Protein AF-0000000077072455 (afdb_homodimer)

Organism: Amphimedon queenslandica (NCBI:txid400682)

Radius of gyration: 37.67 Å; Cα contacts (8 Å, |Δi|>4): 2759; chains: 2; bounding box: 81×103×89 Å

Foldseek 3Di:
DPPDPDDPDDDPDDPPCPPPPPPPVPCPVDVPPPLQQQQLEEEEFDLDPVRLLVCQVLPGQAYEQEQEDVHDPVCNVVSLVSVLVCLVVCSQPPHAYEYAFYEVVVVVRRLVSLLSPQPSDHQAYEHEPDQALVSVVVSLVSNQVNCVVVVHDRLSHAYEYEDAAPNSQVHVLVNQQNDPRHAEYEHADVNHCVHVVDDPPDPVNVSRLLSNQVSCVVSVHAYEYEDDPPQPPVVVLLVVLLVSVVSRHQHYYHHDSVSSVSSLVNNAQDPVLVVQLVQQVVDDQDWDWDDPDPQDDIDIHHPVNNVVSVVSPSRHHHDDDDDPDDDDDDDPDDAAPFPDAAAPDKDWFPDKDQAAVVLQVLVCVAFPDLADELDLVAPFFHGLLSQVLLQPLRACLRHCQFFNDWWWKFWKFFQATDGHGWMKTKMKGWNDWDWDQDPNRFIKIKIKMKMFIATPVRDTTIIMITITIGGPDPHDHHHDPDDDDDDDDNVNRPLVVVSLPDDPVSAFAQAFADDDDAQDKDWFDDKHAAALVSQVVVCVVSSVPHCLCPPCPVDPQQSNFRHPSSLVSRQNRRCDVRGHRFHGKIWRIKGFLATHTHGKMKTKMKHWHDKAADPPRRQKIKTKIKIWIWTPADSVVVVVDDDDCVVPPPPDDHSVVVQVRCVVPNVSRHNTGGMIIIMMTMGGHRVGHHHDDDDPVVDDD/DVPDPVPPPPDDDDPPPPPPPPPPPPCPPPPDDDPQQQQLEEEEFDLDPVRLLVCVVLVGQAYEDEQEDVHDPVCNVVSLVSVLVCLVVCSQPPHAYEYAFYEVVVVVRRLVSLLSPQPSDHQAYEHEPDQALVSVVVSLVSNQVNCVVVVHDRLSHAYEYEDAAPNSQVHLLVNQQNDPRHAAYEHADVNHCVHVVDDPPPPVNVSSLLSNQVSCVVSVHAYEYEDDPPQPPVVVLLVVLLVSVVSRHQHYYHHDSVSSVSSLQNNAQDPVLVVQLVVLVPDDQDWDWDDPALLDDIDIHHPVNNVVSVVSPSRHHHDDDDPDDDDDDDDPDPFEPFPDAAAPDKDWFPDKDQAAVVNQVLVCVAFPDQADELPLVAPFFHGLLSQVLLQPLRACLRHCQFFNDWWWKFWKFFQATDGHGWMKTKMKGWHDWDWDQDPSRFIKIKTKMKMFIATPVRDTTIIMITITIGGPDPHDHHHDPDDDDDDDDNVNRPQVVVSLPDDPVSAFAQAFADDDDAQDKAWFDDKHAAALVSQVVVCVVSSVPHCLCPPCPVDPQQSNFRHPSSLVSRQNRRCDVRGHRFHGKIWRIKGFLATHTHGKMKTKMKHWHDKDADPPRRQKIKTKIKIWIWTPADSVVVVVDDDDPVVPPPPDDHSVVVQVRCVPPNVSRHSTGGMIIIMMTMDGHSVGHHHDDDPVVVPDD

Sequence (1402 aa):
MIRLILKAKSVLQSHSTLQCKAAMLSYSPKGSPLSPPMMRSCFFTKKTRQGLECVKKYQPDSVILDLEDSVQLHEKPSIRKLYLNGIKDGLFSGISVYVRSSSIDCTSEFIEDIKTFTGIGIAGFLLPKVENRESVLEAEKVILHYEDEKGLEKNSHTFSIIIETPAAFFEVQSILSSSKRISSVICGSGDFTAEALCDDHSPTYDAFFTQVALAAKATKKVAIWGVHDKLDDYIGFQSNCFKMKSCGYNGVVALTPKQILLANQVYSLSHSEKDWTERVLKKSMHINTIRKSVQESRQMIGPPHRLKANNILASRVEMGAIPSKSIRGHAASSKGICADLAIGEIVPAPREVFITDSWKTTWESSFISSRRCYNKKNDACIPFALAATLAVAFSVSNLSYYARVHLGFKNIFQHRPLLTGDRVRAMFRIDSIKSKKGSDSIQYSVVHSTHWLVNQKDEIVLQLEKITMFQPEDCSMKISTDTKTKTFHPLDSILRKSILEQPSDTLIPRSSQKNLIPGQLLIHDLVKVMGHSETRMLCTLLHIVNPHHHSIVRYQHTDLLIPGPFVMSAGMSLADQDIGEIIYEDIPVCINPNKVNFGDQLGVMTFIVDRNDVSGAPEYEEITLKHFVLKNTSMELLREIDVPIKLFENGHMKPSEYEHLCASQCPVLLHKIACVTTRRIIRVRPDIYSCHKVPSELIMNMIRLILKAKSVLQSHSTLQCKAAMLSYSPKGSPLSPPMMRSCFFTKKTRQGLECVKKYQPDSVILDLEDSVQLHEKPSIRKLYLNGIKDGLFSGISVYVRSSSIDCTSEFIEDIKTFTGIGIAGFLLPKVENRESVLEAEKVILHYEDEKGLEKNSHTFSIIIETPAAFFEVQSILSSSKRISSVICGSGDFTAEALCDDHSPTYDAFFTQVALAAKATKKVAIWGVHDKLDDYIGFQSNCFKMKSCGYNGVVALTPKQILLANQVYSLSHSEKDWTERVLKKSMHINTIRKSVQESRQMIGPPHRLKANNILASRVEMGAIPSKSIRGHAASSKGICADLAIGEIVPAPREVFITDSWKTTWESSFISSRRCYNKKNDACIPFALAATLAVAFSVSNLSYYARVHLGFKNIFQHRPLLTGDRVRAMFRIDSIKSKKGSDSIQYSVVHSTHWLVNQKDEIVLQLEKITMFQPEDCSMKISTDTKTKTFHPLDSILRKSILEQPSDTLIPRSSQKNLIPGQLLIHDLVKVMGHSETRMLCTLLHIVNPHHHSIVRYQHTDLLIPGPFVMSAGMSLADQDIGEIIYEDIPVCINPNKVNFGDQLGVMTFIVDRNDVSGAPEYEEITLKHFVLKNTSMELLREIDVPIKLFENGHMKPSEYEHLCASQCPVLLHKIACVTTRRIIRVRPDIYSCHKVPSELIMN

Nearest PDB structures (foldseek):
  4l9z-assembly1_D  TM=8.410E-01  e=6.506E-18  Cereibacter sphaeroides 2.4.1
  5vxc-assembly1_A  TM=8.844E-01  e=7.224E-17  Homo sapiens
  5ugr-assembly1_A  TM=8.135E-01  e=6.459E-17  Methylorubrum extorquens AM1
  3qll-assembly1_A  TM=9.228E-01  e=3.074E-15  Yersinia pestis
  5vxs-assembly1_C  TM=8.156E-01  e=5.087E-15  Homo sapiens

Solvent-accessible surface area (backbone atoms only — not comparable to full-atom values): 75468 Å² total; per-residue (Å²): 117,79,75,87,70,83,79,87,89,74,95,78,74,86,82,74,78,76,67,76,62,74,66,69,67,71,63,67,68,56,100,50,78,80,60,70,70,70,44,22,13,36,29,47,55,52,98,42,73,69,36,46,52,46,44,61,75,66,56,43,43,20,37,33,48,75,50,35,94,88,38,54,81,89,47,44,68,62,51,52,49,53,51,52,49,38,54,74,69,46,48,50,70,95,39,47,34,30,36,27,36,32,37,69,89,45,48,70,57,21,51,50,43,50,59,68,53,58,89,67,81,46,47,28,37,31,42,45,82,43,52,42,39,64,58,54,53,52,51,49,52,53,50,51,50,48,28,54,74,69,71,46,63,86,79,68,47,34,31,30,39,28,44,30,42,75,66,14,62,82,30,45,54,56,35,61,66,59,44,90,40,50,46,31,37,34,40,34,50,67,57,22,30,66,72,65,70,51,52,86,86,31,71,68,45,46,53,50,56,33,51,51,31,41,34,23,45,50,61,73,30,46,24,26,40,35,74,67,84,59,84,83,40,59,65,60,46,50,53,49,48,53,52,41,37,32,33,30,33,48,21,29,42,16,79,45,72,68,44,29,56,51,30,43,58,67,49,23,45,44,71,66,56,49,53,51,35,52,57,54,66,69,47,69,84,49,75,43,73,47,60,93,45,88,66,45,54,40,29,58,38,42,56,37,52,44,49,24,34,50,46,49,60,72,71,27,53,67,73,78,83,78,65,95,85,76,82,82,88,76,80,89,64,87,82,61,69,47,80,85,46,36,35,42,39,76,44,73,31,92,59,72,44,75,40,43,64,52,56,48,51,58,48,28,22,76,32,49,70,40,67,47,54,76,54,78,87,41,92,34,55,54,53,69,60,58,54,54,40,47,16,49,30,49,40,33,42,75,48,41,58,56,48,55,45,70,43,35,40,32,53,32,35,50,30,36,84,52,45,54,74,39,36,36,32,15,26,30,26,38,69,46,75,44,80,39,72,40,99,79,73,43,51,31,25,42,35,34,30,41,28,29,23,28,37,80,83,72,40,67,26,32,38,32,31,41,36,35,31,28,59,58,63,94,45,86,56,50,73,46,87,74,64,88,74,85,85,84,53,75,87,69,14,52,39,58,51,53,55,65,68,44,72,65,80,70,66,53,39,41,43,74,39,64,86,82,55,61,75,39,39,30,33,36,83,48,56,46,58,47,30,64,66,51,50,42,51,50,27,58,74,48,45,52,64,30,52,48,56,68,42,70,84,82,35,56,69,92,49,26,41,54,59,60,66,57,54,54,36,43,36,51,20,44,46,29,78,55,66,35,63,29,65,45,64,37,29,62,38,32,38,37,60,31,87,46,40,69,64,40,36,36,32,36,36,37,36,28,69,40,72,41,76,36,86,94,34,80,62,31,32,35,34,36,36,35,37,38,21,28,43,74,58,60,57,71,56,48,49,72,38,64,40,53,48,65,75,69,68,59,66,86,68,54,50,68,54,54,40,51,50,15,58,64,45,30,56,89,48,43,86,18,48,31,31,43,34,38,36,38,37,30,28,63,38,41,88,54,52,48,70,75,77,79,41,65,82,47,50,56,130,118,97,68,70,74,76,66,72,71,68,67,90,86,85,78,73,83,75,73,77,69,75,71,74,70,76,70,70,70,61,98,52,80,78,65,70,71,70,44,22,12,35,30,46,56,53,98,42,73,68,36,45,50,48,44,59,75,66,57,44,44,19,37,35,49,74,50,36,82,83,40,52,81,89,47,45,67,60,52,52,51,52,50,53,49,39,53,74,68,46,49,50,71,94,38,47,33,29,36,27,37,32,37,70,90,45,47,70,56,21,50,51,43,49,60,70,53,58,89,68,80,46,47,27,38,30,43,44,81,44,52,43,41,65,58,54,53,52,49,50,53,55,51,51,51,50,29,53,75,69,71,46,61,85,77,67,46,35,31,30,38,28,46,28,43,49,52,15,64,81,29,46,52,56,38,61,64,60,46,88,41,48,47,31,37,32,41,34,50,56,47,20,32,26,67,42,49,30,38,88,83,22,68,33,44,46,52,51,54,49,50,51,30,50,33,23,58,74,62,73,32,46,27,26,39,34,74,67,50,44,73,69,32,60,64,59,47,51,52,48,49,53,52,40,42,75,60,60,32,49,21,29,40,15,80,45,72,67,44,28,55,53,31,43,59,67,48,22,46,43,68,67,56,49,54,49,34,50,56,54,66,68,44,64,87,51,78,44,73,47,61,91,43,86,63,45,74,74,38,81,37,44,64,70,52,46,51,48,36,51,52,49,61,72,73,28,51,66,74,79,81,45,88,60,72,57,42,66,30,36,68,52,62,92,73,62,68,43,82,84,45,35,35,41,38,77,43,70,30,67,58,72,44,76,40,44,67,45,55,47,52,58,48,44,72,75,34,53,71,42,66,48,51,75,55,77,87,44,89,35,55,53,54,68,61,57,54,54,41,47,15,49,30,50,41,34,41,69,50,40,58,57,48,49,45,70,44,34,41,32,51,31,34,50,31,36,84,52,43,51,74,41,38,35,33,16,24,31,26,38,69,46,74,43,79,41,73,40,99,79,73,44,52,30,25,40,35,36,30,41,28,30,23,28,39,82,82,52,39,68,27,33,40,32,30,40,34,36,32,30,58,60,61,93,44,82,55,50,71,48,85,71,65,60,61,61,85,83,53,76,87,68,12,52,38,56,51,52,55,62,68,43,70,64,79,67,66,53,38,57,54,75,40,63,85,82,54,62,75,39,74,46,72,42,84,53,67,47,64,48,45,65,43,61,48,41,26,50,26,45,56,48,46,51,58,32,50,48,56,55,40,69,81,82,35,55,69,92,46,25,41,54,59,59,65,56,55,54,36,44,35,52,22,46,45,29,78,68,65,34,63,29,66,44,65,36,31,60,37,31,39,37,60,29,87,47,40,68,63,41,36,36,32,35,35,38,36,28,69,40,73,42,75,34,87,94,32,81,63,31,31,36,36,35,35,36,39,39,23,27,43,74,58,66,60,70,57,57,74,74,52,82,70,65,66,67,74,70,69,61,66,86,70,55,51,67,52,54,41,52,50,18,59,74,66,32,55,90,48,44,88,17,47,30,31,43,35,37,36,40,37,31,28,61,35,41,88,55,52,48,68,79,75,78,58,64,90,73,48,83,126

Structure (mmCIF, N/CA/C/O backbone):
data_AF-0000000077072455-model_v1
#
loop_
_entity.id
_entity.type
_entity.pdbx_description
1 polymer 'HpcH/HpaI aldolase/citrate lyase domain-containing protein'
#
loop_
_atom_site.group_PDB
_atom_site.id
_atom_site.type_symbol
_atom_site.label_atom_id
_atom_site.label_alt_id
_atom_site.label_comp_id
_atom_site.label_asym_id
_atom_site.label_entity_id
_atom_site.label_seq_id
_atom_site.pdbx_PDB_ins_code
_atom_site.Cartn_x
_atom_site.Cartn_y
_atom_site.Cartn_z
_atom_site.occupancy
_atom_site.B_iso_or_equiv
_atom_site.auth_seq_id
_atom_site.auth_comp_id
_atom_site.auth_asym_id
_atom_site.auth_atom_id
_atom_site.pdbx_PDB_model_num
ATOM 1 N N . MET A 1 1 ? 16.859 -52.875 -7.098 1 21.64 1 MET A N 1
ATOM 2 C CA . MET A 1 1 ? 17.562 -52.781 -5.816 1 21.64 1 MET A CA 1
ATOM 3 C C . MET A 1 1 ? 19.031 -52.406 -6.02 1 21.64 1 MET A C 1
ATOM 5 O O . MET A 1 1 ? 19.734 -53.062 -6.805 1 21.64 1 MET A O 1
ATOM 9 N N . ILE A 1 2 ? 19.766 -51.344 -6.223 1 27.56 2 ILE A N 1
ATOM 10 C CA . ILE A 1 2 ? 19.656 -50.562 -7.457 1 27.56 2 ILE A CA 1
ATOM 11 C C . ILE A 1 2 ? 20.125 -51.438 -8.633 1 27.56 2 ILE A C 1
ATOM 13 O O . ILE A 1 2 ? 21 -52.281 -8.477 1 27.56 2 ILE A O 1
ATOM 17 N N . ARG A 1 3 ? 20.078 -52 -9.828 1 28.02 3 ARG A N 1
ATOM 18 C CA . ARG A 1 3 ? 20.156 -53.312 -10.5 1 28.02 3 ARG A CA 1
ATOM 19 C C . ARG A 1 3 ? 21.375 -54.094 -10.047 1 28.02 3 ARG A C 1
ATOM 21 O O . ARG A 1 3 ? 22.281 -53.531 -9.414 1 28.02 3 ARG A O 1
ATOM 28 N N . LEU A 1 4 ? 21.969 -55.219 -10.688 1 24.41 4 LEU A N 1
ATOM 29 C CA . LEU A 1 4 ? 23.062 -56.188 -10.727 1 24.41 4 LEU A CA 1
ATOM 30 C C . LEU A 1 4 ? 24.391 -55.5 -10.492 1 24.41 4 LEU A C 1
ATOM 32 O O . LEU A 1 4 ? 24.75 -54.562 -11.211 1 24.41 4 LEU A O 1
ATOM 36 N N . ILE A 1 5 ? 25.016 -55.5 -9.289 1 25.66 5 ILE A N 1
ATOM 37 C CA . ILE A 1 5 ? 26.125 -54.75 -8.711 1 25.66 5 ILE A CA 1
ATOM 38 C C . ILE A 1 5 ? 27.234 -54.594 -9.75 1 25.66 5 ILE A C 1
ATOM 40 O O . ILE A 1 5 ? 27.438 -55.469 -10.602 1 25.66 5 ILE A O 1
ATOM 44 N N . LEU A 1 6 ? 28.281 -53.781 -9.883 1 24.3 6 LEU A N 1
ATOM 45 C CA . LEU A 1 6 ? 29.234 -53.562 -10.953 1 24.3 6 LEU A CA 1
ATOM 46 C C . LEU A 1 6 ? 29.828 -54.906 -11.422 1 24.3 6 LEU A C 1
ATOM 48 O O . LEU A 1 6 ? 29.844 -55.875 -10.68 1 24.3 6 LEU A O 1
ATOM 52 N N . LYS A 1 7 ? 30.406 -55.219 -12.656 1 29.22 7 LYS A N 1
ATOM 53 C CA . LYS A 1 7 ? 31.234 -56.281 -13.234 1 29.22 7 LYS A CA 1
ATOM 54 C C . LYS A 1 7 ? 32.375 -56.656 -12.305 1 29.22 7 LYS A C 1
ATOM 56 O O . LYS A 1 7 ? 33.062 -55.781 -11.758 1 29.22 7 LYS A O 1
ATOM 61 N N . ALA A 1 8 ? 32.594 -57.688 -11.695 1 23.45 8 ALA A N 1
ATOM 62 C CA . ALA A 1 8 ? 33.812 -57.875 -10.961 1 23.45 8 ALA A CA 1
ATOM 63 C C . ALA A 1 8 ? 35 -57.312 -11.75 1 23.45 8 ALA A C 1
ATOM 65 O O . ALA A 1 8 ? 35.656 -56.344 -11.32 1 23.45 8 ALA A O 1
ATOM 66 N N . LYS A 1 9 ? 36.344 -58 -11.938 1 24.2 9 LYS A N 1
ATOM 67 C CA . LYS A 1 9 ? 37.75 -57.812 -12.219 1 24.2 9 LYS A CA 1
ATOM 68 C C . LYS A 1 9 ? 37.969 -57.438 -13.688 1 24.2 9 LYS A C 1
ATOM 70 O O . LYS A 1 9 ? 38.688 -56.5 -13.992 1 24.2 9 LYS A O 1
ATOM 75 N N . SER A 1 10 ? 38.312 -58.469 -14.695 1 21.44 10 SER A N 1
ATOM 76 C CA . SER A 1 10 ? 39.344 -58.656 -15.711 1 21.44 10 SER A CA 1
ATOM 77 C C . SER A 1 10 ? 39 -57.938 -17.016 1 21.44 10 SER A C 1
ATOM 79 O O . SER A 1 10 ? 39.844 -57.344 -17.656 1 21.44 10 SER A O 1
ATOM 81 N N . VAL A 1 11 ? 38.188 -58.594 -18 1 24 11 VAL A N 1
ATOM 82 C CA . VAL A 1 11 ? 38.5 -58.5 -19.422 1 24 11 VAL A CA 1
ATOM 83 C C . VAL A 1 11 ? 38.281 -57.062 -19.906 1 24 11 VAL A C 1
ATOM 85 O O . VAL A 1 11 ? 37.125 -56.562 -19.891 1 24 11 VAL A O 1
ATOM 88 N N . LEU A 1 12 ? 39.312 -56.094 -19.984 1 24.22 12 LEU A N 1
ATOM 89 C CA . LEU A 1 12 ? 39.75 -54.719 -20.172 1 24.22 12 LEU A CA 1
ATOM 90 C C . LEU A 1 12 ? 39.406 -54.219 -21.578 1 24.22 12 LEU A C 1
ATOM 92 O O . LEU A 1 12 ? 40.156 -53.438 -22.156 1 24.22 12 LEU A O 1
ATOM 96 N N . GLN A 1 13 ? 38.656 -55.062 -22.453 1 19.97 13 GLN A N 1
ATOM 97 C CA . GLN A 1 13 ? 38.688 -54.719 -23.859 1 19.97 13 GLN A CA 1
ATOM 98 C C . GLN A 1 13 ? 38.281 -53.25 -24.094 1 19.97 13 GLN A C 1
ATOM 100 O O . GLN A 1 13 ? 37.75 -52.625 -23.203 1 19.97 13 GLN A O 1
ATOM 105 N N . SER A 1 14 ? 37.719 -53.031 -25.516 1 20.53 14 SER A N 1
ATOM 106 C CA . SER A 1 14 ? 37.594 -52 -26.562 1 20.53 14 SER A CA 1
ATOM 107 C C . SER A 1 14 ? 36.594 -50.938 -26.172 1 20.53 14 SER A C 1
ATOM 109 O O . SER A 1 14 ? 35.469 -51.25 -25.766 1 20.53 14 SER A O 1
ATOM 111 N N . HIS A 1 15 ? 37.062 -49.781 -25.719 1 20.8 15 HIS A N 1
ATOM 112 C CA . HIS A 1 15 ? 36.656 -48.469 -25.219 1 20.8 15 HIS A CA 1
ATOM 113 C C . HIS A 1 15 ? 35.688 -47.781 -26.172 1 20.8 15 HIS A C 1
ATOM 115 O O . HIS A 1 15 ? 36.094 -47.094 -27.109 1 20.8 15 HIS A O 1
ATOM 121 N N . SER A 1 16 ? 34.594 -48.562 -26.719 1 19.12 16 SER A N 1
ATOM 122 C CA . SER A 1 16 ? 33.719 -47.875 -27.641 1 19.12 16 SER A CA 1
ATOM 123 C C . SER A 1 16 ? 33.125 -46.594 -27 1 19.12 16 SER A C 1
ATOM 125 O O . SER A 1 16 ? 32.781 -46.594 -25.828 1 19.12 16 SER A O 1
ATOM 127 N N . THR A 1 17 ? 33.406 -45.438 -27.562 1 21.27 17 THR A N 1
ATOM 128 C CA . THR A 1 17 ? 33.125 -44 -27.469 1 21.27 17 THR A CA 1
ATOM 129 C C . THR A 1 17 ? 31.641 -43.719 -27.438 1 21.27 17 THR A C 1
ATOM 131 O O . THR A 1 17 ? 30.969 -43.719 -28.469 1 21.27 17 THR A O 1
ATOM 134 N N . LEU A 1 18 ? 30.922 -44.5 -26.594 1 21.34 18 LEU A N 1
ATOM 135 C CA . LEU A 1 18 ? 29.5 -44.188 -26.641 1 21.34 18 LEU A CA 1
ATOM 136 C C . LEU A 1 18 ? 29.266 -42.688 -26.344 1 21.34 18 LEU A C 1
ATOM 138 O O . LEU A 1 18 ? 29.562 -42.219 -25.25 1 21.34 18 LEU A O 1
ATOM 142 N N . GLN A 1 19 ? 29.484 -41.938 -27.328 1 20.59 19 GLN A N 1
ATOM 143 C CA . GLN A 1 19 ? 29.125 -40.531 -27.438 1 20.59 19 GLN A CA 1
ATOM 144 C C . GLN A 1 19 ? 27.75 -40.25 -26.844 1 20.59 19 GLN A C 1
ATOM 146 O O . GLN A 1 19 ? 26.781 -40.938 -27.156 1 20.59 19 GLN A O 1
ATOM 151 N N . CYS A 1 20 ? 27.812 -39.938 -25.625 1 19.52 20 CYS A N 1
ATOM 152 C CA . CYS A 1 20 ? 26.656 -39.25 -25.031 1 19.52 20 CYS A CA 1
ATOM 153 C C . CYS A 1 20 ? 25.984 -38.344 -26.047 1 19.52 20 CYS A C 1
ATOM 155 O O . CYS A 1 20 ? 26.422 -37.219 -26.266 1 19.52 20 CYS A O 1
ATOM 157 N N . LYS A 1 21 ? 25.969 -38.844 -27.312 1 21.97 21 LYS A N 1
ATOM 158 C CA . LYS A 1 21 ? 25.188 -38 -28.219 1 21.97 21 LYS A CA 1
ATOM 159 C C . LYS A 1 21 ? 24 -37.375 -27.516 1 21.97 21 LYS A C 1
ATOM 161 O O . LYS A 1 21 ? 23.203 -38.094 -26.875 1 21.97 21 LYS A O 1
ATOM 166 N N . ALA A 1 22 ? 24.266 -36.219 -27.062 1 22.91 22 ALA A N 1
ATOM 167 C CA . ALA A 1 22 ? 23.25 -35.188 -27.016 1 22.91 22 ALA A CA 1
ATOM 168 C C . ALA A 1 22 ? 22.203 -35.406 -28.109 1 22.91 22 ALA A C 1
ATOM 170 O O . ALA A 1 22 ? 22.422 -35.031 -29.266 1 22.91 22 ALA A O 1
ATOM 171 N N . ALA A 1 23 ? 21.922 -36.625 -28.469 1 21 23 ALA A N 1
ATOM 172 C CA . ALA A 1 23 ? 20.906 -36.656 -29.516 1 21 23 ALA A CA 1
ATOM 173 C C . ALA A 1 23 ? 19.828 -35.594 -29.297 1 21 23 ALA A C 1
ATOM 175 O O . ALA A 1 23 ? 19.125 -35.625 -28.297 1 21 23 ALA A O 1
ATOM 176 N N . MET A 1 24 ? 20.234 -34.469 -29.641 1 24.09 24 MET A N 1
ATOM 177 C CA . MET A 1 24 ? 19.281 -33.5 -30.188 1 24.09 24 MET A CA 1
ATOM 178 C C . MET A 1 24 ? 18.219 -34.219 -31.016 1 24.09 24 MET A C 1
ATOM 180 O O . MET A 1 24 ? 18.438 -34.531 -32.188 1 24.09 24 MET A O 1
ATOM 184 N N . LEU A 1 25 ? 17.906 -35.438 -30.656 1 23.09 25 LEU A N 1
ATOM 185 C CA . LEU A 1 25 ? 16.828 -35.938 -31.5 1 23.09 25 LEU A CA 1
ATOM 186 C C . LEU A 1 25 ? 15.891 -34.812 -31.938 1 23.09 25 LEU A C 1
ATOM 188 O O . LEU A 1 25 ? 15.367 -34.062 -31.094 1 23.09 25 LEU A O 1
ATOM 192 N N . SER A 1 26 ? 16.328 -34.312 -33.062 1 24.41 26 SER A N 1
ATOM 193 C CA . SER A 1 26 ? 15.367 -33.656 -33.938 1 24.41 26 SER A CA 1
ATOM 194 C C . SER A 1 26 ? 14.047 -34.406 -33.969 1 24.41 26 SER A C 1
ATOM 196 O O . SER A 1 26 ? 13.914 -35.406 -34.688 1 24.41 26 SER A O 1
ATOM 198 N N . TYR A 1 27 ? 13.688 -35.031 -32.938 1 21.58 27 TYR A N 1
ATOM 199 C CA . TYR A 1 27 ? 12.328 -35.531 -33.125 1 21.58 27 TYR A CA 1
ATOM 200 C C . TYR A 1 27 ? 11.461 -34.531 -33.875 1 21.58 27 TYR A C 1
ATOM 202 O O . TYR A 1 27 ? 11.211 -33.438 -33.375 1 21.58 27 TYR A O 1
ATOM 210 N N . SER A 1 28 ? 11.773 -34.531 -35.094 1 25.34 28 SER A N 1
ATOM 211 C CA . SER A 1 28 ? 10.656 -34.062 -35.906 1 25.34 28 SER A CA 1
ATOM 212 C C . SER A 1 28 ? 9.344 -34.688 -35.438 1 25.34 28 SER A C 1
ATOM 214 O O . SER A 1 28 ? 9.094 -35.875 -35.688 1 25.34 28 SER A O 1
ATOM 216 N N . PRO A 1 29 ? 9.078 -34.656 -34.156 1 23.77 29 PRO A N 1
ATOM 217 C CA . PRO A 1 29 ? 7.805 -35.375 -33.969 1 23.77 29 PRO A CA 1
ATOM 218 C C . PRO A 1 29 ? 6.871 -35.219 -35.156 1 23.77 29 PRO A C 1
ATOM 220 O O . PRO A 1 29 ? 6.699 -34.094 -35.688 1 23.77 29 PRO A O 1
ATOM 223 N N . LYS A 1 30 ? 6.805 -36.094 -35.906 1 26.72 30 LYS A N 1
ATOM 224 C CA . LYS A 1 30 ? 5.637 -36.188 -36.781 1 26.72 30 LYS A CA 1
ATOM 225 C C . LYS A 1 30 ? 4.379 -35.688 -36.094 1 26.72 30 LYS A C 1
ATOM 227 O O . LYS A 1 30 ? 4.359 -35.562 -34.844 1 26.72 30 LYS A O 1
ATOM 232 N N . GLY A 1 31 ? 3.229 -35.969 -36.75 1 27.7 31 GLY A N 1
ATOM 233 C CA . GLY A 1 31 ? 1.934 -35.469 -36.312 1 27.7 31 GLY A CA 1
ATOM 234 C C . GLY A 1 31 ? 1.675 -35.719 -34.844 1 27.7 31 GLY A C 1
ATOM 235 O O . GLY A 1 31 ? 0.919 -36.625 -34.469 1 27.7 31 GLY A O 1
ATOM 236 N N . SER A 1 32 ? 2.688 -35.812 -33.969 1 30.12 32 SER A N 1
ATOM 237 C CA . SER A 1 32 ? 2.746 -36.281 -32.562 1 30.12 32 SER A CA 1
ATOM 238 C C . SER A 1 32 ? 1.585 -35.719 -31.75 1 30.12 32 SER A C 1
ATOM 240 O O . SER A 1 32 ? 0.956 -34.75 -32.156 1 30.12 32 SER A O 1
ATOM 242 N N . PRO A 1 33 ? 2.088 -35.531 -30.219 1 31.92 33 PRO A N 1
ATOM 243 C CA . PRO A 1 33 ? 0.838 -35.344 -29.484 1 31.92 33 PRO A CA 1
ATOM 244 C C . PRO A 1 33 ? 0.129 -34.031 -29.812 1 31.92 33 PRO A C 1
ATOM 246 O O . PRO A 1 33 ? 0.761 -33.094 -30.297 1 31.92 33 PRO A O 1
ATOM 249 N N . LEU A 1 34 ? -1.39 -34.531 -29.984 1 37.72 34 LEU A N 1
ATOM 250 C CA . LEU A 1 34 ? -2.367 -33.469 -30.188 1 37.72 34 LEU A CA 1
ATOM 251 C C . LEU A 1 34 ? -1.994 -32.219 -29.391 1 37.72 34 LEU A C 1
ATOM 253 O O . LEU A 1 34 ? -1.97 -32.25 -28.156 1 37.72 34 LEU A O 1
ATOM 257 N N . SER A 1 35 ? -0.89 -31.609 -29.766 1 46.34 35 SER A N 1
ATOM 258 C CA . SER A 1 35 ? -0.714 -30.297 -29.188 1 46.34 35 SER A CA 1
ATOM 259 C C . SER A 1 35 ? -2.041 -29.719 -28.703 1 46.34 35 SER A C 1
ATOM 261 O O . SER A 1 35 ? -3.057 -29.812 -29.391 1 46.34 35 SER A O 1
ATOM 263 N N . PRO A 1 36 ? -2.018 -29.672 -27.391 1 56.84 36 PRO A N 1
ATOM 264 C CA . PRO A 1 36 ? -3.311 -29.156 -26.938 1 56.84 36 PRO A CA 1
ATOM 265 C C . PRO A 1 36 ? -3.834 -28.016 -27.797 1 56.84 36 PRO A C 1
ATOM 267 O O . PRO A 1 36 ? -3.047 -27.234 -28.359 1 56.84 36 PRO A O 1
ATOM 270 N N . PRO A 1 37 ? -4.922 -28.203 -28.297 1 67.19 37 PRO A N 1
ATOM 271 C CA . PRO A 1 37 ? -5.539 -27.156 -29.125 1 67.19 37 PRO A CA 1
ATOM 272 C C . PRO A 1 37 ? -5.496 -25.781 -28.453 1 67.19 37 PRO A C 1
ATOM 274 O O . PRO A 1 37 ? -5.461 -25.688 -27.234 1 67.19 37 PRO A O 1
ATOM 277 N N . MET A 1 38 ? -5.164 -24.844 -29.234 1 84.25 38 MET A N 1
ATOM 278 C CA . MET A 1 38 ? -5.285 -23.469 -28.75 1 84.25 38 MET A CA 1
ATOM 279 C C . MET A 1 38 ? -6.707 -23.188 -28.266 1 84.25 38 MET A C 1
ATOM 281 O O . MET A 1 38 ? -7.668 -23.422 -29 1 84.25 38 MET A O 1
ATOM 285 N N . MET A 1 39 ? -6.875 -22.938 -26.984 1 93.56 39 MET A N 1
ATOM 286 C CA . MET A 1 39 ? -8.195 -22.734 -26.406 1 93.56 39 MET A CA 1
ATOM 287 C C . MET A 1 39 ? -8.219 -21.453 -25.562 1 93.56 39 MET A C 1
ATOM 289 O O . MET A 1 39 ? -8.648 -21.484 -24.406 1 93.56 39 MET A O 1
ATOM 293 N N . ARG A 1 40 ? -7.922 -20.312 -26.188 1 96.25 40 ARG A N 1
ATOM 294 C CA . ARG A 1 40 ? -7.949 -19.047 -25.469 1 96.25 40 ARG A CA 1
ATOM 295 C C . ARG A 1 40 ? -9.383 -18.625 -25.156 1 96.25 40 ARG A C 1
ATOM 297 O O . ARG A 1 40 ? -9.656 -18.094 -24.078 1 96.25 40 ARG A O 1
ATOM 304 N N . SER A 1 41 ? -10.164 -18.875 -26.094 1 97.12 41 SER A N 1
ATOM 305 C CA . SER A 1 41 ? -11.586 -18.594 -25.953 1 97.12 41 SER A CA 1
ATOM 306 C C . SER A 1 41 ? -12.422 -19.828 -26.297 1 97.12 41 SER A C 1
ATOM 308 O O . SER A 1 41 ? -12.367 -20.328 -27.422 1 97.12 41 SER A O 1
ATOM 310 N N . CYS A 1 42 ? -13.188 -20.281 -25.328 1 97.5 42 CYS A N 1
ATOM 311 C CA . CYS A 1 42 ? -14.18 -21.328 -25.5 1 97.5 42 CYS A CA 1
ATOM 312 C C . CYS A 1 42 ? -15.594 -20.766 -25.484 1 97.5 42 CYS A C 1
ATOM 314 O O . CYS A 1 42 ? -16.156 -20.531 -24.406 1 97.5 42 CYS A O 1
ATOM 316 N N . PHE A 1 43 ? -16.156 -20.656 -26.672 1 97.12 43 PHE A N 1
ATOM 317 C CA . PHE A 1 43 ? -17.391 -19.891 -26.812 1 97.12 43 PHE A CA 1
ATOM 318 C C . PHE A 1 43 ? -18.609 -20.781 -26.641 1 97.12 43 PHE A C 1
ATOM 320 O O . PHE A 1 43 ? -18.766 -21.766 -27.359 1 97.12 43 PHE A O 1
ATOM 327 N N . PHE A 1 44 ? -19.422 -20.469 -25.672 1 95.81 44 PHE A N 1
ATOM 328 C CA . PHE A 1 44 ? -20.734 -21.078 -25.547 1 95.81 44 PHE A CA 1
ATOM 329 C C . PHE A 1 44 ? -21.75 -20.375 -26.438 1 95.81 44 PHE A C 1
ATOM 331 O O . PHE A 1 44 ? -22.141 -19.25 -26.172 1 95.81 44 PHE A O 1
ATOM 338 N N . THR A 1 45 ? -22.203 -21.094 -27.391 1 93.94 45 THR A N 1
ATOM 339 C CA . THR A 1 45 ? -23.062 -20.453 -28.375 1 93.94 45 THR A CA 1
ATOM 340 C C . THR A 1 45 ? -24.484 -20.328 -27.844 1 93.94 45 THR A C 1
ATOM 342 O O . THR A 1 45 ? -24.891 -21.078 -26.969 1 93.94 45 THR A O 1
ATOM 345 N N . LYS A 1 46 ? -25.125 -19.344 -28.516 1 91.75 46 LYS A N 1
ATOM 346 C CA . LYS A 1 46 ? -26.578 -19.328 -28.344 1 91.75 46 LYS A CA 1
ATOM 347 C C . LYS A 1 46 ? -27.234 -20.484 -29.094 1 91.75 46 LYS A C 1
ATOM 349 O O . LYS A 1 46 ? -26.656 -21.047 -30.016 1 91.75 46 LYS A O 1
ATOM 354 N N . LYS A 1 47 ? -28.438 -20.859 -28.641 1 93.62 47 LYS A N 1
ATOM 355 C CA . LYS A 1 47 ? -29.125 -22.031 -29.188 1 93.62 47 LYS A CA 1
ATOM 356 C C . LYS A 1 47 ? -30.109 -21.625 -30.281 1 93.62 47 LYS A C 1
ATOM 358 O O . LYS A 1 47 ? -31.297 -22 -30.234 1 93.62 47 LYS A O 1
ATOM 363 N N . THR A 1 48 ? -29.609 -20.781 -31.156 1 93.06 48 THR A N 1
ATOM 364 C CA . THR A 1 48 ? -30.297 -20.344 -32.344 1 93.06 48 THR A CA 1
ATOM 365 C C . THR A 1 48 ? -29.375 -20.391 -33.562 1 93.06 48 THR A C 1
ATOM 367 O O . THR A 1 48 ? -28.156 -20.453 -33.438 1 93.06 48 THR A O 1
ATOM 370 N N . ARG A 1 49 ? -30.016 -20.531 -34.688 1 91.69 49 ARG A N 1
ATOM 371 C CA . ARG A 1 49 ? -29.234 -20.547 -35.906 1 91.69 49 ARG A CA 1
ATOM 372 C C . ARG A 1 49 ? -28.344 -19.312 -36 1 91.69 49 ARG A C 1
ATOM 374 O O . ARG A 1 49 ? -27.172 -19.406 -36.406 1 91.69 49 ARG A O 1
ATOM 381 N N . GLN A 1 50 ? -28.891 -18.203 -35.656 1 89.81 50 GLN A N 1
ATOM 382 C CA . GLN A 1 50 ? -28.125 -16.969 -35.656 1 89.81 50 GLN A CA 1
ATOM 383 C C . GLN A 1 50 ? -26.938 -17.047 -34.688 1 89.81 50 GLN A C 1
ATOM 385 O O . GLN A 1 50 ? -25.859 -16.547 -35 1 89.81 50 GLN A O 1
ATOM 390 N N . GLY A 1 51 ? -27.203 -17.594 -33.562 1 91 51 GLY A N 1
ATOM 391 C CA . GLY A 1 51 ? -26.141 -17.781 -32.594 1 91 51 GLY A CA 1
ATOM 392 C C . GLY A 1 51 ? -25 -18.625 -33.094 1 91 51 GLY A C 1
ATOM 393 O O . GLY A 1 51 ? -23.828 -18.359 -32.812 1 91 51 GLY A O 1
ATOM 394 N N . LEU A 1 52 ? -25.328 -19.625 -33.875 1 94.12 52 LEU A N 1
ATOM 395 C CA . LEU A 1 52 ? -24.312 -20.5 -34.438 1 94.12 52 LEU A CA 1
ATOM 396 C C . LEU A 1 52 ? -23.516 -19.781 -35.531 1 94.12 52 LEU A C 1
ATOM 398 O O . LEU A 1 52 ? -22.297 -19.969 -35.625 1 94.12 52 LEU A O 1
ATOM 402 N N . GLU A 1 53 ? -24.125 -18.906 -36.188 1 91.06 53 GLU A N 1
ATOM 403 C CA . GLU A 1 53 ? -23.484 -18.172 -37.281 1 91.06 53 GLU A CA 1
ATOM 404 C C . GLU A 1 53 ? -22.469 -17.172 -36.75 1 91.06 53 GLU A C 1
ATOM 406 O O . GLU A 1 53 ? -21.531 -16.797 -37.438 1 91.06 53 GLU A O 1
ATOM 411 N N . CYS A 1 54 ? -22.672 -16.734 -35.5 1 88.5 54 CYS A N 1
ATOM 412 C CA . CYS A 1 54 ? -21.75 -15.828 -34.844 1 88.5 54 CYS A CA 1
ATOM 413 C C . CYS A 1 54 ? -20.359 -16.438 -34.75 1 88.5 54 CYS A C 1
ATOM 415 O O . CYS A 1 54 ? -19.359 -15.711 -34.719 1 88.5 54 CYS A O 1
ATOM 417 N N . VAL A 1 55 ? -20.234 -17.703 -34.719 1 91.62 55 VAL A N 1
ATOM 418 C CA . VAL A 1 55 ? -18.969 -18.406 -34.594 1 91.62 55 VAL A CA 1
ATOM 419 C C . VAL A 1 55 ? -18.047 -18.094 -35.75 1 91.62 55 VAL A C 1
ATOM 421 O O . VAL A 1 55 ? -16.859 -17.844 -35.562 1 91.62 55 VAL A O 1
ATOM 424 N N . LYS A 1 56 ? -18.625 -18.078 -36.875 1 86.38 56 LYS A N 1
ATOM 425 C CA . LYS A 1 56 ? -17.844 -17.797 -38.094 1 86.38 56 LYS A CA 1
ATOM 426 C C . LYS A 1 56 ? -17.312 -16.359 -38.062 1 86.38 56 LYS A C 1
ATOM 428 O O . LYS A 1 56 ? -16.188 -16.109 -38.5 1 86.38 56 LYS A O 1
ATOM 433 N N . LYS A 1 57 ? -18.062 -15.523 -37.531 1 87 57 LYS A N 1
ATOM 434 C CA . LYS A 1 57 ? -17.734 -14.102 -37.531 1 87 57 LYS A CA 1
ATOM 435 C C . LYS A 1 57 ? -16.625 -13.781 -36.531 1 87 57 LYS A C 1
ATOM 437 O O . LYS A 1 57 ? -15.719 -13 -36.844 1 87 57 LYS A O 1
ATOM 442 N N . TYR A 1 58 ? -16.672 -14.352 -35.375 1 90.5 58 TYR A N 1
ATOM 443 C CA . TYR A 1 58 ? -15.789 -13.922 -34.312 1 90.5 58 TYR A CA 1
ATOM 444 C C . TYR A 1 58 ? -14.664 -14.922 -34.094 1 90.5 58 TYR A C 1
ATOM 446 O O . TYR A 1 58 ? -13.695 -14.633 -33.375 1 90.5 58 TYR A O 1
ATOM 454 N N . GLN A 1 59 ? -14.734 -15.984 -34.594 1 87.81 59 GLN A N 1
ATOM 455 C CA . GLN A 1 59 ? -13.688 -16.984 -34.75 1 87.81 59 GLN A CA 1
ATOM 456 C C . GLN A 1 59 ? -13.078 -17.328 -33.375 1 87.81 59 GLN A C 1
ATOM 458 O O . GLN A 1 59 ? -11.875 -17.172 -33.156 1 87.81 59 GLN A O 1
ATOM 463 N N . PRO A 1 60 ? -13.867 -17.797 -32.406 1 95.06 60 PRO A N 1
ATOM 464 C CA . PRO A 1 60 ? -13.289 -18.359 -31.203 1 95.06 60 PRO A CA 1
ATOM 465 C C . PRO A 1 60 ? -12.359 -19.531 -31.469 1 95.06 60 PRO A C 1
ATOM 467 O O . PRO A 1 60 ? -12.422 -20.125 -32.562 1 95.06 60 PRO A O 1
ATOM 470 N N . ASP A 1 61 ? -11.43 -19.766 -30.562 1 94.69 61 ASP A N 1
ATOM 471 C CA . ASP A 1 61 ? -10.523 -20.891 -30.75 1 94.69 61 ASP A CA 1
ATOM 472 C C . ASP A 1 61 ? -11.281 -22.219 -30.703 1 94.69 61 ASP A C 1
ATOM 474 O O . ASP A 1 61 ? -10.883 -23.203 -31.344 1 94.69 61 ASP A O 1
ATOM 478 N N . SER A 1 62 ? -12.352 -22.219 -29.875 1 96.06 62 SER A N 1
ATOM 479 C CA . SER A 1 62 ? -13.227 -23.391 -29.812 1 96.06 62 SER A CA 1
ATOM 480 C C . SER A 1 62 ? -14.664 -22.984 -29.516 1 96.06 62 SER A C 1
ATOM 482 O O . SER A 1 62 ? -14.922 -21.875 -29.031 1 96.06 62 SER A O 1
ATOM 484 N N . VAL A 1 63 ? -15.539 -23.906 -29.891 1 96.56 63 VAL A N 1
ATOM 485 C CA . VAL A 1 63 ? -16.953 -23.688 -29.641 1 96.56 63 VAL A CA 1
ATOM 486 C C . VAL A 1 63 ? -17.531 -24.844 -28.828 1 96.56 63 VAL A C 1
ATOM 488 O O . VAL A 1 63 ? -17.172 -26 -29.031 1 96.56 63 VAL A O 1
ATOM 491 N N . ILE A 1 64 ? -18.344 -24.438 -27.891 1 97.25 64 ILE A N 1
ATOM 492 C CA . ILE A 1 64 ? -19.031 -25.438 -27.062 1 97.25 64 ILE A CA 1
ATOM 493 C C . ILE A 1 64 ? -20.531 -25.406 -27.359 1 97.25 64 ILE A C 1
ATOM 495 O O . ILE A 1 64 ? -21.188 -24.375 -27.172 1 97.25 64 ILE A O 1
ATOM 499 N N . LEU A 1 65 ? -21.047 -26.5 -27.812 1 97.44 65 LEU A N 1
ATOM 500 C CA . LEU A 1 65 ? -22.484 -26.688 -28.016 1 97.44 65 LEU A CA 1
ATOM 501 C C . LEU A 1 65 ? -23.109 -27.359 -26.797 1 97.44 65 LEU A C 1
ATOM 503 O O . LEU A 1 65 ? -22.906 -28.547 -26.562 1 97.44 65 LEU A O 1
ATOM 507 N N . ASP A 1 66 ? -23.875 -26.609 -26.125 1 97.25 66 ASP A N 1
ATOM 508 C CA . ASP A 1 66 ? -24.297 -27 -24.781 1 97.25 66 ASP A CA 1
ATOM 509 C C . ASP A 1 66 ? -25.609 -27.781 -24.828 1 97.25 66 ASP A C 1
ATOM 511 O O . ASP A 1 66 ? -26.594 -27.328 -25.422 1 97.25 66 ASP A O 1
ATOM 515 N N . LEU A 1 67 ? -25.641 -29 -24.141 1 97.19 67 LEU A N 1
ATOM 516 C CA . LEU A 1 67 ? -26.844 -29.812 -24.047 1 97.19 67 LEU A CA 1
ATOM 517 C C . LEU A 1 67 ? -27.172 -30.141 -22.594 1 97.19 67 LEU A C 1
ATOM 519 O O . LEU A 1 67 ? -27.953 -31.047 -22.312 1 97.19 67 LEU A O 1
ATOM 523 N N . GLU A 1 68 ? -26.656 -29.438 -21.688 1 94.12 68 GLU A N 1
ATOM 524 C CA . GLU A 1 68 ? -26.797 -29.719 -20.266 1 94.12 68 GLU A CA 1
ATOM 525 C C . GLU A 1 68 ? -27.734 -28.719 -19.594 1 94.12 68 GLU A C 1
ATOM 527 O O . GLU A 1 68 ? -28.906 -28.625 -19.938 1 94.12 68 GLU A O 1
ATOM 532 N N . ASP A 1 69 ? -27.281 -27.797 -18.719 1 85.31 69 ASP A N 1
ATOM 533 C CA . ASP A 1 69 ? -28.078 -26.984 -17.797 1 85.31 69 ASP A CA 1
ATOM 534 C C . ASP A 1 69 ? -28.969 -26.016 -18.562 1 85.31 69 ASP A C 1
ATOM 536 O O . ASP A 1 69 ? -30.078 -25.703 -18.125 1 85.31 69 ASP A O 1
ATOM 540 N N . SER A 1 70 ? -28.547 -25.594 -19.703 1 88.81 70 SER A N 1
ATOM 541 C CA . SER A 1 70 ? -29.266 -24.531 -20.391 1 88.81 70 SER A CA 1
ATOM 542 C C . SER A 1 70 ? -30.359 -25.094 -21.297 1 88.81 70 SER A C 1
ATOM 544 O O . SER A 1 70 ? -31.125 -24.344 -21.891 1 88.81 70 SER A O 1
ATOM 546 N N . VAL A 1 71 ? -30.406 -26.391 -21.406 1 93.44 71 VAL A N 1
ATOM 547 C CA . VAL A 1 71 ? -31.375 -27.031 -22.281 1 93.44 71 VAL A CA 1
ATOM 548 C C . VAL A 1 71 ? -32.312 -27.922 -21.469 1 93.44 71 VAL A C 1
ATOM 550 O O . VAL A 1 71 ? -31.859 -28.875 -20.828 1 93.44 71 VAL A O 1
ATOM 553 N N . GLN A 1 72 ? -33.531 -27.641 -21.594 1 92.5 72 GLN A N 1
ATOM 554 C CA . GLN A 1 72 ? -34.531 -28.469 -20.922 1 92.5 72 GLN A CA 1
ATOM 555 C C . GLN A 1 72 ? -34.688 -29.828 -21.609 1 92.5 72 GLN A C 1
ATOM 557 O O . GLN A 1 72 ? -34.406 -29.953 -22.797 1 92.5 72 GLN A O 1
ATOM 562 N N . LEU A 1 73 ? -35.125 -30.781 -20.812 1 92.81 73 LEU A N 1
ATOM 563 C CA . LEU A 1 73 ? -35.219 -32.156 -21.281 1 92.81 73 LEU A CA 1
ATOM 564 C C . LEU A 1 73 ? -36.031 -32.25 -22.562 1 92.81 73 LEU A C 1
ATOM 566 O O . LEU A 1 73 ? -35.656 -32.938 -23.516 1 92.81 73 LEU A O 1
ATOM 570 N N . HIS A 1 74 ? -37.156 -31.516 -22.672 1 93.69 74 HIS A N 1
ATOM 571 C CA . HIS A 1 74 ? -38.062 -31.625 -23.812 1 93.69 74 HIS A CA 1
ATOM 572 C C . HIS A 1 74 ? -37.5 -30.938 -25.047 1 93.69 74 HIS A C 1
ATOM 574 O O . HIS A 1 74 ? -37.969 -31.172 -26.156 1 93.69 74 HIS A O 1
ATOM 580 N N . GLU A 1 75 ? -36.5 -30.109 -24.859 1 95.62 75 GLU A N 1
ATOM 581 C CA . GLU A 1 75 ? -35.938 -29.344 -25.969 1 95.62 75 GLU A CA 1
ATOM 582 C C . GLU A 1 75 ? -34.719 -30.062 -26.562 1 95.62 75 GLU A C 1
ATOM 584 O O . GLU A 1 75 ? -34.281 -29.719 -27.656 1 95.62 75 GLU A O 1
ATOM 589 N N . LYS A 1 76 ? -34.188 -31.078 -25.891 1 95.56 76 LYS A N 1
ATOM 590 C CA . LYS A 1 76 ? -32.906 -31.688 -26.234 1 95.56 76 LYS A CA 1
ATOM 591 C C . LYS A 1 76 ? -32.938 -32.281 -27.641 1 95.56 76 LYS A C 1
ATOM 593 O O . LYS A 1 76 ? -32 -32.094 -28.422 1 95.56 76 LYS A O 1
ATOM 598 N N . PRO A 1 77 ? -34.062 -32.938 -28.047 1 96 77 PRO A N 1
ATOM 599 C CA . PRO A 1 77 ? -34.062 -33.469 -29.406 1 96 77 PRO A CA 1
ATOM 600 C C . PRO A 1 77 ? -33.969 -32.375 -30.469 1 96 77 PRO A C 1
ATOM 602 O O . PRO A 1 77 ? -33.219 -32.531 -31.438 1 96 77 PRO A O 1
ATOM 605 N N . SER A 1 78 ? -34.656 -31.344 -30.234 1 96.81 78 SER A N 1
ATOM 606 C CA . SER A 1 78 ? -34.656 -30.234 -31.188 1 96.81 78 SER A CA 1
ATOM 607 C C . SER A 1 78 ? -33.281 -29.562 -31.234 1 96.81 78 SER A C 1
ATOM 609 O O . SER A 1 78 ? -32.812 -29.188 -32.312 1 96.81 78 SER A O 1
ATOM 611 N N . ILE A 1 79 ? -32.688 -29.391 -30.141 1 97.12 79 ILE A N 1
ATOM 612 C CA . ILE A 1 79 ? -31.406 -28.719 -30.047 1 97.12 79 ILE A CA 1
ATOM 613 C C . ILE A 1 79 ? -30.328 -29.625 -30.672 1 97.12 79 ILE A C 1
ATOM 615 O O . ILE A 1 79 ? -29.422 -29.141 -31.344 1 97.12 79 ILE A O 1
ATOM 619 N N . ARG A 1 80 ? -30.375 -30.984 -30.469 1 97.56 80 ARG A N 1
ATOM 620 C CA . ARG A 1 80 ? -29.484 -31.938 -31.125 1 97.56 80 ARG A CA 1
ATOM 621 C C . ARG A 1 80 ? -29.516 -31.781 -32.625 1 97.56 80 ARG A C 1
ATOM 623 O O . ARG A 1 80 ? -28.484 -31.75 -33.281 1 97.56 80 ARG A O 1
ATOM 630 N N . LYS A 1 81 ? -30.734 -31.641 -33.094 1 96.81 81 LYS A N 1
ATOM 631 C CA . LYS A 1 81 ? -30.906 -31.484 -34.531 1 96.81 81 LYS A CA 1
ATOM 632 C C . LYS A 1 81 ? -30.297 -30.172 -35.031 1 96.81 81 LYS A C 1
ATOM 634 O O . LYS A 1 81 ? -29.688 -30.141 -36.094 1 96.81 81 LYS A O 1
ATOM 639 N N . LEU A 1 82 ? -30.562 -29.156 -34.312 1 96.69 82 LEU A N 1
ATOM 640 C CA . LEU A 1 82 ? -30 -27.859 -34.625 1 96.69 82 LEU A CA 1
ATOM 641 C C . LEU A 1 82 ? -28.484 -27.922 -34.75 1 96.69 82 LEU A C 1
ATOM 643 O O . LEU A 1 82 ? -27.906 -27.422 -35.719 1 96.69 82 LEU A O 1
ATOM 647 N N . TYR A 1 83 ? -27.844 -28.562 -33.781 1 97.12 83 TYR A N 1
ATOM 648 C CA . TYR A 1 83 ? -26.391 -28.672 -33.75 1 97.12 83 TYR A CA 1
ATOM 649 C C . TYR A 1 83 ? -25.875 -29.547 -34.875 1 97.12 83 TYR A C 1
ATOM 651 O O . TYR A 1 83 ? -24.891 -29.203 -35.531 1 97.12 83 TYR A O 1
ATOM 659 N N . LEU A 1 84 ? -26.547 -30.656 -35.062 1 95.88 84 LEU A N 1
ATOM 660 C CA . LEU A 1 84 ? -26.188 -31.562 -36.156 1 95.88 84 LEU A CA 1
ATOM 661 C C . LEU A 1 84 ? -26.203 -30.844 -37.5 1 95.88 84 LEU A C 1
ATOM 663 O O . LEU A 1 84 ? -25.281 -30.984 -38.281 1 95.88 84 LEU A O 1
ATOM 667 N N . ASN A 1 85 ? -27.234 -30.078 -37.688 1 95.25 85 ASN A N 1
ATOM 668 C CA . ASN A 1 85 ? -27.375 -29.328 -38.906 1 95.25 85 ASN A CA 1
ATOM 669 C C . ASN A 1 85 ? -26.281 -28.281 -39.062 1 95.25 85 ASN A C 1
ATOM 671 O O . ASN A 1 85 ? -25.766 -28.047 -40.156 1 95.25 85 ASN A O 1
ATOM 675 N N . GLY A 1 86 ? -26.047 -27.609 -37.969 1 94.31 86 GLY A N 1
ATOM 676 C CA . GLY A 1 86 ? -24.984 -26.625 -38 1 94.31 86 GLY A CA 1
ATOM 677 C C . GLY A 1 86 ? -23.641 -27.203 -38.375 1 94.31 86 GLY A C 1
ATOM 678 O O . GLY A 1 86 ? -22.891 -26.609 -39.156 1 94.31 86 GLY A O 1
ATOM 679 N N . ILE A 1 87 ? -23.281 -28.359 -37.812 1 94.88 87 ILE A N 1
ATOM 680 C CA . ILE A 1 87 ? -22.016 -29.047 -38.094 1 94.88 87 ILE A CA 1
ATOM 681 C C . ILE A 1 87 ? -21.969 -29.484 -39.562 1 94.88 87 ILE A C 1
ATOM 683 O O . ILE A 1 87 ? -20.969 -29.266 -40.25 1 94.88 87 ILE A O 1
ATOM 687 N N . LYS A 1 88 ? -23.016 -30 -40.031 1 93.06 88 LYS A N 1
ATOM 688 C CA . LYS A 1 88 ? -23.094 -30.5 -41.375 1 93.06 88 LYS A CA 1
ATOM 689 C C . LYS A 1 88 ? -22.984 -29.359 -42.406 1 93.06 88 LYS A C 1
ATOM 691 O O . LYS A 1 88 ? -22.391 -29.531 -43.469 1 93.06 88 LYS A O 1
ATOM 696 N N . ASP A 1 89 ? -23.531 -28.234 -42 1 93.44 89 ASP A N 1
ATOM 697 C CA . ASP A 1 89 ? -23.531 -27.078 -42.875 1 93.44 89 ASP A CA 1
ATOM 698 C C . ASP A 1 89 ? -22.172 -26.406 -42.938 1 93.44 89 ASP A C 1
ATOM 700 O O . ASP A 1 89 ? -21.969 -25.438 -43.656 1 93.44 89 ASP A O 1
ATOM 704 N N . GLY A 1 90 ? -21.344 -26.781 -42.094 1 92 90 GLY A N 1
ATOM 705 C CA . GLY A 1 90 ? -19.984 -26.234 -42.094 1 92 90 GLY A CA 1
ATOM 706 C C . GLY A 1 90 ? -19.859 -24.938 -41.344 1 92 90 GLY A C 1
ATOM 707 O O . GLY A 1 90 ? -18.938 -24.156 -41.594 1 92 90 GLY A O 1
ATOM 708 N N . LEU A 1 91 ? -20.766 -24.656 -40.5 1 91.75 91 LEU A N 1
ATOM 709 C CA . LEU A 1 91 ? -20.781 -23.406 -39.75 1 91.75 91 LEU A CA 1
ATOM 710 C C . LEU A 1 91 ? -19.547 -23.266 -38.875 1 91.75 91 LEU A C 1
ATOM 712 O O . LEU A 1 91 ? -19.156 -22.172 -38.5 1 91.75 91 LEU A O 1
ATOM 716 N N . PHE A 1 92 ? -18.922 -24.391 -38.594 1 93.81 92 PHE A N 1
ATOM 717 C CA . PHE A 1 92 ? -17.812 -24.391 -37.625 1 93.81 92 PHE A CA 1
ATOM 718 C C . PHE A 1 92 ? -16.516 -24.812 -38.312 1 93.81 92 PHE A C 1
ATOM 720 O O . PHE A 1 92 ? -15.602 -25.312 -37.656 1 93.81 92 PHE A O 1
ATOM 727 N N . SER A 1 93 ? -16.422 -24.641 -39.562 1 89.19 93 SER A N 1
ATOM 728 C CA . SER A 1 93 ? -15.242 -25.062 -40.281 1 89.19 93 SER A CA 1
ATOM 729 C C . SER A 1 93 ? -13.984 -24.375 -39.75 1 89.19 93 SER A C 1
ATOM 731 O O . SER A 1 93 ? -13.969 -23.156 -39.594 1 89.19 93 SER A O 1
ATOM 733 N N . GLY A 1 94 ? -13.047 -25.156 -39.406 1 87.25 94 GLY A N 1
ATOM 734 C CA . GLY A 1 94 ? -11.773 -24.625 -38.969 1 87.25 94 GLY A CA 1
ATOM 735 C C . GLY A 1 94 ? -11.719 -24.391 -37.469 1 87.25 94 GLY A C 1
ATOM 736 O O . GLY A 1 94 ? -10.695 -23.953 -36.938 1 87.25 94 GLY A O 1
ATOM 737 N N . ILE A 1 95 ? -12.766 -24.641 -36.812 1 91.88 95 ILE A N 1
ATOM 738 C CA . ILE A 1 95 ? -12.852 -24.406 -35.375 1 91.88 95 ILE A CA 1
ATOM 739 C C . ILE A 1 95 ? -13.102 -25.734 -34.656 1 91.88 95 ILE A C 1
ATOM 741 O O . ILE A 1 95 ? -13.852 -26.578 -35.125 1 91.88 95 ILE A O 1
ATOM 745 N N . SER A 1 96 ? -12.414 -25.875 -33.531 1 93.81 96 SER A N 1
ATOM 746 C CA . SER A 1 96 ? -12.648 -27.078 -32.75 1 93.81 96 SER A CA 1
ATOM 747 C C . SER A 1 96 ? -14.016 -27.031 -32.062 1 93.81 96 SER A C 1
ATOM 749 O O . SER A 1 96 ? -14.305 -26.109 -31.312 1 93.81 96 SER A O 1
ATOM 751 N N . VAL A 1 97 ? -14.805 -28.047 -32.312 1 96 97 VAL A N 1
ATOM 752 C CA . VAL A 1 97 ? -16.172 -28.078 -31.766 1 96 97 VAL A CA 1
ATOM 753 C C . VAL A 1 97 ? -16.266 -29.109 -30.656 1 96 97 VAL A C 1
ATOM 755 O O . VAL A 1 97 ? -15.852 -30.266 -30.828 1 96 97 VAL A O 1
ATOM 758 N N . TYR A 1 98 ? -16.734 -28.688 -29.562 1 97.25 98 TYR A N 1
ATOM 759 C CA . TYR A 1 98 ? -17.047 -29.594 -28.453 1 97.25 98 TYR A CA 1
ATOM 760 C C . TYR A 1 98 ? -18.547 -29.562 -28.141 1 97.25 98 TYR A C 1
ATOM 762 O O . TYR A 1 98 ? -19.203 -28.531 -28.266 1 97.25 98 TYR A O 1
ATOM 770 N N . VAL A 1 99 ? -19.047 -30.734 -27.766 1 97.81 99 VAL A N 1
ATOM 771 C CA . VAL A 1 99 ? -20.438 -30.828 -27.297 1 97.81 99 VAL A CA 1
ATOM 772 C C . VAL A 1 99 ? -20.453 -31.141 -25.797 1 97.81 99 VAL A C 1
ATOM 774 O O . VAL A 1 99 ? -19.891 -32.125 -25.359 1 97.81 99 VAL A O 1
ATOM 777 N N . ARG A 1 100 ? -20.969 -30.219 -25.078 1 98.31 100 ARG A N 1
ATOM 778 C CA . ARG A 1 100 ? -21.203 -30.578 -23.688 1 98.31 100 ARG A CA 1
ATOM 779 C C . ARG A 1 100 ? -22.406 -31.516 -23.562 1 98.31 100 ARG A C 1
ATOM 781 O O . ARG A 1 100 ? -23.547 -31.109 -23.766 1 98.31 100 ARG A O 1
ATOM 788 N N . SER A 1 101 ? -22.156 -32.719 -23.188 1 97.62 101 SER A N 1
ATOM 789 C CA . SER A 1 101 ? -23.188 -33.75 -23.094 1 97.62 101 SER A CA 1
ATOM 790 C C . SER A 1 101 ? -23.984 -33.594 -21.797 1 97.62 101 SER A C 1
ATOM 792 O O . SER A 1 101 ? -23.578 -32.875 -20.891 1 97.62 101 SER A O 1
ATOM 794 N N . SER A 1 102 ? -25.078 -34.344 -21.766 1 95.88 102 SER A N 1
ATOM 795 C CA . SER A 1 102 ? -25.766 -34.5 -20.484 1 95.88 102 SER A CA 1
ATOM 796 C C . SER A 1 102 ? -24.875 -35.25 -19.484 1 95.88 102 SER A C 1
ATOM 798 O O . SER A 1 102 ? -23.953 -35.969 -19.875 1 95.88 102 SER A O 1
ATOM 800 N N . SER A 1 103 ? -25.172 -35.031 -18.219 1 93.75 103 SER A N 1
ATOM 801 C CA . SER A 1 103 ? -24.391 -35.688 -17.188 1 93.75 103 SER A CA 1
ATOM 802 C C . SER A 1 103 ? -24.516 -37.219 -17.297 1 93.75 103 SER A C 1
ATOM 804 O O . SER A 1 103 ? -25.516 -37.719 -17.797 1 93.75 103 SER A O 1
ATOM 806 N N . ILE A 1 104 ? -23.5 -37.844 -16.875 1 91.94 104 ILE A N 1
ATOM 807 C CA . ILE A 1 104 ? -23.469 -39.281 -16.938 1 91.94 104 ILE A CA 1
ATOM 808 C C . ILE A 1 104 ? -24.594 -39.875 -16.078 1 91.94 104 ILE A C 1
ATOM 810 O O . ILE A 1 104 ? -25.109 -40.938 -16.375 1 91.94 104 ILE A O 1
ATOM 814 N N . ASP A 1 105 ? -24.969 -39.156 -15.055 1 89.88 105 ASP A N 1
ATOM 815 C CA . ASP A 1 105 ? -26.047 -39.594 -14.172 1 89.88 105 ASP A CA 1
ATOM 816 C C . ASP A 1 105 ? -27.391 -39.625 -14.914 1 89.88 105 ASP A C 1
ATOM 818 O O . ASP A 1 105 ? -28.297 -40.344 -14.523 1 89.88 105 ASP A O 1
ATOM 822 N N . CYS A 1 106 ? -27.453 -38.719 -15.883 1 91.06 106 CYS A N 1
ATOM 823 C CA . CYS A 1 106 ? -28.594 -38.781 -16.797 1 91.06 106 CYS A CA 1
ATOM 824 C C . CYS A 1 106 ? -28.281 -39.688 -17.984 1 91.06 106 CYS A C 1
ATOM 826 O O . CYS A 1 106 ? -28.172 -39.25 -19.109 1 91.06 106 CYS A O 1
ATOM 828 N N . THR A 1 107 ? -28.281 -40.938 -17.75 1 92.38 107 THR A N 1
ATOM 829 C CA . THR A 1 107 ? -27.641 -41.969 -18.578 1 92.38 107 THR A CA 1
ATOM 830 C C . THR A 1 107 ? -28.266 -42 -19.969 1 92.38 107 THR A C 1
ATOM 832 O O . THR A 1 107 ? -27.547 -42.031 -20.969 1 92.38 107 THR A O 1
ATOM 835 N N . SER A 1 108 ? -29.578 -41.938 -20.078 1 94.12 108 SER A N 1
ATOM 836 C CA . SER A 1 108 ? -30.234 -42.062 -21.375 1 94.12 108 SER A CA 1
ATOM 837 C C . SER A 1 108 ? -29.875 -40.906 -22.297 1 94.12 108 SER A C 1
ATOM 839 O O . SER A 1 108 ? -29.531 -41.094 -23.453 1 94.12 108 SER A O 1
ATOM 841 N N . GLU A 1 109 ? -29.984 -39.75 -21.703 1 95.44 109 GLU A N 1
ATOM 842 C CA . GLU A 1 109 ? -29.656 -38.562 -22.484 1 95.44 109 GLU A CA 1
ATOM 843 C C . GLU A 1 109 ? -28.172 -38.531 -22.828 1 95.44 109 GLU A C 1
ATOM 845 O O . GLU A 1 109 ? -27.797 -38.094 -23.922 1 95.44 109 GLU A O 1
ATOM 850 N N . PHE A 1 110 ? -27.391 -38.938 -21.859 1 96.56 110 PHE A N 1
ATOM 851 C CA . PHE A 1 110 ? -25.953 -39 -22.062 1 96.56 110 PHE A CA 1
ATOM 852 C C . PHE A 1 110 ? -25.594 -39.906 -23.234 1 96.56 110 PHE A C 1
ATOM 854 O O . PHE A 1 110 ? -24.844 -39.5 -24.125 1 96.56 110 PHE A O 1
ATOM 861 N N . ILE A 1 111 ? -26.156 -41.062 -23.281 1 96.69 111 ILE A N 1
ATOM 862 C CA . ILE A 1 111 ? -25.891 -42.031 -24.328 1 96.69 111 ILE A CA 1
ATOM 863 C C . ILE A 1 111 ? -26.359 -41.469 -25.672 1 96.69 111 ILE A C 1
ATOM 865 O O . ILE A 1 111 ? -25.656 -41.594 -26.688 1 96.69 111 ILE A O 1
ATOM 869 N N . GLU A 1 112 ? -27.516 -40.844 -25.672 1 96.62 112 GLU A N 1
ATOM 870 C CA . GLU A 1 112 ? -28.047 -40.281 -26.906 1 96.62 112 GLU A CA 1
ATOM 871 C C . GLU A 1 112 ? -27.141 -39.188 -27.438 1 96.62 112 GLU A C 1
ATOM 873 O O . GLU A 1 112 ? -26.938 -39.062 -28.656 1 96.62 112 GLU A O 1
ATOM 878 N N . ASP A 1 113 ? -26.672 -38.375 -26.547 1 97.88 113 ASP A N 1
ATOM 879 C CA . ASP A 1 113 ? -25.75 -37.312 -26.938 1 97.88 113 ASP A CA 1
ATOM 880 C C . ASP A 1 113 ? -24.484 -37.875 -27.594 1 97.88 113 ASP A C 1
ATOM 882 O O . ASP A 1 113 ? -24.078 -37.438 -28.672 1 97.88 113 ASP A O 1
ATOM 886 N N . ILE A 1 114 ? -23.875 -38.875 -26.938 1 97.25 114 ILE A N 1
ATOM 887 C CA . ILE A 1 114 ? -22.641 -39.469 -27.422 1 97.25 114 ILE A CA 1
ATOM 888 C C . ILE A 1 114 ? -22.891 -40.156 -28.766 1 97.25 114 ILE A C 1
ATOM 890 O O . ILE A 1 114 ? -22.125 -39.969 -29.703 1 97.25 114 ILE A O 1
ATOM 894 N N . LYS A 1 115 ? -23.969 -40.844 -28.797 1 96.56 115 LYS A N 1
ATOM 895 C CA . LYS A 1 115 ? -24.344 -41.562 -30.031 1 96.56 115 LYS A CA 1
ATOM 896 C C . LYS A 1 115 ? -24.516 -40.562 -31.188 1 96.56 115 LYS A C 1
ATOM 898 O O . LYS A 1 115 ? -23.984 -40.812 -32.281 1 96.56 115 LYS A O 1
ATOM 903 N N . THR A 1 116 ? -25.188 -39.562 -30.938 1 96.94 116 THR A N 1
ATOM 904 C CA . THR A 1 116 ? -25.578 -38.594 -31.969 1 96.94 116 THR A CA 1
ATOM 905 C C . THR A 1 116 ? -24.344 -37.875 -32.531 1 96.94 116 THR A C 1
ATOM 907 O O . THR A 1 116 ? -24.25 -37.656 -33.75 1 96.94 116 THR A O 1
ATOM 910 N N . PHE A 1 117 ? -23.375 -37.562 -31.719 1 97.25 117 PHE A N 1
ATOM 911 C CA . PHE A 1 117 ? -22.344 -36.625 -32.156 1 97.25 117 PHE A CA 1
ATOM 912 C C . PHE A 1 117 ? -21.016 -37.312 -32.375 1 97.25 117 PHE A C 1
ATOM 914 O O . PHE A 1 117 ? -20.031 -36.688 -32.781 1 97.25 117 PHE A O 1
ATOM 921 N N . THR A 1 118 ? -20.953 -38.594 -32.062 1 95.94 118 THR A N 1
ATOM 922 C CA . THR A 1 118 ? -19.75 -39.344 -32.375 1 95.94 118 THR A CA 1
ATOM 923 C C . THR A 1 118 ? -19.594 -39.5 -33.875 1 95.94 118 THR A C 1
ATOM 925 O O . THR A 1 118 ? -20.531 -39.875 -34.562 1 95.94 118 THR A O 1
ATOM 928 N N . GLY A 1 119 ? -18.453 -39.094 -34.344 1 93.12 119 GLY A N 1
ATOM 929 C CA . GLY A 1 119 ? -18.078 -39.375 -35.75 1 93.12 119 GLY A CA 1
ATOM 930 C C . GLY A 1 119 ? -18.609 -38.344 -36.719 1 93.12 119 GLY A C 1
ATOM 931 O O . GLY A 1 119 ? -18.688 -38.625 -37.938 1 93.12 119 GLY A O 1
ATOM 932 N N . ILE A 1 120 ? -18.969 -37.219 -36.281 1 92 120 ILE A N 1
ATOM 933 C CA . ILE A 1 120 ? -19.547 -36.25 -37.219 1 92 120 ILE A CA 1
ATOM 934 C C . ILE A 1 120 ? -18.641 -35.031 -37.281 1 92 120 ILE A C 1
ATOM 936 O O . ILE A 1 120 ? -19.109 -33.906 -37.562 1 92 120 ILE A O 1
ATOM 940 N N . GLY A 1 121 ? -17.422 -35.156 -36.938 1 90.19 121 GLY A N 1
ATOM 941 C CA . GLY A 1 121 ? -16.438 -34.125 -37.188 1 90.19 121 GLY A CA 1
ATOM 942 C C . GLY A 1 121 ? -16.234 -33.219 -36 1 90.19 121 GLY A C 1
ATOM 943 O O . GLY A 1 121 ? -15.766 -32.094 -36.156 1 90.19 121 GLY A O 1
ATOM 944 N N . ILE A 1 122 ? -16.594 -33.594 -34.844 1 94.69 122 ILE A N 1
ATOM 945 C CA . ILE A 1 122 ? -16.328 -32.781 -33.656 1 94.69 122 ILE A CA 1
ATOM 946 C C . ILE A 1 122 ? -15.016 -33.219 -33.031 1 94.69 122 ILE A C 1
ATOM 948 O O . ILE A 1 122 ? -14.516 -34.312 -33.281 1 94.69 122 ILE A O 1
ATOM 952 N N . ALA A 1 123 ? -14.461 -32.281 -32.281 1 94.62 123 ALA A N 1
ATOM 953 C CA . ALA A 1 123 ? -13.203 -32.531 -31.594 1 94.62 123 ALA A CA 1
ATOM 954 C C . ALA A 1 123 ? -13.414 -33.469 -30.406 1 94.62 123 ALA A C 1
ATOM 956 O O . ALA A 1 123 ? -12.578 -34.344 -30.141 1 94.62 123 ALA A O 1
ATOM 957 N N . GLY A 1 124 ? -14.531 -33.281 -29.766 1 96.56 124 GLY A N 1
ATOM 958 C CA . GLY A 1 124 ? -14.781 -34.125 -28.625 1 96.56 124 GLY A CA 1
ATOM 959 C C . GLY A 1 124 ? -15.969 -33.688 -27.797 1 96.56 124 GLY A C 1
ATOM 960 O O . GLY A 1 124 ? -16.859 -33 -28.297 1 96.56 124 GLY A O 1
ATOM 961 N N . PHE A 1 125 ? -16 -34.281 -26.484 1 97.81 125 PHE A N 1
ATOM 962 C CA . PHE A 1 125 ? -17.141 -34.031 -25.594 1 97.81 125 PHE A CA 1
ATOM 963 C C . PHE A 1 125 ? -16.672 -33.344 -24.312 1 97.81 125 PHE A C 1
ATOM 965 O O . PHE A 1 125 ? -15.586 -33.625 -23.812 1 97.81 125 PHE A O 1
ATOM 972 N N . LEU A 1 126 ? -17.469 -32.344 -23.891 1 98.06 126 LEU A N 1
ATOM 973 C CA . LEU A 1 126 ? -17.328 -31.75 -22.578 1 98.06 126 LEU A CA 1
ATOM 974 C C . LEU A 1 126 ? -18.203 -32.469 -21.562 1 98.06 126 LEU A C 1
ATOM 976 O O . LEU A 1 126 ? -19.438 -32.469 -21.688 1 98.06 126 LEU A O 1
ATOM 980 N N . LEU A 1 127 ? -17.578 -33.094 -20.516 1 97.88 127 LEU A N 1
ATOM 981 C CA . LEU A 1 127 ? -18.312 -33.875 -19.516 1 97.88 127 LEU A CA 1
ATOM 982 C C . LEU A 1 127 ? -18.578 -33.031 -18.266 1 97.88 127 LEU A C 1
ATOM 984 O O . LEU A 1 127 ? -17.641 -32.656 -17.562 1 97.88 127 LEU A O 1
ATOM 988 N N . PRO A 1 128 ? -19.781 -32.781 -17.953 1 96.5 128 PRO A N 1
ATOM 989 C CA . PRO A 1 128 ? -20.125 -31.969 -16.766 1 96.5 128 PRO A CA 1
ATOM 990 C C . PRO A 1 128 ? -20.234 -32.812 -15.508 1 96.5 128 PRO A C 1
ATOM 992 O O . PRO A 1 128 ? -20.281 -34.062 -15.586 1 96.5 128 PRO A O 1
ATOM 995 N N . LYS A 1 129 ? -20.078 -32.281 -14.375 1 94.44 129 LYS A N 1
ATOM 996 C CA . LYS A 1 129 ? -20.391 -32.812 -13.055 1 94.44 129 LYS A CA 1
ATOM 997 C C . LYS A 1 129 ? -19.594 -34.094 -12.781 1 94.44 129 LYS A C 1
ATOM 999 O O . LYS A 1 129 ? -20.125 -35.031 -12.219 1 94.44 129 LYS A O 1
ATOM 1004 N N . VAL A 1 130 ? -18.422 -34.094 -13.289 1 95.94 130 VAL A N 1
ATOM 1005 C CA . VAL A 1 130 ? -17.531 -35.219 -12.992 1 95.94 130 VAL A CA 1
ATOM 1006 C C . VAL A 1 130 ? -17 -35.094 -11.562 1 95.94 130 VAL A C 1
ATOM 1008 O O . VAL A 1 130 ? -16.422 -34.062 -11.203 1 95.94 130 VAL A O 1
ATOM 1011 N N . GLU A 1 131 ? -17.172 -36.156 -10.766 1 94.25 131 GLU A N 1
ATOM 1012 C CA . GLU A 1 131 ? -16.766 -36.031 -9.375 1 94.25 131 GLU A CA 1
ATOM 1013 C C . GLU A 1 131 ? -15.734 -37.094 -9 1 94.25 131 GLU A C 1
ATOM 1015 O O . GLU A 1 131 ? -15.141 -37.031 -7.922 1 94.25 131 GLU A O 1
ATOM 1020 N N . ASN A 1 132 ? -15.516 -38 -9.945 1 94.88 132 ASN A N 1
ATOM 1021 C CA . ASN A 1 132 ? -14.531 -39.031 -9.672 1 94.88 132 ASN A CA 1
ATOM 1022 C C . ASN A 1 132 ? -14.016 -39.688 -10.961 1 94.88 132 ASN A C 1
ATOM 1024 O O . ASN A 1 132 ? -14.555 -39.438 -12.047 1 94.88 132 ASN A O 1
ATOM 1028 N N . ARG A 1 133 ? -12.961 -40.438 -10.852 1 96.06 133 ARG A N 1
ATOM 1029 C CA . ARG A 1 133 ? -12.312 -41.094 -11.984 1 96.06 133 ARG A CA 1
ATOM 1030 C C . ARG A 1 133 ? -13.234 -42.125 -12.633 1 96.06 133 ARG A C 1
ATOM 1032 O O . ARG A 1 133 ? -13.227 -42.281 -13.859 1 96.06 133 ARG A O 1
ATOM 1039 N N . GLU A 1 134 ? -14.078 -42.75 -11.883 1 94.88 134 GLU A N 1
ATOM 1040 C CA . GLU A 1 134 ? -14.977 -43.781 -12.383 1 94.88 134 GLU A CA 1
ATOM 1041 C C . GLU A 1 134 ? -15.953 -43.219 -13.414 1 94.88 134 GLU A C 1
ATOM 1043 O O . GLU A 1 134 ? -16.25 -43.906 -14.406 1 94.88 134 GLU A O 1
ATOM 1048 N N . SER A 1 135 ? -16.391 -42.062 -13.148 1 94.69 135 SER A N 1
ATOM 1049 C CA . SER A 1 135 ? -17.312 -41.438 -14.078 1 94.69 135 SER A CA 1
ATOM 1050 C C . SER A 1 135 ? -16.672 -41.219 -15.445 1 94.69 135 SER A C 1
ATOM 1052 O O . SER A 1 135 ? -17.328 -41.375 -16.469 1 94.69 135 SER A O 1
ATOM 1054 N N . VAL A 1 136 ? -15.438 -40.906 -15.508 1 97.12 136 VAL A N 1
ATOM 1055 C CA . VAL A 1 136 ? -14.711 -40.688 -16.75 1 97.12 136 VAL A CA 1
ATOM 1056 C C . VAL A 1 136 ? -14.539 -42 -17.484 1 97.12 136 VAL A C 1
ATOM 1058 O O . VAL A 1 136 ? -14.727 -42.062 -18.703 1 97.12 136 VAL A O 1
ATOM 1061 N N . LEU A 1 137 ? -14.227 -43.031 -16.719 1 96.56 137 LEU A N 1
ATOM 1062 C CA . LEU A 1 137 ? -14.031 -44.344 -17.312 1 96.56 137 LEU A CA 1
ATOM 1063 C C . LEU A 1 137 ? -15.328 -44.875 -17.906 1 96.56 137 LEU A C 1
ATOM 1065 O O . LEU A 1 137 ? -15.32 -45.531 -18.953 1 96.56 137 LEU A O 1
ATOM 1069 N N . GLU A 1 138 ? -16.391 -44.562 -17.25 1 95.81 138 GLU A N 1
ATOM 1070 C CA . GLU A 1 138 ? -17.703 -44.969 -17.781 1 95.81 138 GLU A CA 1
ATOM 1071 C C . GLU A 1 138 ? -18 -44.25 -19.078 1 95.81 138 GLU A C 1
ATOM 1073 O O . GLU A 1 138 ? -18.5 -44.844 -20.031 1 95.81 138 GLU A O 1
ATOM 1078 N N . ALA A 1 139 ? -17.75 -43 -19.094 1 96.44 139 ALA A N 1
ATOM 1079 C CA . ALA A 1 139 ? -17.953 -42.219 -20.312 1 96.44 139 ALA A CA 1
ATOM 1080 C C . ALA A 1 139 ? -17.062 -42.75 -21.453 1 96.44 139 ALA A C 1
ATOM 1082 O O . ALA A 1 139 ? -17.5 -42.812 -22.594 1 96.44 139 ALA A O 1
ATOM 1083 N N . GLU A 1 140 ? -15.852 -43.062 -21.156 1 96.19 140 GLU A N 1
ATOM 1084 C CA . GLU A 1 140 ? -14.914 -43.594 -22.141 1 96.19 140 GLU A CA 1
ATOM 1085 C C . GLU A 1 140 ? -15.438 -44.906 -22.75 1 96.19 140 GLU A C 1
ATOM 1087 O O . GLU A 1 140 ? -15.297 -45.125 -23.953 1 96.19 140 GLU A O 1
ATOM 1092 N N . LYS A 1 141 ? -16.062 -45.75 -21.922 1 95.88 141 LYS A N 1
ATOM 1093 C CA . LYS A 1 141 ? -16.641 -47 -22.422 1 95.88 141 LYS A CA 1
ATOM 1094 C C . LYS A 1 141 ? -17.734 -46.75 -23.453 1 95.88 141 LYS A C 1
ATOM 1096 O O . LYS A 1 141 ? -17.812 -47.406 -24.469 1 95.88 141 LYS A O 1
ATOM 1101 N N . VAL A 1 142 ? -18.5 -45.781 -23.125 1 96.19 142 VAL A N 1
ATOM 1102 C CA . VAL A 1 142 ? -19.625 -45.438 -24 1 96.19 142 VAL A CA 1
ATOM 1103 C C . VAL A 1 142 ? -19.109 -44.906 -25.328 1 96.19 142 VAL A C 1
ATOM 1105 O O . VAL A 1 142 ? -19.562 -45.344 -26.391 1 96.19 142 VAL A O 1
ATOM 1108 N N . ILE A 1 143 ? -18.172 -44.031 -25.328 1 95.88 143 ILE A N 1
ATOM 1109 C CA . ILE A 1 143 ? -17.656 -43.438 -26.547 1 95.88 143 ILE A CA 1
ATOM 1110 C C . ILE A 1 143 ? -16.922 -44.469 -27.391 1 95.88 143 ILE A C 1
ATOM 1112 O O . ILE A 1 143 ? -17 -44.469 -28.625 1 95.88 143 ILE A O 1
ATOM 1116 N N . LEU A 1 144 ? -16.172 -45.375 -26.672 1 95.38 144 LEU A N 1
ATOM 1117 C CA . LEU A 1 144 ? -15.477 -46.438 -27.359 1 95.38 144 LEU A CA 1
ATOM 1118 C C . LEU A 1 144 ? -16.453 -47.312 -28.141 1 95.38 144 LEU A C 1
ATOM 1120 O O . LEU A 1 144 ? -16.156 -47.75 -29.25 1 95.38 144 LEU A O 1
ATOM 1124 N N . HIS A 1 145 ? -17.547 -47.562 -27.531 1 96.06 145 HIS A N 1
ATOM 1125 C CA . HIS A 1 145 ? -18.594 -48.375 -28.172 1 96.06 145 HIS A CA 1
ATOM 1126 C C . HIS A 1 145 ? -19.062 -47.75 -29.469 1 96.06 145 HIS A C 1
ATOM 1128 O O . HIS A 1 145 ? -19.141 -48.438 -30.5 1 96.06 145 HIS A O 1
ATOM 1134 N N . TYR A 1 146 ? -19.312 -46.531 -29.391 1 95.81 146 TYR A N 1
ATOM 1135 C CA . TYR A 1 146 ? -19.891 -45.906 -30.562 1 95.81 146 TYR A CA 1
ATOM 1136 C C . TYR A 1 146 ? -18.812 -45.594 -31.594 1 95.81 146 TYR A C 1
ATOM 1138 O O . TYR A 1 146 ? -19.109 -45.562 -32.781 1 95.81 146 TYR A O 1
ATOM 1146 N N . GLU A 1 147 ? -17.562 -45.375 -31.203 1 95.5 147 GLU A N 1
ATOM 1147 C CA . GLU A 1 147 ? -16.453 -45.281 -32.156 1 95.5 147 GLU A CA 1
ATOM 1148 C C . GLU A 1 147 ? -16.297 -46.594 -32.938 1 95.5 147 GLU A C 1
ATOM 1150 O O . GLU A 1 147 ? -16.109 -46.562 -34.156 1 95.5 147 GLU A O 1
ATOM 1155 N N . ASP A 1 148 ? -16.438 -47.625 -32.188 1 95.38 148 ASP A N 1
ATOM 1156 C CA . ASP A 1 148 ? -16.344 -48.969 -32.844 1 95.38 148 ASP A CA 1
ATOM 1157 C C . ASP A 1 148 ? -17.516 -49.188 -33.781 1 95.38 148 ASP A C 1
ATOM 1159 O O . ASP A 1 148 ? -17.328 -49.594 -34.938 1 95.38 148 ASP A O 1
ATOM 1163 N N . GLU A 1 149 ? -18.641 -48.875 -33.312 1 95.62 149 GLU A N 1
ATOM 1164 C CA . GLU A 1 149 ? -19.859 -49.062 -34.094 1 95.62 149 GLU A CA 1
ATOM 1165 C C . GLU A 1 149 ? -19.797 -48.281 -35.406 1 95.62 149 GLU A C 1
ATOM 1167 O O . GLU A 1 149 ? -20.297 -48.75 -36.438 1 95.62 149 GLU A O 1
ATOM 1172 N N . LYS A 1 150 ? -19.219 -47.188 -35.375 1 95.31 150 LYS A N 1
ATOM 1173 C CA . LYS A 1 150 ? -19.188 -46.312 -36.531 1 95.31 150 LYS A CA 1
ATOM 1174 C C . LYS A 1 150 ? -17.906 -46.469 -37.312 1 95.31 150 LYS A C 1
ATOM 1176 O O . LYS A 1 150 ? -17.625 -45.688 -38.25 1 95.31 150 LYS A O 1
ATOM 1181 N N . GLY A 1 151 ? -17.016 -47.344 -36.938 1 95.12 151 GLY A N 1
ATOM 1182 C CA . GLY A 1 151 ? -15.797 -47.688 -37.656 1 95.12 151 GLY A CA 1
ATOM 1183 C C . GLY A 1 151 ? -14.734 -46.594 -37.531 1 95.12 151 GLY A C 1
ATOM 1184 O O . GLY A 1 151 ? -13.984 -46.375 -38.5 1 95.12 151 GLY A O 1
ATOM 1185 N N . LEU A 1 152 ? -14.734 -45.969 -36.406 1 94.19 152 LEU A N 1
ATOM 1186 C CA . LEU A 1 152 ? -13.766 -44.906 -36.156 1 94.19 152 LEU A CA 1
ATOM 1187 C C . LEU A 1 152 ? -12.547 -45.406 -35.406 1 94.19 152 LEU A C 1
ATOM 1189 O O . LEU A 1 152 ? -12.617 -46.469 -34.75 1 94.19 152 LEU A O 1
ATOM 1193 N N . GLU A 1 153 ? -11.422 -44.719 -35.594 1 92 153 GLU A N 1
ATOM 1194 C CA . GLU A 1 153 ? -10.234 -45.062 -34.844 1 92 153 GLU A CA 1
ATOM 1195 C C . GLU A 1 153 ? -10.461 -44.844 -33.344 1 92 153 GLU A C 1
ATOM 1197 O O . GLU A 1 153 ? -11.156 -43.906 -32.938 1 92 153 GLU A O 1
ATOM 1202 N N . LYS A 1 154 ? -9.68 -45.625 -32.625 1 89.62 154 LYS A N 1
ATOM 1203 C CA . LYS A 1 154 ? -9.734 -45.438 -31.188 1 89.62 154 LYS A CA 1
ATOM 1204 C C . LYS A 1 154 ? -9.211 -44.062 -30.766 1 89.62 154 LYS A C 1
ATOM 1206 O O . LYS A 1 154 ? -8.211 -43.594 -31.312 1 89.62 154 LYS A O 1
ATOM 1211 N N . ASN A 1 155 ? -9.898 -43.5 -29.875 1 88.06 155 ASN A N 1
ATOM 1212 C CA . ASN A 1 155 ? -9.477 -42.25 -29.297 1 88.06 155 ASN A CA 1
ATOM 1213 C C . ASN A 1 155 ? -9.578 -41.094 -30.297 1 88.06 155 ASN A C 1
ATOM 1215 O O . ASN A 1 155 ? -8.773 -40.156 -30.281 1 88.06 155 ASN A O 1
ATOM 1219 N N . SER A 1 156 ? -10.531 -41.188 -31.188 1 91.75 156 SER A N 1
ATOM 1220 C CA . SER A 1 156 ? -10.742 -40.156 -32.188 1 91.75 156 SER A CA 1
ATOM 1221 C C . SER A 1 156 ? -11.391 -38.938 -31.594 1 91.75 156 SER A C 1
ATOM 1223 O O . SER A 1 156 ? -11.359 -37.844 -32.188 1 91.75 156 SER A O 1
ATOM 1225 N N . HIS A 1 157 ? -12.047 -39.062 -30.516 1 94.44 157 HIS A N 1
ATOM 1226 C CA . HIS A 1 157 ? -12.672 -37.969 -29.797 1 94.44 157 HIS A CA 1
ATOM 1227 C C . HIS A 1 157 ? -12 -37.75 -28.438 1 94.44 157 HIS A C 1
ATOM 1229 O O . HIS A 1 157 ? -11.68 -38.688 -27.734 1 94.44 157 HIS A O 1
ATOM 1235 N N . THR A 1 158 ? -11.82 -36.469 -28.094 1 95.94 158 THR A N 1
ATOM 1236 C CA . THR A 1 158 ? -11.219 -36.125 -26.812 1 95.94 158 THR A CA 1
ATOM 1237 C C . THR A 1 158 ? -12.289 -35.75 -25.797 1 95.94 158 THR A C 1
ATOM 1239 O O . THR A 1 158 ? -13.461 -35.562 -26.156 1 95.94 158 THR A O 1
ATOM 1242 N N . PHE A 1 159 ? -11.836 -35.781 -24.5 1 96.94 159 PHE A N 1
ATOM 1243 C CA . PHE A 1 159 ? -12.703 -35.312 -23.422 1 96.94 159 PHE A CA 1
ATOM 1244 C C . PHE A 1 159 ? -12.188 -33.969 -22.859 1 96.94 159 PHE A C 1
ATOM 1246 O O . PHE A 1 159 ? -10.977 -33.812 -22.703 1 96.94 159 PHE A O 1
ATOM 1253 N N . SER A 1 160 ? -13.062 -33.031 -22.656 1 97.31 160 SER A N 1
ATOM 1254 C CA . SER A 1 160 ? -12.875 -31.938 -21.703 1 97.31 160 SER A CA 1
ATOM 1255 C C . SER A 1 160 ? -13.727 -32.125 -20.453 1 97.31 160 SER A C 1
ATOM 1257 O O . SER A 1 160 ? -14.883 -32.562 -20.547 1 97.31 160 SER A O 1
ATOM 1259 N N . ILE A 1 161 ? -13.109 -31.906 -19.312 1 97.94 161 ILE A N 1
ATOM 1260 C CA . ILE A 1 161 ? -13.789 -32.188 -18.047 1 97.94 161 ILE A CA 1
ATOM 1261 C C . ILE A 1 161 ? -14.141 -30.875 -17.344 1 97.94 161 ILE A C 1
ATOM 1263 O O . ILE A 1 161 ? -13.328 -29.953 -17.297 1 97.94 161 ILE A O 1
ATOM 1267 N N . ILE A 1 162 ? -15.352 -30.812 -16.844 1 97.88 162 ILE A N 1
ATOM 1268 C CA . ILE A 1 162 ? -15.68 -29.672 -15.992 1 97.88 162 ILE A CA 1
ATOM 1269 C C . ILE A 1 162 ? -15.57 -30.094 -14.523 1 97.88 162 ILE A C 1
ATOM 1271 O O . ILE A 1 162 ? -16.234 -31.031 -14.086 1 97.88 162 ILE A O 1
ATOM 1275 N N . ILE A 1 163 ? -14.68 -29.453 -13.828 1 98.19 163 ILE A N 1
ATOM 1276 C CA . ILE A 1 163 ? -14.594 -29.578 -12.375 1 98.19 163 ILE A CA 1
ATOM 1277 C C . ILE A 1 163 ? -15.406 -28.453 -11.719 1 98.19 163 ILE A C 1
ATOM 1279 O O . ILE A 1 163 ? -15.086 -27.281 -11.875 1 98.19 163 ILE A O 1
ATOM 1283 N N . GLU A 1 164 ? -16.469 -28.844 -10.977 1 97.31 164 GLU A N 1
ATOM 1284 C CA . GLU A 1 164 ? -17.375 -27.766 -10.578 1 97.31 164 GLU A CA 1
ATOM 1285 C C . GLU A 1 164 ? -18.094 -28.094 -9.273 1 97.31 164 GLU A C 1
ATOM 1287 O O . GLU A 1 164 ? -19.141 -27.516 -8.961 1 97.31 164 GLU A O 1
ATOM 1292 N N . THR A 1 165 ? -17.578 -29.109 -8.453 1 95.75 165 THR A N 1
ATOM 1293 C CA . THR A 1 165 ? -18.156 -29.453 -7.164 1 95.75 165 THR A CA 1
ATOM 1294 C C . THR A 1 165 ? -17.078 -29.562 -6.094 1 95.75 165 THR A C 1
ATOM 1296 O O . THR A 1 165 ? -15.914 -29.844 -6.406 1 95.75 165 THR A O 1
ATOM 1299 N N . PRO A 1 166 ? -17.5 -29.375 -4.801 1 95.25 166 PRO A N 1
ATOM 1300 C CA . PRO A 1 166 ? -16.531 -29.562 -3.715 1 95.25 166 PRO A CA 1
ATOM 1301 C C . PRO A 1 166 ? -15.969 -30.984 -3.668 1 95.25 166 PRO A C 1
ATOM 1303 O O . PRO A 1 166 ? -14.789 -31.172 -3.357 1 95.25 166 PRO A O 1
ATOM 1306 N N . ALA A 1 167 ? -16.703 -31.953 -4.055 1 94.06 167 ALA A N 1
ATOM 1307 C CA . ALA A 1 167 ? -16.219 -33.344 -4.078 1 94.06 167 ALA A CA 1
ATOM 1308 C C . ALA A 1 167 ? -15.125 -33.531 -5.121 1 94.06 167 ALA A C 1
ATOM 1310 O O . ALA A 1 167 ? -14.125 -34.188 -4.863 1 94.06 167 ALA A O 1
ATOM 1311 N N . ALA A 1 168 ? -15.336 -32.969 -6.293 1 96.19 168 ALA A N 1
ATOM 1312 C CA . ALA A 1 168 ? -14.367 -33.062 -7.383 1 96.19 168 ALA A CA 1
ATOM 1313 C C . ALA A 1 168 ? -13.055 -32.406 -7.027 1 96.19 168 ALA A C 1
ATOM 1315 O O . ALA A 1 168 ? -11.992 -32.781 -7.527 1 96.19 168 ALA A O 1
ATOM 1316 N N . PHE A 1 169 ? -13.188 -31.391 -6.188 1 95.25 169 PHE A N 1
ATOM 1317 C CA . PHE A 1 169 ? -12.008 -30.656 -5.742 1 95.25 169 PHE A CA 1
ATOM 1318 C C . PHE A 1 169 ? -10.961 -31.609 -5.18 1 95.25 169 PHE A C 1
ATOM 1320 O O . PHE A 1 169 ? -9.781 -31.5 -5.512 1 95.25 169 PHE A O 1
ATOM 1327 N N . PHE A 1 170 ? -11.312 -32.531 -4.398 1 93.94 170 PHE A N 1
ATOM 1328 C CA . PHE A 1 170 ? -10.391 -33.438 -3.699 1 93.94 170 PHE A CA 1
ATOM 1329 C C . PHE A 1 170 ? -9.898 -34.531 -4.629 1 93.94 170 PHE A C 1
ATOM 1331 O O . PHE A 1 170 ? -8.906 -35.219 -4.328 1 93.94 170 PHE A O 1
ATOM 1338 N N . GLU A 1 171 ? -10.547 -34.625 -5.832 1 96 171 GLU A N 1
ATOM 1339 C CA . GLU A 1 171 ? -10.234 -35.719 -6.715 1 96 171 GLU A CA 1
ATOM 1340 C C . GLU A 1 171 ? -9.672 -35.25 -8.047 1 96 171 GLU A C 1
ATOM 1342 O O . GLU A 1 171 ? -9.492 -36.031 -8.984 1 96 171 GLU A O 1
ATOM 1347 N N . VAL A 1 172 ? -9.422 -34.031 -8.156 1 97 172 VAL A N 1
ATOM 1348 C CA . VAL A 1 172 ? -9.195 -33.406 -9.453 1 97 172 VAL A CA 1
ATOM 1349 C C . VAL A 1 172 ? -8.008 -34.062 -10.148 1 97 172 VAL A C 1
ATOM 1351 O O . VAL A 1 172 ? -8.07 -34.375 -11.344 1 97 172 VAL A O 1
ATOM 1354 N N . GLN A 1 173 ? -6.922 -34.344 -9.445 1 94.69 173 GLN A N 1
ATOM 1355 C CA . GLN A 1 173 ? -5.75 -34.969 -10.055 1 94.69 173 GLN A CA 1
ATOM 1356 C C . GLN A 1 173 ? -6.062 -36.375 -10.547 1 94.69 173 GLN A C 1
ATOM 1358 O O . GLN A 1 173 ? -5.68 -36.75 -11.656 1 94.69 173 GLN A O 1
ATOM 1363 N N . SER A 1 174 ? -6.754 -37.094 -9.727 1 95.44 174 SER A N 1
ATOM 1364 C CA . SER A 1 174 ? -7.156 -38.469 -10.086 1 95.44 174 SER A CA 1
ATOM 1365 C C . SER A 1 174 ? -8.086 -38.469 -11.297 1 95.44 174 SER A C 1
ATOM 1367 O O . SER A 1 174 ? -7.965 -39.312 -12.18 1 95.44 174 SER A O 1
ATOM 1369 N N . ILE A 1 175 ? -8.953 -37.531 -11.328 1 97.56 175 ILE A N 1
ATOM 1370 C CA . ILE A 1 175 ? -9.891 -37.375 -12.43 1 97.56 175 ILE A CA 1
ATOM 1371 C C . ILE A 1 175 ? -9.133 -37.125 -13.727 1 97.56 175 ILE A C 1
ATOM 1373 O O . ILE A 1 175 ? -9.328 -37.812 -14.727 1 97.56 175 ILE A O 1
ATOM 1377 N N . LEU A 1 176 ? -8.234 -36.219 -13.703 1 97.56 176 LEU A N 1
ATOM 1378 C CA . LEU A 1 176 ? -7.559 -35.75 -14.914 1 97.56 176 LEU A CA 1
ATOM 1379 C C . LEU A 1 176 ? -6.555 -36.781 -15.406 1 97.56 176 LEU A C 1
ATOM 1381 O O . LEU A 1 176 ? -6.184 -36.781 -16.578 1 97.56 176 LEU A O 1
ATOM 1385 N N . SER A 1 177 ? -6.156 -37.719 -14.547 1 95.81 177 SER A N 1
ATOM 1386 C CA . SER A 1 177 ? -5.199 -38.75 -14.914 1 95.81 177 SER A CA 1
ATOM 1387 C C . SER A 1 177 ? -5.91 -40.031 -15.344 1 95.81 177 SER A C 1
ATOM 1389 O O . SER A 1 177 ? -5.262 -41.031 -15.727 1 95.81 177 SER A O 1
ATOM 1391 N N . SER A 1 178 ? -7.133 -40.062 -15.406 1 96.38 178 SER A N 1
ATOM 1392 C CA . SER A 1 178 ? -7.91 -41.312 -15.508 1 96.38 178 SER A CA 1
ATOM 1393 C C . SER A 1 178 ? -7.977 -41.812 -16.953 1 96.38 178 SER A C 1
ATOM 1395 O O . SER A 1 178 ? -8.188 -43 -17.188 1 96.38 178 SER A O 1
ATOM 1397 N N . SER A 1 179 ? -7.871 -40.875 -17.891 1 95.94 179 SER A N 1
ATOM 1398 C CA . SER A 1 179 ? -8.008 -41.25 -19.297 1 95.94 179 SER A CA 1
ATOM 1399 C C . SER A 1 179 ? -7.066 -40.469 -20.188 1 95.94 179 SER A C 1
ATOM 1401 O O . SER A 1 179 ? -6.883 -39.25 -19.984 1 95.94 179 SER A O 1
ATOM 1403 N N . LYS A 1 180 ? -6.57 -41.062 -21.188 1 94 180 LYS A N 1
ATOM 1404 C CA . LYS A 1 180 ? -5.719 -40.406 -22.172 1 94 180 LYS A CA 1
ATOM 1405 C C . LYS A 1 180 ? -6.543 -39.5 -23.094 1 94 180 LYS A C 1
ATOM 1407 O O . LYS A 1 180 ? -5.992 -38.656 -23.797 1 94 180 LYS A O 1
ATOM 1412 N N . ARG A 1 181 ? -7.863 -39.688 -23.047 1 95.56 181 ARG A N 1
ATOM 1413 C CA . ARG A 1 181 ? -8.758 -38.906 -23.891 1 95.56 181 ARG A CA 1
ATOM 1414 C C . ARG A 1 181 ? -8.891 -37.469 -23.375 1 95.56 181 ARG A C 1
ATOM 1416 O O . ARG A 1 181 ? -9.336 -36.594 -24.109 1 95.56 181 ARG A O 1
ATOM 1423 N N . ILE A 1 182 ? -8.562 -37.312 -22.125 1 97.25 182 ILE A N 1
ATOM 1424 C CA . ILE A 1 182 ? -8.758 -35.969 -21.531 1 97.25 182 ILE A CA 1
ATOM 1425 C C . ILE A 1 182 ? -7.711 -35 -22.078 1 97.25 182 ILE A C 1
ATOM 1427 O O . ILE A 1 182 ? -6.508 -35.25 -21.922 1 97.25 182 ILE A O 1
ATOM 1431 N N . SER A 1 183 ? -8.188 -33.938 -22.656 1 95.62 183 SER A N 1
ATOM 1432 C CA . SER A 1 183 ? -7.273 -32.969 -23.25 1 95.62 183 SER A CA 1
ATOM 1433 C C . SER A 1 183 ? -7.297 -31.656 -22.469 1 95.62 183 SER A C 1
ATOM 1435 O O . SER A 1 183 ? -6.324 -30.891 -22.5 1 95.62 183 SER A O 1
ATOM 1437 N N . SER A 1 184 ? -8.422 -31.391 -21.828 1 97.25 184 SER A N 1
ATOM 1438 C CA . SER A 1 184 ? -8.562 -30.094 -21.156 1 97.25 184 SER A CA 1
ATOM 1439 C C . SER A 1 184 ? -9.516 -30.203 -19.969 1 97.25 184 SER A C 1
ATOM 1441 O O . SER A 1 184 ? -10.219 -31.203 -19.812 1 97.25 184 SER A O 1
ATOM 1443 N N . VAL A 1 185 ? -9.422 -29.203 -19.109 1 98.25 185 VAL A N 1
ATOM 1444 C CA . VAL A 1 185 ? -10.305 -29.109 -17.938 1 98.25 185 VAL A CA 1
ATOM 1445 C C . VAL A 1 185 ? -10.852 -27.688 -17.828 1 98.25 185 VAL A C 1
ATOM 1447 O O . VAL A 1 185 ? -10.133 -26.719 -18.078 1 98.25 185 VAL A O 1
ATOM 1450 N N . ILE A 1 186 ? -12.125 -27.578 -17.594 1 98.19 186 ILE A N 1
ATOM 1451 C CA . ILE A 1 186 ? -12.773 -26.312 -17.344 1 98.19 186 ILE A CA 1
ATOM 1452 C C . ILE A 1 186 ? -13.109 -26.188 -15.852 1 98.19 186 ILE A C 1
ATOM 1454 O O . ILE A 1 186 ? -13.68 -27.094 -15.258 1 98.19 186 ILE A O 1
ATOM 1458 N N . CYS A 1 187 ? -12.711 -25.094 -15.281 1 97.5 187 CYS A N 1
ATOM 1459 C CA . CYS A 1 187 ? -13.055 -24.781 -13.898 1 97.5 187 CYS A CA 1
ATOM 1460 C C . CYS A 1 187 ? -14.422 -24.109 -13.82 1 97.5 187 CYS A C 1
ATOM 1462 O O . CYS A 1 187 ? -14.547 -22.922 -14.062 1 97.5 187 CYS A O 1
ATOM 1464 N N . GLY A 1 188 ? -15.383 -24.922 -13.391 1 96.31 188 GLY A N 1
ATOM 1465 C CA . GLY A 1 188 ? -16.734 -24.406 -13.336 1 96.31 188 GLY A CA 1
ATOM 1466 C C . GLY A 1 188 ? -17.062 -23.703 -12.031 1 96.31 188 GLY A C 1
ATOM 1467 O O . GLY A 1 188 ? -17.312 -24.359 -11.016 1 96.31 188 GLY A O 1
ATOM 1468 N N . SER A 1 189 ? -17.266 -22.422 -12.094 1 93.06 189 SER A N 1
ATOM 1469 C CA . SER A 1 189 ? -17.422 -21.625 -10.883 1 93.06 189 SER A CA 1
ATOM 1470 C C . SER A 1 189 ? -18.891 -21.594 -10.438 1 93.06 189 SER A C 1
ATOM 1472 O O . SER A 1 189 ? -19.172 -21.516 -9.242 1 93.06 189 SER A O 1
ATOM 1474 N N . GLY A 1 190 ? -19.797 -21.656 -11.352 1 93.12 190 GLY A N 1
ATOM 1475 C CA . GLY A 1 190 ? -21.203 -21.5 -11.016 1 93.12 190 GLY A CA 1
ATOM 1476 C C . GLY A 1 190 ? -21.703 -22.531 -10.039 1 93.12 190 GLY A C 1
ATOM 1477 O O . GLY A 1 190 ? -22.125 -22.203 -8.93 1 93.12 190 GLY A O 1
ATOM 1478 N N . ASP A 1 191 ? -21.594 -23.781 -10.43 1 93.12 191 ASP A N 1
ATOM 1479 C CA . ASP A 1 191 ? -22.047 -24.859 -9.562 1 93.12 191 ASP A CA 1
ATOM 1480 C C . ASP A 1 191 ? -21.203 -24.938 -8.297 1 93.12 191 ASP A C 1
ATOM 1482 O O . ASP A 1 191 ? -21.719 -25.234 -7.215 1 93.12 191 ASP A O 1
ATOM 1486 N N . PHE A 1 192 ? -19.984 -24.719 -8.438 1 95.44 192 PHE A N 1
ATOM 1487 C CA . PHE A 1 192 ? -19.109 -24.797 -7.277 1 95.44 192 PHE A CA 1
ATOM 1488 C C . PHE A 1 192 ? -19.531 -23.797 -6.207 1 95.44 192 PHE A C 1
ATOM 1490 O O . PHE A 1 192 ? -19.688 -24.156 -5.039 1 95.44 192 PHE A O 1
ATOM 1497 N N . THR A 1 193 ? -19.688 -22.531 -6.582 1 94.94 193 THR A N 1
ATOM 1498 C CA . THR A 1 193 ? -20.031 -21.5 -5.609 1 94.94 193 THR A CA 1
ATOM 1499 C C . THR A 1 193 ? -21.422 -21.75 -5.023 1 94.94 193 THR A C 1
ATOM 1501 O O . THR A 1 193 ? -21.672 -21.438 -3.855 1 94.94 193 THR A O 1
ATOM 1504 N N . ALA A 1 194 ? -22.297 -22.328 -5.832 1 94.75 194 ALA A N 1
ATOM 1505 C CA . ALA A 1 194 ? -23.641 -22.641 -5.363 1 94.75 194 ALA A CA 1
ATOM 1506 C C . ALA A 1 194 ? -23.609 -23.719 -4.293 1 94.75 194 ALA A C 1
ATOM 1508 O O . ALA A 1 194 ? -24.359 -23.672 -3.314 1 94.75 194 ALA A O 1
ATOM 1509 N N . GLU A 1 195 ? -22.75 -24.703 -4.531 1 93.75 195 GLU A N 1
ATOM 1510 C CA . GLU A 1 195 ? -22.672 -25.812 -3.59 1 93.75 195 GLU A CA 1
ATOM 1511 C C . GLU A 1 195 ? -21.828 -25.453 -2.373 1 93.75 195 GLU A C 1
ATOM 1513 O O . GLU A 1 195 ? -22.172 -25.812 -1.244 1 93.75 195 GLU A O 1
ATOM 1518 N N . ALA A 1 196 ? -20.766 -24.797 -2.633 1 95.44 196 ALA A N 1
ATOM 1519 C CA . ALA A 1 196 ? -19.859 -24.438 -1.552 1 95.44 196 ALA A CA 1
ATOM 1520 C C . ALA A 1 196 ? -20.375 -23.25 -0.757 1 95.44 196 ALA A C 1
ATOM 1522 O O . ALA A 1 196 ? -19.906 -22.969 0.344 1 95.44 196 ALA A O 1
ATOM 1523 N N . LEU A 1 197 ? -21.344 -22.578 -1.315 1 95.81 197 LEU A N 1
ATOM 1524 C CA . LEU A 1 197 ? -21.906 -21.375 -0.712 1 95.81 197 LEU A CA 1
ATOM 1525 C C . LEU A 1 197 ? -20.812 -20.375 -0.376 1 95.81 197 LEU A C 1
ATOM 1527 O O . LEU A 1 197 ? -20.75 -19.859 0.746 1 95.81 197 LEU A O 1
ATOM 1531 N N . CYS A 1 198 ? -19.906 -20.172 -1.364 1 94.69 198 CYS A N 1
ATOM 1532 C CA . CYS A 1 198 ? -18.828 -19.188 -1.206 1 94.69 198 CYS A CA 1
ATOM 1533 C C . CYS A 1 198 ? -18.906 -18.125 -2.287 1 94.69 198 CYS A C 1
ATOM 1535 O O . CYS A 1 198 ? -19.594 -18.297 -3.295 1 94.69 198 CYS A O 1
ATOM 1537 N N . ASP A 1 199 ? -18.312 -17.016 -2.033 1 92 199 ASP A N 1
ATOM 1538 C CA . ASP A 1 199 ? -18.328 -15.898 -2.977 1 92 199 ASP A CA 1
ATOM 1539 C C . ASP A 1 199 ? -17.172 -16.016 -3.973 1 92 199 ASP A C 1
ATOM 1541 O O . ASP A 1 199 ? -16.172 -16.672 -3.689 1 92 199 ASP A O 1
ATOM 1545 N N . ASP A 1 200 ? -17.391 -15.328 -5.078 1 87.94 200 ASP A N 1
ATOM 1546 C CA . ASP A 1 200 ? -16.281 -15.18 -6.008 1 87.94 200 ASP A CA 1
ATOM 1547 C C . ASP A 1 200 ? -15.109 -14.43 -5.352 1 87.94 200 ASP A C 1
ATOM 1549 O O . ASP A 1 200 ? -15.32 -13.578 -4.492 1 87.94 200 ASP A O 1
ATOM 1553 N N . HIS A 1 201 ? -14 -14.82 -5.566 1 84.19 201 HIS A N 1
ATOM 1554 C CA . HIS A 1 201 ? -12.773 -14.172 -5.129 1 84.19 201 HIS A CA 1
ATOM 1555 C C . HIS A 1 201 ? -12.516 -14.406 -3.646 1 84.19 201 HIS A C 1
ATOM 1557 O O . HIS A 1 201 ? -11.641 -13.773 -3.055 1 84.19 201 HIS A O 1
ATOM 1563 N N . SER A 1 202 ? -13.398 -15.266 -3.035 1 91.38 202 SER A N 1
ATOM 1564 C CA . SER A 1 202 ? -13.094 -15.703 -1.678 1 91.38 202 SER A CA 1
ATOM 1565 C C . SER A 1 202 ? -11.875 -16.625 -1.655 1 91.38 202 SER A C 1
ATOM 1567 O O . SER A 1 202 ? -11.461 -17.141 -2.695 1 91.38 202 SER A O 1
ATOM 1569 N N . PRO A 1 203 ? -11.305 -16.734 -0.471 1 90.25 203 PRO A N 1
ATOM 1570 C CA . PRO A 1 203 ? -10.188 -17.672 -0.366 1 90.25 203 PRO A CA 1
ATOM 1571 C C . PRO A 1 203 ? -10.578 -19.094 -0.756 1 90.25 203 PRO A C 1
ATOM 1573 O O . PRO A 1 203 ? -9.766 -19.828 -1.318 1 90.25 203 PRO A O 1
ATOM 1576 N N . THR A 1 204 ? -11.812 -19.422 -0.461 1 92.5 204 THR A N 1
ATOM 1577 C CA . THR A 1 204 ? -12.297 -20.75 -0.852 1 92.5 204 THR A CA 1
ATOM 1578 C C . THR A 1 204 ? -12.344 -20.875 -2.371 1 92.5 204 THR A C 1
ATOM 1580 O O . THR A 1 204 ? -11.906 -21.891 -2.928 1 92.5 204 THR A O 1
ATOM 1583 N N . TYR A 1 205 ? -12.82 -19.875 -2.984 1 94.81 205 TYR A N 1
ATOM 1584 C CA . TYR A 1 205 ? -12.844 -19.844 -4.441 1 94.81 205 TYR A CA 1
ATOM 1585 C C . TYR A 1 205 ? -11.43 -19.891 -5.012 1 94.81 205 TYR A C 1
ATOM 1587 O O . TYR A 1 205 ? -11.172 -20.594 -5.98 1 94.81 205 TYR A O 1
ATOM 1595 N N . ASP A 1 206 ? -10.516 -19.219 -4.398 1 94.75 206 ASP A N 1
ATOM 1596 C CA . ASP A 1 206 ? -9.125 -19.203 -4.836 1 94.75 206 ASP A CA 1
ATOM 1597 C C . ASP A 1 206 ? -8.492 -20.578 -4.719 1 94.75 206 ASP A C 1
ATOM 1599 O O . ASP A 1 206 ? -7.77 -21.016 -5.613 1 94.75 206 ASP A O 1
ATOM 1603 N N . ALA A 1 207 ? -8.75 -21.156 -3.617 1 94.69 207 ALA A N 1
ATOM 1604 C CA . ALA A 1 207 ? -8.234 -22.516 -3.428 1 94.69 207 ALA A CA 1
ATOM 1605 C C . ALA A 1 207 ? -8.734 -23.453 -4.531 1 94.69 207 ALA A C 1
ATOM 1607 O O . ALA A 1 207 ? -7.969 -24.266 -5.051 1 94.69 207 ALA A O 1
ATOM 1608 N N . PHE A 1 208 ? -9.961 -23.266 -4.863 1 95.62 208 PHE A N 1
ATOM 1609 C CA . PHE A 1 208 ? -10.602 -24.109 -5.863 1 95.62 208 PHE A CA 1
ATOM 1610 C C . PHE A 1 208 ? -9.906 -23.984 -7.211 1 95.62 208 PHE A C 1
ATOM 1612 O O . PHE A 1 208 ? -9.391 -24.953 -7.75 1 95.62 208 PHE A O 1
ATOM 1619 N N . PHE A 1 209 ? -9.859 -22.781 -7.789 1 95.88 209 PHE A N 1
ATOM 1620 C CA . PHE A 1 209 ? -9.352 -22.656 -9.148 1 95.88 209 PHE A CA 1
ATOM 1621 C C . PHE A 1 209 ? -7.848 -22.906 -9.188 1 95.88 209 PHE A C 1
ATOM 1623 O O . PHE A 1 209 ? -7.32 -23.375 -10.195 1 95.88 209 PHE A O 1
ATOM 1630 N N . THR A 1 210 ? -7.121 -22.641 -8.117 1 96.69 210 THR A N 1
ATOM 1631 C CA . THR A 1 210 ? -5.688 -22.906 -8.117 1 96.69 210 THR A CA 1
ATOM 1632 C C . THR A 1 210 ? -5.414 -24.406 -8.109 1 96.69 210 THR A C 1
ATOM 1634 O O . THR A 1 210 ? -4.48 -24.875 -8.766 1 96.69 210 THR A O 1
ATOM 1637 N N . GLN A 1 211 ? -6.238 -25.172 -7.402 1 95.75 211 GLN A N 1
ATOM 1638 C CA . GLN A 1 211 ? -6.117 -26.625 -7.398 1 95.75 211 GLN A CA 1
ATOM 1639 C C . GLN A 1 211 ? -6.352 -27.203 -8.797 1 95.75 211 GLN A C 1
ATOM 1641 O O . GLN A 1 211 ? -5.648 -28.109 -9.219 1 95.75 211 GLN A O 1
ATOM 1646 N N . VAL A 1 212 ? -7.305 -26.656 -9.406 1 97.5 212 VAL A N 1
ATOM 1647 C CA . VAL A 1 212 ? -7.629 -27.125 -10.75 1 97.5 212 VAL A CA 1
ATOM 1648 C C . VAL A 1 212 ? -6.48 -26.812 -11.703 1 97.5 212 VAL A C 1
ATOM 1650 O O . VAL A 1 212 ? -6.059 -27.672 -12.484 1 97.5 212 VAL A O 1
ATOM 1653 N N . ALA A 1 213 ? -5.961 -25.641 -11.656 1 97.44 213 ALA A N 1
ATOM 1654 C CA . ALA A 1 213 ? -4.848 -25.219 -12.508 1 97.44 213 ALA A CA 1
ATOM 1655 C C . ALA A 1 213 ? -3.627 -26.109 -12.281 1 97.44 213 ALA A C 1
ATOM 1657 O O . ALA A 1 213 ? -2.988 -26.562 -13.234 1 97.44 213 ALA A O 1
ATOM 1658 N N . LEU A 1 214 ? -3.303 -26.375 -11.055 1 96.81 214 LEU A N 1
ATOM 1659 C CA . LEU A 1 214 ? -2.131 -27.172 -10.711 1 96.81 214 LEU A CA 1
ATOM 1660 C C . LEU A 1 214 ? -2.299 -28.625 -11.164 1 96.81 214 LEU A C 1
ATOM 1662 O O . LEU A 1 214 ? -1.351 -29.234 -11.656 1 96.81 214 LEU A O 1
ATOM 1666 N N . ALA A 1 215 ? -3.494 -29.141 -11.008 1 96.94 215 ALA A N 1
ATOM 1667 C CA . ALA A 1 215 ? -3.766 -30.5 -11.469 1 96.94 215 ALA A CA 1
ATOM 1668 C C . ALA A 1 215 ? -3.627 -30.594 -12.984 1 96.94 215 ALA A C 1
ATOM 1670 O O . ALA A 1 215 ? -3.084 -31.578 -13.508 1 96.94 215 ALA A O 1
ATOM 1671 N N . ALA A 1 216 ? -4.18 -29.625 -13.641 1 97.12 216 ALA A N 1
ATOM 1672 C CA . ALA A 1 216 ? -4.066 -29.594 -15.094 1 97.12 216 ALA A CA 1
ATOM 1673 C C . ALA A 1 216 ? -2.602 -29.594 -15.531 1 97.12 216 ALA A C 1
ATOM 1675 O O . ALA A 1 216 ? -2.213 -30.344 -16.422 1 97.12 216 ALA A O 1
ATOM 1676 N N . LYS A 1 217 ? -1.811 -28.828 -14.891 1 95 217 LYS A N 1
ATOM 1677 C CA . LYS A 1 217 ? -0.39 -28.75 -15.219 1 95 217 LYS A CA 1
ATOM 1678 C C . LYS A 1 217 ? 0.324 -30.047 -14.891 1 95 217 LYS A C 1
ATOM 1680 O O . LYS A 1 217 ? 1.14 -30.531 -15.672 1 95 217 LYS A O 1
ATOM 1685 N N . ALA A 1 218 ? 0.044 -30.594 -13.766 1 94.19 218 ALA A N 1
ATOM 1686 C CA . ALA A 1 218 ? 0.671 -31.828 -13.32 1 94.19 218 ALA A CA 1
ATOM 1687 C C . ALA A 1 218 ? 0.374 -32.969 -14.289 1 94.19 218 ALA A C 1
ATOM 1689 O O . ALA A 1 218 ? 1.171 -33.906 -14.43 1 94.19 218 ALA A O 1
ATOM 1690 N N . THR A 1 219 ? -0.755 -32.875 -14.953 1 94.94 219 THR A N 1
ATOM 1691 C CA . THR A 1 219 ? -1.179 -33.938 -15.852 1 94.94 219 THR A CA 1
ATOM 1692 C C . THR A 1 219 ? -1.051 -33.5 -17.312 1 94.94 219 THR A C 1
ATOM 1694 O O . THR A 1 219 ? -1.51 -34.188 -18.219 1 94.94 219 THR A O 1
ATOM 1697 N N . LYS A 1 220 ? -0.564 -32.312 -17.562 1 93.38 220 LYS A N 1
ATOM 1698 C CA . LYS A 1 220 ? -0.282 -31.766 -18.891 1 93.38 220 LYS A CA 1
ATOM 1699 C C . LYS A 1 220 ? -1.565 -31.578 -19.703 1 93.38 220 LYS A C 1
ATOM 1701 O O . LYS A 1 220 ? -1.642 -31.984 -20.859 1 93.38 220 LYS A O 1
ATOM 1706 N N . LYS A 1 221 ? -2.553 -31.094 -19.031 1 95.94 221 LYS A N 1
ATOM 1707 C CA . LYS A 1 221 ? -3.814 -30.766 -19.688 1 95.94 221 LYS A CA 1
ATOM 1708 C C . LYS A 1 221 ? -3.98 -29.25 -19.812 1 95.94 221 LYS A C 1
ATOM 1710 O O . LYS A 1 221 ? -3.342 -28.484 -19.094 1 95.94 221 LYS A O 1
ATOM 1715 N N . VAL A 1 222 ? -4.816 -28.797 -20.781 1 95.75 222 VAL A N 1
ATOM 1716 C CA . VAL A 1 222 ? -5.148 -27.391 -20.953 1 95.75 222 VAL A CA 1
ATOM 1717 C C . VAL A 1 222 ? -6.168 -26.969 -19.906 1 95.75 222 VAL A C 1
ATOM 1719 O O . VAL A 1 222 ? -7.176 -27.641 -19.688 1 95.75 222 VAL A O 1
ATOM 1722 N N . ALA A 1 223 ? -5.871 -25.906 -19.203 1 97.38 223 ALA A N 1
ATOM 1723 C CA . ALA A 1 223 ? -6.785 -25.406 -18.172 1 97.38 223 ALA A CA 1
ATOM 1724 C C . ALA A 1 223 ? -7.566 -24.203 -18.688 1 97.38 223 ALA A C 1
ATOM 1726 O O . ALA A 1 223 ? -6.984 -23.25 -19.219 1 97.38 223 ALA A O 1
ATOM 1727 N N . ILE A 1 224 ? -8.891 -24.234 -18.531 1 98.25 224 ILE A N 1
ATOM 1728 C CA . ILE A 1 224 ? -9.781 -23.172 -18.953 1 98.25 224 ILE A CA 1
ATOM 1729 C C . ILE A 1 224 ? -10.57 -22.641 -17.766 1 98.25 224 ILE A C 1
ATOM 1731 O O . ILE A 1 224 ? -11.188 -23.422 -17.031 1 98.25 224 ILE A O 1
ATOM 1735 N N . TRP A 1 225 ? -10.5 -21.312 -17.578 1 97.62 225 TRP A N 1
ATOM 1736 C CA . TRP A 1 225 ? -11.289 -20.703 -16.516 1 97.62 225 TRP A CA 1
ATOM 1737 C C . TRP A 1 225 ? -12.758 -20.625 -16.906 1 97.62 225 TRP A C 1
ATOM 1739 O O . TRP A 1 225 ? -13.094 -20.422 -18.078 1 97.62 225 TRP A O 1
ATOM 1749 N N . GLY A 1 226 ? -13.562 -20.766 -15.945 1 95.19 226 GLY A N 1
ATOM 1750 C CA . GLY A 1 226 ? -15 -20.797 -16.156 1 95.19 226 GLY A CA 1
ATOM 1751 C C . GLY A 1 226 ? -15.57 -19.484 -16.641 1 95.19 226 GLY A C 1
ATOM 1752 O O . GLY A 1 226 ? -14.938 -18.781 -17.438 1 95.19 226 GLY A O 1
ATOM 1753 N N . VAL A 1 227 ? -16.75 -19.172 -16.172 1 94 227 VAL A N 1
ATOM 1754 C CA . VAL A 1 227 ? -17.531 -18.094 -16.781 1 94 227 VAL A CA 1
ATOM 1755 C C . VAL A 1 227 ? -17.422 -16.828 -15.922 1 94 227 VAL A C 1
ATOM 1757 O O . VAL A 1 227 ? -17.281 -16.906 -14.703 1 94 227 VAL A O 1
ATOM 1760 N N . HIS A 1 228 ? -17.328 -15.719 -16.625 1 94.5 228 HIS A N 1
ATOM 1761 C CA . HIS A 1 228 ? -17.641 -14.414 -16.062 1 94.5 228 HIS A CA 1
ATOM 1762 C C . HIS A 1 228 ? -19.062 -13.977 -16.422 1 94.5 228 HIS A C 1
ATOM 1764 O O . HIS A 1 228 ? -19.328 -13.602 -17.562 1 94.5 228 HIS A O 1
ATOM 1770 N N . ASP A 1 229 ? -19.906 -13.961 -15.414 1 92.94 229 ASP A N 1
ATOM 1771 C CA . ASP A 1 229 ? -21.344 -13.914 -15.727 1 92.94 229 ASP A CA 1
ATOM 1772 C C . ASP A 1 229 ? -21.844 -12.477 -15.742 1 92.94 229 ASP A C 1
ATOM 1774 O O . ASP A 1 229 ? -23.031 -12.234 -16.016 1 92.94 229 ASP A O 1
ATOM 1778 N N . LYS A 1 230 ? -21.047 -11.508 -15.43 1 93.62 230 LYS A N 1
ATOM 1779 C CA . LYS A 1 230 ? -21.406 -10.117 -15.664 1 93.62 230 LYS A CA 1
ATOM 1780 C C . LYS A 1 230 ? -21.094 -9.703 -17.094 1 93.62 230 LYS A C 1
ATOM 1782 O O . LYS A 1 230 ? -20.016 -9.188 -17.375 1 93.62 230 LYS A O 1
ATOM 1787 N N . LEU A 1 231 ? -21.969 -9.844 -17.953 1 92.75 231 LEU A N 1
ATOM 1788 C CA . LEU A 1 231 ? -21.812 -9.938 -19.406 1 92.75 231 LEU A CA 1
ATOM 1789 C C . LEU A 1 231 ? -21.234 -8.641 -19.969 1 92.75 231 LEU A C 1
ATOM 1791 O O . LEU A 1 231 ? -20.547 -8.656 -21 1 92.75 231 LEU A O 1
ATOM 1795 N N . ASP A 1 232 ? -21.531 -7.457 -19.297 1 91.69 232 ASP A N 1
ATOM 1796 C CA . ASP A 1 232 ? -21.078 -6.18 -19.844 1 91.69 232 ASP A CA 1
ATOM 1797 C C . ASP A 1 232 ? -19.938 -5.605 -19 1 91.69 232 ASP A C 1
ATOM 1799 O O . ASP A 1 232 ? -19.531 -4.457 -19.203 1 91.69 232 ASP A O 1
ATOM 1803 N N . ASP A 1 233 ? -19.469 -6.305 -18.062 1 94.38 233 ASP A N 1
ATOM 1804 C CA . ASP A 1 233 ? -18.344 -5.895 -17.234 1 94.38 233 ASP A CA 1
ATOM 1805 C C . ASP A 1 233 ? -17.016 -6.289 -17.875 1 94.38 233 ASP A C 1
ATOM 1807 O O . ASP A 1 233 ? -16.297 -7.164 -17.375 1 94.38 233 ASP A O 1
ATOM 1811 N N . TYR A 1 234 ? -16.656 -5.508 -18.859 1 92.69 234 TYR A N 1
ATOM 1812 C CA . TYR A 1 234 ? -15.469 -5.871 -19.641 1 92.69 234 TYR A CA 1
ATOM 1813 C C . TYR A 1 234 ? -14.195 -5.633 -18.844 1 92.69 234 TYR A C 1
ATOM 1815 O O . TYR A 1 234 ? -13.203 -6.352 -19.016 1 92.69 234 TYR A O 1
ATOM 1823 N N . ILE A 1 235 ? -14.219 -4.672 -17.969 1 90.56 235 ILE A N 1
ATOM 1824 C CA . ILE A 1 235 ? -13.055 -4.398 -17.141 1 90.56 235 ILE A CA 1
ATOM 1825 C C . ILE A 1 235 ? -12.844 -5.551 -16.156 1 90.56 235 ILE A C 1
ATOM 1827 O O . ILE A 1 235 ? -11.727 -6.055 -16.016 1 90.56 235 ILE A O 1
ATOM 1831 N N . GLY A 1 236 ? -13.984 -5.914 -15.516 1 94.31 236 GLY A N 1
ATOM 1832 C CA . GLY A 1 236 ? -13.906 -7.047 -14.602 1 94.31 236 GLY A CA 1
ATOM 1833 C C . GLY A 1 236 ? -13.5 -8.336 -15.297 1 94.31 236 GLY A C 1
ATOM 1834 O O . GLY A 1 236 ? -12.68 -9.094 -14.781 1 94.31 236 GLY A O 1
ATOM 1835 N N . PHE A 1 237 ? -14.023 -8.508 -16.484 1 96 237 PHE A N 1
ATOM 1836 C CA . PHE A 1 237 ? -13.688 -9.695 -17.266 1 96 237 PHE A CA 1
ATOM 1837 C C . PHE A 1 237 ? -12.203 -9.727 -17.594 1 96 237 PHE A C 1
ATOM 1839 O O . PHE A 1 237 ? -11.539 -10.742 -17.375 1 96 237 PHE A O 1
ATOM 1846 N N . GLN A 1 238 ? -11.711 -8.648 -18.094 1 94.69 238 GLN A N 1
ATOM 1847 C CA . GLN A 1 238 ? -10.305 -8.578 -18.484 1 94.69 238 GLN A CA 1
ATOM 1848 C C . GLN A 1 238 ? -9.391 -8.758 -17.281 1 94.69 238 GLN A C 1
ATOM 1850 O O . GLN A 1 238 ? -8.406 -9.5 -17.344 1 94.69 238 GLN A O 1
ATOM 1855 N N . SER A 1 239 ? -9.648 -8.109 -16.219 1 95.38 239 SER A N 1
ATOM 1856 C CA . SER A 1 239 ? -8.852 -8.219 -15 1 95.38 239 SER A CA 1
ATOM 1857 C C . SER A 1 239 ? -8.805 -9.664 -14.508 1 95.38 239 SER A C 1
ATOM 1859 O O . SER A 1 239 ? -7.746 -10.148 -14.109 1 95.38 239 SER A O 1
ATOM 1861 N N . ASN A 1 240 ? -9.922 -10.273 -14.5 1 95.56 240 ASN A N 1
ATOM 1862 C CA . ASN A 1 240 ? -9.969 -11.664 -14.062 1 95.56 240 ASN A CA 1
ATOM 1863 C C . ASN A 1 240 ? -9.195 -12.57 -15.016 1 95.56 240 ASN A C 1
ATOM 1865 O O . ASN A 1 240 ? -8.547 -13.523 -14.57 1 95.56 240 ASN A O 1
ATOM 1869 N N . CYS A 1 241 ? -9.305 -12.297 -16.281 1 96.88 241 CYS A N 1
ATOM 1870 C CA . CYS A 1 241 ? -8.547 -13.086 -17.25 1 96.88 241 CYS A CA 1
ATOM 1871 C C . CYS A 1 241 ? -7.051 -12.969 -17 1 96.88 241 CYS A C 1
ATOM 1873 O O . CYS A 1 241 ? -6.324 -13.961 -17.047 1 96.88 241 CYS A O 1
ATOM 1875 N N . PHE A 1 242 ? -6.625 -11.773 -16.75 1 95.44 242 PHE A N 1
ATOM 1876 C CA . PHE A 1 242 ? -5.215 -11.578 -16.438 1 95.44 242 PHE A CA 1
ATOM 1877 C C . PHE A 1 242 ? -4.836 -12.367 -15.18 1 95.44 242 PHE A C 1
ATOM 1879 O O . PHE A 1 242 ? -3.781 -13.008 -15.141 1 95.44 242 PHE A O 1
ATOM 1886 N N . LYS A 1 243 ? -5.676 -12.273 -14.203 1 95.75 243 LYS A N 1
ATOM 1887 C CA . LYS A 1 243 ? -5.434 -13.008 -12.961 1 95.75 243 LYS A CA 1
ATOM 1888 C C . LYS A 1 243 ? -5.332 -14.508 -13.227 1 95.75 243 LYS A C 1
ATOM 1890 O O . LYS A 1 243 ? -4.402 -15.164 -12.758 1 95.75 243 LYS A O 1
ATOM 1895 N N . MET A 1 244 ? -6.246 -14.977 -13.938 1 97.25 244 MET A N 1
ATOM 1896 C CA . MET A 1 244 ? -6.281 -16.422 -14.203 1 97.25 244 MET A CA 1
ATOM 1897 C C . MET A 1 244 ? -5.098 -16.828 -15.078 1 97.25 244 MET A C 1
ATOM 1899 O O . MET A 1 244 ? -4.523 -17.906 -14.867 1 97.25 244 MET A O 1
ATOM 1903 N N . LYS A 1 245 ? -4.793 -16.047 -16.062 1 96.62 245 LYS A N 1
ATOM 1904 C CA . LYS A 1 245 ? -3.596 -16.312 -16.844 1 96.62 245 LYS A CA 1
ATOM 1905 C C . LYS A 1 245 ? -2.359 -16.406 -15.961 1 96.62 245 LYS A C 1
ATOM 1907 O O . LYS A 1 245 ? -1.542 -17.312 -16.125 1 96.62 245 LYS A O 1
ATOM 1912 N N . SER A 1 246 ? -2.285 -15.531 -15.047 1 95.94 246 SER A N 1
ATOM 1913 C CA . SER A 1 246 ? -1.154 -15.516 -14.125 1 95.94 246 SER A CA 1
ATOM 1914 C C . SER A 1 246 ? -1.158 -16.75 -13.234 1 95.94 246 SER A C 1
ATOM 1916 O O . SER A 1 246 ? -0.153 -17.062 -12.586 1 95.94 246 SER A O 1
ATOM 1918 N N . CYS A 1 247 ? -2.258 -17.438 -13.18 1 96.75 247 CYS A N 1
ATOM 1919 C CA . CYS A 1 247 ? -2.389 -18.625 -12.352 1 96.75 247 CYS A CA 1
ATOM 1920 C C . CYS A 1 247 ? -2.15 -19.891 -13.164 1 96.75 247 CYS A C 1
ATOM 1922 O O . CYS A 1 247 ? -2.223 -21 -12.633 1 96.75 247 CYS A O 1
ATOM 1924 N N . GLY A 1 248 ? -1.952 -19.703 -14.445 1 96.12 248 GLY A N 1
ATOM 1925 C CA . GLY A 1 248 ? -1.594 -20.859 -15.258 1 96.12 248 GLY A CA 1
ATOM 1926 C C . GLY A 1 248 ? -2.707 -21.297 -16.188 1 96.12 248 GLY A C 1
ATOM 1927 O O . GLY A 1 248 ? -2.584 -22.312 -16.875 1 96.12 248 GLY A O 1
ATOM 1928 N N . TYR A 1 249 ? -3.777 -20.531 -16.266 1 97.5 249 TYR A N 1
ATOM 1929 C CA . TYR A 1 249 ? -4.855 -20.875 -17.172 1 97.5 249 TYR A CA 1
ATOM 1930 C C . TYR A 1 249 ? -4.496 -20.484 -18.609 1 97.5 249 TYR A C 1
ATOM 1932 O O . TYR A 1 249 ? -3.801 -19.5 -18.844 1 97.5 249 TYR A O 1
ATOM 1940 N N . ASN A 1 250 ? -5.047 -21.266 -19.531 1 96.5 250 ASN A N 1
ATOM 1941 C CA . ASN A 1 250 ? -4.727 -21.109 -20.953 1 96.5 250 ASN A CA 1
ATOM 1942 C C . ASN A 1 250 ? -5.832 -20.359 -21.688 1 96.5 250 ASN A C 1
ATOM 1944 O O . ASN A 1 250 ? -5.625 -19.891 -22.812 1 96.5 250 ASN A O 1
ATOM 1948 N N . GLY A 1 251 ? -6.93 -20.25 -21.031 1 97.44 251 GLY A N 1
ATOM 1949 C CA . GLY A 1 251 ? -8.062 -19.594 -21.656 1 97.44 251 GLY A CA 1
ATOM 1950 C C . GLY A 1 251 ? -9.258 -19.453 -20.734 1 97.44 251 GLY A C 1
ATOM 1951 O O . GLY A 1 251 ? -9.125 -19.625 -19.516 1 97.44 251 GLY A O 1
ATOM 1952 N N . VAL A 1 252 ? -10.375 -19.047 -21.359 1 98.25 252 VAL A N 1
ATOM 1953 C CA . VAL A 1 252 ? -11.578 -18.766 -20.594 1 98.25 252 VAL A CA 1
ATOM 1954 C C . VAL A 1 252 ? -12.812 -19.094 -21.422 1 98.25 252 VAL A C 1
ATOM 1956 O O . VAL A 1 252 ? -12.766 -19.078 -22.656 1 98.25 252 VAL A O 1
ATOM 1959 N N . VAL A 1 253 ? -13.844 -19.469 -20.688 1 97.94 253 VAL A N 1
ATOM 1960 C CA . VAL A 1 253 ? -15.148 -19.609 -21.328 1 97.94 253 VAL A CA 1
ATOM 1961 C C . VAL A 1 253 ? -15.719 -18.234 -21.656 1 97.94 253 VAL A C 1
ATOM 1963 O O . VAL A 1 253 ? -15.758 -17.359 -20.812 1 97.94 253 VAL A O 1
ATOM 1966 N N . ALA A 1 254 ? -16.109 -18.016 -22.891 1 97.12 254 ALA A N 1
ATOM 1967 C CA . ALA A 1 254 ? -16.719 -16.75 -23.328 1 97.12 254 ALA A CA 1
ATOM 1968 C C . ALA A 1 254 ? -18.219 -16.922 -23.562 1 97.12 254 ALA A C 1
ATOM 1970 O O . ALA A 1 254 ? -18.656 -17.891 -24.203 1 97.12 254 ALA A O 1
ATOM 1971 N N . LEU A 1 255 ? -18.953 -15.945 -23.094 1 95.25 255 LEU A N 1
ATOM 1972 C CA . LEU A 1 255 ? -20.406 -16 -23.219 1 95.25 255 LEU A CA 1
ATOM 1973 C C . LEU A 1 255 ? -20.906 -15.008 -24.25 1 95.25 255 LEU A C 1
ATOM 1975 O O . LEU A 1 255 ? -22.047 -15.094 -24.703 1 95.25 255 LEU A O 1
ATOM 1979 N N . THR A 1 256 ? -20.047 -14.062 -24.625 1 94.06 256 THR A N 1
ATOM 1980 C CA . THR A 1 256 ? -20.406 -13.055 -25.609 1 94.06 256 THR A CA 1
ATOM 1981 C C . THR A 1 256 ? -19.281 -12.859 -26.625 1 94.06 256 THR A C 1
ATOM 1983 O O . THR A 1 256 ? -18.125 -13.219 -26.344 1 94.06 256 THR A O 1
ATOM 1986 N N . PRO A 1 257 ? -19.594 -12.359 -27.781 1 92.94 257 PRO A N 1
ATOM 1987 C CA . PRO A 1 257 ? -18.547 -12.086 -28.766 1 92.94 257 PRO A CA 1
ATOM 1988 C C . PRO A 1 257 ? -17.438 -11.188 -28.234 1 92.94 257 PRO A C 1
ATOM 1990 O O . PRO A 1 257 ? -16.266 -11.391 -28.547 1 92.94 257 PRO A O 1
ATOM 1993 N N . LYS A 1 258 ? -17.812 -10.234 -27.484 1 93.38 258 LYS A N 1
ATOM 1994 C CA . LYS A 1 258 ? -16.812 -9.336 -26.922 1 93.38 258 LYS A CA 1
ATOM 1995 C C . LYS A 1 258 ? -15.859 -10.078 -25.984 1 93.38 258 LYS A C 1
ATOM 1997 O O . LYS A 1 258 ? -14.664 -9.773 -25.938 1 93.38 258 LYS A O 1
ATOM 2002 N N . GLN A 1 259 ? -16.375 -11.008 -25.297 1 96.12 259 GLN A N 1
ATOM 2003 C CA . GLN A 1 259 ? -15.539 -11.812 -24.406 1 96.12 259 GLN A CA 1
ATOM 2004 C C . GLN A 1 259 ? -14.57 -12.672 -25.203 1 96.12 259 GLN A C 1
ATOM 2006 O O . GLN A 1 259 ? -13.461 -12.953 -24.734 1 96.12 259 GLN A O 1
ATOM 2011 N N . ILE A 1 260 ? -14.945 -13.047 -26.422 1 95.69 260 ILE A N 1
ATOM 2012 C CA . ILE A 1 260 ? -14.055 -13.805 -27.297 1 95.69 260 ILE A CA 1
ATOM 2013 C C . ILE A 1 260 ? -12.836 -12.961 -27.641 1 95.69 260 ILE A C 1
ATOM 2015 O O . ILE A 1 260 ? -11.695 -13.406 -27.469 1 95.69 260 ILE A O 1
ATOM 2019 N N . LEU A 1 261 ? -13.133 -11.789 -28.031 1 93.62 261 LEU A N 1
ATOM 2020 C CA . LEU A 1 261 ? -12.07 -10.891 -28.5 1 93.62 261 LEU A CA 1
ATOM 2021 C C . LEU A 1 261 ? -11.109 -10.562 -27.359 1 93.62 261 LEU A C 1
ATOM 2023 O O . LEU A 1 261 ? -9.891 -10.609 -27.531 1 93.62 261 LEU A O 1
ATOM 2027 N N . LEU A 1 262 ? -11.648 -10.312 -26.219 1 95.06 262 LEU A N 1
ATOM 2028 C CA . LEU A 1 262 ? -10.828 -9.961 -25.062 1 95.06 262 LEU A CA 1
ATOM 2029 C C . LEU A 1 262 ? -10.008 -11.156 -24.594 1 95.06 262 LEU A C 1
ATOM 2031 O O . LEU A 1 262 ? -8.836 -11.008 -24.219 1 95.06 262 LEU A O 1
ATOM 2035 N N . ALA A 1 263 ? -10.641 -12.297 -24.594 1 96.5 263 ALA A N 1
ATOM 2036 C CA . ALA A 1 263 ? -9.938 -13.516 -24.188 1 96.5 263 ALA A CA 1
ATOM 2037 C C . ALA A 1 263 ? -8.75 -13.789 -25.109 1 96.5 263 ALA A C 1
ATOM 2039 O O . ALA A 1 263 ? -7.645 -14.078 -24.641 1 96.5 263 ALA A O 1
ATOM 2040 N N . ASN A 1 264 ? -9.008 -13.664 -26.375 1 94.19 264 ASN A N 1
ATOM 2041 C CA . ASN A 1 264 ? -7.945 -13.891 -27.344 1 94.19 264 ASN A CA 1
ATOM 2042 C C . ASN A 1 264 ? -6.789 -12.914 -27.156 1 94.19 264 ASN A C 1
ATOM 2044 O O . ASN A 1 264 ? -5.625 -13.297 -27.266 1 94.19 264 ASN A O 1
ATOM 2048 N N . GLN A 1 265 ? -7.109 -11.75 -26.844 1 92.44 265 GLN A N 1
ATOM 2049 C CA . GLN A 1 265 ? -6.078 -10.75 -26.609 1 92.44 265 GLN A CA 1
ATOM 2050 C C . GLN A 1 265 ? -5.266 -11.078 -25.359 1 92.44 265 GLN A C 1
ATOM 2052 O O . GLN A 1 265 ? -4.031 -11.078 -25.391 1 92.44 265 GLN A O 1
ATOM 2057 N N . VAL A 1 266 ? -5.887 -11.422 -24.281 1 94.81 266 VAL A N 1
ATOM 2058 C CA . VAL A 1 266 ? -5.238 -11.594 -22.984 1 94.81 266 VAL A CA 1
ATOM 2059 C C . VAL A 1 266 ? -4.367 -12.852 -23 1 94.81 266 VAL A C 1
ATOM 2061 O O . VAL A 1 266 ? -3.229 -12.828 -22.531 1 94.81 266 VAL A O 1
ATOM 2064 N N . TYR A 1 267 ? -4.848 -13.891 -23.562 1 96.06 267 TYR A N 1
ATOM 2065 C CA . TYR A 1 267 ? -4.176 -15.188 -23.453 1 96.06 267 TYR A CA 1
ATOM 2066 C C . TYR A 1 267 ? -3.189 -15.391 -24.594 1 96.06 267 TYR A C 1
ATOM 2068 O O . TYR A 1 267 ? -2.535 -16.438 -24.672 1 96.06 267 TYR A O 1
ATOM 2076 N N . SER A 1 268 ? -3.117 -14.367 -25.453 1 94.62 268 SER A N 1
ATOM 2077 C CA . SER A 1 268 ? -2.072 -14.375 -26.484 1 94.62 268 SER A CA 1
ATOM 2078 C C . SER A 1 268 ? -0.742 -13.891 -25.906 1 94.62 268 SER A C 1
ATOM 2080 O O . SER A 1 268 ? -0.688 -13.383 -24.781 1 94.62 268 SER A O 1
ATOM 2082 N N . LEU A 1 269 ? 0.324 -14.172 -26.672 1 93.94 269 LEU A N 1
ATOM 2083 C CA . LEU A 1 269 ? 1.644 -13.688 -26.281 1 93.94 269 LEU A CA 1
ATOM 2084 C C . LEU A 1 269 ? 1.677 -12.164 -26.25 1 93.94 269 LEU A C 1
ATOM 2086 O O . LEU A 1 269 ? 1.465 -11.523 -27.297 1 93.94 269 LEU A O 1
ATOM 2090 N N . SER A 1 270 ? 1.897 -11.602 -25.125 1 90.38 270 SER A N 1
ATOM 2091 C CA . SER A 1 270 ? 1.954 -10.148 -25 1 90.38 270 SER A CA 1
ATOM 2092 C C . SER A 1 270 ? 3.303 -9.609 -25.469 1 90.38 270 SER A C 1
ATOM 2094 O O . SER A 1 270 ? 4.277 -10.359 -25.562 1 90.38 270 SER A O 1
ATOM 2096 N N . HIS A 1 271 ? 3.318 -8.328 -25.656 1 88.25 271 HIS A N 1
ATOM 2097 C CA . HIS A 1 271 ? 4.566 -7.676 -26.047 1 88.25 271 HIS A CA 1
ATOM 2098 C C . HIS A 1 271 ? 5.602 -7.785 -24.922 1 88.25 271 HIS A C 1
ATOM 2100 O O . HIS A 1 271 ? 6.785 -8.016 -25.188 1 88.25 271 HIS A O 1
ATOM 2106 N N . SER A 1 272 ? 5.211 -7.684 -23.781 1 88.69 272 SER A N 1
ATOM 2107 C CA . SER A 1 272 ? 6.121 -7.766 -22.641 1 88.69 272 SER A CA 1
ATOM 2108 C C . SER A 1 272 ? 6.684 -9.172 -22.484 1 88.69 272 SER A C 1
ATOM 2110 O O . SER A 1 272 ? 7.867 -9.344 -22.172 1 88.69 272 SER A O 1
ATOM 2112 N N . GLU A 1 273 ? 5.812 -10.148 -22.641 1 91.44 273 GLU A N 1
ATOM 2113 C CA . GLU A 1 273 ? 6.273 -11.539 -22.594 1 91.44 273 GLU A CA 1
ATOM 2114 C C . GLU A 1 273 ? 7.281 -11.82 -23.703 1 91.44 273 GLU A C 1
ATOM 2116 O O . GLU A 1 273 ? 8.305 -12.477 -23.469 1 91.44 273 GLU A O 1
ATOM 2121 N N . LYS A 1 274 ? 6.957 -11.328 -24.844 1 92.06 274 LYS A N 1
ATOM 2122 C CA . LYS A 1 274 ? 7.848 -11.531 -25.984 1 92.06 274 LYS A CA 1
ATOM 2123 C C . LYS A 1 274 ? 9.211 -10.883 -25.734 1 92.06 274 LYS A C 1
ATOM 2125 O O . LYS A 1 274 ? 10.25 -11.516 -25.953 1 92.06 274 LYS A O 1
ATOM 2130 N N . ASP A 1 275 ? 9.18 -9.664 -25.297 1 90.88 275 ASP A N 1
ATOM 2131 C CA . ASP A 1 275 ? 10.414 -8.953 -25.016 1 90.88 275 ASP A CA 1
ATOM 2132 C C . ASP A 1 275 ? 11.25 -9.695 -23.969 1 90.88 275 ASP A C 1
ATOM 2134 O O . ASP A 1 275 ? 12.453 -9.883 -24.141 1 90.88 275 ASP A O 1
ATOM 2138 N N . TRP A 1 276 ? 10.68 -10.141 -22.953 1 91 276 TRP A N 1
ATOM 2139 C CA . TRP A 1 276 ? 11.383 -10.844 -21.875 1 91 276 TRP A CA 1
ATOM 2140 C C . TRP A 1 276 ? 11.961 -12.164 -22.391 1 91 276 TRP A C 1
ATOM 2142 O O . TRP A 1 276 ? 13.117 -12.477 -22.125 1 91 276 TRP A O 1
ATOM 2152 N N . THR A 1 277 ? 11.117 -13 -23.109 1 93.94 277 THR A N 1
ATOM 2153 C CA . THR A 1 277 ? 11.562 -14.305 -23.594 1 93.94 277 THR A CA 1
ATOM 2154 C C . THR A 1 277 ? 12.734 -14.148 -24.562 1 93.94 277 THR A C 1
ATOM 2156 O O . THR A 1 277 ? 13.68 -14.938 -24.531 1 93.94 277 THR A O 1
ATOM 2159 N N . GLU A 1 278 ? 12.688 -13.133 -25.328 1 92 278 GLU A N 1
ATOM 2160 C CA . GLU A 1 278 ? 13.781 -12.867 -26.266 1 92 278 GLU A CA 1
ATOM 2161 C C . GLU A 1 278 ? 15.062 -12.508 -25.516 1 92 278 GLU A C 1
ATOM 2163 O O . GLU A 1 278 ? 16.141 -13 -25.859 1 92 278 GLU A O 1
ATOM 2168 N N . ARG A 1 279 ? 14.961 -11.734 -24.531 1 90 279 ARG A N 1
ATOM 2169 C CA . ARG A 1 279 ? 16.125 -11.352 -23.734 1 90 279 ARG A CA 1
ATOM 2170 C C . ARG A 1 279 ? 16.719 -12.555 -23.016 1 90 279 ARG A C 1
ATOM 2172 O O . ARG A 1 279 ? 17.938 -12.711 -22.953 1 90 279 ARG A O 1
ATOM 2179 N N . VAL A 1 280 ? 15.883 -13.359 -22.469 1 91.5 280 VAL A N 1
ATOM 2180 C CA . VAL A 1 280 ? 16.312 -14.531 -21.719 1 91.5 280 VAL A CA 1
ATOM 2181 C C . VAL A 1 280 ? 17.016 -15.516 -22.656 1 91.5 280 VAL A C 1
ATOM 2183 O O . VAL A 1 280 ? 18.094 -16.031 -22.344 1 91.5 280 VAL A O 1
ATOM 2186 N N . LEU A 1 281 ? 16.469 -15.766 -23.812 1 92.31 281 LEU A N 1
ATOM 2187 C CA . LEU A 1 281 ? 16.953 -16.797 -24.703 1 92.31 281 LEU A CA 1
ATOM 2188 C C . LEU A 1 281 ? 18.188 -16.328 -25.469 1 92.31 281 LEU A C 1
ATOM 2190 O O . LEU A 1 281 ? 18.938 -17.141 -26.016 1 92.31 281 LEU A O 1
ATOM 2194 N N . LYS A 1 282 ? 18.406 -15.031 -25.453 1 87.5 282 LYS A N 1
ATOM 2195 C CA . LYS A 1 282 ? 19.609 -14.492 -26.078 1 87.5 282 LYS A CA 1
ATOM 2196 C C . LYS A 1 282 ? 20.828 -14.734 -25.203 1 87.5 282 LYS A C 1
ATOM 2198 O O . LYS A 1 282 ? 21.953 -14.766 -25.703 1 87.5 282 LYS A O 1
ATOM 2203 N N . LYS A 1 283 ? 20.609 -14.914 -23.953 1 80.94 283 LYS A N 1
ATOM 2204 C CA . LYS A 1 283 ? 21.719 -15.102 -23.016 1 80.94 283 LYS A CA 1
ATOM 2205 C C . LYS A 1 283 ? 22.219 -16.547 -23.047 1 80.94 283 LYS A C 1
ATOM 2207 O O . LYS A 1 283 ? 21.5 -17.453 -23.469 1 80.94 283 LYS A O 1
ATOM 2212 N N . SER A 1 284 ? 23.516 -16.672 -22.641 1 71.19 284 SER A N 1
ATOM 2213 C CA . SER A 1 284 ? 24.141 -17.984 -22.625 1 71.19 284 SER A CA 1
ATOM 2214 C C . SER A 1 284 ? 23.469 -18.906 -21.609 1 71.19 284 SER A C 1
ATOM 2216 O O . SER A 1 284 ? 22.641 -18.453 -20.828 1 71.19 284 SER A O 1
ATOM 2218 N N . MET A 1 285 ? 23.875 -20.109 -21.75 1 73.44 285 MET A N 1
ATOM 2219 C CA . MET A 1 285 ? 23.312 -21.156 -20.891 1 73.44 285 MET A CA 1
ATOM 2220 C C . MET A 1 285 ? 23.812 -21.016 -19.469 1 73.44 285 MET A C 1
ATOM 2222 O O . MET A 1 285 ? 23.25 -21.609 -18.547 1 73.44 285 MET A O 1
ATOM 2226 N N . HIS A 1 286 ? 24.781 -20.141 -19.281 1 73.12 286 HIS A N 1
ATOM 2227 C CA . HIS A 1 286 ? 25.297 -19.891 -17.938 1 73.12 286 HIS A CA 1
ATOM 2228 C C . HIS A 1 286 ? 24.422 -18.891 -17.188 1 73.12 286 HIS A C 1
ATOM 2230 O O . HIS A 1 286 ? 23.547 -18.266 -17.781 1 73.12 286 HIS A O 1
ATOM 2236 N N . ILE A 1 287 ? 24.625 -18.922 -15.992 1 75.5 287 ILE A N 1
ATOM 2237 C CA . ILE A 1 287 ? 23.938 -17.922 -15.18 1 75.5 287 ILE A CA 1
ATOM 2238 C C . ILE A 1 287 ? 24.312 -16.531 -15.648 1 75.5 287 ILE A C 1
ATOM 2240 O O . ILE A 1 287 ? 25.5 -16.234 -15.836 1 75.5 287 ILE A O 1
ATOM 2244 N N . ASN A 1 288 ? 23.25 -15.766 -15.953 1 80.88 288 ASN A N 1
ATOM 2245 C CA . ASN A 1 288 ? 23.406 -14.391 -16.406 1 80.88 288 ASN A CA 1
ATOM 2246 C C . ASN A 1 288 ? 22.438 -13.453 -15.719 1 80.88 288 ASN A C 1
ATOM 2248 O O . ASN A 1 288 ? 21.734 -13.852 -14.781 1 80.88 288 ASN A O 1
ATOM 2252 N N . THR A 1 289 ? 22.641 -12.164 -16.047 1 82.94 289 THR A N 1
ATOM 2253 C CA . THR A 1 289 ? 21.703 -11.172 -15.555 1 82.94 289 THR A CA 1
ATOM 2254 C C . THR A 1 289 ? 21.109 -10.359 -16.703 1 82.94 289 THR A C 1
ATOM 2256 O O . THR A 1 289 ? 21.766 -10.148 -17.719 1 82.94 289 THR A O 1
ATOM 2259 N N . ILE A 1 290 ? 19.812 -10.07 -16.531 1 83 290 ILE A N 1
ATOM 2260 C CA . ILE A 1 290 ? 19.188 -9.18 -17.5 1 83 290 ILE A CA 1
ATOM 2261 C C . ILE A 1 290 ? 18.516 -8.016 -16.766 1 83 290 ILE A C 1
ATOM 2263 O O . ILE A 1 290 ? 18.266 -8.094 -15.555 1 83 290 ILE A O 1
ATOM 2267 N N . ARG A 1 291 ? 18.391 -6.875 -17.5 1 77.44 291 ARG A N 1
ATOM 2268 C CA . ARG A 1 291 ? 17.672 -5.711 -16.984 1 77.44 291 ARG A CA 1
ATOM 2269 C C . ARG A 1 291 ? 16.953 -4.973 -18.094 1 77.44 291 ARG A C 1
ATOM 2271 O O . ARG A 1 291 ? 17.484 -4.801 -19.188 1 77.44 291 ARG A O 1
ATOM 2278 N N . LYS A 1 292 ? 15.688 -4.625 -17.797 1 73.44 292 LYS A N 1
ATOM 2279 C CA . LYS A 1 292 ? 14.906 -3.922 -18.812 1 73.44 292 LYS A CA 1
ATOM 2280 C C . LYS A 1 292 ? 15.391 -2.486 -18.984 1 73.44 292 LYS A C 1
ATOM 2282 O O . LYS A 1 292 ? 15.484 -1.983 -20.109 1 73.44 292 LYS A O 1
ATOM 2287 N N . SER A 1 293 ? 15.594 -1.821 -17.859 1 70.75 293 SER A N 1
ATOM 2288 C CA . SER A 1 293 ? 16.109 -0.456 -17.859 1 70.75 293 SER A CA 1
ATOM 2289 C C . SER A 1 293 ? 17.047 -0.213 -16.688 1 70.75 293 SER A C 1
ATOM 2291 O O . SER A 1 293 ? 17.109 -1.013 -15.75 1 70.75 293 SER A O 1
ATOM 2293 N N . VAL A 1 294 ? 17.75 0.835 -16.719 1 66.69 294 VAL A N 1
ATOM 2294 C CA . VAL A 1 294 ? 18.734 1.166 -15.703 1 66.69 294 VAL A CA 1
ATOM 2295 C C . VAL A 1 294 ? 18.047 1.436 -14.367 1 66.69 294 VAL A C 1
ATOM 2297 O O . VAL A 1 294 ? 18.688 1.373 -13.305 1 66.69 294 VAL A O 1
ATOM 2300 N N . GLN A 1 295 ? 16.812 1.67 -14.438 1 68.31 295 GLN A N 1
ATOM 2301 C CA . GLN A 1 295 ? 16.062 2.006 -13.234 1 68.31 295 GLN A CA 1
ATOM 2302 C C . GLN A 1 295 ? 15.477 0.756 -12.586 1 68.31 295 GLN A C 1
ATOM 2304 O O . GLN A 1 295 ? 15.016 0.802 -11.445 1 68.31 295 GLN A O 1
ATOM 2309 N N . GLU A 1 296 ? 15.586 -0.314 -13.336 1 72.81 296 GLU A N 1
ATOM 2310 C CA . GLU A 1 296 ? 15 -1.551 -12.828 1 72.81 296 GLU A CA 1
ATOM 2311 C C . GLU A 1 296 ? 16.078 -2.48 -12.273 1 72.81 296 GLU A C 1
ATOM 2313 O O . GLU A 1 296 ? 17.25 -2.373 -12.633 1 72.81 296 GLU A O 1
ATOM 2318 N N . SER A 1 297 ? 15.656 -3.289 -11.461 1 75.5 297 SER A N 1
ATOM 2319 C CA . SER A 1 297 ? 16.578 -4.246 -10.852 1 75.5 297 SER A CA 1
ATOM 2320 C C . SER A 1 297 ? 17.047 -5.281 -11.859 1 75.5 297 SER A C 1
ATOM 2322 O O . SER A 1 297 ? 16.328 -5.629 -12.789 1 75.5 297 SER A O 1
ATOM 2324 N N . ARG A 1 298 ? 18.359 -5.758 -11.664 1 82.5 298 ARG A N 1
ATOM 2325 C CA . ARG A 1 298 ? 18.875 -6.859 -12.469 1 82.5 298 ARG A CA 1
ATOM 2326 C C . ARG A 1 298 ? 18.219 -8.18 -12.086 1 82.5 298 ARG A C 1
ATOM 2328 O O . ARG A 1 298 ? 18.062 -8.484 -10.898 1 82.5 298 ARG A O 1
ATOM 2335 N N . GLN A 1 299 ? 17.828 -8.906 -13.008 1 84.94 299 GLN A N 1
ATOM 2336 C CA . GLN A 1 299 ? 17.25 -10.227 -12.773 1 84.94 299 GLN A CA 1
ATOM 2337 C C . GLN A 1 299 ? 18.234 -11.328 -13.148 1 84.94 299 GLN A C 1
ATOM 2339 O O . GLN A 1 299 ? 18.812 -11.312 -14.234 1 84.94 299 GLN A O 1
ATOM 2344 N N . MET A 1 300 ? 18.453 -12.219 -12.234 1 87.62 300 MET A N 1
ATOM 2345 C CA . MET A 1 300 ? 19.25 -13.406 -12.523 1 87.62 300 MET A CA 1
ATOM 2346 C C . MET A 1 300 ? 18.5 -14.352 -13.453 1 87.62 300 MET A C 1
ATOM 2348 O O . MET A 1 300 ? 17.312 -14.602 -13.266 1 87.62 300 MET A O 1
ATOM 2352 N N . ILE A 1 301 ? 19.25 -14.82 -14.461 1 88.88 301 ILE A N 1
ATOM 2353 C CA . ILE A 1 301 ? 18.672 -15.758 -15.422 1 88.88 301 ILE A CA 1
ATOM 2354 C C . ILE A 1 301 ? 19.422 -17.078 -15.367 1 88.88 301 ILE A C 1
ATOM 2356 O O . ILE A 1 301 ? 20.656 -17.109 -15.438 1 88.88 301 ILE A O 1
ATOM 2360 N N . GLY A 1 302 ? 18.703 -18.141 -15.141 1 88.19 302 GLY A N 1
ATOM 2361 C CA . GLY A 1 302 ? 19.219 -19.484 -15.156 1 88.19 302 GLY A CA 1
ATOM 2362 C C . GLY A 1 302 ? 18.359 -20.453 -15.953 1 88.19 302 GLY A C 1
ATOM 2363 O O . GLY A 1 302 ? 17.469 -20.031 -16.688 1 88.19 302 GLY A O 1
ATOM 2364 N N . PRO A 1 303 ? 18.672 -21.703 -15.883 1 86.75 303 PRO A N 1
ATOM 2365 C CA . PRO A 1 303 ? 17.953 -22.719 -16.656 1 86.75 303 PRO A CA 1
ATOM 2366 C C . PRO A 1 303 ? 16.453 -22.672 -16.422 1 86.75 303 PRO A C 1
ATOM 2368 O O . PRO A 1 303 ? 15.68 -22.797 -17.375 1 86.75 303 PRO A O 1
ATOM 2371 N N . PRO A 1 304 ? 16.016 -22.422 -15.203 1 88.44 304 PRO A N 1
ATOM 2372 C CA . PRO A 1 304 ? 14.555 -22.359 -15.031 1 88.44 304 PRO A CA 1
ATOM 2373 C C . PRO A 1 304 ? 13.914 -21.234 -15.836 1 88.44 304 PRO A C 1
ATOM 2375 O O . PRO A 1 304 ? 12.797 -21.391 -16.328 1 88.44 304 PRO A O 1
ATOM 2378 N N . HIS A 1 305 ? 14.617 -20.141 -15.938 1 91.75 305 HIS A N 1
ATOM 2379 C CA . HIS A 1 305 ? 14.094 -19.016 -16.703 1 91.75 305 HIS A CA 1
ATOM 2380 C C . HIS A 1 305 ? 14.008 -19.344 -18.188 1 91.75 305 HIS A C 1
ATOM 2382 O O . HIS A 1 305 ? 13.055 -18.938 -18.859 1 91.75 305 HIS A O 1
ATOM 2388 N N . ARG A 1 306 ? 14.945 -20.047 -18.641 1 91.44 306 ARG A N 1
ATOM 2389 C CA . ARG A 1 306 ? 14.914 -20.484 -20.031 1 91.44 306 ARG A CA 1
ATOM 2390 C C . ARG A 1 306 ? 13.758 -21.438 -20.281 1 91.44 306 ARG A C 1
ATOM 2392 O O . ARG A 1 306 ? 13.086 -21.359 -21.312 1 91.44 306 ARG A O 1
ATOM 2399 N N . LEU A 1 307 ? 13.664 -22.344 -19.328 1 90.94 307 LEU A N 1
ATOM 2400 C CA . LEU A 1 307 ? 12.531 -23.266 -19.422 1 90.94 307 LEU A CA 1
ATOM 2401 C C . LEU A 1 307 ? 11.219 -22.484 -19.484 1 90.94 307 LEU A C 1
ATOM 2403 O O . LEU A 1 307 ? 10.344 -22.797 -20.297 1 90.94 307 LEU A O 1
ATOM 2407 N N . LYS A 1 308 ? 11.102 -21.531 -18.672 1 92.94 308 LYS A N 1
ATOM 2408 C CA . LYS A 1 308 ? 9.891 -20.719 -18.641 1 92.94 308 LYS A CA 1
ATOM 2409 C C . LYS A 1 308 ? 9.68 -19.984 -19.969 1 92.94 308 LYS A C 1
ATOM 2411 O O . LYS A 1 308 ? 8.57 -19.938 -20.484 1 92.94 308 LYS A O 1
ATOM 2416 N N . ALA A 1 309 ? 10.719 -19.391 -20.453 1 93.88 309 ALA A N 1
ATOM 2417 C CA . ALA A 1 309 ? 10.656 -18.672 -21.719 1 93.88 309 ALA A CA 1
ATOM 2418 C C . ALA A 1 309 ? 10.172 -19.594 -22.844 1 93.88 309 ALA A C 1
ATOM 2420 O O . ALA A 1 309 ? 9.289 -19.234 -23.609 1 93.88 309 ALA A O 1
ATOM 2421 N N . ASN A 1 310 ? 10.711 -20.797 -22.875 1 92.81 310 ASN A N 1
ATOM 2422 C CA . ASN A 1 310 ? 10.328 -21.766 -23.891 1 92.81 310 ASN A CA 1
ATOM 2423 C C . ASN A 1 310 ? 8.867 -22.188 -23.734 1 92.81 310 ASN A C 1
ATOM 2425 O O . ASN A 1 310 ? 8.148 -22.328 -24.719 1 92.81 310 ASN A O 1
ATOM 2429 N N . ASN A 1 311 ? 8.531 -22.422 -22.531 1 92.06 311 ASN A N 1
ATOM 2430 C CA . ASN A 1 311 ? 7.156 -22.828 -22.281 1 92.06 311 ASN A CA 1
ATOM 2431 C C . ASN A 1 311 ? 6.168 -21.734 -22.672 1 92.06 311 ASN A C 1
ATOM 2433 O O . ASN A 1 311 ? 5.086 -22.031 -23.188 1 92.06 311 ASN A O 1
ATOM 2437 N N . ILE A 1 312 ? 6.504 -20.5 -22.438 1 92.69 312 ILE A N 1
ATOM 2438 C CA . ILE A 1 312 ? 5.664 -19.359 -22.828 1 92.69 312 ILE A CA 1
ATOM 2439 C C . ILE A 1 312 ? 5.508 -19.344 -24.344 1 92.69 312 ILE A C 1
ATOM 2441 O O . ILE A 1 312 ? 4.391 -19.25 -24.859 1 92.69 312 ILE A O 1
ATOM 2445 N N . LEU A 1 313 ? 6.566 -19.531 -25.078 1 91.94 313 LEU A N 1
ATOM 2446 C CA . LEU A 1 313 ? 6.547 -19.453 -26.531 1 91.94 313 LEU A CA 1
ATOM 2447 C C . LEU A 1 313 ? 5.824 -20.656 -27.125 1 91.94 313 LEU A C 1
ATOM 2449 O O . LEU A 1 313 ? 5.211 -20.547 -28.203 1 91.94 313 LEU A O 1
ATOM 2453 N N . ALA A 1 314 ? 5.879 -21.734 -26.422 1 89.38 314 ALA A N 1
ATOM 2454 C CA . ALA A 1 314 ? 5.215 -22.953 -26.891 1 89.38 314 ALA A CA 1
ATOM 2455 C C . ALA A 1 314 ? 3.707 -22.875 -26.672 1 89.38 314 ALA A C 1
ATOM 2457 O O . ALA A 1 314 ? 2.932 -23.469 -27.406 1 89.38 314 ALA A O 1
ATOM 2458 N N . SER A 1 315 ? 3.354 -22.141 -25.688 1 88.38 315 SER A N 1
ATOM 2459 C CA . SER A 1 315 ? 1.965 -22.188 -25.234 1 88.38 315 SER A CA 1
ATOM 2460 C C . SER A 1 315 ? 1.169 -21 -25.75 1 88.38 315 SER A C 1
ATOM 2462 O O . SER A 1 315 ? -0.064 -21.016 -25.75 1 88.38 315 SER A O 1
ATOM 2464 N N . ARG A 1 316 ? 1.863 -19.953 -26.156 1 90.25 316 ARG A N 1
ATOM 2465 C CA . ARG A 1 316 ? 1.177 -18.719 -26.516 1 90.25 316 ARG A CA 1
ATOM 2466 C C . ARG A 1 316 ? 1.567 -18.266 -27.906 1 90.25 316 ARG A C 1
ATOM 2468 O O . ARG A 1 316 ? 2.721 -18.406 -28.328 1 90.25 316 ARG A O 1
ATOM 2475 N N . VAL A 1 317 ? 0.512 -17.781 -28.625 1 85.94 317 VAL A N 1
ATOM 2476 C CA . VAL A 1 317 ? 0.742 -17.312 -29.984 1 85.94 317 VAL A CA 1
ATOM 2477 C C . VAL A 1 317 ? 0.457 -15.82 -30.078 1 85.94 317 VAL A C 1
ATOM 2479 O O . VAL A 1 317 ? -0.431 -15.305 -29.391 1 85.94 317 VAL A O 1
ATOM 2482 N N . GLU A 1 318 ? 1.265 -15.125 -30.891 1 84.06 318 GLU A N 1
ATOM 2483 C CA . GLU A 1 318 ? 1.066 -13.688 -31.094 1 84.06 318 GLU A CA 1
ATOM 2484 C C . GLU A 1 318 ? -0.23 -13.414 -31.844 1 84.06 318 GLU A C 1
ATOM 2486 O O . GLU A 1 318 ? -0.631 -14.203 -32.719 1 84.06 318 GLU A O 1
ATOM 2491 N N . MET A 1 319 ? -0.781 -12.281 -31.391 1 78.12 319 MET A N 1
ATOM 2492 C CA . MET A 1 319 ? -1.96 -11.875 -32.156 1 78.12 319 MET A CA 1
ATOM 2493 C C . MET A 1 319 ? -1.573 -11.414 -33.531 1 78.12 319 MET A C 1
ATOM 2495 O O . MET A 1 319 ? -0.489 -10.867 -33.75 1 78.12 319 MET A O 1
ATOM 2499 N N . GLY A 1 320 ? -2.225 -11.938 -34.531 1 68.19 320 GLY A N 1
ATOM 2500 C CA . GLY A 1 320 ? -1.952 -11.688 -35.938 1 68.19 320 GLY A CA 1
ATOM 2501 C C . GLY A 1 320 ? -1.758 -10.211 -36.25 1 68.19 320 GLY A C 1
ATOM 2502 O O . GLY A 1 320 ? -2.066 -9.352 -35.438 1 68.19 320 GLY A O 1
ATOM 2503 N N . ALA A 1 321 ? -1.202 -9.859 -37.5 1 62.41 321 ALA A N 1
ATOM 2504 C CA . ALA A 1 321 ? -0.528 -8.727 -38.125 1 62.41 321 ALA A CA 1
ATOM 2505 C C . ALA A 1 321 ? -1.457 -7.52 -38.219 1 62.41 321 ALA A C 1
ATOM 2507 O O . ALA A 1 321 ? -2.68 -7.672 -38.25 1 62.41 321 ALA A O 1
ATOM 2508 N N . ILE A 1 322 ? -0.816 -6.289 -37.938 1 60.19 322 ILE A N 1
ATOM 2509 C CA . ILE A 1 322 ? -1.24 -4.91 -38.156 1 60.19 322 ILE A CA 1
ATOM 2510 C C . ILE A 1 322 ? -1.825 -4.773 -39.562 1 60.19 322 ILE A C 1
ATOM 2512 O O . ILE A 1 322 ? -1.263 -5.293 -40.531 1 60.19 322 ILE A O 1
ATOM 2516 N N . PRO A 1 323 ? -2.965 -4.195 -39.562 1 64 323 PRO A N 1
ATOM 2517 C CA . PRO A 1 323 ? -3.557 -3.891 -40.875 1 64 323 PRO A CA 1
ATOM 2518 C C . PRO A 1 323 ? -2.543 -3.316 -41.844 1 64 323 PRO A C 1
ATOM 2520 O O . PRO A 1 323 ? -1.507 -2.789 -41.438 1 64 323 PRO A O 1
ATOM 2523 N N . SER A 1 324 ? -2.859 -3.428 -43.219 1 69.62 324 SER A N 1
ATOM 2524 C CA . SER A 1 324 ? -2.121 -3 -44.406 1 69.62 324 SER A CA 1
ATOM 2525 C C . SER A 1 324 ? -1.733 -1.528 -44.312 1 69.62 324 SER A C 1
ATOM 2527 O O . SER A 1 324 ? -0.617 -1.15 -44.656 1 69.62 324 SER A O 1
ATOM 2529 N N . LYS A 1 325 ? -2.695 -0.56 -43.75 1 82.94 325 LYS A N 1
ATOM 2530 C CA . LYS A 1 325 ? -2.346 0.852 -43.625 1 82.94 325 LYS A CA 1
ATOM 2531 C C . LYS A 1 325 ? -2.131 1.24 -42.156 1 82.94 325 LYS A C 1
ATOM 2533 O O . LYS A 1 325 ? -3.07 1.22 -41.344 1 82.94 325 LYS A O 1
ATOM 2538 N N . SER A 1 326 ? -0.794 1.307 -41.844 1 86.31 326 SER A N 1
ATOM 2539 C CA . SER A 1 326 ? -0.493 1.623 -40.438 1 86.31 326 SER A CA 1
ATOM 2540 C C . SER A 1 326 ? 0.445 2.82 -40.344 1 86.31 326 SER A C 1
ATOM 2542 O O . SER A 1 326 ? 0.997 3.273 -41.344 1 86.31 326 SER A O 1
ATOM 2544 N N . ILE A 1 327 ? 0.475 3.648 -39.375 1 88.12 327 ILE A N 1
ATOM 2545 C CA . ILE A 1 327 ? 1.365 4.758 -39.062 1 88.12 327 ILE A CA 1
ATOM 2546 C C . ILE A 1 327 ? 2.127 4.445 -37.781 1 88.12 327 ILE A C 1
ATOM 2548 O O . ILE A 1 327 ? 1.577 3.842 -36.844 1 88.12 327 ILE A O 1
ATOM 2552 N N . ARG A 1 328 ? 3.379 4.875 -37.719 1 86.56 328 ARG A N 1
ATOM 2553 C CA . ARG A 1 328 ? 4.191 4.723 -36.531 1 86.56 328 ARG A CA 1
ATOM 2554 C C . ARG A 1 328 ? 4.375 6.059 -35.812 1 86.56 328 ARG A C 1
ATOM 2556 O O . ARG A 1 328 ? 4.715 7.062 -36.438 1 86.56 328 ARG A O 1
ATOM 2563 N N . GLY A 1 329 ? 4.059 6.082 -34.562 1 84.94 329 GLY A N 1
ATOM 2564 C CA . GLY A 1 329 ? 4.27 7.285 -33.781 1 84.94 329 GLY A CA 1
ATOM 2565 C C . GLY A 1 329 ? 5.723 7.508 -33.406 1 84.94 329 GLY A C 1
ATOM 2566 O O . GLY A 1 329 ? 6.535 6.586 -33.469 1 84.94 329 GLY A O 1
ATOM 2567 N N . HIS A 1 330 ? 6.125 8.914 -32.969 1 82.44 330 HIS A N 1
ATOM 2568 C CA . HIS A 1 330 ? 7.457 9.289 -32.531 1 82.44 330 HIS A CA 1
ATOM 2569 C C . HIS A 1 330 ? 7.398 10.008 -31.188 1 82.44 330 HIS A C 1
ATOM 2571 O O . HIS A 1 330 ? 6.371 10.594 -30.828 1 82.44 330 HIS A O 1
ATOM 2577 N N . ALA A 1 331 ? 8.555 9.867 -30.438 1 78.06 331 ALA A N 1
ATOM 2578 C CA . ALA A 1 331 ? 8.641 10.594 -29.172 1 78.06 331 ALA A CA 1
ATOM 2579 C C . ALA A 1 331 ? 8.523 12.102 -29.391 1 78.06 331 ALA A C 1
ATOM 2581 O O . ALA A 1 331 ? 9.094 12.641 -30.344 1 78.06 331 ALA A O 1
ATOM 2582 N N . ALA A 1 332 ? 7.664 12.734 -28.625 1 75.56 332 ALA A N 1
ATOM 2583 C CA . ALA A 1 332 ? 7.441 14.172 -28.734 1 75.56 332 ALA A CA 1
ATOM 2584 C C . ALA A 1 332 ? 8.695 14.953 -28.344 1 75.56 332 ALA A C 1
ATOM 2586 O O . ALA A 1 332 ? 8.945 16.031 -28.875 1 75.56 332 ALA A O 1
ATOM 2587 N N . SER A 1 333 ? 9.391 14.656 -27.359 1 65.62 333 SER A N 1
ATOM 2588 C CA . SER A 1 333 ? 10.586 15.359 -26.906 1 65.62 333 SER A CA 1
ATOM 2589 C C . SER A 1 333 ? 11.812 14.453 -26.953 1 65.62 333 SER A C 1
ATOM 2591 O O . SER A 1 333 ? 11.688 13.227 -26.859 1 65.62 333 SER A O 1
ATOM 2593 N N . SER A 1 334 ? 13.008 15.211 -27.578 1 56.94 334 SER A N 1
ATOM 2594 C CA . SER A 1 334 ? 14.281 14.492 -27.688 1 56.94 334 SER A CA 1
ATOM 2595 C C . SER A 1 334 ? 14.82 14.125 -26.312 1 56.94 334 SER A C 1
ATOM 2597 O O . SER A 1 334 ? 14.617 14.852 -25.344 1 56.94 334 SER A O 1
ATOM 2599 N N . LYS A 1 335 ? 15.234 12.93 -26.281 1 57.41 335 LYS A N 1
ATOM 2600 C CA . LYS A 1 335 ? 15.633 12.188 -25.078 1 57.41 335 LYS A CA 1
ATOM 2601 C C . LYS A 1 335 ? 17.125 12.328 -24.812 1 57.41 335 LYS A C 1
ATOM 2603 O O . LYS A 1 335 ? 17.922 12.398 -25.75 1 57.41 335 LYS A O 1
ATOM 2608 N N . GLY A 1 336 ? 17.75 12.945 -23.703 1 58.38 336 GLY A N 1
ATOM 2609 C CA . GLY A 1 336 ? 19.062 12.625 -23.156 1 58.38 336 GLY A CA 1
ATOM 2610 C C . GLY A 1 336 ? 19.891 13.852 -22.844 1 58.38 336 GLY A C 1
ATOM 2611 O O . GLY A 1 336 ? 19.562 14.961 -23.281 1 58.38 336 GLY A O 1
ATOM 2612 N N . ILE A 1 337 ? 20.812 13.875 -21.969 1 59.16 337 ILE A N 1
ATOM 2613 C CA . ILE A 1 337 ? 21.703 14.922 -21.469 1 59.16 337 ILE A CA 1
ATOM 2614 C C . ILE A 1 337 ? 22.641 15.383 -22.594 1 59.16 337 ILE A C 1
ATOM 2616 O O . ILE A 1 337 ? 23.047 16.547 -22.625 1 59.16 337 ILE A O 1
ATOM 2620 N N . CYS A 1 338 ? 22.969 14.492 -23.516 1 60.31 338 CYS A N 1
ATOM 2621 C CA . CYS A 1 338 ? 24.109 14.711 -24.406 1 60.31 338 CYS A CA 1
ATOM 2622 C C . CYS A 1 338 ? 23.719 15.594 -25.578 1 60.31 338 CYS A C 1
ATOM 2624 O O . CYS A 1 338 ? 24.594 16.141 -26.266 1 60.31 338 CYS A O 1
ATOM 2626 N N . ALA A 1 339 ? 22.547 15.672 -25.891 1 58.16 339 ALA A N 1
ATOM 2627 C CA . ALA A 1 339 ? 22.312 16.219 -27.234 1 58.16 339 ALA A CA 1
ATOM 2628 C C . ALA A 1 339 ? 22.516 17.719 -27.25 1 58.16 339 ALA A C 1
ATOM 2630 O O . ALA A 1 339 ? 23.047 18.266 -28.219 1 58.16 339 ALA A O 1
ATOM 2631 N N . ASP A 1 340 ? 22.234 18.484 -26.109 1 65.25 340 ASP A N 1
ATOM 2632 C CA . ASP A 1 340 ? 22.203 19.922 -26.344 1 65.25 340 ASP A CA 1
ATOM 2633 C C . ASP A 1 340 ? 22.812 20.672 -25.156 1 65.25 340 ASP A C 1
ATOM 2635 O O . ASP A 1 340 ? 22.578 21.875 -25 1 65.25 340 ASP A O 1
ATOM 2639 N N . LEU A 1 341 ? 23.703 19.922 -24.359 1 76.19 341 LEU A N 1
ATOM 2640 C CA . LEU A 1 341 ? 24.203 20.625 -23.188 1 76.19 341 LEU A CA 1
ATOM 2641 C C . LEU A 1 341 ? 25.719 20.562 -23.125 1 76.19 341 LEU A C 1
ATOM 2643 O O . LEU A 1 341 ? 26.328 19.609 -23.625 1 76.19 341 LEU A O 1
ATOM 2647 N N . ALA A 1 342 ? 26.312 21.688 -22.688 1 80.81 342 ALA A N 1
ATOM 2648 C CA . ALA A 1 342 ? 27.766 21.75 -22.5 1 80.81 342 ALA A CA 1
ATOM 2649 C C . ALA A 1 342 ? 28.109 21.875 -21.016 1 80.81 342 ALA A C 1
ATOM 2651 O O . ALA A 1 342 ? 27.406 22.547 -20.266 1 80.81 342 ALA A O 1
ATOM 2652 N N . ILE A 1 343 ? 29.188 21.266 -20.672 1 86.19 343 ILE A N 1
ATOM 2653 C CA . ILE A 1 343 ? 29.688 21.422 -19.312 1 86.19 343 ILE A CA 1
ATOM 2654 C C . ILE A 1 343 ? 30.109 22.875 -19.062 1 86.19 343 ILE A C 1
ATOM 2656 O O . ILE A 1 343 ? 30.812 23.453 -19.891 1 86.19 343 ILE A O 1
ATOM 2660 N N . GLY A 1 344 ? 29.578 23.422 -18.047 1 86.69 344 GLY A N 1
ATOM 2661 C CA . GLY A 1 344 ? 29.953 24.781 -17.703 1 86.69 344 GLY A CA 1
ATOM 2662 C C . GLY A 1 344 ? 28.984 25.812 -18.203 1 86.69 344 GLY A C 1
ATOM 2663 O O . GLY A 1 344 ? 29.016 26.969 -17.781 1 86.69 344 GLY A O 1
ATOM 2664 N N . GLU A 1 345 ? 28.125 25.438 -19.016 1 85.94 345 GLU A N 1
ATOM 2665 C CA . GLU A 1 345 ? 27.141 26.359 -19.578 1 85.94 345 GLU A CA 1
ATOM 2666 C C . GLU A 1 345 ? 25.969 26.562 -18.609 1 85.94 345 GLU A C 1
ATOM 2668 O O . GLU A 1 345 ? 25.469 25.594 -18.031 1 85.94 345 GLU A O 1
ATOM 2673 N N . ILE A 1 346 ? 25.641 27.812 -18.438 1 89.69 346 ILE A N 1
ATOM 2674 C CA . ILE A 1 346 ? 24.453 28.125 -17.641 1 89.69 346 ILE A CA 1
ATOM 2675 C C . ILE A 1 346 ? 23.219 28.094 -18.516 1 89.69 346 ILE A C 1
ATOM 2677 O O . ILE A 1 346 ? 23.125 28.812 -19.516 1 89.69 346 ILE A O 1
ATOM 2681 N N . VAL A 1 347 ? 22.281 27.359 -18.156 1 86.06 347 VAL A N 1
ATOM 2682 C CA . VAL A 1 347 ? 21.078 27.156 -18.953 1 86.06 347 VAL A CA 1
ATOM 2683 C C . VAL A 1 347 ? 19.859 27.641 -18.172 1 86.06 347 VAL A C 1
ATOM 2685 O O . VAL A 1 347 ? 19.609 27.172 -17.047 1 86.06 347 VAL A O 1
ATOM 2688 N N . PRO A 1 348 ? 19.109 28.547 -18.703 1 86.88 348 PRO A N 1
ATOM 2689 C CA . PRO A 1 348 ? 17.875 28.953 -18.031 1 86.88 348 PRO A CA 1
ATOM 2690 C C . PRO A 1 348 ? 16.734 27.969 -18.25 1 86.88 348 PRO A C 1
ATOM 2692 O O . PRO A 1 348 ? 16.609 27.391 -19.328 1 86.88 348 PRO A O 1
ATOM 2695 N N . ALA A 1 349 ? 15.969 27.812 -17.219 1 82.5 349 ALA A N 1
ATOM 2696 C CA . ALA A 1 349 ? 14.75 27.031 -17.375 1 82.5 349 ALA A CA 1
ATOM 2697 C C . ALA A 1 349 ? 13.727 27.766 -18.234 1 82.5 349 ALA A C 1
ATOM 2699 O O . ALA A 1 349 ? 13.625 29 -18.172 1 82.5 349 ALA A O 1
ATOM 2700 N N . PRO A 1 350 ? 12.938 27.016 -18.906 1 75.31 350 PRO A N 1
ATOM 2701 C CA . PRO A 1 350 ? 11.984 27.656 -19.812 1 75.31 350 PRO A CA 1
ATOM 2702 C C . PRO A 1 350 ? 10.781 28.25 -19.078 1 75.31 350 PRO A C 1
ATOM 2704 O O . PRO A 1 350 ? 10.094 29.125 -19.625 1 75.31 350 PRO A O 1
ATOM 2707 N N . ARG A 1 351 ? 10.539 27.875 -17.922 1 82.81 351 ARG A N 1
ATOM 2708 C CA . ARG A 1 351 ? 9.297 28.281 -17.266 1 82.81 351 ARG A CA 1
ATOM 2709 C C . ARG A 1 351 ? 9.57 29.219 -16.094 1 82.81 351 ARG A C 1
ATOM 2711 O O . ARG A 1 351 ? 10.547 29.031 -15.367 1 82.81 351 ARG A O 1
ATOM 2718 N N . GLU A 1 352 ? 8.711 30.219 -15.961 1 90 352 GLU A N 1
ATOM 2719 C CA . GLU A 1 352 ? 8.656 31.125 -14.812 1 90 352 GLU A CA 1
ATOM 2720 C C . GLU A 1 352 ? 7.387 30.906 -14 1 90 352 GLU A C 1
ATOM 2722 O O . GLU A 1 352 ? 6.332 30.594 -14.555 1 90 352 GLU A O 1
ATOM 2727 N N . VAL A 1 353 ? 7.523 31.031 -12.727 1 91.88 353 VAL A N 1
ATOM 2728 C CA . VAL A 1 353 ? 6.367 30.781 -11.875 1 91.88 353 VAL A CA 1
ATOM 2729 C C . VAL A 1 353 ? 6.125 31.984 -10.969 1 91.88 353 VAL A C 1
ATOM 2731 O O . VAL A 1 353 ? 7.07 32.594 -10.453 1 91.88 353 VAL A O 1
ATOM 2734 N N . PHE A 1 354 ? 4.883 32.344 -10.883 1 95 354 PHE A N 1
ATOM 2735 C CA . PHE A 1 354 ? 4.438 33.344 -9.906 1 95 354 PHE A CA 1
ATOM 2736 C C . PHE A 1 354 ? 4.023 32.656 -8.609 1 95 354 PHE A C 1
ATOM 2738 O O . PHE A 1 354 ? 3.027 31.938 -8.57 1 95 354 PHE A O 1
ATOM 2745 N N . ILE A 1 355 ? 4.762 32.938 -7.547 1 93.62 355 ILE A N 1
ATOM 2746 C CA . ILE A 1 355 ? 4.547 32.219 -6.285 1 93.62 355 ILE A CA 1
ATOM 2747 C C . ILE A 1 355 ? 3.457 32.938 -5.48 1 93.62 355 ILE A C 1
ATOM 2749 O O . ILE A 1 355 ? 3.596 34.094 -5.137 1 93.62 355 ILE A O 1
ATOM 2753 N N . THR A 1 356 ? 2.4 32.219 -5.168 1 92.31 356 THR A N 1
ATOM 2754 C CA . THR A 1 356 ? 1.297 32.75 -4.371 1 92.31 356 THR A CA 1
ATOM 2755 C C . THR A 1 356 ? 1.228 32.031 -3.016 1 92.31 356 THR A C 1
ATOM 2757 O O . THR A 1 356 ? 2.057 31.188 -2.713 1 92.31 356 THR A O 1
ATOM 2760 N N . ASP A 1 357 ? 0.275 32.5 -2.23 1 90.5 357 ASP A N 1
ATOM 2761 C CA . ASP A 1 357 ? 0.05 31.875 -0.931 1 90.5 357 ASP A CA 1
ATOM 2762 C C . ASP A 1 357 ? -0.425 30.438 -1.09 1 90.5 357 ASP A C 1
ATOM 2764 O O . ASP A 1 357 ? -0.178 29.594 -0.221 1 90.5 357 ASP A O 1
ATOM 2768 N N . SER A 1 358 ? -1.047 30.156 -2.209 1 92.19 358 SER A N 1
ATOM 2769 C CA . SER A 1 358 ? -1.544 28.812 -2.459 1 92.19 358 SER A CA 1
ATOM 2770 C C . SER A 1 358 ? -0.398 27.812 -2.572 1 92.19 358 SER A C 1
ATOM 2772 O O . SER A 1 358 ? -0.534 26.656 -2.168 1 92.19 358 SER A O 1
ATOM 2774 N N . TRP A 1 359 ? 0.76 28.297 -3.061 1 93.06 359 TRP A N 1
ATOM 2775 C CA . TRP A 1 359 ? 1.937 27.422 -3.133 1 93.06 359 TRP A CA 1
ATOM 2776 C C . TRP A 1 359 ? 2.416 27.047 -1.736 1 93.06 359 TRP A C 1
ATOM 2778 O O . TRP A 1 359 ? 2.723 25.875 -1.479 1 93.06 359 TRP A O 1
ATOM 2788 N N . LYS A 1 360 ? 2.424 28.031 -0.935 1 91.88 360 LYS A N 1
ATOM 2789 C CA . LYS A 1 360 ? 2.879 27.828 0.438 1 91.88 360 LYS A CA 1
ATOM 2790 C C . LYS A 1 360 ? 1.962 26.875 1.19 1 91.88 360 LYS A C 1
ATOM 2792 O O . LYS A 1 360 ? 2.428 25.906 1.801 1 91.88 360 LYS A O 1
ATOM 2797 N N . THR A 1 361 ? 0.691 27.094 1.112 1 91.88 361 THR A N 1
ATOM 2798 C CA . THR A 1 361 ? -0.282 26.281 1.826 1 91.88 361 THR A CA 1
ATOM 2799 C C . THR A 1 361 ? -0.246 24.844 1.325 1 91.88 361 THR A C 1
ATOM 2801 O O . THR A 1 361 ? -0.31 23.891 2.119 1 91.88 361 THR A O 1
ATOM 2804 N N . THR A 1 362 ? -0.165 24.672 0.037 1 93.88 362 THR A N 1
ATOM 2805 C CA . THR A 1 362 ? -0.103 23.328 -0.537 1 93.88 362 THR A CA 1
ATOM 2806 C C . THR A 1 362 ? 1.143 22.594 -0.055 1 93.88 362 THR A C 1
ATOM 2808 O O . THR A 1 362 ? 1.062 21.438 0.36 1 93.88 362 THR A O 1
ATOM 2811 N N . TRP A 1 363 ? 2.232 23.281 -0.055 1 95.56 363 TRP A N 1
ATOM 2812 C CA . TRP A 1 363 ? 3.48 22.672 0.39 1 95.56 363 TRP A CA 1
ATOM 2813 C C . TRP A 1 363 ? 3.42 22.328 1.875 1 95.56 363 TRP A C 1
ATOM 2815 O O . TRP A 1 363 ? 3.787 21.219 2.277 1 95.56 363 TRP A O 1
ATOM 2825 N N . GLU A 1 364 ? 2.898 23.203 2.631 1 93.06 364 GLU A N 1
ATOM 2826 C CA . GLU A 1 364 ? 2.867 23.047 4.082 1 93.06 364 GLU A CA 1
ATOM 2827 C C . GLU A 1 364 ? 1.837 22 4.496 1 93.06 364 GLU A C 1
ATOM 2829 O O . GLU A 1 364 ? 1.877 21.484 5.617 1 93.06 364 GLU A O 1
ATOM 2834 N N . SER A 1 365 ? 0.921 21.688 3.615 1 93.81 365 SER A N 1
ATOM 2835 C CA . SER A 1 365 ? 0.013 20.578 3.877 1 93.81 365 SER A CA 1
ATOM 2836 C C . SER A 1 365 ? 0.748 19.234 3.832 1 93.81 365 SER A C 1
ATOM 2838 O O . SER A 1 365 ? 0.234 18.219 4.309 1 93.81 365 SER A O 1
ATOM 2840 N N . SER A 1 366 ? 1.927 19.25 3.316 1 95.25 366 SER A N 1
ATOM 2841 C CA . SER A 1 366 ? 2.725 18.031 3.262 1 95.25 366 SER A CA 1
ATOM 2842 C C . SER A 1 366 ? 3.943 18.125 4.176 1 95.25 366 SER A C 1
ATOM 2844 O O . SER A 1 366 ? 4.375 17.125 4.75 1 95.25 366 SER A O 1
ATOM 2846 N N . PHE A 1 367 ? 4.512 19.312 4.191 1 95.44 367 PHE A N 1
ATOM 2847 C CA . PHE A 1 367 ? 5.754 19.516 4.926 1 95.44 367 PHE A CA 1
ATOM 2848 C C . PHE A 1 367 ? 5.664 20.75 5.809 1 95.44 367 PHE A C 1
ATOM 2850 O O . PHE A 1 367 ? 5.789 21.875 5.32 1 95.44 367 PHE A O 1
ATOM 2857 N N . ILE A 1 368 ? 5.695 20.531 7.094 1 87.5 368 ILE A N 1
ATOM 2858 C CA . ILE A 1 368 ? 5.602 21.656 8.016 1 87.5 368 ILE A CA 1
ATOM 2859 C C . ILE A 1 368 ? 6.945 22.391 8.086 1 87.5 368 ILE A C 1
ATOM 2861 O O . ILE A 1 368 ? 8 21.75 8.039 1 87.5 368 ILE A O 1
ATOM 2865 N N . SER A 1 369 ? 6.863 23.656 8.102 1 84.81 369 SER A N 1
ATOM 2866 C CA . SER A 1 369 ? 8.062 24.469 8.273 1 84.81 369 SER A CA 1
ATOM 2867 C C . SER A 1 369 ? 7.996 25.297 9.547 1 84.81 369 SER A C 1
ATOM 2869 O O . SER A 1 369 ? 6.953 25.875 9.867 1 84.81 369 SER A O 1
ATOM 2871 N N . SER A 1 370 ? 9.062 25.297 10.305 1 76.81 370 SER A N 1
ATOM 2872 C CA . SER A 1 370 ? 9.141 26.125 11.508 1 76.81 370 SER A CA 1
ATOM 2873 C C . SER A 1 370 ? 9.914 27.406 11.25 1 76.81 370 SER A C 1
ATOM 2875 O O . SER A 1 370 ? 10.25 28.141 12.188 1 76.81 370 SER A O 1
ATOM 2877 N N . ARG A 1 371 ? 10.156 27.656 10.07 1 74.75 371 ARG A N 1
ATOM 2878 C CA . ARG A 1 371 ? 10.906 28.859 9.727 1 74.75 371 ARG A CA 1
ATOM 2879 C C . ARG A 1 371 ? 10.055 30.109 9.906 1 74.75 371 ARG A C 1
ATOM 2881 O O . ARG A 1 371 ? 8.938 30.188 9.375 1 74.75 371 ARG A O 1
ATOM 2888 N N . ARG A 1 372 ? 10.562 31.016 10.727 1 72.94 372 ARG A N 1
ATOM 2889 C CA . ARG A 1 372 ? 9.891 32.281 10.953 1 72.94 372 ARG A CA 1
ATOM 2890 C C . ARG A 1 372 ? 10.359 33.344 9.945 1 72.94 372 ARG A C 1
ATOM 2892 O O . ARG A 1 372 ? 11.547 33.406 9.617 1 72.94 372 ARG A O 1
ATOM 2899 N N . CYS A 1 373 ? 9.391 34.031 9.484 1 65.31 373 CYS A N 1
ATOM 2900 C CA . CYS A 1 373 ? 9.727 35.094 8.555 1 65.31 373 CYS A CA 1
ATOM 2901 C C . CYS A 1 373 ? 10.328 36.281 9.297 1 65.31 373 CYS A C 1
ATOM 2903 O O . CYS A 1 373 ? 9.859 36.656 10.383 1 65.31 373 CYS A O 1
ATOM 2905 N N . TYR A 1 374 ? 11.602 36.781 9.039 1 59.41 374 TYR A N 1
ATOM 2906 C CA . TYR A 1 374 ? 12.344 37.844 9.703 1 59.41 374 TYR A CA 1
ATOM 2907 C C . TYR A 1 374 ? 11.555 39.125 9.711 1 59.41 374 TYR A C 1
ATOM 2909 O O . TYR A 1 374 ? 11.727 39.969 10.609 1 59.41 374 TYR A O 1
ATOM 2917 N N . ASN A 1 375 ? 10.883 39.469 8.555 1 54.28 375 ASN A N 1
ATOM 2918 C CA . ASN A 1 375 ? 10.211 40.75 8.547 1 54.28 375 ASN A CA 1
ATOM 2919 C C . ASN A 1 375 ? 8.75 40.625 8.977 1 54.28 375 ASN A C 1
ATOM 2921 O O . ASN A 1 375 ? 8.016 39.781 8.453 1 54.28 375 ASN A O 1
ATOM 2925 N N . LYS A 1 376 ? 8.469 40.969 10.281 1 51.97 376 LYS A N 1
ATOM 2926 C CA . LYS A 1 376 ? 7.18 41 10.961 1 51.97 376 LYS A CA 1
ATOM 2927 C C . LYS A 1 376 ? 6.039 41.219 9.969 1 51.97 376 LYS A C 1
ATOM 2929 O O . LYS A 1 376 ? 4.926 40.719 10.195 1 51.97 376 LYS A O 1
ATOM 2934 N N . LYS A 1 377 ? 6.328 42.125 9.078 1 49.62 377 LYS A N 1
ATOM 2935 C CA . LYS A 1 377 ? 5.207 42.594 8.266 1 49.62 377 LYS A CA 1
ATOM 2936 C C . LYS A 1 377 ? 4.758 41.5 7.281 1 49.62 377 LYS A C 1
ATOM 2938 O O . LYS A 1 377 ? 3.684 41.594 6.684 1 49.62 377 LYS A O 1
ATOM 2943 N N . ASN A 1 378 ? 5.578 40.438 6.953 1 54 378 ASN A N 1
ATOM 2944 C CA . ASN A 1 378 ? 5.156 39.75 5.746 1 54 378 ASN A CA 1
ATOM 2945 C C . ASN A 1 378 ? 5.168 38.219 5.945 1 54 378 ASN A C 1
ATOM 2947 O O . ASN A 1 378 ? 6.23 37.625 6.133 1 54 378 ASN A O 1
ATOM 2951 N N . ASP A 1 379 ? 4.168 37.719 6.586 1 59.69 379 ASP A N 1
ATOM 2952 C CA . ASP A 1 379 ? 3.85 36.281 6.598 1 59.69 379 ASP A CA 1
ATOM 2953 C C . ASP A 1 379 ? 3.955 35.688 5.199 1 59.69 379 ASP A C 1
ATOM 2955 O O . ASP A 1 379 ? 3.324 34.688 4.902 1 59.69 379 ASP A O 1
ATOM 2959 N N . ALA A 1 380 ? 4.852 36.312 4.516 1 74.12 380 ALA A N 1
ATOM 2960 C CA . ALA A 1 380 ? 4.816 36 3.088 1 74.12 380 ALA A CA 1
ATOM 2961 C C . ALA A 1 380 ? 6.02 35.156 2.682 1 74.12 380 ALA A C 1
ATOM 2963 O O . ALA A 1 380 ? 6.238 34.906 1.494 1 74.12 380 ALA A O 1
ATOM 2964 N N . CYS A 1 381 ? 6.699 34.656 3.76 1 85.19 381 CYS A N 1
ATOM 2965 C CA . CYS A 1 381 ? 7.922 33.969 3.357 1 85.19 381 CYS A CA 1
ATOM 2966 C C . CYS A 1 381 ? 7.625 32.531 2.889 1 85.19 381 CYS A C 1
ATOM 2968 O O . CYS A 1 381 ? 6.848 31.828 3.52 1 85.19 381 CYS A O 1
ATOM 2970 N N . ILE A 1 382 ? 8.289 32.156 1.83 1 91.12 382 ILE A N 1
ATOM 2971 C CA . ILE A 1 382 ? 8.18 30.812 1.263 1 91.12 382 ILE A CA 1
ATOM 2972 C C . ILE A 1 382 ? 9.148 29.875 1.971 1 91.12 382 ILE A C 1
ATOM 2974 O O . ILE A 1 382 ? 10.297 30.25 2.24 1 91.12 382 ILE A O 1
ATOM 2978 N N . PRO A 1 383 ? 8.641 28.656 2.357 1 92.56 383 PRO A N 1
ATOM 2979 C CA . PRO A 1 383 ? 9.523 27.719 3.043 1 92.56 383 PRO A CA 1
ATOM 2980 C C . PRO A 1 383 ? 10.82 27.453 2.275 1 92.56 383 PRO A C 1
ATOM 2982 O O . PRO A 1 383 ? 10.805 27.375 1.046 1 92.56 383 PRO A O 1
ATOM 2985 N N . PHE A 1 384 ? 11.938 27.359 3.037 1 94.44 384 PHE A N 1
ATOM 2986 C CA . PHE A 1 384 ? 13.281 27.125 2.52 1 94.44 384 PHE A CA 1
ATOM 2987 C C . PHE A 1 384 ? 13.305 25.891 1.617 1 94.44 384 PHE A C 1
ATOM 2989 O O . PHE A 1 384 ? 13.859 25.938 0.518 1 94.44 384 PHE A O 1
ATOM 2996 N N . ALA A 1 385 ? 12.648 24.766 2.002 1 95.94 385 ALA A N 1
ATOM 2997 C CA . ALA A 1 385 ? 12.664 23.516 1.258 1 95.94 385 ALA A CA 1
ATOM 2998 C C . ALA A 1 385 ? 11.883 23.641 -0.048 1 95.94 385 ALA A C 1
ATOM 3000 O O . ALA A 1 385 ? 12.242 23.016 -1.055 1 95.94 385 ALA A O 1
ATOM 3001 N N . LEU A 1 386 ? 10.812 24.375 -0.013 1 96.31 386 LEU A N 1
ATOM 3002 C CA . LEU A 1 386 ? 10.07 24.609 -1.244 1 96.31 386 LEU A CA 1
ATOM 3003 C C . LEU A 1 386 ? 10.914 25.375 -2.254 1 96.31 386 LEU A C 1
ATOM 3005 O O . LEU A 1 386 ? 10.938 25.031 -3.438 1 96.31 386 LEU A O 1
ATOM 3009 N N . ALA A 1 387 ? 11.578 26.422 -1.798 1 95.94 387 ALA A N 1
ATOM 3010 C CA . ALA A 1 387 ? 12.445 27.203 -2.676 1 95.94 387 ALA A CA 1
ATOM 3011 C C . ALA A 1 387 ? 13.523 26.328 -3.301 1 95.94 387 ALA A C 1
ATOM 3013 O O . ALA A 1 387 ? 13.797 26.422 -4.5 1 95.94 387 ALA A O 1
ATOM 3014 N N . ALA A 1 388 ? 14.117 25.531 -2.467 1 96.5 388 ALA A N 1
ATOM 3015 C CA . ALA A 1 388 ? 15.148 24.625 -2.957 1 96.5 388 ALA A CA 1
ATOM 3016 C C . ALA A 1 388 ? 14.594 23.656 -3.998 1 96.5 388 ALA A C 1
ATOM 3018 O O . ALA A 1 388 ? 15.234 23.391 -5.012 1 96.5 388 ALA A O 1
ATOM 3019 N N . THR A 1 389 ? 13.43 23.109 -3.756 1 96 389 THR A N 1
ATOM 3020 C CA . THR A 1 389 ? 12.805 22.172 -4.676 1 96 389 THR A CA 1
ATOM 3021 C C . THR A 1 389 ? 12.477 22.844 -6.004 1 96 389 THR A C 1
ATOM 3023 O O . THR A 1 389 ? 12.633 22.25 -7.07 1 96 389 THR A O 1
ATOM 3026 N N . LEU A 1 390 ? 12.055 24.094 -5.938 1 95.06 390 LEU A N 1
ATOM 3027 C CA . LEU A 1 390 ? 11.766 24.875 -7.145 1 95.06 390 LEU A CA 1
ATOM 3028 C C . LEU A 1 390 ? 13.023 25.047 -7.988 1 95.06 390 LEU A C 1
ATOM 3030 O O . LEU A 1 390 ? 12.977 24.922 -9.211 1 95.06 390 LEU A O 1
ATOM 3034 N N . ALA A 1 391 ? 14.117 25.297 -7.34 1 94.81 391 ALA A N 1
ATOM 3035 C CA . ALA A 1 391 ? 15.383 25.531 -8.039 1 94.81 391 ALA A CA 1
ATOM 3036 C C . ALA A 1 391 ? 15.789 24.297 -8.844 1 94.81 391 ALA A C 1
ATOM 3038 O O . ALA A 1 391 ? 16.359 24.422 -9.93 1 94.81 391 ALA A O 1
ATOM 3039 N N . VAL A 1 392 ? 15.422 23.141 -8.359 1 92.81 392 VAL A N 1
ATOM 3040 C CA . VAL A 1 392 ? 15.875 21.922 -9.016 1 92.81 392 VAL A CA 1
ATOM 3041 C C . VAL A 1 392 ? 14.797 21.422 -9.977 1 92.81 392 VAL A C 1
ATOM 3043 O O . VAL A 1 392 ? 15.102 21 -11.102 1 92.81 392 VAL A O 1
ATOM 3046 N N . ALA A 1 393 ? 13.562 21.391 -9.586 1 88.5 393 ALA A N 1
ATOM 3047 C CA . ALA A 1 393 ? 12.469 20.781 -10.352 1 88.5 393 ALA A CA 1
ATOM 3048 C C . ALA A 1 393 ? 12.273 21.5 -11.688 1 88.5 393 ALA A C 1
ATOM 3050 O O . ALA A 1 393 ? 12.094 20.844 -12.719 1 88.5 393 ALA A O 1
ATOM 3051 N N . PHE A 1 394 ? 12.391 22.734 -11.742 1 82.69 394 PHE A N 1
ATOM 3052 C CA . PHE A 1 394 ? 12.125 23.484 -12.969 1 82.69 394 PHE A CA 1
ATOM 3053 C C . PHE A 1 394 ? 13.344 23.453 -13.883 1 82.69 394 PHE A C 1
ATOM 3055 O O . PHE A 1 394 ? 13.211 23.625 -15.102 1 82.69 394 PHE A O 1
ATOM 3062 N N . SER A 1 395 ? 14.43 23.219 -13.352 1 76.88 395 SER A N 1
ATOM 3063 C CA . SER A 1 395 ? 15.641 23.266 -14.164 1 76.88 395 SER A CA 1
ATOM 3064 C C . SER A 1 395 ? 15.852 21.969 -14.93 1 76.88 395 SER A C 1
ATOM 3066 O O . SER A 1 395 ? 16.438 21.969 -16.016 1 76.88 395 SER A O 1
ATOM 3068 N N . VAL A 1 396 ? 15.438 20.938 -14.383 1 67.94 396 VAL A N 1
ATOM 3069 C CA . VAL A 1 396 ? 15.859 19.672 -14.992 1 67.94 396 VAL A CA 1
ATOM 3070 C C . VAL A 1 396 ? 14.648 18.953 -15.57 1 67.94 396 VAL A C 1
ATOM 3072 O O . VAL A 1 396 ? 14.695 17.734 -15.797 1 67.94 396 VAL A O 1
ATOM 3075 N N . SER A 1 397 ? 13.656 19.609 -15.742 1 64.75 397 SER A N 1
ATOM 3076 C CA . SER A 1 397 ? 12.43 18.953 -16.172 1 64.75 397 SER A CA 1
ATOM 3077 C C . SER A 1 397 ? 12.656 18.156 -17.453 1 64.75 397 SER A C 1
ATOM 3079 O O . SER A 1 397 ? 12.172 17.031 -17.594 1 64.75 397 SER A O 1
ATOM 3081 N N . ASN A 1 398 ? 13.508 18.609 -18.266 1 65 398 ASN A N 1
ATOM 3082 C CA . ASN A 1 398 ? 13.719 17.922 -19.531 1 65 398 ASN A CA 1
ATOM 3083 C C . ASN A 1 398 ? 14.82 16.875 -19.422 1 65 398 ASN A C 1
ATOM 3085 O O . ASN A 1 398 ? 14.875 15.945 -20.234 1 65 398 ASN A O 1
ATOM 3089 N N . LEU A 1 399 ? 15.719 17.047 -18.453 1 69.56 399 LEU A N 1
ATOM 3090 C CA . LEU A 1 399 ? 16.859 16.141 -18.312 1 69.56 399 LEU A CA 1
ATOM 3091 C C . LEU A 1 399 ? 16.531 15 -17.359 1 69.56 399 LEU A C 1
ATOM 3093 O O . LEU A 1 399 ? 17.047 13.891 -17.516 1 69.56 399 LEU A O 1
ATOM 3097 N N . SER A 1 400 ? 15.664 15.328 -16.516 1 66.62 400 SER A N 1
ATOM 3098 C CA . SER A 1 400 ? 15.398 14.414 -15.414 1 66.62 400 SER A CA 1
ATOM 3099 C C . SER A 1 400 ? 14.68 13.156 -15.906 1 66.62 400 SER A C 1
ATOM 3101 O O . SER A 1 400 ? 14.68 12.133 -15.219 1 66.62 400 SER A O 1
ATOM 3103 N N . TYR A 1 401 ? 14.219 13.242 -17.062 1 66.56 401 TYR A N 1
ATOM 3104 C CA . TYR A 1 401 ? 13.492 12.109 -17.625 1 66.56 401 TYR A CA 1
ATOM 3105 C C . TYR A 1 401 ? 14.391 10.891 -17.734 1 66.56 401 TYR A C 1
ATOM 3107 O O . TYR A 1 401 ? 13.922 9.75 -17.625 1 66.56 401 TYR A O 1
ATOM 3115 N N . TYR A 1 402 ? 15.727 11.133 -17.734 1 70.62 402 TYR A N 1
ATOM 3116 C CA . TYR A 1 402 ? 16.656 10.031 -18 1 70.62 402 TYR A CA 1
ATOM 3117 C C . TYR A 1 402 ? 17.5 9.727 -16.781 1 70.62 402 TYR A C 1
ATOM 3119 O O . TYR A 1 402 ? 18.406 8.891 -16.828 1 70.62 402 TYR A O 1
ATOM 3127 N N . ALA A 1 403 ? 17.141 10.43 -15.734 1 77.75 403 ALA A N 1
ATOM 3128 C CA . ALA A 1 403 ? 17.922 10.227 -14.516 1 77.75 403 ALA A CA 1
ATOM 3129 C C . ALA A 1 403 ? 17.547 8.906 -13.836 1 77.75 403 ALA A C 1
ATOM 3131 O O . ALA A 1 403 ? 16.375 8.547 -13.789 1 77.75 403 ALA A O 1
ATOM 3132 N N . ARG A 1 404 ? 18.547 8.195 -13.438 1 78.44 404 ARG A N 1
ATOM 3133 C CA . ARG A 1 404 ? 18.328 6.941 -12.734 1 78.44 404 ARG A CA 1
ATOM 3134 C C . ARG A 1 404 ? 17.938 7.195 -11.281 1 78.44 404 ARG A C 1
ATOM 3136 O O . ARG A 1 404 ? 16.875 6.734 -10.828 1 78.44 404 ARG A O 1
ATOM 3143 N N . VAL A 1 405 ? 18.891 7.867 -10.609 1 83.06 405 VAL A N 1
ATOM 3144 C CA . VAL A 1 405 ? 18.594 8.094 -9.195 1 83.06 405 VAL A CA 1
ATOM 3145 C C . VAL A 1 405 ? 19.234 9.406 -8.742 1 83.06 405 VAL A C 1
ATOM 3147 O O . VAL A 1 405 ? 20.297 9.789 -9.234 1 83.06 405 VAL A O 1
ATOM 3150 N N . HIS A 1 406 ? 18.516 10.094 -7.93 1 89.19 406 HIS A N 1
ATOM 3151 C CA . HIS A 1 406 ? 19.031 11.234 -7.172 1 89.19 406 HIS A CA 1
ATOM 3152 C C . HIS A 1 406 ? 19.953 10.773 -6.047 1 89.19 406 HIS A C 1
ATOM 3154 O O . HIS A 1 406 ? 19.562 9.93 -5.227 1 89.19 406 HIS A O 1
ATOM 3160 N N . LEU A 1 407 ? 21.156 11.336 -6.012 1 90.69 407 LEU A N 1
ATOM 3161 C CA . LEU A 1 407 ? 22.109 10.852 -5.02 1 90.69 407 LEU A CA 1
ATOM 3162 C C . LEU A 1 407 ? 22.203 11.82 -3.848 1 90.69 407 LEU A C 1
ATOM 3164 O O . LEU A 1 407 ? 22.578 11.43 -2.742 1 90.69 407 LEU A O 1
ATOM 3168 N N . GLY A 1 408 ? 22 13.133 -4.102 1 94.69 408 GLY A N 1
ATOM 3169 C CA . GLY A 1 408 ? 22.078 14.062 -2.984 1 94.69 408 GLY A CA 1
ATOM 3170 C C . GLY A 1 408 ? 22.219 15.508 -3.42 1 94.69 408 GLY A C 1
ATOM 3171 O O . GLY A 1 408 ? 22.172 15.812 -4.613 1 94.69 408 GLY A O 1
ATOM 3172 N N . PHE A 1 409 ? 22.328 16.391 -2.43 1 96.75 409 PHE A N 1
ATOM 3173 C CA . PHE A 1 409 ? 22.531 17.828 -2.596 1 96.75 409 PHE A CA 1
ATOM 3174 C C . PHE A 1 409 ? 23.75 18.297 -1.82 1 96.75 409 PHE A C 1
ATOM 3176 O O . PHE A 1 409 ? 24.172 17.641 -0.859 1 96.75 409 PHE A O 1
ATOM 3183 N N . LYS A 1 410 ? 24.312 19.375 -2.271 1 95.62 410 LYS A N 1
ATOM 3184 C CA . LYS A 1 410 ? 25.359 20.094 -1.538 1 95.62 410 LYS A CA 1
ATOM 3185 C C . LYS A 1 410 ? 25.125 21.594 -1.569 1 95.62 410 LYS A C 1
ATOM 3187 O O . LYS A 1 410 ? 24.516 22.125 -2.51 1 95.62 410 LYS A O 1
ATOM 3192 N N . ASN A 1 411 ? 25.484 22.203 -0.512 1 95.62 411 ASN A N 1
ATOM 3193 C CA . ASN A 1 411 ? 25.578 23.656 -0.415 1 95.62 411 ASN A CA 1
ATOM 3194 C C . ASN A 1 411 ? 24.266 24.344 -0.774 1 95.62 411 ASN A C 1
ATOM 3196 O O . ASN A 1 411 ? 24.234 25.203 -1.645 1 95.62 411 ASN A O 1
ATOM 3200 N N . ILE A 1 412 ? 23.234 24.016 -0.139 1 97.5 412 ILE A N 1
ATOM 3201 C CA . ILE A 1 412 ? 21.953 24.703 -0.292 1 97.5 412 ILE A CA 1
ATOM 3202 C C . ILE A 1 412 ? 21.922 25.922 0.642 1 97.5 412 ILE A C 1
ATOM 3204 O O . ILE A 1 412 ? 22.016 25.766 1.861 1 97.5 412 ILE A O 1
ATOM 3208 N N . PHE A 1 413 ? 21.781 27.031 0.204 1 95.56 413 PHE A N 1
ATOM 3209 C CA . PHE A 1 413 ? 21.562 28.188 1.066 1 95.56 413 PHE A CA 1
ATOM 3210 C C . PHE A 1 413 ? 20.859 29.297 0.302 1 95.56 413 PHE A C 1
ATOM 3212 O O . PHE A 1 413 ? 20.938 29.359 -0.928 1 95.56 413 PHE A O 1
ATOM 3219 N N . GLN A 1 414 ? 20.172 30.062 0.99 1 94.69 414 GLN A N 1
ATOM 3220 C CA . GLN A 1 414 ? 19.375 31.156 0.452 1 94.69 414 GLN A CA 1
ATOM 3221 C C . GLN A 1 414 ? 20.156 32.469 0.514 1 94.69 414 GLN A C 1
ATOM 3223 O O . GLN A 1 414 ? 20.766 32.781 1.536 1 94.69 414 GLN A O 1
ATOM 3228 N N . HIS A 1 415 ? 20.125 33.219 -0.601 1 94.12 415 HIS A N 1
ATOM 3229 C CA . HIS A 1 415 ? 20.797 34.5 -0.695 1 94.12 415 HIS A CA 1
ATOM 3230 C C . HIS A 1 415 ? 19.859 35.625 -0.303 1 94.12 415 HIS A C 1
ATOM 3232 O O . HIS A 1 415 ? 20.281 36.594 0.337 1 94.12 415 HIS A O 1
ATOM 3238 N N . ARG A 1 416 ? 18.641 35.531 -0.703 1 92.38 416 ARG A N 1
ATOM 3239 C CA . ARG A 1 416 ? 17.625 36.562 -0.517 1 92.38 416 ARG A CA 1
ATOM 3240 C C . ARG A 1 416 ? 16.297 35.938 -0.132 1 92.38 416 ARG A C 1
ATOM 3242 O O . ARG A 1 416 ? 16.062 34.75 -0.347 1 92.38 416 ARG A O 1
ATOM 3249 N N . PRO A 1 417 ? 15.461 36.75 0.484 1 89.5 417 PRO A N 1
ATOM 3250 C CA . PRO A 1 417 ? 14.148 36.188 0.818 1 89.5 417 PRO A CA 1
ATOM 3251 C C . PRO A 1 417 ? 13.297 35.906 -0.417 1 89.5 417 PRO A C 1
ATOM 3253 O O . PRO A 1 417 ? 13.406 36.625 -1.423 1 89.5 417 PRO A O 1
ATOM 3256 N N . LEU A 1 418 ? 12.586 34.875 -0.402 1 91.69 418 LEU A N 1
ATOM 3257 C CA . LEU A 1 418 ? 11.531 34.594 -1.361 1 91.69 418 LEU A CA 1
ATOM 3258 C C . LEU A 1 418 ? 10.156 34.812 -0.741 1 91.69 418 LEU A C 1
ATOM 3260 O O . LEU A 1 418 ? 9.82 34.188 0.274 1 91.69 418 LEU A O 1
ATOM 3264 N N . LEU A 1 419 ? 9.391 35.656 -1.31 1 90.38 419 LEU A N 1
ATOM 3265 C CA . LEU A 1 419 ? 8.102 36.062 -0.737 1 90.38 419 LEU A CA 1
ATOM 3266 C C . LEU A 1 419 ? 6.961 35.75 -1.699 1 90.38 419 LEU A C 1
ATOM 3268 O O . LEU A 1 419 ? 7.184 35.594 -2.902 1 90.38 419 LEU A O 1
ATOM 3272 N N . THR A 1 420 ? 5.777 35.656 -1.101 1 89.81 420 THR A N 1
ATOM 3273 C CA . THR A 1 420 ? 4.594 35.562 -1.953 1 89.81 420 THR A CA 1
ATOM 3274 C C . THR A 1 420 ? 4.5 36.812 -2.84 1 89.81 420 THR A C 1
ATOM 3276 O O . THR A 1 420 ? 4.742 37.938 -2.385 1 89.81 420 THR A O 1
ATOM 3279 N N . GLY A 1 421 ? 4.184 36.562 -4.098 1 90 421 GLY A N 1
ATOM 3280 C CA . GLY A 1 421 ? 4.141 37.656 -5.051 1 90 421 GLY A CA 1
ATOM 3281 C C . GLY A 1 421 ? 5.367 37.719 -5.945 1 90 421 GLY A C 1
ATOM 3282 O O . GLY A 1 421 ? 5.367 38.406 -6.957 1 90 421 GLY A O 1
ATOM 3283 N N . ASP A 1 422 ? 6.371 36.969 -5.613 1 93.12 422 ASP A N 1
ATOM 3284 C CA . ASP A 1 422 ? 7.566 36.938 -6.449 1 93.12 422 ASP A CA 1
ATOM 3285 C C . ASP A 1 422 ? 7.363 36.031 -7.668 1 93.12 422 ASP A C 1
ATOM 3287 O O . ASP A 1 422 ? 6.613 35.062 -7.613 1 93.12 422 ASP A O 1
ATOM 3291 N N . ARG A 1 423 ? 7.969 36.469 -8.711 1 95.5 423 ARG A N 1
ATOM 3292 C CA . ARG A 1 423 ? 8.156 35.594 -9.875 1 95.5 423 ARG A CA 1
ATOM 3293 C C . ARG A 1 423 ? 9.57 35.031 -9.906 1 95.5 423 ARG A C 1
ATOM 3295 O O . ARG A 1 423 ? 10.547 35.75 -9.727 1 95.5 423 ARG A O 1
ATOM 3302 N N . VAL A 1 424 ? 9.586 33.719 -10.102 1 95.38 424 VAL A N 1
ATOM 3303 C CA . VAL A 1 424 ? 10.914 33.125 -10.039 1 95.38 424 VAL A CA 1
ATOM 3304 C C . VAL A 1 424 ? 11.117 32.188 -11.234 1 95.38 424 VAL A C 1
ATOM 3306 O O . VAL A 1 424 ? 10.141 31.703 -11.828 1 95.38 424 VAL A O 1
ATOM 3309 N N . ARG A 1 425 ? 12.312 31.969 -11.594 1 94.31 425 ARG A N 1
ATOM 3310 C CA . ARG A 1 425 ? 12.75 30.984 -12.586 1 94.31 425 ARG A CA 1
ATOM 3311 C C . ARG A 1 425 ? 14.039 30.297 -12.148 1 94.31 425 ARG A C 1
ATOM 3313 O O . ARG A 1 425 ? 14.812 30.859 -11.367 1 94.31 425 ARG A O 1
ATOM 3320 N N . ALA A 1 426 ? 14.273 29.141 -12.656 1 94.12 426 ALA A N 1
ATOM 3321 C CA . ALA A 1 426 ? 15.453 28.359 -12.281 1 94.12 426 ALA A CA 1
ATOM 3322 C C . ALA A 1 426 ? 16.5 28.391 -13.391 1 94.12 426 ALA A C 1
ATOM 3324 O O . ALA A 1 426 ? 16.188 28.641 -14.555 1 94.12 426 ALA A O 1
ATOM 3325 N N . MET A 1 427 ? 17.75 28.25 -12.992 1 92.62 427 MET A N 1
ATOM 3326 C CA . MET A 1 427 ? 18.906 28.078 -13.875 1 92.62 427 MET A CA 1
ATOM 3327 C C . MET A 1 427 ? 19.797 26.953 -13.383 1 92.62 427 MET A C 1
ATOM 3329 O O . MET A 1 427 ? 19.844 26.656 -12.188 1 92.62 427 MET A O 1
ATOM 3333 N N . PHE A 1 428 ? 20.453 26.344 -14.336 1 90.75 428 PHE A N 1
ATOM 3334 C CA . PHE A 1 428 ? 21.375 25.328 -13.883 1 90.75 428 PHE A CA 1
ATOM 3335 C C . PHE A 1 428 ? 22.609 25.281 -14.773 1 90.75 428 PHE A C 1
ATOM 3337 O O . PHE A 1 428 ? 22.625 25.859 -15.859 1 90.75 428 PHE A O 1
ATOM 3344 N N . ARG A 1 429 ? 23.625 24.656 -14.281 1 89.5 429 ARG A N 1
ATOM 3345 C CA . ARG A 1 429 ? 24.891 24.422 -14.969 1 89.5 429 ARG A CA 1
ATOM 3346 C C . ARG A 1 429 ? 25.438 23.031 -14.648 1 89.5 429 ARG A C 1
ATOM 3348 O O . ARG A 1 429 ? 25.469 22.625 -13.484 1 89.5 429 ARG A O 1
ATOM 3355 N N . ILE A 1 430 ? 25.812 22.328 -15.68 1 88.19 430 ILE A N 1
ATOM 3356 C CA . ILE A 1 430 ? 26.531 21.078 -15.469 1 88.19 430 ILE A CA 1
ATOM 3357 C C . ILE A 1 430 ? 28 21.375 -15.141 1 88.19 430 ILE A C 1
ATOM 3359 O O . ILE A 1 430 ? 28.703 21.984 -15.945 1 88.19 430 ILE A O 1
ATOM 3363 N N . ASP A 1 431 ? 28.391 20.953 -14.047 1 89.94 431 ASP A N 1
ATOM 3364 C CA . ASP A 1 431 ? 29.75 21.25 -13.594 1 89.94 431 ASP A CA 1
ATOM 3365 C C . ASP A 1 431 ? 30.719 20.141 -14.016 1 89.94 431 ASP A C 1
ATOM 3367 O O . ASP A 1 431 ? 31.859 20.422 -14.398 1 89.94 431 ASP A O 1
ATOM 3371 N N . SER A 1 432 ? 30.281 18.922 -13.852 1 87 432 SER A N 1
ATOM 3372 C CA . SER A 1 432 ? 31.141 17.797 -14.219 1 87 432 SER A CA 1
ATOM 3373 C C . SER A 1 432 ? 30.328 16.531 -14.438 1 87 432 SER A C 1
ATOM 3375 O O . SER A 1 432 ? 29.203 16.406 -13.93 1 87 432 SER A O 1
ATOM 3377 N N . ILE A 1 433 ? 30.906 15.664 -15.211 1 83 433 ILE A N 1
ATOM 3378 C CA . ILE A 1 433 ? 30.359 14.336 -15.461 1 83 433 ILE A CA 1
ATOM 3379 C C . ILE A 1 433 ? 31.453 13.281 -15.258 1 83 433 ILE A C 1
ATOM 3381 O O . ILE A 1 433 ? 32.531 13.367 -15.852 1 83 433 ILE A O 1
ATOM 3385 N N . LYS A 1 434 ? 31.219 12.438 -14.414 1 80.56 434 LYS A N 1
ATOM 3386 C CA . LYS A 1 434 ? 32.156 11.344 -14.164 1 80.56 434 LYS A CA 1
ATOM 3387 C C . LYS A 1 434 ? 31.547 10 -14.531 1 80.56 434 LYS A C 1
ATOM 3389 O O . LYS A 1 434 ? 30.422 9.688 -14.102 1 80.56 434 LYS A O 1
ATOM 3394 N N . SER A 1 435 ? 32.25 9.289 -15.312 1 75.81 435 SER A N 1
ATOM 3395 C CA . SER A 1 435 ? 31.797 7.949 -15.68 1 75.81 435 SER A CA 1
ATOM 3396 C C . SER A 1 435 ? 32.312 6.91 -14.695 1 75.81 435 SER A C 1
ATOM 3398 O O . SER A 1 435 ? 33.5 6.957 -14.305 1 75.81 435 SER A O 1
ATOM 3400 N N . LYS A 1 436 ? 31.406 6.191 -14.172 1 66.44 436 LYS A N 1
ATOM 3401 C CA . LYS A 1 436 ? 31.797 5.145 -13.227 1 66.44 436 LYS A CA 1
ATOM 3402 C C . LYS A 1 436 ? 31.281 3.781 -13.68 1 66.44 436 LYS A C 1
ATOM 3404 O O . LYS A 1 436 ? 30.219 3.689 -14.305 1 66.44 436 LYS A O 1
ATOM 3409 N N . LYS A 1 437 ? 32.188 2.771 -13.547 1 62.72 437 LYS A N 1
ATOM 3410 C CA . LYS A 1 437 ? 31.734 1.39 -13.75 1 62.72 437 LYS A CA 1
ATOM 3411 C C . LYS A 1 437 ? 31.141 0.814 -12.469 1 62.72 437 LYS A C 1
ATOM 3413 O O . LYS A 1 437 ? 31.75 0.889 -11.398 1 62.72 437 LYS A O 1
ATOM 3418 N N . GLY A 1 438 ? 29.844 0.541 -12.5 1 55.59 438 GLY A N 1
ATOM 3419 C CA . GLY A 1 438 ? 29.219 -0.064 -11.336 1 55.59 438 GLY A CA 1
ATOM 3420 C C . GLY A 1 438 ? 29.734 -1.459 -11.039 1 55.59 438 GLY A C 1
ATOM 3421 O O . GLY A 1 438 ? 30.469 -2.039 -11.844 1 55.59 438 GLY A O 1
ATOM 3422 N N . SER A 1 439 ? 29.625 -1.901 -9.766 1 49.09 439 SER A N 1
ATOM 3423 C CA . SER A 1 439 ? 29.969 -3.262 -9.375 1 49.09 439 SER A CA 1
ATOM 3424 C C . SER A 1 439 ? 29.406 -4.285 -10.352 1 49.09 439 SER A C 1
ATOM 3426 O O . SER A 1 439 ? 29.953 -5.383 -10.492 1 49.09 439 SER A O 1
ATOM 3428 N N . ASP A 1 440 ? 28.297 -3.895 -11.039 1 51.25 440 ASP A N 1
ATOM 3429 C CA . ASP A 1 440 ? 27.609 -4.809 -11.945 1 51.25 440 ASP A CA 1
ATOM 3430 C C . ASP A 1 440 ? 28.109 -4.648 -13.375 1 51.25 440 ASP A C 1
ATOM 3432 O O . ASP A 1 440 ? 27.484 -5.117 -14.32 1 51.25 440 ASP A O 1
ATOM 3436 N N . SER A 1 441 ? 29.125 -4.141 -13.562 1 55.03 441 SER A N 1
ATOM 3437 C CA . SER A 1 441 ? 29.781 -3.926 -14.852 1 55.03 441 SER A CA 1
ATOM 3438 C C . SER A 1 441 ? 28.984 -2.947 -15.711 1 55.03 441 SER A C 1
ATOM 3440 O O . SER A 1 441 ? 29.25 -2.807 -16.906 1 55.03 441 SER A O 1
ATOM 3442 N N . ILE A 1 442 ? 27.969 -2.422 -15.039 1 59.31 442 ILE A N 1
ATOM 3443 C CA . ILE A 1 442 ? 27.234 -1.416 -15.805 1 59.31 442 ILE A CA 1
ATOM 3444 C C . ILE A 1 442 ? 27.875 -0.046 -15.602 1 59.31 442 ILE A C 1
ATOM 3446 O O . ILE A 1 442 ? 28.203 0.333 -14.469 1 59.31 442 ILE A O 1
ATOM 3450 N N . GLN A 1 443 ? 28.078 0.579 -16.625 1 68.19 443 GLN A N 1
ATOM 3451 C CA . GLN A 1 443 ? 28.641 1.921 -16.594 1 68.19 443 GLN A CA 1
ATOM 3452 C C . GLN A 1 443 ? 27.578 2.971 -16.328 1 68.19 443 GLN A C 1
ATOM 3454 O O . GLN A 1 443 ? 26.453 2.859 -16.812 1 68.19 443 GLN A O 1
ATOM 3459 N N . TYR A 1 444 ? 27.781 3.783 -15.281 1 77.25 444 TYR A N 1
ATOM 3460 C CA . TYR A 1 444 ? 26.891 4.91 -14.992 1 77.25 444 TYR A CA 1
ATOM 3461 C C . TYR A 1 444 ? 27.656 6.227 -15.062 1 77.25 444 TYR A C 1
ATOM 3463 O O . TYR A 1 444 ? 28.891 6.246 -15.008 1 77.25 444 TYR A O 1
ATOM 3471 N N . SER A 1 445 ? 26.859 7.297 -15.359 1 79.94 445 SER A N 1
ATOM 3472 C CA . SER A 1 445 ? 27.406 8.648 -15.312 1 79.94 445 SER A CA 1
ATOM 3473 C C . SER A 1 445 ? 26.891 9.422 -14.117 1 79.94 445 SER A C 1
ATOM 3475 O O . SER A 1 445 ? 25.672 9.484 -13.898 1 79.94 445 SER A O 1
ATOM 3477 N N . VAL A 1 446 ? 27.781 9.906 -13.344 1 86.44 446 VAL A N 1
ATOM 3478 C CA . VAL A 1 446 ? 27.406 10.781 -12.234 1 86.44 446 VAL A CA 1
ATOM 3479 C C . VAL A 1 446 ? 27.594 12.242 -12.641 1 86.44 446 VAL A C 1
ATOM 3481 O O . VAL A 1 446 ? 28.703 12.664 -12.977 1 86.44 446 VAL A O 1
ATOM 3484 N N . VAL A 1 447 ? 26.562 12.969 -12.594 1 86.75 447 VAL A N 1
ATOM 3485 C CA . VAL A 1 447 ? 26.562 14.359 -13.031 1 86.75 447 VAL A CA 1
ATOM 3486 C C . VAL A 1 447 ? 26.484 15.281 -11.82 1 86.75 447 VAL A C 1
ATOM 3488 O O . VAL A 1 447 ? 25.594 15.133 -10.977 1 86.75 447 VAL A O 1
ATOM 3491 N N . HIS A 1 448 ? 27.406 16.172 -11.727 1 91.12 448 HIS A N 1
ATOM 3492 C CA . HIS A 1 448 ? 27.359 17.266 -10.766 1 91.12 448 HIS A CA 1
ATOM 3493 C C . HIS A 1 448 ? 26.859 18.547 -11.422 1 91.12 448 HIS A C 1
ATOM 3495 O O . HIS A 1 448 ? 27.391 18.969 -12.453 1 91.12 448 HIS A O 1
ATOM 3501 N N . SER A 1 449 ? 25.891 19.125 -10.859 1 91 449 SER A N 1
ATOM 3502 C CA . SER A 1 449 ? 25.312 20.344 -11.43 1 91 449 SER A CA 1
ATOM 3503 C C . SER A 1 449 ? 25.016 21.375 -10.352 1 91 449 SER A C 1
ATOM 3505 O O . SER A 1 449 ? 24.766 21.016 -9.195 1 91 449 SER A O 1
ATOM 3507 N N . THR A 1 450 ? 25.094 22.609 -10.703 1 93.69 450 THR A N 1
ATOM 3508 C CA . THR A 1 450 ? 24.719 23.719 -9.852 1 93.69 450 THR A CA 1
ATOM 3509 C C . THR A 1 450 ? 23.406 24.344 -10.32 1 93.69 450 THR A C 1
ATOM 3511 O O . THR A 1 450 ? 23.156 24.469 -11.516 1 93.69 450 THR A O 1
ATOM 3514 N N . HIS A 1 451 ? 22.547 24.656 -9.398 1 94.38 451 HIS A N 1
ATOM 3515 C CA . HIS A 1 451 ? 21.219 25.188 -9.68 1 94.38 451 HIS A CA 1
ATOM 3516 C C . HIS A 1 451 ? 20.984 26.5 -8.93 1 94.38 451 HIS A C 1
ATOM 3518 O O . HIS A 1 451 ? 21.391 26.641 -7.777 1 94.38 451 HIS A O 1
ATOM 3524 N N . TRP A 1 452 ? 20.328 27.406 -9.578 1 94.88 452 TRP A N 1
ATOM 3525 C CA . TRP A 1 452 ? 19.984 28.703 -8.984 1 94.88 452 TRP A CA 1
ATOM 3526 C C . TRP A 1 452 ? 18.516 29.016 -9.172 1 94.88 452 TRP A C 1
ATOM 3528 O O . TRP A 1 452 ? 17.922 28.656 -10.203 1 94.88 452 TRP A O 1
ATOM 3538 N N . LEU A 1 453 ? 17.938 29.594 -8.18 1 96.25 453 LEU A N 1
ATOM 3539 C CA . LEU A 1 453 ? 16.625 30.234 -8.273 1 96.25 453 LEU A CA 1
ATOM 3540 C C . LEU A 1 453 ? 16.766 31.75 -8.367 1 96.25 453 LEU A C 1
ATOM 3542 O O . LEU A 1 453 ? 17.422 32.375 -7.527 1 96.25 453 LEU A O 1
ATOM 3546 N N . VAL A 1 454 ? 16.172 32.312 -9.375 1 95.69 454 VAL A N 1
ATOM 3547 C CA . VAL A 1 454 ? 16.328 33.719 -9.672 1 95.69 454 VAL A CA 1
ATOM 3548 C C . VAL A 1 454 ? 14.953 34.406 -9.672 1 95.69 454 VAL A C 1
ATOM 3550 O O . VAL A 1 454 ? 13.977 33.844 -10.18 1 95.69 454 VAL A O 1
ATOM 3553 N N . ASN A 1 455 ? 14.938 35.625 -9.125 1 95.06 455 ASN A N 1
ATOM 3554 C CA . ASN A 1 455 ? 13.664 36.312 -9.062 1 95.06 455 ASN A CA 1
ATOM 3555 C C . ASN A 1 455 ? 13.461 37.25 -10.266 1 95.06 455 ASN A C 1
ATOM 3557 O O . ASN A 1 455 ? 14.266 37.219 -11.195 1 95.06 455 ASN A O 1
ATOM 3561 N N . GLN A 1 456 ? 12.344 38 -10.266 1 94.25 456 GLN A N 1
ATOM 3562 C CA . GLN A 1 456 ? 11.945 38.844 -11.406 1 94.25 456 GLN A CA 1
ATOM 3563 C C . GLN A 1 456 ? 12.93 40 -11.609 1 94.25 456 GLN A C 1
ATOM 3565 O O . GLN A 1 456 ? 12.969 40.594 -12.688 1 94.25 456 GLN A O 1
ATOM 3570 N N . LYS A 1 457 ? 13.758 40.281 -10.648 1 95.12 457 LYS A N 1
ATOM 3571 C CA . LYS A 1 457 ? 14.758 41.344 -10.758 1 95.12 457 LYS A CA 1
ATOM 3572 C C . LYS A 1 457 ? 16.109 40.781 -11.195 1 95.12 457 LYS A C 1
ATOM 3574 O O . LYS A 1 457 ? 17.125 41.469 -11.125 1 95.12 457 LYS A O 1
ATOM 3579 N N . ASP A 1 458 ? 16.125 39.531 -11.43 1 94 458 ASP A N 1
ATOM 3580 C CA . ASP A 1 458 ? 17.328 38.812 -11.867 1 94 458 ASP A CA 1
ATOM 3581 C C . ASP A 1 458 ? 18.344 38.719 -10.734 1 94 458 ASP A C 1
ATOM 3583 O O . ASP A 1 458 ? 19.547 38.875 -10.961 1 94 458 ASP A O 1
ATOM 3587 N N . GLU A 1 459 ? 17.844 38.594 -9.609 1 95.31 459 GLU A N 1
ATOM 3588 C CA . GLU A 1 459 ? 18.672 38.375 -8.43 1 95.31 459 GLU A CA 1
ATOM 3589 C C . GLU A 1 459 ? 18.609 36.906 -7.977 1 95.31 459 GLU A C 1
ATOM 3591 O O . GLU A 1 459 ? 17.562 36.281 -8.023 1 95.31 459 GLU A O 1
ATOM 3596 N N . ILE A 1 460 ? 19.766 36.438 -7.512 1 95.06 460 ILE A N 1
ATOM 3597 C CA . ILE A 1 460 ? 19.812 35.062 -7.012 1 95.06 460 ILE A CA 1
ATOM 3598 C C . ILE A 1 460 ? 19.141 35 -5.648 1 95.06 460 ILE A C 1
ATOM 3600 O O . ILE A 1 460 ? 19.5 35.719 -4.727 1 95.06 460 ILE A O 1
ATOM 3604 N N . VAL A 1 461 ? 18.219 34.125 -5.539 1 95.31 461 VAL A N 1
ATOM 3605 C CA . VAL A 1 461 ? 17.453 33.938 -4.305 1 95.31 461 VAL A CA 1
ATOM 3606 C C . VAL A 1 461 ? 18.031 32.75 -3.541 1 95.31 461 VAL A C 1
ATOM 3608 O O . VAL A 1 461 ? 18.156 32.781 -2.314 1 95.31 461 VAL A O 1
ATOM 3611 N N . LEU A 1 462 ? 18.312 31.703 -4.262 1 96.31 462 LEU A N 1
ATOM 3612 C CA . LEU A 1 462 ? 18.797 30.453 -3.662 1 96.31 462 LEU A CA 1
ATOM 3613 C C . LEU A 1 462 ? 19.719 29.719 -4.621 1 96.31 462 LEU A C 1
ATOM 3615 O O . LEU A 1 462 ? 19.547 29.781 -5.836 1 96.31 462 LEU A O 1
ATOM 3619 N N . GLN A 1 463 ? 20.672 29.016 -4.082 1 96 463 GLN A N 1
ATOM 3620 C CA . GLN A 1 463 ? 21.547 28.156 -4.883 1 96 463 GLN A CA 1
ATOM 3621 C C . GLN A 1 463 ? 21.703 26.781 -4.25 1 96 463 GLN A C 1
ATOM 3623 O O . GLN A 1 463 ? 21.578 26.641 -3.035 1 96 463 GLN A O 1
ATOM 3628 N N . LEU A 1 464 ? 21.984 25.812 -5.023 1 96.75 464 LEU A N 1
ATOM 3629 C CA . LEU A 1 464 ? 22.312 24.469 -4.523 1 96.75 464 LEU A CA 1
ATOM 3630 C C . LEU A 1 464 ? 23.062 23.672 -5.578 1 96.75 464 LEU A C 1
ATOM 3632 O O . LEU A 1 464 ? 23.078 24.047 -6.754 1 96.75 464 LEU A O 1
ATOM 3636 N N . GLU A 1 465 ? 23.719 22.688 -5.148 1 95.62 465 GLU A N 1
ATOM 3637 C CA . GLU A 1 465 ? 24.359 21.688 -6.012 1 95.62 465 GLU A CA 1
ATOM 3638 C C . GLU A 1 465 ? 23.656 20.344 -5.922 1 95.62 465 GLU A C 1
ATOM 3640 O O . GLU A 1 465 ? 23.172 19.953 -4.855 1 95.62 465 GLU A O 1
ATOM 3645 N N . LYS A 1 466 ? 23.578 19.688 -7.047 1 94.62 466 LYS A N 1
ATOM 3646 C CA . LYS A 1 466 ? 22.891 18.406 -7.105 1 94.62 466 LYS A CA 1
ATOM 3647 C C . LYS A 1 466 ? 23.797 17.344 -7.73 1 94.62 466 LYS A C 1
ATOM 3649 O O . LYS A 1 466 ? 24.562 17.625 -8.648 1 94.62 466 LYS A O 1
ATOM 3654 N N . ILE A 1 467 ? 23.734 16.188 -7.223 1 92.38 467 ILE A N 1
ATOM 3655 C CA . ILE A 1 467 ? 24.422 15.023 -7.758 1 92.38 467 ILE A CA 1
ATOM 3656 C C . ILE A 1 467 ? 23.406 14 -8.25 1 92.38 467 ILE A C 1
ATOM 3658 O O . ILE A 1 467 ? 22.547 13.547 -7.488 1 92.38 467 ILE A O 1
ATOM 3662 N N . THR A 1 468 ? 23.484 13.609 -9.5 1 89.12 468 THR A N 1
ATOM 3663 C CA . THR A 1 468 ? 22.516 12.711 -10.117 1 89.12 468 THR A CA 1
ATOM 3664 C C . THR A 1 468 ? 23.219 11.617 -10.914 1 89.12 468 THR A C 1
ATOM 3666 O O . THR A 1 468 ? 24.219 11.883 -11.586 1 89.12 468 THR A O 1
ATOM 3669 N N . MET A 1 469 ? 22.688 10.469 -10.836 1 84.31 469 MET A N 1
ATOM 3670 C CA . MET A 1 469 ? 23.188 9.352 -11.625 1 84.31 469 MET A CA 1
ATOM 3671 C C . MET A 1 469 ? 22.344 9.148 -12.883 1 84.31 469 MET A C 1
ATOM 3673 O O . MET A 1 469 ? 21.125 9.141 -12.812 1 84.31 469 MET A O 1
ATOM 3677 N N . PHE A 1 470 ? 23.062 9.094 -13.992 1 80.25 470 PHE A N 1
ATOM 3678 C CA . PHE A 1 470 ? 22.406 8.836 -15.273 1 80.25 470 PHE A CA 1
ATOM 3679 C C . PHE A 1 470 ? 22.906 7.52 -15.875 1 80.25 470 PHE A C 1
ATOM 3681 O O . PHE A 1 470 ? 23.922 6.977 -15.438 1 80.25 470 PHE A O 1
ATOM 3688 N N . GLN A 1 471 ? 22.125 6.957 -16.859 1 71.56 471 GLN A N 1
ATOM 3689 C CA . GLN A 1 471 ? 22.625 5.855 -17.672 1 71.56 471 GLN A CA 1
ATOM 3690 C C . GLN A 1 471 ? 23.859 6.281 -18.469 1 71.56 471 GLN A C 1
ATOM 3692 O O . GLN A 1 471 ? 23.984 7.449 -18.828 1 71.56 471 GLN A O 1
ATOM 3697 N N . PRO A 1 472 ? 24.812 5.203 -18.578 1 62.56 472 PRO A N 1
ATOM 3698 C CA . PRO A 1 472 ? 25.984 5.566 -19.359 1 62.56 472 PRO A CA 1
ATOM 3699 C C . PRO A 1 472 ? 25.625 6.117 -20.734 1 62.56 472 PRO A C 1
ATOM 3701 O O . PRO A 1 472 ? 24.828 5.512 -21.469 1 62.56 472 PRO A O 1
ATOM 3704 N N . GLU A 1 473 ? 25.578 7.43 -20.797 1 57.66 473 GLU A N 1
ATOM 3705 C CA . GLU A 1 473 ? 25.375 7.961 -22.141 1 57.66 473 GLU A CA 1
ATOM 3706 C C . GLU A 1 473 ? 26.703 8.258 -22.828 1 57.66 473 GLU A C 1
ATOM 3708 O O . GLU A 1 473 ? 27.594 8.836 -22.234 1 57.66 473 GLU A O 1
ATOM 3713 N N . ASP A 1 474 ? 27.031 7.453 -23.766 1 52.34 474 ASP A N 1
ATOM 3714 C CA . ASP A 1 474 ? 28.234 7.699 -24.562 1 52.34 474 ASP A CA 1
ATOM 3715 C C . ASP A 1 474 ? 28.172 9.078 -25.219 1 52.34 474 ASP A C 1
ATOM 3717 O O . ASP A 1 474 ? 27.766 9.195 -26.375 1 52.34 474 ASP A O 1
ATOM 3721 N N . CYS A 1 475 ? 27.859 10.008 -24.438 1 55.12 475 CYS A N 1
ATOM 3722 C CA . CYS A 1 475 ? 27.875 11.211 -25.266 1 55.12 475 CYS A CA 1
ATOM 3723 C C . CYS A 1 475 ? 29.078 12.078 -24.938 1 55.12 475 CYS A C 1
ATOM 3725 O O . CYS A 1 475 ? 29.547 12.094 -23.797 1 55.12 475 CYS A O 1
ATOM 3727 N N . SER A 1 476 ? 29.859 12.344 -25.828 1 59.56 476 SER A N 1
ATOM 3728 C CA . SER A 1 476 ? 30.906 13.352 -25.766 1 59.56 476 SER A CA 1
ATOM 3729 C C . SER A 1 476 ? 30.328 14.742 -25.562 1 59.56 476 SER A C 1
ATOM 3731 O O . SER A 1 476 ? 29.75 15.328 -26.484 1 59.56 476 SER A O 1
ATOM 3733 N N . MET A 1 477 ? 30.172 15.164 -24.328 1 67.81 477 MET A N 1
ATOM 3734 C CA . MET A 1 477 ? 29.625 16.5 -24.094 1 67.81 477 MET A CA 1
ATOM 3735 C C . MET A 1 477 ? 30.688 17.562 -24.344 1 67.81 477 MET A C 1
ATOM 3737 O O . MET A 1 477 ? 31.859 17.375 -24.016 1 67.81 477 MET A O 1
ATOM 3741 N N . LYS A 1 478 ? 30.281 18.625 -25.016 1 70.69 478 LYS A N 1
ATOM 3742 C CA . LYS A 1 478 ? 31.141 19.781 -25.219 1 70.69 478 LYS A CA 1
ATOM 3743 C C . LYS A 1 478 ? 31.438 20.5 -23.906 1 70.69 478 LYS A C 1
ATOM 3745 O O . LYS A 1 478 ? 30.656 20.422 -22.969 1 70.69 478 LYS A O 1
ATOM 3750 N N . ILE A 1 479 ? 32.688 20.875 -23.641 1 71.19 479 ILE A N 1
ATOM 3751 C CA . ILE A 1 479 ? 33.062 21.688 -22.484 1 71.19 479 ILE A CA 1
ATOM 3752 C C . ILE A 1 479 ? 32.938 23.172 -22.844 1 71.19 479 ILE A C 1
ATOM 3754 O O . ILE A 1 479 ? 33.5 23.609 -23.844 1 71.19 479 ILE A O 1
ATOM 3758 N N . SER A 1 480 ? 32.031 23.812 -22.234 1 68.19 480 SER A N 1
ATOM 3759 C CA . SER A 1 480 ? 31.875 25.25 -22.469 1 68.19 480 SER A CA 1
ATOM 3760 C C . SER A 1 480 ? 33.031 26.031 -21.844 1 68.19 480 SER A C 1
ATOM 3762 O O . SER A 1 480 ? 33.438 25.75 -20.734 1 68.19 480 SER A O 1
ATOM 3764 N N . THR A 1 481 ? 33.906 26.766 -22.562 1 59.22 481 THR A N 1
ATOM 3765 C CA . THR A 1 481 ? 35.031 27.562 -22.109 1 59.22 481 THR A CA 1
ATOM 3766 C C . THR A 1 481 ? 34.562 28.891 -21.516 1 59.22 481 THR A C 1
ATOM 3768 O O . THR A 1 481 ? 35.344 29.688 -21.016 1 59.22 481 THR A O 1
ATOM 3771 N N . ASP A 1 482 ? 33.406 29.203 -21.578 1 56.25 482 ASP A N 1
ATOM 3772 C CA . ASP A 1 482 ? 33.062 30.625 -21.562 1 56.25 482 ASP A CA 1
ATOM 3773 C C . ASP A 1 482 ? 32.938 31.125 -20.125 1 56.25 482 ASP A C 1
ATOM 3775 O O . ASP A 1 482 ? 33.312 32.25 -19.812 1 56.25 482 ASP A O 1
ATOM 3779 N N . THR A 1 483 ? 32.062 30.547 -19.156 1 62.59 483 THR A N 1
ATOM 3780 C CA . THR A 1 483 ? 31.594 31.422 -18.094 1 62.59 483 THR A CA 1
ATOM 3781 C C . THR A 1 483 ? 32.094 30.938 -16.734 1 62.59 483 THR A C 1
ATOM 3783 O O . THR A 1 483 ? 31.797 29.828 -16.312 1 62.59 483 THR A O 1
ATOM 3786 N N . LYS A 1 484 ? 33.188 31.688 -16.328 1 66.94 484 LYS A N 1
ATOM 3787 C CA . LYS A 1 484 ? 33.625 31.484 -14.938 1 66.94 484 LYS A CA 1
ATOM 3788 C C . LYS A 1 484 ? 32.562 32.031 -13.969 1 66.94 484 LYS A C 1
ATOM 3790 O O . LYS A 1 484 ? 32.219 33.219 -14.031 1 66.94 484 LYS A O 1
ATOM 3795 N N . THR A 1 485 ? 31.906 31.109 -13.234 1 73 485 THR A N 1
ATOM 3796 C CA . THR A 1 485 ? 30.875 31.5 -12.281 1 73 485 THR A CA 1
ATOM 3797 C C . THR A 1 485 ? 31.484 31.797 -10.914 1 73 485 THR A C 1
ATOM 3799 O O . THR A 1 485 ? 32.469 31.188 -10.531 1 73 485 THR A O 1
ATOM 3802 N N . LYS A 1 486 ? 30.875 32.781 -10.258 1 75.56 486 LYS A N 1
ATOM 3803 C CA . LYS A 1 486 ? 31.266 33.094 -8.883 1 75.56 486 LYS A CA 1
ATOM 3804 C C . LYS A 1 486 ? 30.844 31.984 -7.93 1 75.56 486 LYS A C 1
ATOM 3806 O O . LYS A 1 486 ? 29.766 31.406 -8.062 1 75.56 486 LYS A O 1
ATOM 3811 N N . THR A 1 487 ? 31.812 31.656 -7.09 1 76.44 487 THR A N 1
ATOM 3812 C CA . THR A 1 487 ? 31.5 30.703 -6.016 1 76.44 487 THR A CA 1
ATOM 3813 C C . THR A 1 487 ? 30.969 31.438 -4.789 1 76.44 487 THR A C 1
ATOM 3815 O O . THR A 1 487 ? 31.562 32.438 -4.348 1 76.44 487 THR A O 1
ATOM 3818 N N . PHE A 1 488 ? 29.828 31 -4.324 1 80.25 488 PHE A N 1
ATOM 3819 C CA . PHE A 1 488 ? 29.219 31.625 -3.16 1 80.25 488 PHE A CA 1
ATOM 3820 C C . PHE A 1 488 ? 29.375 30.75 -1.928 1 80.25 488 PHE A C 1
ATOM 3822 O O . PHE A 1 488 ? 29.422 29.516 -2.037 1 80.25 488 PHE A O 1
ATOM 3829 N N . HIS A 1 489 ? 29.516 31.516 -0.806 1 82.06 489 HIS A N 1
ATOM 3830 C CA . HIS A 1 489 ? 29.516 30.891 0.508 1 82.06 489 HIS A CA 1
ATOM 3831 C C . HIS A 1 489 ? 28.281 31.281 1.313 1 82.06 489 HIS A C 1
ATOM 3833 O O . HIS A 1 489 ? 27.734 32.375 1.128 1 82.06 489 HIS A O 1
ATOM 3839 N N . PRO A 1 490 ? 27.828 30.406 2.154 1 81.69 490 PRO A N 1
ATOM 3840 C CA . PRO A 1 490 ? 26.656 30.734 2.959 1 81.69 490 PRO A CA 1
ATOM 3841 C C . PRO A 1 490 ? 26.797 32.062 3.715 1 81.69 490 PRO A C 1
ATOM 3843 O O . PRO A 1 490 ? 25.797 32.719 3.965 1 81.69 490 PRO A O 1
ATOM 3846 N N . LEU A 1 491 ? 27.938 32.375 4.094 1 78.38 491 LEU A N 1
ATOM 3847 C CA . LEU A 1 491 ? 28.188 33.625 4.82 1 78.38 491 LEU A CA 1
ATOM 3848 C C . LEU A 1 491 ? 27.969 34.844 3.92 1 78.38 491 LEU A C 1
ATOM 3850 O O . LEU A 1 491 ? 27.875 35.969 4.406 1 78.38 491 LEU A O 1
ATOM 3854 N N . ASP A 1 492 ? 27.812 34.562 2.645 1 78.19 492 ASP A N 1
ATOM 3855 C CA . ASP A 1 492 ? 27.562 35.656 1.679 1 78.19 492 ASP A CA 1
ATOM 3856 C C . ASP A 1 492 ? 26.078 35.938 1.562 1 78.19 492 ASP A C 1
ATOM 3858 O O . ASP A 1 492 ? 25.672 36.844 0.833 1 78.19 492 ASP A O 1
ATOM 3862 N N . SER A 1 493 ? 25.375 35.312 2.324 1 89.94 493 SER A N 1
ATOM 3863 C CA . SER A 1 493 ? 23.922 35.438 2.246 1 89.94 493 SER A CA 1
ATOM 3864 C C . SER A 1 493 ? 23.469 36.812 2.75 1 89.94 493 SER A C 1
ATOM 3866 O O . SER A 1 493 ? 23.688 37.156 3.914 1 89.94 493 SER A O 1
ATOM 3868 N N . ILE A 1 494 ? 22.797 37.5 1.9 1 90.06 494 ILE A N 1
ATOM 3869 C CA . ILE A 1 494 ? 22.219 38.781 2.252 1 90.06 494 ILE A CA 1
ATOM 3870 C C . ILE A 1 494 ? 21.094 38.594 3.264 1 90.06 494 ILE A C 1
ATOM 3872 O O . ILE A 1 494 ? 20.922 39.406 4.18 1 90.06 494 ILE A O 1
ATOM 3876 N N . LEU A 1 495 ? 20.406 37.562 3.059 1 90.38 495 LEU A N 1
ATOM 3877 C CA . LEU A 1 495 ? 19.312 37.25 3.98 1 90.38 495 LEU A CA 1
ATOM 3878 C C . LEU A 1 495 ? 19.859 37.031 5.391 1 90.38 495 LEU A C 1
ATOM 3880 O O . LEU A 1 495 ? 19.312 37.531 6.363 1 90.38 495 LEU A O 1
ATOM 3884 N N . ARG A 1 496 ? 20.891 36.25 5.496 1 90.5 496 ARG A N 1
ATOM 3885 C CA . ARG A 1 496 ? 21.5 35.969 6.793 1 90.5 496 ARG A CA 1
ATOM 3886 C C . ARG A 1 496 ? 21.938 37.25 7.496 1 90.5 496 ARG A C 1
ATOM 3888 O O . ARG A 1 496 ? 21.641 37.438 8.68 1 90.5 496 ARG A O 1
ATOM 3895 N N . LYS A 1 497 ? 22.562 38.062 6.754 1 88.81 497 LYS A N 1
ATOM 3896 C CA . LYS A 1 497 ? 23.047 39.344 7.301 1 88.81 497 LYS A CA 1
ATOM 3897 C C . LYS A 1 497 ? 21.891 40.188 7.77 1 88.81 497 LYS A C 1
ATOM 3899 O O . LYS A 1 497 ? 21.953 40.781 8.852 1 88.81 497 LYS A O 1
ATOM 3904 N N . SER A 1 498 ? 20.922 40.219 6.926 1 86.44 498 SER A N 1
ATOM 3905 C CA . SER A 1 498 ? 19.766 41.062 7.25 1 86.44 498 SER A CA 1
ATOM 3906 C C . SER A 1 498 ? 19.078 40.562 8.523 1 86.44 498 SER A C 1
ATOM 3908 O O . SER A 1 498 ? 18.562 41.375 9.305 1 86.44 498 SER A O 1
ATOM 3910 N N . ILE A 1 499 ? 18.984 39.344 8.703 1 86.38 499 ILE A N 1
ATOM 3911 C CA . ILE A 1 499 ? 18.344 38.719 9.875 1 86.38 499 ILE A CA 1
ATOM 3912 C C . ILE A 1 499 ? 19.156 39.062 11.125 1 86.38 499 ILE A C 1
ATOM 3914 O O . ILE A 1 499 ? 18.578 39.438 12.156 1 86.38 499 ILE A O 1
ATOM 3918 N N . LEU A 1 500 ? 20.453 39.031 11.062 1 86.38 500 LEU A N 1
ATOM 3919 C CA . LEU A 1 500 ? 21.312 39.219 12.219 1 86.38 500 LEU A CA 1
ATOM 3920 C C . LEU A 1 500 ? 21.406 40.688 12.602 1 86.38 500 LEU A C 1
ATOM 3922 O O . LEU A 1 500 ? 21.734 41.031 13.742 1 86.38 500 LEU A O 1
ATOM 3926 N N . GLU A 1 501 ? 21.047 41.469 11.641 1 83.62 501 GLU A N 1
ATOM 3927 C CA . GLU A 1 501 ? 21.125 42.906 11.883 1 83.62 501 GLU A CA 1
ATOM 3928 C C . GLU A 1 501 ? 19.812 43.469 12.422 1 83.62 501 GLU A C 1
ATOM 3930 O O . GLU A 1 501 ? 19.75 44.562 12.938 1 83.62 501 GLU A O 1
ATOM 3935 N N . GLN A 1 502 ? 18.781 42.688 12.359 1 78.75 502 GLN A N 1
ATOM 3936 C CA . GLN A 1 502 ? 17.484 43.156 12.836 1 78.75 502 GLN A CA 1
ATOM 3937 C C . GLN A 1 502 ? 17.406 43.094 14.359 1 78.75 502 GLN A C 1
ATOM 3939 O O . GLN A 1 502 ? 18.062 42.281 14.992 1 78.75 502 GLN A O 1
ATOM 3944 N N . PRO A 1 503 ? 16.516 44.062 14.82 1 73.69 503 PRO A N 1
ATOM 3945 C CA . PRO A 1 503 ? 16.297 43.969 16.266 1 73.69 503 PRO A CA 1
ATOM 3946 C C . PRO A 1 503 ? 15.695 42.656 16.703 1 73.69 503 PRO A C 1
ATOM 3948 O O . PRO A 1 503 ? 14.789 42.125 16.062 1 73.69 503 PRO A O 1
ATOM 3951 N N . SER A 1 504 ? 16.188 42.156 17.766 1 67.31 504 SER A N 1
ATOM 3952 C CA . SER A 1 504 ? 15.859 40.844 18.25 1 67.31 504 SER A CA 1
ATOM 3953 C C . SER A 1 504 ? 14.398 40.719 18.672 1 67.31 504 SER A C 1
ATOM 3955 O O . SER A 1 504 ? 13.805 39.656 18.641 1 67.31 504 SER A O 1
ATOM 3957 N N . ASP A 1 505 ? 13.75 41.75 19.016 1 71.06 505 ASP A N 1
ATOM 3958 C CA . ASP A 1 505 ? 12.406 41.719 19.562 1 71.06 505 ASP A CA 1
ATOM 3959 C C . ASP A 1 505 ? 11.398 41.219 18.547 1 71.06 505 ASP A C 1
ATOM 3961 O O . ASP A 1 505 ? 10.367 40.625 18.906 1 71.06 505 ASP A O 1
ATOM 3965 N N . THR A 1 506 ? 11.727 41.344 17.328 1 70.75 506 THR A N 1
ATOM 3966 C CA . THR A 1 506 ? 10.797 40.969 16.281 1 70.75 506 THR A CA 1
ATOM 3967 C C . THR A 1 506 ? 10.82 39.469 16.062 1 70.75 506 THR A C 1
ATOM 3969 O O . THR A 1 506 ? 9.891 38.906 15.477 1 70.75 506 THR A O 1
ATOM 3972 N N . LEU A 1 507 ? 11.797 38.844 16.609 1 76.31 507 LEU A N 1
ATOM 3973 C CA . LEU A 1 507 ? 11.977 37.438 16.281 1 76.31 507 LEU A CA 1
ATOM 3974 C C . LEU A 1 507 ? 11.875 36.562 17.531 1 76.31 507 LEU A C 1
ATOM 3976 O O . LEU A 1 507 ? 12.125 35.375 17.484 1 76.31 507 LEU A O 1
ATOM 3980 N N . ILE A 1 508 ? 11.453 37.188 18.609 1 75.31 508 ILE A N 1
ATOM 3981 C CA . ILE A 1 508 ? 11.383 36.438 19.875 1 75.31 508 ILE A CA 1
ATOM 3982 C C . ILE A 1 508 ? 10.242 35.438 19.812 1 75.31 508 ILE A C 1
ATOM 3984 O O . ILE A 1 508 ? 9.109 35.781 19.484 1 75.31 508 ILE A O 1
ATOM 3988 N N . PRO A 1 509 ? 10.625 34.188 20.125 1 76.94 509 PRO A N 1
ATOM 3989 C CA . PRO A 1 509 ? 9.586 33.156 20.125 1 76.94 509 PRO A CA 1
ATOM 3990 C C . PRO A 1 509 ? 8.516 33.406 21.188 1 76.94 509 PRO A C 1
ATOM 3992 O O . PRO A 1 509 ? 8.758 34.094 22.172 1 76.94 509 PRO A O 1
ATOM 3995 N N . ARG A 1 510 ? 7.438 32.75 20.922 1 75 510 ARG A N 1
ATOM 3996 C CA . ARG A 1 510 ? 6.312 32.969 21.828 1 75 510 ARG A CA 1
ATOM 3997 C C . ARG A 1 510 ? 6.32 31.938 22.969 1 75 510 ARG A C 1
ATOM 3999 O O . ARG A 1 510 ? 5.527 32.031 23.906 1 75 510 ARG A O 1
ATOM 4006 N N . SER A 1 511 ? 7.133 30.953 22.859 1 74.06 511 SER A N 1
ATOM 4007 C CA . SER A 1 511 ? 7.293 29.953 23.922 1 74.06 511 SER A CA 1
ATOM 4008 C C . SER A 1 511 ? 8.75 29.516 24.047 1 74.06 511 SER A C 1
ATOM 4010 O O . SER A 1 511 ? 9.555 29.75 23.156 1 74.06 511 SER A O 1
ATOM 4012 N N . SER A 1 512 ? 8.93 29 25.219 1 73.38 512 SER A N 1
ATOM 4013 C CA . SER A 1 512 ? 10.281 28.484 25.453 1 73.38 512 SER A CA 1
ATOM 4014 C C . SER A 1 512 ? 10.609 27.344 24.5 1 73.38 512 SER A C 1
ATOM 4016 O O . SER A 1 512 ? 9.742 26.516 24.203 1 73.38 512 SER A O 1
ATOM 4018 N N . GLN A 1 513 ? 11.828 27.406 24.094 1 83.12 513 GLN A N 1
ATOM 4019 C CA . GLN A 1 513 ? 12.297 26.344 23.203 1 83.12 513 GLN A CA 1
ATOM 4020 C C . GLN A 1 513 ? 13.18 25.344 23.938 1 83.12 513 GLN A C 1
ATOM 4022 O O . GLN A 1 513 ? 13.75 25.672 24.984 1 83.12 513 GLN A O 1
ATOM 4027 N N . LYS A 1 514 ? 13.25 24.266 23.438 1 83.44 514 LYS A N 1
ATOM 4028 C CA . LYS A 1 514 ? 14.062 23.219 24.047 1 83.44 514 LYS A CA 1
ATOM 4029 C C . LYS A 1 514 ? 15.547 23.516 23.906 1 83.44 514 LYS A C 1
ATOM 4031 O O . LYS A 1 514 ? 16 23.984 22.875 1 83.44 514 LYS A O 1
ATOM 4036 N N . ASN A 1 515 ? 16.203 23.188 25.062 1 89.56 515 ASN A N 1
ATOM 4037 C CA . ASN A 1 515 ? 17.656 23.266 25 1 89.56 515 ASN A CA 1
ATOM 4038 C C . ASN A 1 515 ? 18.25 22.078 24.234 1 89.56 515 ASN A C 1
ATOM 4040 O O . ASN A 1 515 ? 17.953 20.922 24.547 1 89.56 515 ASN A O 1
ATOM 4044 N N . LEU A 1 516 ? 19.016 22.359 23.219 1 92.56 516 LEU A N 1
ATOM 4045 C CA . LEU A 1 516 ? 19.688 21.344 22.438 1 92.56 516 LEU A CA 1
ATOM 4046 C C . LEU A 1 516 ? 21.156 21.219 22.844 1 92.56 516 LEU A C 1
ATOM 4048 O O . LEU A 1 516 ? 21.922 22.188 22.734 1 92.56 516 LEU A O 1
ATOM 4052 N N . ILE A 1 517 ? 21.578 20.047 23.25 1 93.88 517 ILE A N 1
ATOM 4053 C CA . ILE A 1 517 ? 22.922 19.812 23.781 1 93.88 517 ILE A CA 1
ATOM 4054 C C . ILE A 1 517 ? 23.75 19.016 22.781 1 93.88 517 ILE A C 1
ATOM 4056 O O . ILE A 1 517 ? 23.344 17.922 22.375 1 93.88 517 ILE A O 1
ATOM 4060 N N . PRO A 1 518 ? 24.953 19.578 22.406 1 94.81 518 PRO A N 1
ATOM 4061 C CA . PRO A 1 518 ? 25.812 18.812 21.5 1 94.81 518 PRO A CA 1
ATOM 4062 C C . PRO A 1 518 ? 26.062 17.391 22 1 94.81 518 PRO A C 1
ATOM 4064 O O . PRO A 1 518 ? 26.297 17.188 23.188 1 94.81 518 PRO A O 1
ATOM 4067 N N . GLY A 1 519 ? 25.984 16.406 21.062 1 93.31 519 GLY A N 1
ATOM 4068 C CA . GLY A 1 519 ? 26.203 15.016 21.406 1 93.31 519 GLY A CA 1
ATOM 4069 C C . GLY A 1 519 ? 24.938 14.266 21.719 1 93.31 519 GLY A C 1
ATOM 4070 O O . GLY A 1 519 ? 24.938 13.039 21.844 1 93.31 519 GLY A O 1
ATOM 4071 N N . GLN A 1 520 ? 23.891 14.984 21.75 1 93.19 520 GLN A N 1
ATOM 4072 C CA . GLN A 1 520 ? 22.594 14.352 22.016 1 93.19 520 GLN A CA 1
ATOM 4073 C C . GLN A 1 520 ? 21.969 13.797 20.75 1 93.19 520 GLN A C 1
ATOM 4075 O O . GLN A 1 520 ? 22.141 14.375 19.672 1 93.19 520 GLN A O 1
ATOM 4080 N N . LEU A 1 521 ? 21.312 12.656 20.891 1 95 521 LEU A N 1
ATOM 4081 C CA . LEU A 1 521 ? 20.531 12.062 19.812 1 95 521 LEU A CA 1
ATOM 4082 C C . LEU A 1 521 ? 19.031 12.148 20.109 1 95 521 LEU A C 1
ATOM 4084 O O . LEU A 1 521 ? 18.562 11.555 21.078 1 95 521 LEU A O 1
ATOM 4088 N N . LEU A 1 522 ? 18.328 12.859 19.312 1 95.5 522 LEU A N 1
ATOM 4089 C CA . LEU A 1 522 ? 16.891 13.023 19.484 1 95.5 522 LEU A CA 1
ATOM 4090 C C . LEU A 1 522 ? 16.125 12.109 18.531 1 95.5 522 LEU A C 1
ATOM 4092 O O . LEU A 1 522 ? 16.438 12.031 17.344 1 95.5 522 LEU A O 1
ATOM 4096 N N . ILE A 1 523 ? 15.203 11.344 19.047 1 95.44 523 ILE A N 1
ATOM 4097 C CA . ILE A 1 523 ? 14.266 10.562 18.25 1 95.44 523 ILE A CA 1
ATOM 4098 C C . ILE A 1 523 ? 12.914 11.273 18.203 1 95.44 523 ILE A C 1
ATOM 4100 O O . ILE A 1 523 ? 12.227 11.367 19.219 1 95.44 523 ILE A O 1
ATOM 4104 N N . HIS A 1 524 ? 12.523 11.727 17.062 1 92.75 524 HIS A N 1
ATOM 4105 C CA . HIS A 1 524 ? 11.289 12.492 16.922 1 92.75 524 HIS A CA 1
ATOM 4106 C C . HIS A 1 524 ? 10.078 11.57 16.859 1 92.75 524 HIS A C 1
ATOM 4108 O O . HIS A 1 524 ? 10.164 10.445 16.359 1 92.75 524 HIS A O 1
ATOM 4114 N N . ASP A 1 525 ? 8.93 12.016 17.266 1 87.19 525 ASP A N 1
ATOM 4115 C CA . ASP A 1 525 ? 7.73 11.188 17.375 1 87.19 525 ASP A CA 1
ATOM 4116 C C . ASP A 1 525 ? 6.906 11.227 16.094 1 87.19 525 ASP A C 1
ATOM 4118 O O . ASP A 1 525 ? 6.309 10.219 15.703 1 87.19 525 ASP A O 1
ATOM 4122 N N . LEU A 1 526 ? 6.859 12.398 15.555 1 89.62 526 LEU A N 1
ATOM 4123 C CA . LEU A 1 526 ? 6.027 12.562 14.367 1 89.62 526 LEU A CA 1
ATOM 4124 C C . LEU A 1 526 ? 6.605 11.789 13.188 1 89.62 526 LEU A C 1
ATOM 4126 O O . LEU A 1 526 ? 7.824 11.719 13.023 1 89.62 526 LEU A O 1
ATOM 4130 N N . VAL A 1 527 ? 5.746 11.195 12.43 1 94.19 527 VAL A N 1
ATOM 4131 C CA . VAL A 1 527 ? 6.16 10.469 11.234 1 94.19 527 VAL A CA 1
ATOM 4132 C C . VAL A 1 527 ? 5.375 10.977 10.031 1 94.19 527 VAL A C 1
ATOM 4134 O O . VAL A 1 527 ? 4.371 11.68 10.18 1 94.19 527 VAL A O 1
ATOM 4137 N N . LYS A 1 528 ? 5.871 10.703 8.891 1 96.19 528 LYS A N 1
ATOM 4138 C CA . LYS A 1 528 ? 5.258 11.117 7.633 1 96.19 528 LYS A CA 1
ATOM 4139 C C . LYS A 1 528 ? 5.094 9.93 6.688 1 96.19 528 LYS A C 1
ATOM 4141 O O . LYS A 1 528 ? 6.043 9.172 6.465 1 96.19 528 LYS A O 1
ATOM 4146 N N . VAL A 1 529 ? 3.902 9.734 6.223 1 95.56 529 VAL A N 1
ATOM 4147 C CA . VAL A 1 529 ? 3.66 8.766 5.16 1 95.56 529 VAL A CA 1
ATOM 4148 C C . VAL A 1 529 ? 3.455 9.492 3.832 1 95.56 529 VAL A C 1
ATOM 4150 O O . VAL A 1 529 ? 2.566 10.336 3.711 1 95.56 529 VAL A O 1
ATOM 4153 N N . MET A 1 530 ? 4.215 9.203 2.906 1 91.81 530 MET A N 1
ATOM 4154 C CA . MET A 1 530 ? 4.09 9.828 1.593 1 91.81 530 MET A CA 1
ATOM 4155 C C . MET A 1 530 ? 3.012 9.141 0.763 1 91.81 530 MET A C 1
ATOM 4157 O O . MET A 1 530 ? 3.26 8.094 0.165 1 91.81 530 MET A O 1
ATOM 4161 N N . GLY A 1 531 ? 1.93 9.75 0.671 1 91.94 531 GLY A N 1
ATOM 4162 C CA . GLY A 1 531 ? 0.804 9.141 -0.02 1 91.94 531 GLY A CA 1
ATOM 4163 C C . GLY A 1 531 ? 0.927 9.203 -1.53 1 91.94 531 GLY A C 1
ATOM 4164 O O . GLY A 1 531 ? 1.691 10.008 -2.064 1 91.94 531 GLY A O 1
ATOM 4165 N N . HIS A 1 532 ? 0.13 8.406 -2.248 1 92.94 532 HIS A N 1
ATOM 4166 C CA . HIS A 1 532 ? 0.179 8.32 -3.703 1 92.94 532 HIS A CA 1
ATOM 4167 C C . HIS A 1 532 ? -0.331 9.602 -4.348 1 92.94 532 HIS A C 1
ATOM 4169 O O . HIS A 1 532 ? 0.375 10.227 -5.148 1 92.94 532 HIS A O 1
ATOM 4175 N N . SER A 1 533 ? -1.527 9.984 -3.98 1 92.88 533 SER A N 1
ATOM 4176 C CA . SER A 1 533 ? -2.119 11.18 -4.57 1 92.88 533 SER A CA 1
ATOM 4177 C C . SER A 1 533 ? -1.345 12.438 -4.176 1 92.88 533 SER A C 1
ATOM 4179 O O . SER A 1 533 ? -1.108 13.312 -5.008 1 92.88 533 SER A O 1
ATOM 4181 N N . GLU A 1 534 ? -0.965 12.508 -2.949 1 95 534 GLU A N 1
ATOM 4182 C CA . GLU A 1 534 ? -0.19 13.633 -2.447 1 95 534 GLU A CA 1
ATOM 4183 C C . GLU A 1 534 ? 1.092 13.828 -3.254 1 95 534 GLU A C 1
ATOM 4185 O O . GLU A 1 534 ? 1.376 14.93 -3.725 1 95 534 GLU A O 1
ATOM 4190 N N . THR A 1 535 ? 1.854 12.758 -3.428 1 95.69 535 THR A N 1
ATOM 4191 C CA . THR A 1 535 ? 3.141 12.805 -4.113 1 95.69 535 THR A CA 1
ATOM 4192 C C . THR A 1 535 ? 2.959 13.203 -5.578 1 95.69 535 THR A C 1
ATOM 4194 O O . THR A 1 535 ? 3.664 14.078 -6.082 1 95.69 535 THR A O 1
ATOM 4197 N N . ARG A 1 536 ? 2.016 12.648 -6.238 1 95.31 536 ARG A N 1
ATOM 4198 C CA . ARG A 1 536 ? 1.825 12.93 -7.656 1 95.31 536 ARG A CA 1
ATOM 4199 C C . ARG A 1 536 ? 1.279 14.336 -7.875 1 95.31 536 ARG A C 1
ATOM 4201 O O . ARG A 1 536 ? 1.608 14.984 -8.867 1 95.31 536 ARG A O 1
ATOM 4208 N N . MET A 1 537 ? 0.416 14.812 -6.941 1 95 537 MET A N 1
ATOM 4209 C CA . MET A 1 537 ? -0.071 16.188 -7.016 1 95 537 MET A CA 1
ATOM 4210 C C . MET A 1 537 ? 1.08 17.188 -6.898 1 95 537 MET A C 1
ATOM 4212 O O . MET A 1 537 ? 1.155 18.141 -7.664 1 95 537 MET A O 1
ATOM 4216 N N . LEU A 1 538 ? 1.955 16.922 -5.961 1 96 538 LEU A N 1
ATOM 4217 C CA . LEU A 1 538 ? 3.1 17.812 -5.785 1 96 538 LEU A CA 1
ATOM 4218 C C . LEU A 1 538 ? 4.043 17.734 -6.977 1 96 538 LEU A C 1
ATOM 4220 O O . LEU A 1 538 ? 4.57 18.75 -7.434 1 96 538 LEU A O 1
ATOM 4224 N N . CYS A 1 539 ? 4.297 16.5 -7.461 1 93.81 539 CYS A N 1
ATOM 4225 C CA . CYS A 1 539 ? 5.117 16.344 -8.656 1 93.81 539 CYS A CA 1
ATOM 4226 C C . CYS A 1 539 ? 4.539 17.125 -9.82 1 93.81 539 CYS A C 1
ATOM 4228 O O . CYS A 1 539 ? 5.277 17.797 -10.555 1 93.81 539 CYS A O 1
ATOM 4230 N N . THR A 1 540 ? 3.25 17.062 -10.008 1 91.81 540 THR A N 1
ATOM 4231 C CA . THR A 1 540 ? 2.588 17.766 -11.094 1 91.81 540 THR A CA 1
ATOM 4232 C C . THR A 1 540 ? 2.715 19.281 -10.914 1 91.81 540 THR A C 1
ATOM 4234 O O . THR A 1 540 ? 3.047 20 -11.859 1 91.81 540 THR A O 1
ATOM 4237 N N . LEU A 1 541 ? 2.48 19.703 -9.703 1 93 541 LEU A N 1
ATOM 4238 C CA . LEU A 1 541 ? 2.594 21.125 -9.406 1 93 541 LEU A CA 1
ATOM 4239 C C . LEU A 1 541 ? 3.998 21.625 -9.711 1 93 541 LEU A C 1
ATOM 4241 O O . LEU A 1 541 ? 4.164 22.719 -10.266 1 93 541 LEU A O 1
ATOM 4245 N N . LEU A 1 542 ? 4.988 20.844 -9.43 1 93.06 542 LEU A N 1
ATOM 4246 C CA . LEU A 1 542 ? 6.383 21.266 -9.516 1 93.06 542 LEU A CA 1
ATOM 4247 C C . LEU A 1 542 ? 7 20.828 -10.844 1 93.06 542 LEU A C 1
ATOM 4249 O O . LEU A 1 542 ? 8.203 21 -11.055 1 93.06 542 LEU A O 1
ATOM 4253 N N . HIS A 1 543 ? 6.289 20.172 -11.688 1 89.06 543 HIS A N 1
ATOM 4254 C CA . HIS A 1 543 ? 6.711 19.719 -13.008 1 89.06 543 HIS A CA 1
ATOM 4255 C C . HIS A 1 543 ? 7.848 18.703 -12.906 1 89.06 543 HIS A C 1
ATOM 4257 O O . HIS A 1 543 ? 8.844 18.812 -13.633 1 89.06 543 HIS A O 1
ATOM 4263 N N . ILE A 1 544 ? 7.766 17.875 -11.922 1 90.81 544 ILE A N 1
ATOM 4264 C CA . ILE A 1 544 ? 8.648 16.719 -11.844 1 90.81 544 ILE A CA 1
ATOM 4265 C C . ILE A 1 544 ? 8.094 15.586 -12.711 1 90.81 544 ILE A C 1
ATOM 4267 O O . ILE A 1 544 ? 7.156 14.891 -12.312 1 90.81 544 ILE A O 1
ATOM 4271 N N . VAL A 1 545 ? 8.758 15.312 -13.82 1 85.88 545 VAL A N 1
ATOM 4272 C CA . VAL A 1 545 ? 8.055 14.578 -14.875 1 85.88 545 VAL A CA 1
ATOM 4273 C C . VAL A 1 545 ? 8.711 13.211 -15.07 1 85.88 545 VAL A C 1
ATOM 4275 O O . VAL A 1 545 ? 8.297 12.438 -15.938 1 85.88 545 VAL A O 1
ATOM 4278 N N . ASN A 1 546 ? 9.766 12.883 -14.312 1 85.69 546 ASN A N 1
ATOM 4279 C CA . ASN A 1 546 ? 10.367 11.562 -14.461 1 85.69 546 ASN A CA 1
ATOM 4280 C C . ASN A 1 546 ? 9.328 10.453 -14.305 1 85.69 546 ASN A C 1
ATOM 4282 O O . ASN A 1 546 ? 8.562 10.438 -13.344 1 85.69 546 ASN A O 1
ATOM 4286 N N . PRO A 1 547 ? 9.266 9.508 -15.227 1 85.56 547 PRO A N 1
ATOM 4287 C CA . PRO A 1 547 ? 8.219 8.484 -15.234 1 85.56 547 PRO A CA 1
ATOM 4288 C C . PRO A 1 547 ? 8.227 7.629 -13.969 1 85.56 547 PRO A C 1
ATOM 4290 O O . PRO A 1 547 ? 7.188 7.082 -13.586 1 85.56 547 PRO A O 1
ATOM 4293 N N . HIS A 1 548 ? 9.281 7.48 -13.32 1 88.44 548 HIS A N 1
ATOM 4294 C CA . HIS A 1 548 ? 9.32 6.609 -12.148 1 88.44 548 HIS A CA 1
ATOM 4295 C C . HIS A 1 548 ? 8.586 7.242 -10.969 1 88.44 548 HIS A C 1
ATOM 4297 O O . HIS A 1 548 ? 8.391 6.594 -9.938 1 88.44 548 HIS A O 1
ATOM 4303 N N . HIS A 1 549 ? 8.148 8.477 -11.156 1 91.69 549 HIS A N 1
ATOM 4304 C CA . HIS A 1 549 ? 7.324 9.102 -10.125 1 91.69 549 HIS A CA 1
ATOM 4305 C C . HIS A 1 549 ? 5.84 8.977 -10.461 1 91.69 549 HIS A C 1
ATOM 4307 O O . HIS A 1 549 ? 4.984 9.359 -9.656 1 91.69 549 HIS A O 1
ATOM 4313 N N . HIS A 1 550 ? 5.488 8.445 -11.664 1 90.94 550 HIS A N 1
ATOM 4314 C CA . HIS A 1 550 ? 4.109 8.555 -12.125 1 90.94 550 HIS A CA 1
ATOM 4315 C C . HIS A 1 550 ? 3.602 7.227 -12.672 1 90.94 550 HIS A C 1
ATOM 4317 O O . HIS A 1 550 ? 2.508 6.785 -12.312 1 90.94 550 HIS A O 1
ATOM 4323 N N . SER A 1 551 ? 4.406 6.523 -13.5 1 90.5 551 SER A N 1
ATOM 4324 C CA . SER A 1 551 ? 3.879 5.504 -14.406 1 90.5 551 SER A CA 1
ATOM 4325 C C . SER A 1 551 ? 3.793 4.148 -13.719 1 90.5 551 SER A C 1
ATOM 4327 O O . SER A 1 551 ? 4.777 3.406 -13.672 1 90.5 551 SER A O 1
ATOM 4329 N N . ILE A 1 552 ? 2.615 3.742 -13.438 1 91.25 552 ILE A N 1
ATOM 4330 C CA . ILE A 1 552 ? 2.395 2.475 -12.75 1 91.25 552 ILE A CA 1
ATOM 4331 C C . ILE A 1 552 ? 2.369 1.335 -13.766 1 91.25 552 ILE A C 1
ATOM 4333 O O . ILE A 1 552 ? 2.426 0.161 -13.391 1 91.25 552 ILE A O 1
ATOM 4337 N N . VAL A 1 553 ? 2.264 1.654 -15.047 1 88.12 553 VAL A N 1
ATOM 4338 C CA . VAL A 1 553 ? 2.283 0.632 -16.094 1 88.12 553 VAL A CA 1
ATOM 4339 C C . VAL A 1 553 ? 3.725 0.26 -16.422 1 88.12 553 VAL A C 1
ATOM 4341 O O . VAL A 1 553 ? 4.039 -0.915 -16.625 1 88.12 553 VAL A O 1
ATOM 4344 N N . ARG A 1 554 ? 4.543 1.271 -16.312 1 84.81 554 ARG A N 1
ATOM 4345 C CA . ARG A 1 554 ? 5.934 1.053 -16.703 1 84.81 554 ARG A CA 1
ATOM 4346 C C . ARG A 1 554 ? 6.727 0.423 -15.562 1 84.81 554 ARG A C 1
ATOM 4348 O O . ARG A 1 554 ? 7.609 -0.403 -15.789 1 84.81 554 ARG A O 1
ATOM 4355 N N . TYR A 1 555 ? 6.391 0.834 -14.344 1 84.56 555 TYR A N 1
ATOM 4356 C CA . TYR A 1 555 ? 7.242 0.434 -13.227 1 84.56 555 TYR A CA 1
ATOM 4357 C C . TYR A 1 555 ? 6.449 -0.363 -12.195 1 84.56 555 TYR A C 1
ATOM 4359 O O . TYR A 1 555 ? 5.266 -0.091 -11.969 1 84.56 555 TYR A O 1
ATOM 4367 N N . GLN A 1 556 ? 7.199 -1.295 -11.57 1 84.31 556 GLN A N 1
ATOM 4368 C CA . GLN A 1 556 ? 6.648 -1.946 -10.383 1 84.31 556 GLN A CA 1
ATOM 4369 C C . GLN A 1 556 ? 6.719 -1.028 -9.172 1 84.31 556 GLN A C 1
ATOM 4371 O O . GLN A 1 556 ? 7.438 -0.025 -9.188 1 84.31 556 GLN A O 1
ATOM 4376 N N . HIS A 1 557 ? 5.996 -1.381 -8.211 1 85.19 557 HIS A N 1
ATOM 4377 C CA . HIS A 1 557 ? 5.898 -0.546 -7.02 1 85.19 557 HIS A CA 1
ATOM 4378 C C . HIS A 1 557 ? 7.277 -0.242 -6.445 1 85.19 557 HIS A C 1
ATOM 4380 O O . HIS A 1 557 ? 7.543 0.884 -6.016 1 85.19 557 HIS A O 1
ATOM 4386 N N . THR A 1 558 ? 8.188 -1.18 -6.438 1 86 558 THR A N 1
ATOM 4387 C CA . THR A 1 558 ? 9.492 -1.021 -5.809 1 86 558 THR A CA 1
ATOM 4388 C C . THR A 1 558 ? 10.375 -0.077 -6.621 1 86 558 THR A C 1
ATOM 4390 O O . THR A 1 558 ? 11.414 0.378 -6.141 1 86 558 THR A O 1
ATOM 4393 N N . ASP A 1 559 ? 9.891 0.245 -7.848 1 85.25 559 ASP A N 1
ATOM 4394 C CA . ASP A 1 559 ? 10.656 1.147 -8.695 1 85.25 559 ASP A CA 1
ATOM 4395 C C . ASP A 1 559 ? 9.977 2.508 -8.812 1 85.25 559 ASP A C 1
ATOM 4397 O O . ASP A 1 559 ? 10.484 3.408 -9.484 1 85.25 559 ASP A O 1
ATOM 4401 N N . LEU A 1 560 ? 8.844 2.574 -8.258 1 90 560 LEU A N 1
ATOM 4402 C CA . LEU A 1 560 ? 8.219 3.883 -8.117 1 90 560 LEU A CA 1
ATOM 4403 C C . LEU A 1 560 ? 8.773 4.633 -6.914 1 90 560 LEU A C 1
ATOM 4405 O O . LEU A 1 560 ? 8.68 4.156 -5.781 1 90 560 LEU A O 1
ATOM 4409 N N . LEU A 1 561 ? 9.289 5.781 -7.191 1 92.69 561 LEU A N 1
ATOM 4410 C CA . LEU A 1 561 ? 10.102 6.414 -6.16 1 92.69 561 LEU A CA 1
ATOM 4411 C C . LEU A 1 561 ? 9.516 7.762 -5.754 1 92.69 561 LEU A C 1
ATOM 4413 O O . LEU A 1 561 ? 8.906 8.453 -6.578 1 92.69 561 LEU A O 1
ATOM 4417 N N . ILE A 1 562 ? 9.695 8.102 -4.512 1 96.06 562 ILE A N 1
ATOM 4418 C CA . ILE A 1 562 ? 9.469 9.461 -4.012 1 96.06 562 ILE A CA 1
ATOM 4419 C C . ILE A 1 562 ? 10.641 10.352 -4.402 1 96.06 562 ILE A C 1
ATOM 4421 O O . ILE A 1 562 ? 11.805 9.969 -4.242 1 96.06 562 ILE A O 1
ATOM 4425 N N . PRO A 1 563 ? 10.367 11.523 -4.934 1 94.88 563 PRO A N 1
ATOM 4426 C CA . PRO A 1 563 ? 11.477 12.406 -5.293 1 94.88 563 PRO A CA 1
ATOM 4427 C C . PRO A 1 563 ? 12.383 12.719 -4.105 1 94.88 563 PRO A C 1
ATOM 4429 O O . PRO A 1 563 ? 11.906 12.891 -2.982 1 94.88 563 PRO A O 1
ATOM 4432 N N . GLY A 1 564 ? 13.656 12.828 -4.324 1 95.06 564 GLY A N 1
ATOM 4433 C CA . GLY A 1 564 ? 14.664 13.094 -3.307 1 95.06 564 GLY A CA 1
ATOM 4434 C C . GLY A 1 564 ? 14.375 14.344 -2.494 1 95.06 564 GLY A C 1
ATOM 4435 O O . GLY A 1 564 ? 14.43 14.312 -1.262 1 95.06 564 GLY A O 1
ATOM 4436 N N . PRO A 1 565 ? 14.086 15.469 -3.121 1 95.88 565 PRO A N 1
ATOM 4437 C CA . PRO A 1 565 ? 13.789 16.703 -2.381 1 95.88 565 PRO A CA 1
ATOM 4438 C C . PRO A 1 565 ? 12.633 16.531 -1.398 1 95.88 565 PRO A C 1
ATOM 4440 O O . PRO A 1 565 ? 12.617 17.156 -0.342 1 95.88 565 PRO A O 1
ATOM 4443 N N . PHE A 1 566 ? 11.672 15.672 -1.78 1 97.5 566 PHE A N 1
ATOM 4444 C CA . PHE A 1 566 ? 10.562 15.438 -0.869 1 97.5 566 PHE A CA 1
ATOM 4445 C C . PHE A 1 566 ? 11.031 14.688 0.375 1 97.5 566 PHE A C 1
ATOM 4447 O O . PHE A 1 566 ? 10.57 14.977 1.484 1 97.5 566 PHE A O 1
ATOM 4454 N N . VAL A 1 567 ? 11.93 13.75 0.201 1 97.69 567 VAL A N 1
ATOM 4455 C CA . VAL A 1 567 ? 12.445 12.977 1.324 1 97.69 567 VAL A CA 1
ATOM 4456 C C . VAL A 1 567 ? 13.219 13.891 2.271 1 97.69 567 VAL A C 1
ATOM 4458 O O . VAL A 1 567 ? 13.039 13.828 3.49 1 97.69 567 VAL A O 1
ATOM 4461 N N . MET A 1 568 ? 14.031 14.727 1.719 1 97.5 568 MET A N 1
ATOM 4462 C CA . MET A 1 568 ? 14.758 15.703 2.52 1 97.5 568 MET A CA 1
ATOM 4463 C C . MET A 1 568 ? 13.797 16.609 3.27 1 97.5 568 MET A C 1
ATOM 4465 O O . MET A 1 568 ? 13.961 16.859 4.469 1 97.5 568 MET A O 1
ATOM 4469 N N . SER A 1 569 ? 12.812 17.109 2.568 1 97.12 569 SER A N 1
ATOM 4470 C CA . SER A 1 569 ? 11.836 18.016 3.158 1 97.12 569 SER A CA 1
ATOM 4471 C C . SER A 1 569 ? 11.062 17.359 4.289 1 97.12 569 SER A C 1
ATOM 4473 O O . SER A 1 569 ? 10.758 17.984 5.301 1 97.12 569 SER A O 1
ATOM 4475 N N . ALA A 1 570 ? 10.734 16.109 4.07 1 97 570 ALA A N 1
ATOM 4476 C CA . ALA A 1 570 ? 10.047 15.359 5.121 1 97 570 ALA A CA 1
ATOM 4477 C C . ALA A 1 570 ? 10.898 15.289 6.387 1 97 570 ALA A C 1
ATOM 4479 O O . ALA A 1 570 ? 10.398 15.492 7.492 1 97 570 ALA A O 1
ATOM 4480 N N . GLY A 1 571 ? 12.172 14.984 6.227 1 96.38 571 GLY A N 1
ATOM 4481 C CA . GLY A 1 571 ? 13.07 14.914 7.375 1 96.38 571 GLY A CA 1
ATOM 4482 C C . GLY A 1 571 ? 13.141 16.219 8.148 1 96.38 571 GLY A C 1
ATOM 4483 O O . GLY A 1 571 ? 13.031 16.219 9.375 1 96.38 571 GLY A O 1
ATOM 4484 N N . MET A 1 572 ? 13.281 17.281 7.438 1 95.5 572 MET A N 1
ATOM 4485 C CA . MET A 1 572 ? 13.344 18.594 8.078 1 95.5 572 MET A CA 1
ATOM 4486 C C . MET A 1 572 ? 12.039 18.922 8.781 1 95.5 572 MET A C 1
ATOM 4488 O O . MET A 1 572 ? 12.039 19.406 9.914 1 95.5 572 MET A O 1
ATOM 4492 N N . SER A 1 573 ? 10.977 18.656 8.086 1 94.56 573 SER A N 1
ATOM 4493 C CA . SER A 1 573 ? 9.648 18.953 8.617 1 94.56 573 SER A CA 1
ATOM 4494 C C . SER A 1 573 ? 9.398 18.203 9.922 1 94.56 573 SER A C 1
ATOM 4496 O O . SER A 1 573 ? 8.906 18.797 10.891 1 94.56 573 SER A O 1
ATOM 4498 N N . LEU A 1 574 ? 9.734 16.984 9.977 1 93.81 574 LEU A N 1
ATOM 4499 C CA . LEU A 1 574 ? 9.492 16.156 11.148 1 93.81 574 LEU A CA 1
ATOM 4500 C C . LEU A 1 574 ? 10.344 16.609 12.328 1 93.81 574 LEU A C 1
ATOM 4502 O O . LEU A 1 574 ? 9.898 16.547 13.477 1 93.81 574 LEU A O 1
ATOM 4506 N N . ALA A 1 575 ? 11.5 17.062 12.078 1 93.44 575 ALA A N 1
ATOM 4507 C CA . ALA A 1 575 ? 12.391 17.547 13.141 1 93.44 575 ALA A CA 1
ATOM 4508 C C . ALA A 1 575 ? 11.945 18.922 13.648 1 93.44 575 ALA A C 1
ATOM 4510 O O . ALA A 1 575 ? 12.125 19.234 14.82 1 93.44 575 ALA A O 1
ATOM 4511 N N . ASP A 1 576 ? 11.43 19.719 12.797 1 90.19 576 ASP A N 1
ATOM 4512 C CA . ASP A 1 576 ? 11.102 21.109 13.094 1 90.19 576 ASP A CA 1
ATOM 4513 C C . ASP A 1 576 ? 10.078 21.203 14.227 1 90.19 576 ASP A C 1
ATOM 4515 O O . ASP A 1 576 ? 10.07 22.188 14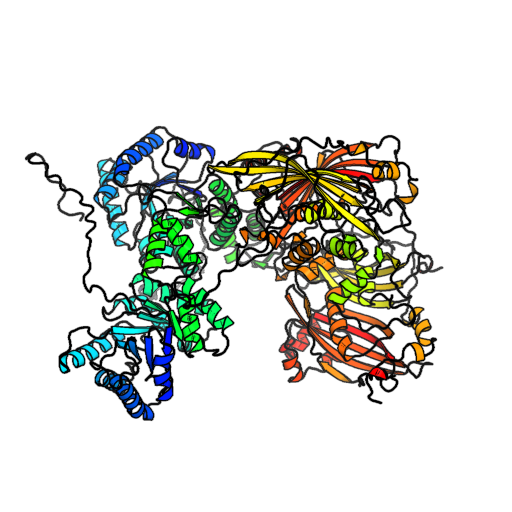.984 1 90.19 576 ASP A O 1
ATOM 4519 N N . GLN A 1 577 ? 9.336 20.281 14.344 1 77.19 577 GLN A N 1
ATOM 4520 C CA . GLN A 1 577 ? 8.328 20.281 15.398 1 77.19 577 GLN A CA 1
ATOM 4521 C C . GLN A 1 577 ? 8.977 20.328 16.781 1 77.19 577 GLN A C 1
ATOM 4523 O O . GLN A 1 577 ? 8.406 20.875 17.719 1 77.19 577 GLN A O 1
ATOM 4528 N N . ASP A 1 578 ? 10.203 19.797 16.891 1 83.69 578 ASP A N 1
ATOM 4529 C CA . ASP A 1 578 ? 10.852 19.641 18.188 1 83.69 578 ASP A CA 1
ATOM 4530 C C . ASP A 1 578 ? 12.016 20.625 18.328 1 83.69 578 ASP A C 1
ATOM 4532 O O . ASP A 1 578 ? 12.445 20.922 19.453 1 83.69 578 ASP A O 1
ATOM 4536 N N . ILE A 1 579 ? 12.562 21.125 17.297 1 88.56 579 ILE A N 1
ATOM 4537 C CA . ILE A 1 579 ? 13.797 21.891 17.328 1 88.56 579 ILE A CA 1
ATOM 4538 C C . ILE A 1 579 ? 13.477 23.359 17.641 1 88.56 579 ILE A C 1
ATOM 4540 O O . ILE A 1 579 ? 14.328 24.094 18.156 1 88.56 579 ILE A O 1
ATOM 4544 N N . GLY A 1 580 ? 12.289 23.766 17.359 1 81.81 580 GLY A N 1
ATOM 4545 C CA . GLY A 1 580 ? 11.898 25.141 17.656 1 81.81 580 GLY A CA 1
ATOM 4546 C C . GLY A 1 580 ? 11.852 26.031 16.422 1 81.81 580 GLY A C 1
ATOM 4547 O O . GLY A 1 580 ? 11.898 25.531 15.297 1 81.81 580 GLY A O 1
ATOM 4548 N N . GLU A 1 581 ? 11.734 27.312 16.703 1 85.56 581 GLU A N 1
ATOM 4549 C CA . GLU A 1 581 ? 11.594 28.266 15.609 1 85.56 581 GLU A CA 1
ATOM 4550 C C . GLU A 1 581 ? 12.945 28.594 14.977 1 85.56 581 GLU A C 1
ATOM 4552 O O . GLU A 1 581 ? 13.867 29.031 15.672 1 85.56 581 GLU A O 1
ATOM 4557 N N . ILE A 1 582 ? 13.023 28.453 13.711 1 90.94 582 ILE A N 1
ATOM 4558 C CA . ILE A 1 582 ? 14.242 28.656 12.945 1 90.94 582 ILE A CA 1
ATOM 4559 C C . ILE A 1 582 ? 14.18 29.984 12.203 1 90.94 582 ILE A C 1
ATOM 4561 O O . ILE A 1 582 ? 13.172 30.297 11.555 1 90.94 582 ILE A O 1
ATOM 4565 N N . ILE A 1 583 ? 15.25 30.766 12.32 1 88.62 583 ILE A N 1
ATOM 4566 C CA . ILE A 1 583 ? 15.219 32.062 11.664 1 88.62 583 ILE A CA 1
ATOM 4567 C C . ILE A 1 583 ? 16.062 32.031 10.391 1 88.62 583 ILE A C 1
ATOM 4569 O O . ILE A 1 583 ? 15.852 32.812 9.469 1 88.62 583 ILE A O 1
ATOM 4573 N N . TYR A 1 584 ? 17.016 31.172 10.375 1 91.69 584 TYR A N 1
ATOM 4574 C CA . TYR A 1 584 ? 17.844 30.938 9.188 1 91.69 584 TYR A CA 1
ATOM 4575 C C . TYR A 1 584 ? 18.328 29.5 9.133 1 91.69 584 TYR A C 1
ATOM 4577 O O . TYR A 1 584 ? 18.516 28.859 10.172 1 91.69 584 TYR A O 1
ATOM 4585 N N . GLU A 1 585 ? 18.484 29.031 7.965 1 94.44 585 GLU A N 1
ATOM 4586 C CA . GLU A 1 585 ? 19.016 27.688 7.84 1 94.44 585 GLU A CA 1
ATOM 4587 C C . GLU A 1 585 ? 19.766 27.5 6.52 1 94.44 585 GLU A C 1
ATOM 4589 O O . GLU A 1 585 ? 19.516 28.219 5.555 1 94.44 585 GLU A O 1
ATOM 4594 N N . ASP A 1 586 ? 20.688 26.641 6.457 1 95.69 586 ASP A N 1
ATOM 4595 C CA . ASP A 1 586 ? 21.359 26.172 5.25 1 95.69 586 ASP A CA 1
ATOM 4596 C C . ASP A 1 586 ? 21.719 24.688 5.375 1 95.69 586 ASP A C 1
ATOM 4598 O O . ASP A 1 586 ? 21.672 24.125 6.469 1 95.69 586 ASP A O 1
ATOM 4602 N N . ILE A 1 587 ? 21.984 24.047 4.27 1 97.06 587 ILE A N 1
ATOM 4603 C CA . ILE A 1 587 ? 22.297 22.609 4.219 1 97.06 587 ILE A CA 1
ATOM 4604 C C . ILE A 1 587 ? 23.594 22.391 3.457 1 97.06 587 ILE A C 1
ATOM 4606 O O . ILE A 1 587 ? 23.609 22.328 2.227 1 97.06 587 ILE A O 1
ATOM 4610 N N . PRO A 1 588 ? 24.641 22.141 4.168 1 95.75 588 PRO A N 1
ATOM 4611 C CA . PRO A 1 588 ? 25.922 21.875 3.498 1 95.75 588 PRO A CA 1
ATOM 4612 C C . PRO A 1 588 ? 25.906 20.578 2.686 1 95.75 588 PRO A C 1
ATOM 4614 O O . PRO A 1 588 ? 26.469 20.531 1.588 1 95.75 588 PRO A O 1
ATOM 4617 N N . VAL A 1 589 ? 25.297 19.578 3.277 1 95.81 589 VAL A N 1
ATOM 4618 C CA . VAL A 1 589 ? 25.328 18.281 2.594 1 95.81 589 VAL A CA 1
ATOM 4619 C C . VAL A 1 589 ? 24.062 17.5 2.898 1 95.81 589 VAL A C 1
ATOM 4621 O O . VAL A 1 589 ? 23.562 17.531 4.031 1 95.81 589 VAL A O 1
ATOM 4624 N N . CYS A 1 590 ? 23.516 16.844 1.916 1 97.12 590 CYS A N 1
ATOM 4625 C CA . CYS A 1 590 ? 22.406 15.898 1.996 1 97.12 590 CYS A CA 1
ATOM 4626 C C . CYS A 1 590 ? 22.656 14.711 1.077 1 97.12 590 CYS A C 1
ATOM 4628 O O . CYS A 1 590 ? 22.922 14.883 -0.113 1 97.12 590 CYS A O 1
ATOM 4630 N N . ILE A 1 591 ? 22.609 13.539 1.589 1 95.62 591 ILE A N 1
ATOM 4631 C CA . ILE A 1 591 ? 22.797 12.352 0.765 1 95.62 591 ILE A CA 1
ATOM 4632 C C . ILE A 1 591 ? 21.578 11.422 0.919 1 95.62 591 ILE A C 1
ATOM 4634 O O . ILE A 1 591 ? 20.922 11.422 1.961 1 95.62 591 ILE A O 1
ATOM 4638 N N . ASN A 1 592 ? 21.297 10.641 -0.072 1 95 592 ASN A N 1
ATOM 4639 C CA . ASN A 1 592 ? 20.203 9.688 -0.079 1 95 592 ASN A CA 1
ATOM 4640 C C . ASN A 1 592 ? 20.688 8.258 -0.287 1 95 592 ASN A C 1
ATOM 4642 O O . ASN A 1 592 ? 20.672 7.75 -1.407 1 95 592 ASN A O 1
ATOM 4646 N N . PRO A 1 593 ? 20.922 7.543 0.789 1 92.94 593 PRO A N 1
ATOM 4647 C CA . PRO A 1 593 ? 21.5 6.203 0.687 1 92.94 593 PRO A CA 1
ATOM 4648 C C . PRO A 1 593 ? 20.516 5.176 0.128 1 92.94 593 PRO A C 1
ATOM 4650 O O . PRO A 1 593 ? 20.922 4.25 -0.58 1 92.94 593 PRO A O 1
ATOM 4653 N N . ASN A 1 594 ? 19.25 5.266 0.504 1 92.38 594 ASN A N 1
ATOM 4654 C CA . ASN A 1 594 ? 18.266 4.281 0.06 1 92.38 594 ASN A CA 1
ATOM 4655 C C . ASN A 1 594 ? 17.047 4.953 -0.571 1 92.38 594 ASN A C 1
ATOM 4657 O O . ASN A 1 594 ? 16.688 6.07 -0.2 1 92.38 594 ASN A O 1
ATOM 4661 N N . LYS A 1 595 ? 16.422 4.207 -1.465 1 91.25 595 LYS A N 1
ATOM 4662 C CA . LYS A 1 595 ? 15.211 4.668 -2.152 1 91.25 595 LYS A CA 1
ATOM 4663 C C . LYS A 1 595 ? 14.016 4.703 -1.202 1 91.25 595 LYS A C 1
ATOM 4665 O O . LYS A 1 595 ? 13.961 3.941 -0.236 1 91.25 595 LYS A O 1
ATOM 4670 N N . VAL A 1 596 ? 13.18 5.664 -1.413 1 94.69 596 VAL A N 1
ATOM 4671 C CA . VAL A 1 596 ? 11.891 5.738 -0.734 1 94.69 596 VAL A CA 1
ATOM 4672 C C . VAL A 1 596 ? 10.766 5.496 -1.734 1 94.69 596 VAL A C 1
ATOM 4674 O O . VAL A 1 596 ? 10.766 6.059 -2.832 1 94.69 596 VAL A O 1
ATOM 4677 N N . ASN A 1 597 ? 9.836 4.625 -1.416 1 93.75 597 ASN A N 1
ATOM 4678 C CA . ASN A 1 597 ? 8.734 4.27 -2.301 1 93.75 597 ASN A CA 1
ATOM 4679 C C . ASN A 1 597 ? 7.41 4.852 -1.81 1 93.75 597 ASN A C 1
ATOM 4681 O O . ASN A 1 597 ? 7.32 5.34 -0.683 1 93.75 597 ASN A O 1
ATOM 4685 N N . PHE A 1 598 ? 6.426 4.797 -2.691 1 94.12 598 PHE A N 1
ATOM 4686 C CA . PHE A 1 598 ? 5.09 5.246 -2.32 1 94.12 598 PHE A CA 1
ATOM 4687 C C . PHE A 1 598 ? 4.547 4.43 -1.155 1 94.12 598 PHE A C 1
ATOM 4689 O O . PHE A 1 598 ? 4.656 3.201 -1.147 1 94.12 598 PHE A O 1
ATOM 4696 N N . GLY A 1 599 ? 4.023 5.148 -0.161 1 92.19 599 GLY A N 1
ATOM 4697 C CA . GLY A 1 599 ? 3.426 4.457 0.97 1 92.19 599 GLY A CA 1
ATOM 4698 C C . GLY A 1 599 ? 4.402 4.211 2.104 1 92.19 599 GLY A C 1
ATOM 4699 O O . GLY A 1 599 ? 4.008 3.783 3.189 1 92.19 599 GLY A O 1
ATOM 4700 N N . ASP A 1 600 ? 5.676 4.465 1.968 1 94.44 600 ASP A N 1
ATOM 4701 C CA . ASP A 1 600 ? 6.645 4.328 3.055 1 94.44 600 ASP A CA 1
ATOM 4702 C C . ASP A 1 600 ? 6.375 5.348 4.16 1 94.44 600 ASP A C 1
ATOM 4704 O O . ASP A 1 600 ? 5.969 6.477 3.883 1 94.44 600 ASP A O 1
ATOM 4708 N N . GLN A 1 601 ? 6.547 4.918 5.371 1 96.62 601 GLN A N 1
ATOM 4709 C CA . GLN A 1 601 ? 6.555 5.832 6.508 1 96.62 601 GLN A CA 1
ATOM 4710 C C . GLN A 1 601 ? 7.961 6.355 6.785 1 96.62 601 GLN A C 1
ATOM 4712 O O . GLN A 1 601 ? 8.914 5.574 6.867 1 96.62 601 GLN A O 1
ATOM 4717 N N . LEU A 1 602 ? 8.055 7.633 6.93 1 97.75 602 LEU A N 1
ATOM 4718 C CA . LEU A 1 602 ? 9.336 8.266 7.23 1 97.75 602 LEU A CA 1
ATOM 4719 C C . LEU A 1 602 ? 9.367 8.773 8.664 1 97.75 602 LEU A C 1
ATOM 4721 O O . LEU A 1 602 ? 8.406 9.391 9.133 1 97.75 602 LEU A O 1
ATOM 4725 N N . GLY A 1 603 ? 10.391 8.414 9.453 1 96.75 603 GLY A N 1
ATOM 4726 C CA . GLY A 1 603 ? 10.742 8.984 10.742 1 96.75 603 GLY A CA 1
ATOM 4727 C C . GLY A 1 603 ? 12.125 9.617 10.75 1 96.75 603 GLY A C 1
ATOM 4728 O O . GLY A 1 603 ? 12.891 9.461 9.797 1 96.75 603 GLY A O 1
ATOM 4729 N N . VAL A 1 604 ? 12.422 10.375 11.812 1 97.06 604 VAL A N 1
ATOM 4730 C CA . VAL A 1 604 ? 13.711 11.07 11.797 1 97.06 604 VAL A CA 1
ATOM 4731 C C . VAL A 1 604 ? 14.359 10.984 13.172 1 97.06 604 VAL A C 1
ATOM 4733 O O . VAL A 1 604 ? 13.68 11.102 14.195 1 97.06 604 VAL A O 1
ATOM 4736 N N . MET A 1 605 ? 15.594 10.68 13.203 1 96.88 605 MET A N 1
ATOM 4737 C CA . MET A 1 605 ? 16.438 10.938 14.375 1 96.88 605 MET A CA 1
ATOM 4738 C C . MET A 1 605 ? 17.438 12.039 14.094 1 96.88 605 MET A C 1
ATOM 4740 O O . MET A 1 605 ? 17.969 12.141 12.984 1 96.88 605 MET A O 1
ATOM 4744 N N . THR A 1 606 ? 17.688 12.891 15.008 1 96.69 606 THR A N 1
ATOM 4745 C CA . THR A 1 606 ? 18.547 14.055 14.852 1 96.69 606 THR A CA 1
ATOM 4746 C C . THR A 1 606 ? 19.688 14.023 15.875 1 96.69 606 THR A C 1
ATOM 4748 O O . THR A 1 606 ? 19.438 13.969 17.078 1 96.69 606 THR A O 1
ATOM 4751 N N . PHE A 1 607 ? 20.891 14.047 15.383 1 96.56 607 PHE A N 1
ATOM 4752 C CA . PHE A 1 607 ? 22.078 14.18 16.219 1 96.56 607 PHE A CA 1
ATOM 4753 C C . PHE A 1 607 ? 22.547 15.625 16.281 1 96.56 607 PHE A C 1
ATOM 4755 O O . PHE A 1 607 ? 22.734 16.266 15.25 1 96.56 607 PHE A O 1
ATOM 4762 N N . ILE A 1 608 ? 22.688 16.172 17.516 1 96.38 608 ILE A N 1
ATOM 4763 C CA . ILE A 1 608 ? 23.188 17.531 17.688 1 96.38 608 ILE A CA 1
ATOM 4764 C C . ILE A 1 608 ? 24.719 17.547 17.594 1 96.38 608 ILE A C 1
ATOM 4766 O O . ILE A 1 608 ? 25.391 17.141 18.547 1 96.38 608 ILE A O 1
ATOM 4770 N N . VAL A 1 609 ? 25.219 18.062 16.531 1 95.69 609 VAL A N 1
ATOM 4771 C CA . VAL A 1 609 ? 26.641 17.984 16.25 1 95.69 609 VAL A CA 1
ATOM 4772 C C . VAL A 1 609 ? 27.375 19.062 17.047 1 95.69 609 VAL A C 1
ATOM 4774 O O . VAL A 1 609 ? 28.375 18.781 17.719 1 95.69 609 VAL A O 1
ATOM 4777 N N . ASP A 1 610 ? 26.859 20.297 16.938 1 94.94 610 ASP A N 1
ATOM 4778 C CA . ASP A 1 610 ? 27.531 21.422 17.578 1 94.94 610 ASP A CA 1
ATOM 4779 C C . ASP A 1 610 ? 26.547 22.562 17.859 1 94.94 610 ASP A C 1
ATOM 4781 O O . ASP A 1 610 ? 25.438 22.578 17.312 1 94.94 610 ASP A O 1
ATOM 4785 N N . ARG A 1 611 ? 26.891 23.406 18.766 1 95.56 611 ARG A N 1
ATOM 4786 C CA . ARG A 1 611 ? 26.156 24.609 19.141 1 95.56 611 ARG A CA 1
ATOM 4787 C C . ARG A 1 611 ? 27.125 25.75 19.453 1 95.56 611 ARG A C 1
ATOM 4789 O O . ARG A 1 611 ? 28 25.625 20.312 1 95.56 611 ARG A O 1
ATOM 4796 N N . ASN A 1 612 ? 26.922 26.812 18.734 1 94.75 612 ASN A N 1
ATOM 4797 C CA . ASN A 1 612 ? 27.812 27.969 18.875 1 94.75 612 ASN A CA 1
ATOM 4798 C C . ASN A 1 612 ? 27.031 29.266 19.031 1 94.75 612 ASN A C 1
ATOM 4800 O O . ASN A 1 612 ? 25.891 29.359 18.594 1 94.75 612 ASN A O 1
ATOM 4804 N N . ASP A 1 613 ? 27.672 30.219 19.641 1 91.94 613 ASP A N 1
ATOM 4805 C CA . ASP A 1 613 ? 27.141 31.562 19.672 1 91.94 613 ASP A CA 1
ATOM 4806 C C . ASP A 1 613 ? 27.328 32.25 18.328 1 91.94 613 ASP A C 1
ATOM 4808 O O . ASP A 1 613 ? 28.281 31.969 17.594 1 91.94 613 ASP A O 1
ATOM 4812 N N . VAL A 1 614 ? 26.359 33.031 18.062 1 90.94 614 VAL A N 1
ATOM 4813 C CA . VAL A 1 614 ? 26.484 33.781 16.844 1 90.94 614 VAL A CA 1
ATOM 4814 C C . VAL A 1 614 ? 27.266 35.094 17.109 1 90.94 614 VAL A C 1
ATOM 4816 O O . VAL A 1 614 ? 26.891 35.844 18 1 90.94 614 VAL A O 1
ATOM 4819 N N . SER A 1 615 ? 28.281 35.25 16.344 1 85.12 615 SER A N 1
ATOM 4820 C CA . SER A 1 615 ? 29.125 36.438 16.547 1 85.12 615 SER A CA 1
ATOM 4821 C C . SER A 1 615 ? 28.328 37.719 16.328 1 85.12 615 SER A C 1
ATOM 4823 O O . SER A 1 615 ? 27.703 37.906 15.297 1 85.12 615 SER A O 1
ATOM 4825 N N . GLY A 1 616 ? 28.328 38.594 17.281 1 82.25 616 GLY A N 1
ATOM 4826 C CA . GLY A 1 616 ? 27.688 39.875 17.172 1 82.25 616 GLY A CA 1
ATOM 4827 C C . GLY A 1 616 ? 26.203 39.844 17.5 1 82.25 616 GLY A C 1
ATOM 4828 O O . GLY A 1 616 ? 25.547 40.875 17.516 1 82.25 616 GLY A O 1
ATOM 4829 N N . ALA A 1 617 ? 25.688 38.75 17.734 1 87.31 617 ALA A N 1
ATOM 4830 C CA . ALA A 1 617 ? 24.266 38.625 18.062 1 87.31 617 ALA A CA 1
ATOM 4831 C C . ALA A 1 617 ? 24.062 37.562 19.156 1 87.31 617 ALA A C 1
ATOM 4833 O O . ALA A 1 617 ? 23.609 36.438 18.891 1 87.31 617 ALA A O 1
ATOM 4834 N N . PRO A 1 618 ? 24.266 37.906 20.359 1 85.94 618 PRO A N 1
ATOM 4835 C CA . PRO A 1 618 ? 24.266 36.969 21.469 1 85.94 618 PRO A CA 1
ATOM 4836 C C . PRO A 1 618 ? 22.875 36.344 21.719 1 85.94 618 PRO A C 1
ATOM 4838 O O . PRO A 1 618 ? 22.766 35.344 22.422 1 85.94 618 PRO A O 1
ATOM 4841 N N . GLU A 1 619 ? 21.859 36.938 21.25 1 88.75 619 GLU A N 1
ATOM 4842 C CA . GLU A 1 619 ? 20.516 36.438 21.453 1 88.75 619 GLU A CA 1
ATOM 4843 C C . GLU A 1 619 ? 20.266 35.188 20.609 1 88.75 619 GLU A C 1
ATOM 4845 O O . GLU A 1 619 ? 19.297 34.469 20.844 1 88.75 619 GLU A O 1
ATOM 4850 N N . TYR A 1 620 ? 21.172 35.031 19.672 1 91 620 TYR A N 1
ATOM 4851 C CA . TYR A 1 620 ? 20.984 33.906 18.766 1 91 620 TYR A CA 1
ATOM 4852 C C . TYR A 1 620 ? 22 32.812 19.016 1 91 620 TYR A C 1
ATOM 4854 O O . TYR A 1 620 ? 23.062 33.062 19.594 1 91 620 TYR A O 1
ATOM 4862 N N . GLU A 1 621 ? 21.641 31.625 18.703 1 93.88 621 GLU A N 1
ATOM 4863 C CA . GLU A 1 621 ? 22.562 30.5 18.672 1 93.88 621 GLU A CA 1
ATOM 4864 C C . GLU A 1 621 ? 22.547 29.812 17.312 1 93.88 621 GLU A C 1
ATOM 4866 O O . GLU A 1 621 ? 21.531 29.797 16.625 1 93.88 621 GLU A O 1
ATOM 4871 N N . GLU A 1 622 ? 23.672 29.359 16.922 1 95 622 GLU A N 1
ATOM 4872 C CA . GLU A 1 622 ? 23.844 28.562 15.711 1 95 622 GLU A CA 1
ATOM 4873 C C . GLU A 1 622 ? 24.109 27.094 16.031 1 95 622 GLU A C 1
ATOM 4875 O O . GLU A 1 622 ? 25.031 26.781 16.781 1 95 622 GLU A O 1
ATOM 4880 N N . ILE A 1 623 ? 23.297 26.25 15.477 1 96.38 623 ILE A N 1
ATOM 4881 C CA . ILE A 1 623 ? 23.359 24.828 15.789 1 96.38 623 ILE A CA 1
ATOM 4882 C C . ILE A 1 623 ? 23.516 24.031 14.508 1 96.38 623 ILE A C 1
ATOM 4884 O O . ILE A 1 623 ? 22.859 24.297 13.508 1 96.38 623 ILE A O 1
ATOM 4888 N N . THR A 1 624 ? 24.438 23.062 14.523 1 96.62 624 THR A N 1
ATOM 4889 C CA . THR A 1 624 ? 24.578 22.094 13.438 1 96.62 624 THR A CA 1
ATOM 4890 C C . THR A 1 624 ? 23.906 20.781 13.797 1 96.62 624 THR A C 1
ATOM 4892 O O . THR A 1 624 ? 24.25 20.156 14.805 1 96.62 624 THR A O 1
ATOM 4895 N N . LEU A 1 625 ? 22.969 20.438 13.016 1 96.75 625 LEU A N 1
ATOM 4896 C CA . LEU A 1 625 ? 22.188 19.219 13.211 1 96.75 625 LEU A CA 1
ATOM 4897 C C . LEU A 1 625 ? 22.484 18.188 12.117 1 96.75 625 LEU A C 1
ATOM 4899 O O . LEU A 1 625 ? 22.797 18.562 10.984 1 96.75 625 LEU A O 1
ATOM 4903 N N . LYS A 1 626 ? 22.422 16.984 12.438 1 97.19 626 LYS A N 1
ATOM 4904 C CA . LYS A 1 626 ? 22.453 15.898 11.461 1 97.19 626 LYS A CA 1
ATOM 4905 C C . LYS A 1 626 ? 21.188 15.047 11.539 1 97.19 626 LYS A C 1
ATOM 4907 O O . LYS A 1 626 ? 20.969 14.336 12.523 1 97.19 626 LYS A O 1
ATOM 4912 N N . HIS A 1 627 ? 20.375 15.117 10.523 1 97.38 627 HIS A N 1
ATOM 4913 C CA . HIS A 1 627 ? 19.109 14.398 10.461 1 97.38 627 HIS A CA 1
ATOM 4914 C C . HIS A 1 627 ? 19.266 13.07 9.727 1 97.38 627 HIS A C 1
ATOM 4916 O O . HIS A 1 627 ? 19.844 13.031 8.633 1 97.38 627 HIS A O 1
ATOM 4922 N N . PHE A 1 628 ? 18.781 12.008 10.281 1 97.56 628 PHE A N 1
ATOM 4923 C CA . PHE A 1 628 ? 18.641 10.711 9.625 1 97.56 628 PHE A CA 1
ATOM 4924 C C . PHE A 1 628 ? 17.172 10.383 9.391 1 97.56 628 PHE A C 1
ATOM 4926 O O . PHE A 1 628 ? 16.438 10.109 10.336 1 97.56 628 PHE A O 1
ATOM 4933 N N . VAL A 1 629 ? 16.797 10.445 8.148 1 98.25 629 VAL A N 1
ATOM 4934 C CA . VAL A 1 629 ? 15.438 10.039 7.789 1 98.25 629 VAL A CA 1
ATOM 4935 C C . VAL A 1 629 ? 15.383 8.523 7.617 1 98.25 629 VAL A C 1
ATOM 4937 O O . VAL A 1 629 ? 16.141 7.953 6.836 1 98.25 629 VAL A O 1
ATOM 4940 N N . LEU A 1 630 ? 14.523 7.895 8.289 1 97.44 630 LEU A N 1
ATOM 4941 C CA . LEU A 1 630 ? 14.438 6.438 8.312 1 97.44 630 LEU A CA 1
ATOM 4942 C C . LEU A 1 630 ? 13.109 5.965 7.73 1 97.44 630 LEU A C 1
ATOM 4944 O O . LEU A 1 630 ? 12.055 6.523 8.047 1 97.44 630 LEU A O 1
ATOM 4948 N N . LYS A 1 631 ? 13.148 4.996 6.91 1 95 631 LYS A N 1
ATOM 4949 C CA . LYS A 1 631 ? 11.914 4.477 6.328 1 95 631 LYS A CA 1
ATOM 4950 C C . LYS A 1 631 ? 11.414 3.256 7.098 1 95 631 LYS A C 1
ATOM 4952 O O . LYS A 1 631 ? 12.211 2.418 7.527 1 95 631 LYS A O 1
ATOM 4957 N N . ASN A 1 632 ? 10.109 3.203 7.305 1 93.44 632 ASN A N 1
ATOM 4958 C CA . ASN A 1 632 ? 9.375 2.074 7.867 1 93.44 632 ASN A CA 1
ATOM 4959 C C . ASN A 1 632 ? 10.062 1.529 9.117 1 93.44 632 ASN A C 1
ATOM 4961 O O . ASN A 1 632 ? 10.25 0.319 9.25 1 93.44 632 ASN A O 1
ATOM 4965 N N . THR A 1 633 ? 10.453 2.385 9.992 1 93.25 633 THR A N 1
ATOM 4966 C CA . THR A 1 633 ? 11.133 2.061 11.234 1 93.25 633 THR A CA 1
ATOM 4967 C C . THR A 1 633 ? 10.297 2.51 12.438 1 93.25 633 THR A C 1
ATOM 4969 O O . THR A 1 633 ? 9.719 3.596 12.422 1 93.25 633 THR A O 1
ATOM 4972 N N . SER A 1 634 ? 10.25 1.68 13.43 1 91.31 634 SER A N 1
ATOM 4973 C CA . SER A 1 634 ? 9.586 2.057 14.672 1 91.31 634 SER A CA 1
ATOM 4974 C C . SER A 1 634 ? 10.406 3.078 15.453 1 91.31 634 SER A C 1
ATOM 4976 O O . SER A 1 634 ? 11.5 2.77 15.938 1 91.31 634 SER A O 1
ATOM 4978 N N . MET A 1 635 ? 9.844 4.203 15.641 1 91.56 635 MET A N 1
ATOM 4979 C CA . MET A 1 635 ? 10.555 5.25 16.359 1 91.56 635 MET A CA 1
ATOM 4980 C C . MET A 1 635 ? 10.625 4.938 17.859 1 91.56 635 MET A C 1
ATOM 4982 O O . MET A 1 635 ? 11.594 5.293 18.531 1 91.56 635 MET A O 1
ATOM 4986 N N . GLU A 1 636 ? 9.672 4.262 18.359 1 85.94 636 GLU A N 1
ATOM 4987 C CA . GLU A 1 636 ? 9.672 3.83 19.75 1 85.94 636 GLU A CA 1
ATOM 4988 C C . GLU A 1 636 ? 10.797 2.842 20.016 1 85.94 636 GLU A C 1
ATOM 4990 O O . GLU A 1 636 ? 11.477 2.934 21.047 1 85.94 636 GLU A O 1
ATOM 4995 N N . LEU A 1 637 ? 10.961 1.952 19.094 1 87.12 637 LEU A N 1
ATOM 4996 C CA . LEU A 1 637 ? 12.031 0.974 19.234 1 87.12 637 LEU A CA 1
ATOM 4997 C C . LEU A 1 637 ? 13.391 1.659 19.25 1 87.12 637 LEU A C 1
ATOM 4999 O O . LEU A 1 637 ? 14.289 1.248 20 1 87.12 637 LEU A O 1
ATOM 5003 N N . LEU A 1 638 ? 13.539 2.65 18.5 1 90.75 638 LEU A N 1
ATOM 5004 C CA . LEU A 1 638 ? 14.82 3.344 18.391 1 90.75 638 LEU A CA 1
ATOM 5005 C C . LEU A 1 638 ? 15.18 4.012 19.719 1 90.75 638 LEU A C 1
ATOM 5007 O O . LEU A 1 638 ? 16.359 4.297 19.969 1 90.75 638 LEU A O 1
ATOM 5011 N N . ARG A 1 639 ? 14.242 4.285 20.531 1 89.69 639 ARG A N 1
ATOM 5012 C CA . ARG A 1 639 ? 14.5 4.875 21.844 1 89.69 639 ARG A CA 1
ATOM 5013 C C . ARG A 1 639 ? 14.961 3.82 22.844 1 89.69 639 ARG A C 1
ATOM 5015 O O . ARG A 1 639 ? 15.477 4.152 23.906 1 89.69 639 ARG A O 1
ATOM 5022 N N . GLU A 1 640 ? 14.797 2.613 22.453 1 85.94 640 GLU A N 1
ATOM 5023 C CA . GLU A 1 640 ? 15.102 1.529 23.375 1 85.94 640 GLU A CA 1
ATOM 5024 C C . GLU A 1 640 ? 16.391 0.812 22.984 1 85.94 640 GLU A C 1
ATOM 5026 O O . GLU A 1 640 ? 16.875 -0.052 23.719 1 85.94 640 GLU A O 1
ATOM 5031 N N . ILE A 1 641 ? 16.906 1.168 21.891 1 85.19 641 ILE A N 1
ATOM 5032 C CA . ILE A 1 641 ? 18.125 0.468 21.469 1 85.19 641 ILE A CA 1
ATOM 5033 C C . ILE A 1 641 ? 19.266 1.459 21.328 1 85.19 641 ILE A C 1
ATOM 5035 O O . ILE A 1 641 ? 19.047 2.67 21.25 1 85.19 641 ILE A O 1
ATOM 5039 N N . ASP A 1 642 ? 20.469 0.88 21.312 1 88.44 642 ASP A N 1
ATOM 5040 C CA . ASP A 1 642 ? 21.672 1.675 21.094 1 88.44 642 ASP A CA 1
ATOM 5041 C C . ASP A 1 642 ? 22.031 1.723 19.625 1 88.44 642 ASP A C 1
ATOM 5043 O O . ASP A 1 642 ? 21.891 0.729 18.906 1 88.44 642 ASP A O 1
ATOM 5047 N N . VAL A 1 643 ? 22.438 2.887 19.203 1 90.12 643 VAL A N 1
ATOM 5048 C CA . VAL A 1 643 ? 22.875 3.068 17.812 1 90.12 643 VAL A CA 1
ATOM 5049 C C . VAL A 1 643 ? 24.375 3.408 17.797 1 90.12 643 VAL A C 1
ATOM 5051 O O . VAL A 1 643 ? 24.859 4.121 18.688 1 90.12 643 VAL A O 1
ATOM 5054 N N . PRO A 1 644 ? 25.094 2.924 16.812 1 89.94 644 PRO A N 1
ATOM 5055 C CA . PRO A 1 644 ? 26.531 3.205 16.781 1 89.94 644 PRO A CA 1
ATOM 5056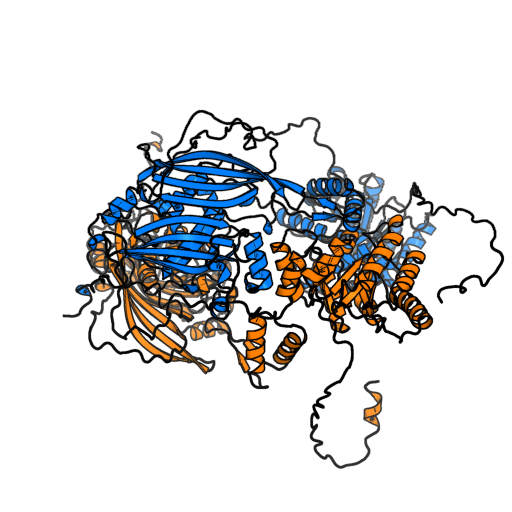 C C . PRO A 1 644 ? 26.828 4.691 16.609 1 89.94 644 PRO A C 1
ATOM 5058 O O . PRO A 1 644 ? 26.328 5.328 15.68 1 89.94 644 PRO A O 1
ATOM 5061 N N . ILE A 1 645 ? 27.719 5.242 17.406 1 90.88 645 ILE A N 1
ATOM 5062 C CA . ILE A 1 645 ? 28.062 6.656 17.391 1 90.88 645 ILE A CA 1
ATOM 5063 C C . ILE A 1 645 ? 28.766 6.988 16.062 1 90.88 645 ILE A C 1
ATOM 5065 O O . ILE A 1 645 ? 28.734 8.133 15.617 1 90.88 645 ILE A O 1
ATOM 5069 N N . LYS A 1 646 ? 29.359 5.984 15.43 1 90 646 LYS A N 1
ATOM 5070 C CA . LYS A 1 646 ? 30.078 6.16 14.172 1 90 646 LYS A CA 1
ATOM 5071 C C . LYS A 1 646 ? 29.156 6.676 13.07 1 90 646 LYS A C 1
ATOM 5073 O O . LYS A 1 646 ? 29.625 7.281 12.102 1 90 646 LYS A O 1
ATOM 5078 N N . LEU A 1 647 ? 27.938 6.414 13.211 1 90.62 647 LEU A N 1
ATOM 5079 C CA . LEU A 1 647 ? 26.969 6.906 12.242 1 90.62 647 LEU A CA 1
ATOM 5080 C C . LEU A 1 647 ? 26.969 8.43 12.188 1 90.62 647 LEU A C 1
ATOM 5082 O O . LEU A 1 647 ? 26.672 9.023 11.148 1 90.62 647 LEU A O 1
ATOM 5086 N N . PHE A 1 648 ? 27.406 9.031 13.328 1 90.56 648 PHE A N 1
ATOM 5087 C CA . PHE A 1 648 ? 27.219 10.469 13.461 1 90.56 648 PHE A CA 1
ATOM 5088 C C . PHE A 1 648 ? 28.562 11.195 13.406 1 90.56 648 PHE A C 1
ATOM 5090 O O . PHE A 1 648 ? 28.625 12.391 13.117 1 90.56 648 PHE A O 1
ATOM 5097 N N . GLU A 1 649 ? 29.656 10.586 13.703 1 81.38 649 GLU A N 1
ATOM 5098 C CA . GLU A 1 649 ? 30.953 11.227 13.883 1 81.38 649 GLU A CA 1
ATOM 5099 C C . GLU A 1 649 ? 31.672 11.383 12.547 1 81.38 649 GLU A C 1
ATOM 5101 O O . GLU A 1 649 ? 32.438 12.336 12.359 1 81.38 649 GLU A O 1
ATOM 5106 N N . ASN A 1 650 ? 31.562 10.492 11.609 1 67.88 650 ASN A N 1
ATOM 5107 C CA . ASN A 1 650 ? 32.375 10.438 10.414 1 67.88 650 ASN A CA 1
ATOM 5108 C C . ASN A 1 650 ? 31.828 11.336 9.305 1 67.88 650 ASN A C 1
ATOM 5110 O O . ASN A 1 650 ? 31.969 11.023 8.125 1 67.88 650 ASN A O 1
ATOM 5114 N N . GLY A 1 651 ? 31.562 12.562 9.602 1 79.06 651 GLY A N 1
ATOM 5115 C CA . GLY A 1 651 ? 31.016 13.289 8.469 1 79.06 651 GLY A CA 1
ATOM 5116 C C . GLY A 1 651 ? 30.047 12.461 7.637 1 79.06 651 GLY A C 1
ATOM 5117 O O . GLY A 1 651 ? 29.344 11.602 8.172 1 79.06 651 GLY A O 1
ATOM 5118 N N . HIS A 1 652 ? 29.906 12.734 6.301 1 84 652 HIS A N 1
ATOM 5119 C CA . HIS A 1 652 ? 29.031 11.961 5.434 1 84 652 HIS A CA 1
ATOM 5120 C C . HIS A 1 652 ? 29.781 10.812 4.766 1 84 652 HIS A C 1
ATOM 5122 O O . HIS A 1 652 ? 30.828 11.016 4.156 1 84 652 HIS A O 1
ATOM 5128 N N . MET A 1 653 ? 29.234 9.633 4.965 1 87.81 653 MET A N 1
ATOM 5129 C CA . MET A 1 653 ? 29.781 8.414 4.391 1 87.81 653 MET A CA 1
ATOM 5130 C C . MET A 1 653 ? 29.094 8.07 3.074 1 87.81 653 MET A C 1
ATOM 5132 O O . MET A 1 653 ? 28.078 8.672 2.727 1 87.81 653 MET A O 1
ATOM 5136 N N . LYS A 1 654 ? 29.75 7.16 2.373 1 88.38 654 LYS A N 1
ATOM 5137 C CA . LYS A 1 654 ? 29.094 6.594 1.199 1 88.38 654 LYS A CA 1
ATOM 5138 C C . LYS A 1 654 ? 27.953 5.68 1.602 1 88.38 654 LYS A C 1
ATOM 5140 O O . LYS A 1 654 ? 27.969 5.098 2.688 1 88.38 654 LYS A O 1
ATOM 5145 N N . PRO A 1 655 ? 27.016 5.613 0.719 1 88 655 PRO A N 1
ATOM 5146 C CA . PRO A 1 655 ? 25.875 4.758 1.025 1 88 655 PRO A CA 1
ATOM 5147 C C . PRO A 1 655 ? 26.281 3.342 1.426 1 88 655 PRO A C 1
ATOM 5149 O O . PRO A 1 655 ? 25.734 2.789 2.389 1 88 655 PRO A O 1
ATOM 5152 N N . SER A 1 656 ? 27.234 2.748 0.752 1 85.5 656 SER A N 1
ATOM 5153 C CA . SER A 1 656 ? 27.672 1.391 1.057 1 85.5 656 SER A CA 1
ATOM 5154 C C . SER A 1 656 ? 28.297 1.307 2.451 1 85.5 656 SER A C 1
ATOM 5156 O O . SER A 1 656 ? 28.172 0.282 3.127 1 85.5 656 SER A O 1
ATOM 5158 N N . GLU A 1 657 ? 28.875 2.363 2.85 1 89.44 657 GLU A N 1
ATOM 5159 C CA . GLU A 1 657 ? 29.484 2.391 4.176 1 89.44 657 GLU A CA 1
ATOM 5160 C C . GLU A 1 657 ? 28.438 2.424 5.273 1 89.44 657 GLU A C 1
ATOM 5162 O O . GLU A 1 657 ? 28.578 1.764 6.305 1 89.44 657 GLU A O 1
ATOM 5167 N N . TYR A 1 658 ? 27.438 3.238 5.066 1 91.06 658 TYR A N 1
ATOM 5168 C CA . TYR A 1 658 ? 26.328 3.23 6.008 1 91.06 658 TYR A CA 1
ATOM 5169 C C . TYR A 1 658 ? 25.734 1.831 6.148 1 91.06 658 TYR A C 1
ATOM 5171 O O . TYR A 1 658 ? 25.484 1.364 7.262 1 91.06 658 TYR A O 1
ATOM 5179 N N . GLU A 1 659 ? 25.578 1.17 5.039 1 87.56 659 GLU A N 1
ATOM 5180 C CA . GLU A 1 659 ? 24.938 -0.147 5.039 1 87.56 659 GLU A CA 1
ATOM 5181 C C . GLU A 1 659 ? 25.812 -1.181 5.734 1 87.56 659 GLU A C 1
ATOM 5183 O O . GLU A 1 659 ? 25.312 -2.037 6.469 1 87.56 659 GLU A O 1
ATOM 5188 N N . HIS A 1 660 ? 27.078 -1.069 5.465 1 84.38 660 HIS A N 1
ATOM 5189 C CA . HIS A 1 660 ? 28 -1.983 6.117 1 84.38 660 HIS A CA 1
ATOM 5190 C C . HIS A 1 660 ? 27.984 -1.797 7.633 1 84.38 660 HIS A C 1
ATOM 5192 O O . HIS A 1 660 ? 28 -2.775 8.383 1 84.38 660 HIS A O 1
ATOM 5198 N N . LEU A 1 661 ? 28.016 -0.583 8.016 1 87.38 661 LEU A N 1
ATOM 5199 C CA . LEU A 1 661 ? 27.984 -0.269 9.438 1 87.38 661 LEU A CA 1
ATOM 5200 C C . LEU A 1 661 ? 26.703 -0.768 10.07 1 87.38 661 LEU A C 1
ATOM 5202 O O . LEU A 1 661 ? 26.719 -1.358 11.156 1 87.38 661 LEU A O 1
ATOM 5206 N N . CYS A 1 662 ? 25.594 -0.561 9.445 1 87.88 662 CYS A N 1
ATOM 5207 C CA . CYS A 1 662 ? 24.297 -0.99 9.984 1 87.88 662 CYS A CA 1
ATOM 5208 C C . CYS A 1 662 ? 24.203 -2.51 10.016 1 87.88 662 CYS A C 1
ATOM 5210 O O . CYS A 1 662 ? 23.719 -3.082 10.992 1 87.88 662 CYS A O 1
ATOM 5212 N N . ALA A 1 663 ? 24.688 -3.148 8.984 1 81.94 663 ALA A N 1
ATOM 5213 C CA . ALA A 1 663 ? 24.641 -4.609 8.922 1 81.94 663 ALA A CA 1
ATOM 5214 C C . ALA A 1 663 ? 25.406 -5.227 10.094 1 81.94 663 ALA A C 1
ATOM 5216 O O . ALA A 1 663 ? 24.953 -6.215 10.68 1 81.94 663 ALA A O 1
ATOM 5217 N N . SER A 1 664 ? 26.484 -4.617 10.438 1 80.75 664 SER A N 1
ATOM 5218 C CA . SER A 1 664 ? 27.375 -5.191 11.438 1 80.75 664 SER A CA 1
ATOM 5219 C C . SER A 1 664 ? 27 -4.742 12.844 1 80.75 664 SER A C 1
ATOM 5221 O O . SER A 1 664 ? 27.109 -5.512 13.797 1 80.75 664 SER A O 1
ATOM 5223 N N . GLN A 1 665 ? 26.484 -3.475 12.906 1 84.56 665 GLN A N 1
ATOM 5224 C CA . GLN A 1 665 ? 26.438 -2.918 14.258 1 84.56 665 GLN A CA 1
ATOM 5225 C C . GLN A 1 665 ? 25 -2.514 14.625 1 84.56 665 GLN A C 1
ATOM 5227 O O . GLN A 1 665 ? 24.703 -2.299 15.797 1 84.56 665 GLN A O 1
ATOM 5232 N N . CYS A 1 666 ? 24.203 -2.398 13.727 1 87.19 666 CYS A N 1
ATOM 5233 C CA . CYS A 1 666 ? 22.828 -2 14.008 1 87.19 666 CYS A CA 1
ATOM 5234 C C . CYS A 1 666 ? 21.875 -2.48 12.914 1 87.19 666 CYS A C 1
ATOM 5236 O O . CYS A 1 666 ? 21.312 -1.671 12.18 1 87.19 666 CYS A O 1
ATOM 5238 N N . PRO A 1 667 ? 21.578 -3.746 12.867 1 82 667 PRO A N 1
ATOM 5239 C CA . PRO A 1 667 ? 20.812 -4.344 11.773 1 82 667 PRO A CA 1
ATOM 5240 C C . PRO A 1 667 ? 19.406 -3.758 11.641 1 82 667 PRO A C 1
ATOM 5242 O O . PRO A 1 667 ? 18.828 -3.783 10.562 1 82 667 PRO A O 1
ATOM 5245 N N . VAL A 1 668 ? 18.891 -3.189 12.672 1 84.06 668 VAL A N 1
ATOM 5246 C CA . VAL A 1 668 ? 17.562 -2.602 12.648 1 84.06 668 VAL A CA 1
ATOM 5247 C C . VAL A 1 668 ? 17.516 -1.461 11.633 1 84.06 668 VAL A C 1
ATOM 5249 O O . VAL A 1 668 ? 16.469 -1.157 11.07 1 84.06 668 VAL A O 1
ATOM 5252 N N . LEU A 1 669 ? 18.719 -0.884 11.367 1 90.88 669 LEU A N 1
ATOM 5253 C CA . LEU A 1 669 ? 18.766 0.261 10.469 1 90.88 669 LEU A CA 1
ATOM 5254 C C . LEU A 1 669 ? 19.266 -0.158 9.086 1 90.88 669 LEU A C 1
ATOM 5256 O O . LEU A 1 669 ? 19.453 0.687 8.211 1 90.88 669 LEU A O 1
ATOM 5260 N N . LEU A 1 670 ? 19.453 -1.44 8.852 1 88.62 670 LEU A N 1
ATOM 5261 C CA . LEU A 1 670 ? 19.906 -1.916 7.547 1 88.62 670 LEU A CA 1
ATOM 5262 C C . LEU A 1 670 ? 18.875 -1.604 6.465 1 88.62 670 LEU A C 1
ATOM 5264 O O . LEU A 1 670 ? 17.703 -1.99 6.582 1 88.62 670 LEU A O 1
ATOM 5268 N N . HIS A 1 671 ? 19.281 -0.836 5.414 1 89.12 671 HIS A N 1
ATOM 5269 C CA . HIS A 1 671 ? 18.484 -0.417 4.266 1 89.12 671 HIS A CA 1
ATOM 5270 C C . HIS A 1 671 ? 17.328 0.461 4.695 1 89.12 671 HIS A C 1
ATOM 5272 O O . HIS A 1 671 ? 16.297 0.532 3.998 1 89.12 671 HIS A O 1
ATOM 5278 N N . LYS A 1 672 ? 17.484 1.117 5.918 1 94 672 LYS A N 1
ATOM 5279 C CA . LYS A 1 672 ? 16.391 1.948 6.418 1 94 672 LYS A CA 1
ATOM 5280 C C . LYS A 1 672 ? 16.734 3.432 6.305 1 94 672 LYS A C 1
ATOM 5282 O O . LYS A 1 672 ? 15.852 4.285 6.398 1 94 672 LYS A O 1
ATOM 5287 N N . ILE A 1 673 ? 17.969 3.77 6.164 1 96.5 673 ILE A N 1
ATOM 5288 C CA . ILE A 1 673 ? 18.375 5.168 6.098 1 96.5 673 ILE A CA 1
ATOM 5289 C C . ILE A 1 673 ? 18.078 5.727 4.707 1 96.5 673 ILE A C 1
ATOM 5291 O O . ILE A 1 673 ? 18.781 5.402 3.742 1 96.5 673 ILE A O 1
ATOM 5295 N N . ALA A 1 674 ? 17.125 6.566 4.617 1 96.62 674 ALA A N 1
ATOM 5296 C CA . ALA A 1 674 ? 16.672 7.102 3.332 1 96.62 674 ALA A CA 1
ATOM 5297 C C . ALA A 1 674 ? 17.453 8.359 2.957 1 96.62 674 ALA A C 1
ATOM 5299 O O . ALA A 1 674 ? 17.734 8.594 1.779 1 96.62 674 ALA A O 1
ATOM 5300 N N . CYS A 1 675 ? 17.734 9.156 3.939 1 97.5 675 CYS A N 1
ATOM 5301 C CA . CYS A 1 675 ? 18.359 10.453 3.715 1 97.5 675 CYS A CA 1
ATOM 5302 C C . CYS A 1 675 ? 19.172 10.891 4.938 1 97.5 675 CYS A C 1
ATOM 5304 O O . CYS A 1 675 ? 18.734 10.695 6.074 1 97.5 675 CYS A O 1
ATOM 5306 N N . VAL A 1 676 ? 20.344 11.391 4.758 1 97.56 676 VAL A N 1
ATOM 5307 C CA . VAL A 1 676 ? 21.172 11.992 5.801 1 97.56 676 VAL A CA 1
ATOM 5308 C C . VAL A 1 676 ? 21.469 13.445 5.453 1 97.56 676 VAL A C 1
ATOM 5310 O O . VAL A 1 676 ? 22.109 13.734 4.445 1 97.56 676 VAL A O 1
ATOM 5313 N N . THR A 1 677 ? 21.031 14.328 6.277 1 97.56 677 THR A N 1
ATOM 5314 C CA . THR A 1 677 ? 21.172 15.75 6.004 1 97.56 677 THR A CA 1
ATOM 5315 C C . THR A 1 677 ? 21.906 16.453 7.141 1 97.56 677 THR A C 1
ATOM 5317 O O . THR A 1 677 ? 21.469 16.375 8.297 1 97.56 677 THR A O 1
ATOM 5320 N N . THR A 1 678 ? 22.969 17.109 6.844 1 97.19 678 THR A N 1
ATOM 5321 C CA . THR A 1 678 ? 23.547 18.078 7.762 1 97.19 678 THR A CA 1
ATOM 5322 C C . THR A 1 678 ? 22.891 19.453 7.59 1 97.19 678 THR A C 1
ATOM 5324 O O . THR A 1 678 ? 22.906 20.016 6.492 1 97.19 678 THR A O 1
ATOM 5327 N N . ARG A 1 679 ? 22.359 19.953 8.578 1 96.81 679 ARG A N 1
ATOM 5328 C CA . ARG A 1 679 ? 21.594 21.188 8.578 1 96.81 679 ARG A CA 1
ATOM 5329 C C . ARG A 1 679 ? 22.141 22.172 9.609 1 96.81 679 ARG A C 1
ATOM 5331 O O . ARG A 1 679 ? 22.297 21.828 10.773 1 96.81 679 ARG A O 1
ATOM 5338 N N . ARG A 1 680 ? 22.453 23.359 9.203 1 95.94 680 ARG A N 1
ATOM 5339 C CA . ARG A 1 680 ? 22.828 24.438 10.117 1 95.94 680 ARG A CA 1
ATOM 5340 C C . ARG A 1 680 ? 21.672 25.422 10.297 1 95.94 680 ARG A C 1
ATOM 5342 O O . ARG A 1 680 ? 21.125 25.922 9.312 1 95.94 680 ARG A O 1
ATOM 5349 N N . ILE A 1 681 ? 21.359 25.656 11.547 1 95.44 681 ILE A N 1
ATOM 5350 C CA . ILE A 1 681 ? 20.234 26.531 11.797 1 95.44 681 ILE A CA 1
ATOM 5351 C C . ILE A 1 681 ? 20.641 27.641 12.766 1 95.44 681 ILE A C 1
ATOM 5353 O O . ILE A 1 681 ? 21.594 27.484 13.539 1 95.44 681 ILE A O 1
ATOM 5357 N N . ILE A 1 682 ? 19.984 28.75 12.641 1 93.25 682 ILE A N 1
ATOM 5358 C CA . ILE A 1 682 ? 20.062 29.828 13.633 1 93.25 682 ILE A CA 1
ATOM 5359 C C . ILE A 1 682 ? 18.688 30.016 14.289 1 93.25 682 ILE A C 1
ATOM 5361 O O . ILE A 1 682 ? 17.672 30.047 13.609 1 93.25 682 ILE A O 1
ATOM 5365 N N . ARG A 1 683 ? 18.703 30.047 15.562 1 91.25 683 ARG A N 1
ATOM 5366 C CA . ARG A 1 683 ? 17.469 30.297 16.297 1 91.25 683 ARG A CA 1
ATOM 5367 C C . ARG A 1 683 ? 17.734 31.156 17.531 1 91.25 683 ARG A C 1
ATOM 5369 O O . ARG A 1 683 ? 18.875 31.406 17.891 1 91.25 683 ARG A O 1
ATOM 5376 N N . VAL A 1 684 ? 16.656 31.625 18.078 1 88.69 684 VAL A N 1
ATOM 5377 C CA . VAL A 1 684 ? 16.766 32.406 19.312 1 88.69 684 VAL A CA 1
ATOM 5378 C C . VAL A 1 684 ? 17.094 31.484 20.484 1 88.69 684 VAL A C 1
ATOM 5380 O O . VAL A 1 684 ? 16.562 30.375 20.562 1 88.69 684 VAL A O 1
ATOM 5383 N N . ARG A 1 685 ? 17.875 31.953 21.359 1 89.94 685 ARG A N 1
ATOM 5384 C CA . ARG A 1 685 ? 18.25 31.141 22.531 1 89.94 685 ARG A CA 1
ATOM 5385 C C . ARG A 1 685 ? 17.016 30.766 23.344 1 89.94 685 ARG A C 1
ATOM 5387 O O . ARG A 1 685 ? 16.078 31.562 23.469 1 89.94 685 ARG A O 1
ATOM 5394 N N . PRO A 1 686 ? 17.062 29.578 23.953 1 87.88 686 PRO A N 1
ATOM 5395 C CA . PRO A 1 686 ? 15.867 29.062 24.625 1 87.88 686 PRO A CA 1
ATOM 5396 C C . PRO A 1 686 ? 15.43 29.938 25.797 1 87.88 686 PRO A C 1
ATOM 5398 O O . PRO A 1 686 ? 14.25 29.938 26.156 1 87.88 686 PRO A O 1
ATOM 5401 N N . ASP A 1 687 ? 16.266 30.625 26.344 1 83.5 687 ASP A N 1
ATOM 5402 C CA . ASP A 1 687 ? 15.953 31.406 27.547 1 83.5 687 ASP A CA 1
ATOM 5403 C C . ASP A 1 687 ? 15.281 32.719 27.172 1 83.5 687 ASP A C 1
ATOM 5405 O O . ASP A 1 687 ? 14.773 33.438 28.047 1 83.5 687 ASP A O 1
ATOM 5409 N N . ILE A 1 688 ? 15.273 33.031 25.969 1 85.31 688 ILE A N 1
ATOM 5410 C CA . ILE A 1 688 ? 14.68 34.281 25.5 1 85.31 688 ILE A CA 1
ATOM 5411 C C . ILE A 1 688 ? 13.336 34 24.828 1 85.31 688 ILE A C 1
ATOM 5413 O O . ILE A 1 688 ? 13.305 33.438 23.719 1 85.31 688 ILE A O 1
ATOM 5417 N N . TYR A 1 689 ? 12.234 34.25 25.5 1 80.38 689 TYR A N 1
ATOM 5418 C CA . TYR A 1 689 ? 10.906 34.094 24.922 1 80.38 689 TYR A CA 1
ATOM 5419 C C . TYR A 1 689 ? 9.898 35.031 25.578 1 80.38 689 TYR A C 1
ATOM 5421 O O . TYR A 1 689 ? 10.164 35.594 26.641 1 80.38 689 TYR A O 1
ATOM 5429 N N . SER A 1 690 ? 8.867 35.281 24.828 1 78.88 690 SER A N 1
ATOM 5430 C CA . SER A 1 690 ? 7.766 36.094 25.328 1 78.88 690 SER A CA 1
ATOM 5431 C C . SER A 1 690 ? 6.426 35.406 25.125 1 78.88 690 SER A C 1
ATOM 5433 O O . SER A 1 690 ? 6.031 35.094 24 1 78.88 690 SER A O 1
ATOM 5435 N N . CYS A 1 691 ? 5.715 35.156 26.234 1 77.31 691 CYS A N 1
ATOM 5436 C CA . CYS A 1 691 ? 4.449 34.438 26.172 1 77.31 691 CYS A CA 1
ATOM 5437 C C . CYS A 1 691 ? 3.311 35.375 25.781 1 77.31 691 CYS A C 1
ATOM 5439 O O . CYS A 1 691 ? 3.334 36.562 26.125 1 77.31 691 CYS A O 1
ATOM 5441 N N . HIS A 1 692 ? 2.414 34.812 25.078 1 76.75 692 HIS A N 1
ATOM 5442 C CA . HIS A 1 692 ? 1.209 35.594 24.75 1 76.75 692 HIS A CA 1
ATOM 5443 C C . HIS A 1 692 ? 0.414 35.906 26.016 1 76.75 692 HIS A C 1
ATOM 5445 O O . HIS A 1 692 ? 0.33 35.125 26.938 1 76.75 692 HIS A O 1
ATOM 5451 N N . LYS A 1 693 ? -0.073 37.031 25.984 1 77.56 693 LYS A N 1
ATOM 5452 C CA . LYS A 1 693 ? -0.932 37.469 27.078 1 77.56 693 LYS A CA 1
ATOM 5453 C C . LYS A 1 693 ? -2.334 36.875 26.938 1 77.56 693 LYS A C 1
ATOM 5455 O O . LYS A 1 693 ? -2.826 36.688 25.828 1 77.56 693 LYS A O 1
ATOM 5460 N N . VAL A 1 694 ? -2.949 36.531 28.109 1 83.31 694 VAL A N 1
ATOM 5461 C CA . VAL A 1 694 ? -4.348 36.094 28.125 1 83.31 694 VAL A CA 1
ATOM 5462 C C . VAL A 1 694 ? -5.246 37.312 27.859 1 83.31 694 VAL A C 1
ATOM 5464 O O . VAL A 1 694 ? -5.086 38.375 28.484 1 83.31 694 VAL A O 1
ATOM 5467 N N . PRO A 1 695 ? -6.102 37.094 26.875 1 85.69 695 PRO A N 1
ATOM 5468 C CA . PRO A 1 695 ? -7.004 38.219 26.609 1 85.69 695 PRO A CA 1
ATOM 5469 C C . PRO A 1 695 ? -7.777 38.688 27.844 1 85.69 695 PRO A C 1
ATOM 5471 O O . PRO A 1 695 ? -8.289 37.844 28.594 1 85.69 695 PRO A O 1
ATOM 5474 N N . SER A 1 696 ? -7.941 39.969 27.969 1 83.19 696 SER A N 1
ATOM 5475 C CA . SER A 1 696 ? -8.625 40.531 29.125 1 83.19 696 SER A CA 1
ATOM 5476 C C . SER A 1 696 ? -10.086 40.125 29.156 1 83.19 696 SER A C 1
ATOM 5478 O O . SER A 1 696 ? -10.68 40 30.234 1 83.19 696 SER A O 1
ATOM 5480 N N . GLU A 1 697 ? -10.57 39.844 27.969 1 85.06 697 GLU A N 1
ATOM 5481 C CA . GLU A 1 697 ? -11.977 39.469 27.875 1 85.06 697 GLU A CA 1
ATOM 5482 C C . GLU A 1 697 ? -12.234 38.125 28.547 1 85.06 697 GLU A C 1
ATOM 5484 O O . GLU A 1 697 ? -13.375 37.812 28.891 1 85.06 697 GLU A O 1
ATOM 5489 N N . LEU A 1 698 ? -11.258 37.406 28.734 1 85.62 698 LEU A N 1
ATOM 5490 C CA . LEU A 1 698 ? -11.414 36.062 29.312 1 85.62 698 LEU A CA 1
ATOM 5491 C C . LEU A 1 698 ? -11.375 36.156 30.844 1 85.62 698 LEU A C 1
ATOM 5493 O O . LEU A 1 698 ? -11.797 35.219 31.516 1 85.62 698 LEU A O 1
ATOM 5497 N N . ILE A 1 699 ? -10.82 37.219 31.312 1 79.44 699 ILE A N 1
ATOM 5498 C CA . ILE A 1 699 ? -10.594 37.312 32.75 1 79.44 699 ILE A CA 1
ATOM 5499 C C . ILE A 1 699 ? -11.781 38.031 33.406 1 79.44 699 ILE A C 1
ATOM 5501 O O . ILE A 1 699 ? -12.219 39.062 32.938 1 79.44 699 ILE A O 1
ATOM 5505 N N . MET A 1 700 ? -12.492 37.25 34.312 1 70.31 700 MET A N 1
ATOM 5506 C CA . MET A 1 700 ? -13.586 37.844 35.062 1 70.31 700 MET A CA 1
ATOM 5507 C C . MET A 1 700 ? -13.062 38.938 36 1 70.31 700 MET A C 1
ATOM 5509 O O . MET A 1 700 ? -12.062 38.719 36.688 1 70.31 700 MET A O 1
ATOM 5513 N N . ASN A 1 701 ? -13.375 40.281 35.781 1 50.38 701 ASN A N 1
ATOM 5514 C CA . ASN A 1 701 ? -13.125 41.281 36.812 1 50.38 701 ASN A CA 1
ATOM 5515 C C . ASN A 1 701 ? -13.82 40.906 38.125 1 50.38 701 ASN A C 1
ATOM 5517 O O . ASN A 1 701 ? -14.945 40.406 38.125 1 50.38 701 ASN A O 1
ATOM 5521 N N . MET B 1 1 ? -8.516 -49 16.344 1 24.81 1 MET B N 1
ATOM 5522 C CA . MET B 1 1 ? -7.91 -49.688 17.484 1 24.81 1 MET B CA 1
ATOM 5523 C C . MET B 1 1 ? -7.762 -48.75 18.672 1 24.81 1 MET B C 1
ATOM 5525 O O . MET B 1 1 ? -7.137 -49.125 19.672 1 24.81 1 MET B O 1
ATOM 5529 N N . ILE B 1 2 ? -8.258 -47.469 18.531 1 32.47 2 ILE B N 1
ATOM 5530 C CA . ILE B 1 2 ? -7.969 -46.844 19.812 1 32.47 2 ILE B CA 1
ATOM 5531 C C . ILE B 1 2 ? -8.656 -47.625 20.938 1 32.47 2 ILE B C 1
ATOM 5533 O O . ILE B 1 2 ? -8.102 -47.75 22.016 1 32.47 2 ILE B O 1
ATOM 5537 N N . ARG B 1 3 ? -9.82 -48.344 20.531 1 36.31 3 ARG B N 1
ATOM 5538 C CA . ARG B 1 3 ? -11.203 -48.688 20.859 1 36.31 3 ARG B CA 1
ATOM 5539 C C . ARG B 1 3 ? -11.289 -50.031 21.578 1 36.31 3 ARG B C 1
ATOM 5541 O O . ARG B 1 3 ? -12.266 -50.281 22.281 1 36.31 3 ARG B O 1
ATOM 5548 N N . LEU B 1 4 ? -10.562 -51.031 21.25 1 30.66 4 LEU B N 1
ATOM 5549 C CA . LEU B 1 4 ? -10.914 -52.406 21.672 1 30.66 4 LEU B CA 1
ATOM 5550 C C . LEU B 1 4 ? -10.953 -52.5 23.188 1 30.66 4 LEU B C 1
ATOM 5552 O O . LEU B 1 4 ? -11.836 -53.156 23.75 1 30.66 4 LEU B O 1
ATOM 5556 N N . ILE B 1 5 ? -9.875 -52.125 23.953 1 30.36 5 ILE B N 1
ATOM 5557 C CA . ILE B 1 5 ? -9.383 -52.562 25.266 1 30.36 5 ILE B CA 1
ATOM 5558 C C . ILE B 1 5 ? -10.141 -51.812 26.375 1 30.36 5 ILE B C 1
ATOM 5560 O O . ILE B 1 5 ? -10.008 -52.156 27.547 1 30.36 5 ILE B O 1
ATOM 5564 N N . LEU B 1 6 ? -11.117 -50.812 26.031 1 32.69 6 LEU B N 1
ATOM 5565 C CA . LEU B 1 6 ? -11.656 -50.375 27.312 1 32.69 6 LEU B CA 1
ATOM 5566 C C . LEU B 1 6 ? -12.609 -51.406 27.906 1 32.69 6 LEU B C 1
ATOM 5568 O O . LEU B 1 6 ? -13.156 -51.188 28.984 1 32.69 6 LEU B O 1
ATOM 5572 N N . LYS B 1 7 ? -13.023 -52.5 27.094 1 32.69 7 LYS B N 1
ATOM 5573 C CA . LYS B 1 7 ? -14.156 -53.344 27.453 1 32.69 7 LYS B CA 1
ATOM 5574 C C . LYS B 1 7 ? -13.797 -54.25 28.625 1 32.69 7 LYS B C 1
ATOM 5576 O O . LYS B 1 7 ? -14.68 -54.875 29.25 1 32.69 7 LYS B O 1
ATOM 5581 N N . ALA B 1 8 ? -12.602 -54.812 28.594 1 26.28 8 ALA B N 1
ATOM 5582 C CA . ALA B 1 8 ? -12.492 -55.906 29.531 1 26.28 8 ALA B CA 1
ATOM 5583 C C . ALA B 1 8 ? -12.664 -55.438 30.969 1 26.28 8 ALA B C 1
ATOM 5585 O O . ALA B 1 8 ? -12.82 -56.25 31.891 1 26.28 8 ALA B O 1
ATOM 5586 N N . LYS B 1 9 ? -12.203 -54.188 31.391 1 28.03 9 LYS B N 1
ATOM 5587 C CA . LYS B 1 9 ? -11.969 -54 32.812 1 28.03 9 LYS B CA 1
ATOM 5588 C C . LYS B 1 9 ? -13.289 -53.812 33.562 1 28.03 9 LYS B C 1
ATOM 5590 O O . LYS B 1 9 ? -13.797 -52.688 33.688 1 28.03 9 LYS B O 1
ATOM 5595 N N . SER B 1 10 ? -14.398 -54.469 33.281 1 29.59 10 SER B N 1
ATOM 5596 C CA . SER B 1 10 ? -15.477 -54.375 34.25 1 29.59 10 SER B CA 1
ATOM 5597 C C . SER B 1 10 ? -14.984 -54.781 35.625 1 29.59 10 SER B C 1
ATOM 5599 O O . SER B 1 10 ? -15.789 -54.875 36.562 1 29.59 10 SER B O 1
ATOM 5601 N N . VAL B 1 11 ? -13.906 -55.625 35.688 1 27.69 11 VAL B N 1
ATOM 5602 C CA . VAL B 1 11 ? -13.828 -56.156 37.062 1 27.69 11 VAL B CA 1
ATOM 5603 C C . VAL B 1 11 ? -13.984 -55.031 38.062 1 27.69 11 VAL B C 1
ATOM 5605 O O . VAL B 1 11 ? -14.016 -53.844 37.719 1 27.69 11 VAL B O 1
ATOM 5608 N N . LEU B 1 12 ? -13.055 -54.875 39.156 1 25.48 12 LEU B N 1
ATOM 5609 C CA . LEU B 1 12 ? -13.133 -54.562 40.594 1 25.48 12 LEU B CA 1
ATOM 5610 C C . LEU B 1 12 ? -13.469 -53.094 40.812 1 25.48 12 LEU B C 1
ATOM 5612 O O . LEU B 1 12 ? -13.227 -52.25 39.906 1 25.48 12 LEU B O 1
ATOM 5616 N N . GLN B 1 13 ? -13.789 -52.625 42.156 1 24.84 13 GLN B N 1
ATOM 5617 C CA . GLN B 1 13 ? -14.461 -51.594 42.938 1 24.84 13 GLN B CA 1
ATOM 5618 C C . GLN B 1 13 ? -13.852 -50.219 42.719 1 24.84 13 GLN B C 1
ATOM 5620 O O . GLN B 1 13 ? -14.57 -49.25 42.531 1 24.84 13 GLN B O 1
ATOM 5625 N N . SER B 1 14 ? -12.609 -49.906 43.469 1 26.09 14 SER B N 1
ATOM 5626 C CA . SER B 1 14 ? -12.297 -48.844 44.438 1 26.09 14 SER B CA 1
ATOM 5627 C C . SER B 1 14 ? -11.875 -47.562 43.719 1 26.09 14 SER B C 1
ATOM 5629 O O . SER B 1 14 ? -10.969 -47.594 42.875 1 26.09 14 SER B O 1
ATOM 5631 N N . HIS B 1 15 ? -12.633 -46.531 43.531 1 24.31 15 HIS B N 1
ATOM 5632 C CA . HIS B 1 15 ? -12.711 -45.344 42.688 1 24.31 15 HIS B CA 1
ATOM 5633 C C . HIS B 1 15 ? -11.602 -44.344 43.031 1 24.31 15 HIS B C 1
ATOM 5635 O O . HIS B 1 15 ? -11.867 -43.281 43.594 1 24.31 15 HIS B O 1
ATOM 5641 N N . SER B 1 16 ? -10.445 -44.719 43.656 1 23.64 16 SER B N 1
ATOM 5642 C CA . SER B 1 16 ? -9.578 -43.656 44.188 1 23.64 16 SER B CA 1
ATOM 5643 C C . SER B 1 16 ? -9.227 -42.656 43.094 1 23.64 16 SER B C 1
ATOM 5645 O O . SER B 1 16 ? -9.078 -43.031 41.938 1 23.64 16 SER B O 1
ATOM 5647 N N . THR B 1 17 ? -9.547 -41.312 43.312 1 24.98 17 THR B N 1
ATOM 5648 C CA . THR B 1 17 ? -9.359 -40.062 42.594 1 24.98 17 THR B CA 1
ATOM 5649 C C . THR B 1 17 ? -7.922 -39.938 42.094 1 24.98 17 THR B C 1
ATOM 5651 O O . THR B 1 17 ? -7.012 -39.719 42.906 1 24.98 17 THR B O 1
ATOM 5654 N N . LEU B 1 18 ? -7.359 -40.812 41.312 1 24.03 18 LEU B N 1
ATOM 5655 C CA . LEU B 1 18 ? -6.008 -40.781 40.781 1 24.03 18 LEU B CA 1
ATOM 5656 C C . LEU B 1 18 ? -5.684 -39.406 40.188 1 24.03 18 LEU B C 1
ATOM 5658 O O . LEU B 1 18 ? -6.348 -38.938 39.281 1 24.03 18 LEU B O 1
ATOM 5662 N N . GLN B 1 19 ? -5.223 -38.531 41.062 1 22.42 19 GLN B N 1
ATOM 5663 C CA . GLN B 1 19 ? -4.641 -37.219 40.781 1 22.42 19 GLN B CA 1
ATOM 5664 C C . GLN B 1 19 ? -3.652 -37.281 39.625 1 22.42 19 GLN B C 1
ATOM 5666 O O . GLN B 1 19 ? -2.691 -38.062 39.656 1 22.42 19 GLN B O 1
ATOM 5671 N N . CYS B 1 20 ? -4.09 -37.188 38.406 1 20.55 20 CYS B N 1
ATOM 5672 C CA . CYS B 1 20 ? -3.305 -37.062 37.188 1 20.55 20 CYS B CA 1
ATOM 5673 C C . CYS B 1 20 ? -2.129 -36.125 37.406 1 20.55 20 CYS B C 1
ATOM 5675 O O . CYS B 1 20 ? -2.307 -34.906 37.469 1 20.55 20 CYS B O 1
ATOM 5677 N N . LYS B 1 21 ? -1.38 -36.375 38.5 1 22.78 21 LYS B N 1
ATOM 5678 C CA . LYS B 1 21 ? -0.136 -35.625 38.531 1 22.78 21 LYS B CA 1
ATOM 5679 C C . LYS B 1 21 ? 0.534 -35.562 37.156 1 22.78 21 LYS B C 1
ATOM 5681 O O . LYS B 1 21 ? 0.902 -36.594 36.625 1 22.78 21 LYS B O 1
ATOM 5686 N N . ALA B 1 22 ? 0.19 -34.594 36.469 1 22.7 22 ALA B N 1
ATOM 5687 C CA . ALA B 1 22 ? 0.858 -34.125 35.25 1 22.7 22 ALA B CA 1
ATOM 5688 C C . ALA B 1 22 ? 2.375 -34.156 35.438 1 22.7 22 ALA B C 1
ATOM 5690 O O . ALA B 1 22 ? 2.936 -33.312 36.156 1 22.7 22 ALA B O 1
ATOM 5691 N N . ALA B 1 23 ? 3.039 -35.219 35.875 1 21.14 23 ALA B N 1
ATOM 5692 C CA . ALA B 1 23 ? 4.5 -35.281 35.844 1 21.14 23 ALA B CA 1
ATOM 5693 C C . ALA B 1 23 ? 5.062 -34.656 34.562 1 21.14 23 ALA B C 1
ATOM 5695 O O . ALA B 1 23 ? 4.938 -35.219 33.5 1 21.14 23 ALA B O 1
ATOM 5696 N N . MET B 1 24 ? 4.945 -33.406 34.531 1 24.7 24 MET B N 1
ATOM 5697 C CA . MET B 1 24 ? 5.699 -32.688 33.531 1 24.7 24 MET B CA 1
ATOM 5698 C C . MET B 1 24 ? 7.168 -33.094 33.531 1 24.7 24 MET B C 1
ATOM 5700 O O . MET B 1 24 ? 7.906 -32.781 34.469 1 24.7 24 MET B O 1
ATOM 5704 N N . LEU B 1 25 ? 7.434 -34.438 33.375 1 24.08 25 LEU B N 1
ATOM 5705 C CA . LEU B 1 25 ? 8.82 -34.812 33.188 1 24.08 25 LEU B CA 1
ATOM 5706 C C . LEU B 1 25 ? 9.578 -33.781 32.375 1 24.08 25 LEU B C 1
ATOM 5708 O O . LEU B 1 25 ? 9.125 -33.344 31.312 1 24.08 25 LEU B O 1
ATOM 5712 N N . SER B 1 26 ? 10.32 -33.094 33.125 1 26.05 26 SER B N 1
ATOM 5713 C CA . SER B 1 26 ? 11.391 -32.219 32.656 1 26.05 26 SER B CA 1
ATOM 5714 C C . SER B 1 26 ? 12.312 -32.969 31.688 1 26.05 26 SER B C 1
ATOM 5716 O O . SER B 1 26 ? 13.148 -33.781 32.125 1 26.05 26 SER B O 1
ATOM 5718 N N . TYR B 1 27 ? 11.797 -33.812 30.781 1 23.59 27 TYR B N 1
ATOM 5719 C CA . TYR B 1 27 ? 12.734 -34.344 29.812 1 23.59 27 TYR B CA 1
ATOM 5720 C C . TYR B 1 27 ? 13.719 -33.281 29.344 1 23.59 27 TYR B C 1
ATOM 5722 O O . TYR B 1 27 ? 13.328 -32.312 28.703 1 23.59 27 TYR B O 1
ATOM 5730 N N . SER B 1 28 ? 14.648 -33.125 30.219 1 27.92 28 SER B N 1
ATOM 5731 C CA . SER B 1 28 ? 15.836 -32.438 29.688 1 27.92 28 SER B CA 1
ATOM 5732 C C . SER B 1 28 ? 16.375 -33.188 28.469 1 27.92 28 SER B C 1
ATOM 5734 O O . SER B 1 28 ? 16.984 -34.25 28.578 1 27.92 28 SER B O 1
ATOM 5736 N N . PRO B 1 29 ? 15.586 -33.531 27.469 1 24.95 29 PRO B N 1
ATOM 5737 C CA . PRO B 1 29 ? 16.25 -34.344 26.484 1 24.95 29 PRO B CA 1
ATOM 5738 C C . PRO B 1 29 ? 17.703 -33.906 26.219 1 24.95 29 PRO B C 1
ATOM 5740 O O . PRO B 1 29 ? 17.969 -32.719 26.047 1 24.95 29 PRO B O 1
ATOM 5743 N N . LYS B 1 30 ? 18.625 -34.594 26.641 1 26.28 30 LYS B N 1
ATOM 5744 C CA . LYS B 1 30 ? 20.016 -34.5 26.219 1 26.28 30 LYS B CA 1
ATOM 5745 C C . LYS B 1 30 ? 20.125 -34.281 24.719 1 26.28 30 LYS B C 1
ATOM 5747 O O . LYS B 1 30 ? 19.141 -34.375 23.984 1 26.28 30 LYS B O 1
ATOM 5752 N N . GLY B 1 31 ? 21.281 -34.906 24.141 1 30 31 GLY B N 1
ATOM 5753 C CA . GLY B 1 31 ? 21.781 -34.625 22.812 1 30 31 GLY B CA 1
ATOM 5754 C C . GLY B 1 31 ? 20.734 -34.812 21.719 1 30 31 GLY B C 1
ATOM 5755 O O . GLY B 1 31 ? 20.906 -35.688 20.844 1 30 31 GLY B O 1
ATOM 5756 N N . SER B 1 32 ? 19.5 -34.906 22.031 1 30.05 32 SER B N 1
ATOM 5757 C CA . SER B 1 32 ? 18.391 -35.594 21.344 1 30.05 32 SER B CA 1
ATOM 5758 C C . SER B 1 32 ? 18.375 -35.25 19.859 1 30.05 32 SER B C 1
ATOM 5760 O O . SER B 1 32 ? 19.078 -34.344 19.422 1 30.05 32 SER B O 1
ATOM 5762 N N . PRO B 1 33 ? 17.188 -35.438 19.234 1 35.31 33 PRO B N 1
ATOM 5763 C CA . PRO B 1 33 ? 16.984 -35.25 17.797 1 35.31 33 PRO B CA 1
ATOM 5764 C C . PRO B 1 33 ? 17.5 -33.906 17.312 1 35.31 33 PRO B C 1
ATOM 5766 O O . PRO B 1 33 ? 17.547 -32.938 18.078 1 35.31 33 PRO B O 1
ATOM 5769 N N . LEU B 1 34 ? 18.344 -33.812 16.297 1 38.28 34 LEU B N 1
ATOM 5770 C CA . LEU B 1 34 ? 19.016 -32.75 15.594 1 38.28 34 LEU B CA 1
ATOM 5771 C C . LEU B 1 34 ? 18.125 -31.516 15.516 1 38.28 34 LEU B C 1
ATOM 5773 O O . LEU B 1 34 ? 17.047 -31.547 14.914 1 38.28 34 LEU B O 1
ATOM 5777 N N . SER B 1 35 ? 17.938 -30.812 16.625 1 47.22 35 SER B N 1
ATOM 5778 C CA . SER B 1 35 ? 17.328 -29.5 16.469 1 47.22 35 SER B CA 1
ATOM 5779 C C . SER B 1 35 ? 17.578 -28.938 15.086 1 47.22 35 SER B C 1
ATOM 5781 O O . SER B 1 35 ? 18.703 -29.016 14.57 1 47.22 35 SER B O 1
ATOM 5783 N N . PRO B 1 36 ? 16.484 -28.812 14.438 1 56.66 36 PRO B N 1
ATOM 5784 C CA . PRO B 1 36 ? 16.734 -28.328 13.078 1 56.66 36 PRO B CA 1
ATOM 5785 C C . PRO B 1 36 ? 17.734 -27.172 13.055 1 56.66 36 PRO B C 1
ATOM 5787 O O . PRO B 1 36 ? 17.781 -26.359 13.984 1 56.66 36 PRO B O 1
ATOM 5790 N N . PRO B 1 37 ? 18.75 -27.297 12.375 1 66.69 37 PRO B N 1
ATOM 5791 C CA . PRO B 1 37 ? 19.766 -26.25 12.242 1 66.69 37 PRO B CA 1
ATOM 5792 C C . PRO B 1 37 ? 19.156 -24.891 11.906 1 66.69 37 PRO B C 1
ATOM 5794 O O . PRO B 1 37 ? 18.078 -24.812 11.312 1 66.69 37 PRO B O 1
ATOM 5797 N N . MET B 1 38 ? 19.656 -23.922 12.555 1 83.44 38 MET B N 1
ATOM 5798 C CA . MET B 1 38 ? 19.281 -22.562 12.164 1 83.44 38 MET B CA 1
ATOM 5799 C C . MET B 1 38 ? 19.594 -22.312 10.695 1 83.44 38 MET B C 1
ATOM 5801 O O . MET B 1 38 ? 20.703 -22.547 10.242 1 83.44 38 MET B O 1
ATOM 5805 N N . MET B 1 39 ? 18.578 -22.125 9.906 1 92.88 39 MET B N 1
ATOM 5806 C CA . MET B 1 39 ? 18.734 -21.938 8.469 1 92.88 39 MET B CA 1
ATOM 5807 C C . MET B 1 39 ? 18 -20.688 7.992 1 92.88 39 MET B C 1
ATOM 5809 O O . MET B 1 39 ? 17.25 -20.734 7.02 1 92.88 39 MET B O 1
ATOM 5813 N N . ARG B 1 40 ? 18.375 -19.594 8.609 1 95.75 40 ARG B N 1
ATOM 5814 C CA . ARG B 1 40 ? 17.75 -18.344 8.195 1 95.75 40 ARG B CA 1
ATOM 5815 C C . ARG B 1 40 ? 18.188 -17.938 6.797 1 95.75 40 ARG B C 1
ATOM 5817 O O . ARG B 1 40 ? 17.375 -17.438 6.008 1 95.75 40 ARG B O 1
ATOM 5824 N N . SER B 1 41 ? 19.406 -18.078 6.512 1 96.19 41 SER B N 1
ATOM 5825 C CA . SER B 1 41 ? 20 -17.828 5.199 1 96.19 41 SER B CA 1
ATOM 5826 C C . SER B 1 41 ? 20.734 -19.047 4.672 1 96.19 41 SER B C 1
ATOM 5828 O O . SER B 1 41 ? 21.672 -19.547 5.309 1 96.19 41 SER B O 1
ATOM 5830 N N . CYS B 1 42 ? 20.266 -19.547 3.58 1 97.25 42 CYS B N 1
ATOM 5831 C CA . CYS B 1 42 ? 20.938 -20.609 2.836 1 97.25 42 CYS B CA 1
ATOM 5832 C C . CYS B 1 42 ? 21.609 -20.047 1.588 1 97.25 42 CYS B C 1
ATOM 5834 O O . CYS B 1 42 ? 20.953 -19.859 0.561 1 97.25 42 CYS B O 1
ATOM 5836 N N . PHE B 1 43 ? 22.953 -19.922 1.685 1 96.81 43 PHE B N 1
ATOM 5837 C CA . PHE B 1 43 ? 23.688 -19.156 0.682 1 96.81 43 PHE B CA 1
ATOM 5838 C C . PHE B 1 43 ? 24.172 -20.062 -0.446 1 96.81 43 PHE B C 1
ATOM 5840 O O . PHE B 1 43 ? 24.875 -21.031 -0.204 1 96.81 43 PHE B O 1
ATOM 5847 N N . PHE B 1 44 ? 23.75 -19.812 -1.684 1 95.25 44 PHE B N 1
ATOM 5848 C CA . PHE B 1 44 ? 24.312 -20.438 -2.875 1 95.25 44 PHE B CA 1
ATOM 5849 C C . PHE B 1 44 ? 25.578 -19.719 -3.309 1 95.25 44 PHE B C 1
ATOM 5851 O O . PHE B 1 44 ? 25.531 -18.578 -3.785 1 95.25 44 PHE B O 1
ATOM 5858 N N . THR B 1 45 ? 26.656 -20.359 -3.234 1 93.38 45 THR B N 1
ATOM 5859 C CA . THR B 1 45 ? 27.938 -19.703 -3.488 1 93.38 45 THR B CA 1
ATOM 5860 C C . THR B 1 45 ? 28.188 -19.578 -4.988 1 93.38 45 THR B C 1
ATOM 5862 O O . THR B 1 45 ? 27.656 -20.359 -5.781 1 93.38 45 THR B O 1
ATOM 5865 N N . LYS B 1 46 ? 29.047 -18.578 -5.246 1 89.94 46 LYS B N 1
ATOM 5866 C CA . LYS B 1 46 ? 29.625 -18.562 -6.586 1 89.94 46 LYS B CA 1
ATOM 5867 C C . LYS B 1 46 ? 30.625 -19.703 -6.77 1 89.94 46 LYS B C 1
ATOM 5869 O O . LYS B 1 46 ? 31.156 -20.234 -5.789 1 89.94 46 LYS B O 1
ATOM 5874 N N . LYS B 1 47 ? 30.828 -20.078 -7.988 1 92.19 47 LYS B N 1
ATOM 5875 C CA . LYS B 1 47 ? 31.656 -21.234 -8.297 1 92.19 47 LYS B CA 1
ATOM 5876 C C . LYS B 1 47 ? 33.094 -20.812 -8.617 1 92.19 47 LYS B C 1
ATOM 5878 O O . LYS B 1 47 ? 33.625 -21.188 -9.648 1 92.19 47 LYS B O 1
ATOM 5883 N N . THR B 1 48 ? 33.594 -19.953 -7.77 1 91.88 48 THR B N 1
ATOM 5884 C CA . THR B 1 48 ? 34.969 -19.5 -7.785 1 91.88 48 THR B CA 1
ATOM 5885 C C . THR B 1 48 ? 35.562 -19.531 -6.375 1 91.88 48 THR B C 1
ATOM 5887 O O . THR B 1 48 ? 34.812 -19.594 -5.391 1 91.88 48 THR B O 1
ATOM 5890 N N . ARG B 1 49 ? 36.844 -19.625 -6.359 1 91.69 49 ARG B N 1
ATOM 5891 C CA . ARG B 1 49 ? 37.531 -19.609 -5.062 1 91.69 49 ARG B CA 1
ATOM 5892 C C . ARG B 1 49 ? 37.125 -18.359 -4.262 1 91.69 49 ARG B C 1
ATOM 5894 O O . ARG B 1 49 ? 36.906 -18.453 -3.055 1 91.69 49 ARG B O 1
ATOM 5901 N N . GLN B 1 50 ? 37.094 -17.25 -4.895 1 89.56 50 GLN B N 1
ATOM 5902 C CA . GLN B 1 50 ? 36.656 -16.016 -4.254 1 89.56 50 GLN B CA 1
ATOM 5903 C C . GLN B 1 50 ? 35.25 -16.109 -3.723 1 89.56 50 GLN B C 1
ATOM 5905 O O . GLN B 1 50 ? 34.938 -15.602 -2.645 1 89.56 50 GLN B O 1
ATOM 5910 N N . GLY B 1 51 ? 34.438 -16.703 -4.512 1 90 51 GLY B N 1
ATOM 5911 C CA . GLY B 1 51 ? 33.062 -16.906 -4.094 1 90 51 GLY B CA 1
ATOM 5912 C C . GLY B 1 51 ? 32.938 -17.734 -2.836 1 90 51 GLY B C 1
ATOM 5913 O O . GLY B 1 51 ? 32.094 -17.469 -1.979 1 90 51 GLY B O 1
ATOM 5914 N N . LEU B 1 52 ? 33.781 -18.719 -2.732 1 94 52 LEU B N 1
ATOM 5915 C CA . LEU B 1 52 ? 33.781 -19.562 -1.553 1 94 52 LEU B CA 1
ATOM 5916 C C . LEU B 1 52 ? 34.281 -18.812 -0.33 1 94 52 LEU B C 1
ATOM 5918 O O . LEU B 1 52 ? 33.781 -19.016 0.779 1 94 52 LEU B O 1
ATOM 5922 N N . GLU B 1 53 ? 35.156 -17.906 -0.513 1 90.81 53 GLU B N 1
ATOM 5923 C CA . GLU B 1 53 ? 35.75 -17.156 0.581 1 90.81 53 GLU B CA 1
ATOM 5924 C C . GLU B 1 53 ? 34.75 -16.156 1.168 1 90.81 53 GLU B C 1
ATOM 5926 O O . GLU B 1 53 ? 34.875 -15.773 2.334 1 90.81 53 GLU B O 1
ATOM 5931 N N . CYS B 1 54 ? 33.812 -15.75 0.363 1 87 54 CYS B N 1
ATOM 5932 C CA . CYS B 1 54 ? 32.75 -14.852 0.813 1 87 54 CYS B CA 1
ATOM 5933 C C . CYS B 1 54 ? 31.984 -15.453 1.982 1 87 54 CYS B C 1
ATOM 5935 O O . CYS B 1 54 ? 31.438 -14.727 2.818 1 87 54 CYS B O 1
ATOM 5937 N N . VAL B 1 55 ? 31.938 -16.734 2.09 1 90.75 55 VAL B N 1
ATOM 5938 C CA . VAL B 1 55 ? 31.188 -17.438 3.119 1 90.75 55 VAL B CA 1
ATOM 5939 C C . VAL B 1 55 ? 31.734 -17.094 4.5 1 90.75 55 VAL B C 1
ATOM 5941 O O . VAL B 1 55 ? 30.984 -16.844 5.438 1 90.75 55 VAL B O 1
ATOM 5944 N N . LYS B 1 56 ? 33 -17 4.566 1 84.38 56 LYS B N 1
ATOM 5945 C CA . LYS B 1 56 ? 33.625 -16.672 5.844 1 84.38 56 LYS B CA 1
ATOM 5946 C C . LYS B 1 56 ? 33.312 -15.242 6.258 1 84.38 56 LYS B C 1
ATOM 5948 O O . LYS B 1 56 ? 33.125 -14.961 7.441 1 84.38 56 LYS B O 1
ATOM 5953 N N . LYS B 1 57 ? 33.219 -14.43 5.309 1 82.38 57 LYS B N 1
ATOM 5954 C CA . LYS B 1 57 ? 33.031 -13 5.559 1 82.38 57 LYS B CA 1
ATOM 5955 C C . LYS B 1 57 ? 31.625 -12.688 6.016 1 82.38 57 LYS B C 1
ATOM 5957 O O . LYS B 1 57 ? 31.422 -11.883 6.926 1 82.38 57 LYS B O 1
ATOM 5962 N N . TYR B 1 58 ? 30.641 -13.312 5.441 1 86.81 58 TYR B N 1
ATOM 5963 C CA . TYR B 1 58 ? 29.25 -12.906 5.664 1 86.81 58 TYR B CA 1
ATOM 5964 C C . TYR B 1 58 ? 28.531 -13.914 6.555 1 86.81 58 TYR B C 1
ATOM 5966 O O . TYR B 1 58 ? 27.438 -13.641 7.051 1 86.81 58 TYR B O 1
ATOM 5974 N N . GLN B 1 59 ? 29.031 -14.992 6.789 1 85 59 GLN B N 1
ATOM 5975 C CA . GLN B 1 59 ? 28.641 -16 7.77 1 85 59 GLN B CA 1
ATOM 5976 C C . GLN B 1 59 ? 27.172 -16.359 7.625 1 85 59 GLN B C 1
ATOM 5978 O O . GLN B 1 59 ? 26.391 -16.219 8.57 1 85 59 GLN B O 1
ATOM 5983 N N . PRO B 1 60 ? 26.703 -16.875 6.461 1 93.62 60 PRO B N 1
ATOM 5984 C CA . PRO B 1 60 ? 25.375 -17.453 6.355 1 93.62 60 PRO B CA 1
ATOM 5985 C C . PRO B 1 60 ? 25.156 -18.625 7.309 1 93.62 60 PRO B C 1
ATOM 5987 O O . PRO B 1 60 ? 26.125 -19.219 7.793 1 93.62 60 PRO B O 1
ATOM 5990 N N . ASP B 1 61 ? 23.891 -18.906 7.68 1 93.44 61 ASP B N 1
ATOM 5991 C CA . ASP B 1 61 ? 23.625 -20.016 8.57 1 93.44 61 ASP B CA 1
ATOM 5992 C C . ASP B 1 61 ? 23.984 -21.344 7.906 1 93.44 61 ASP B C 1
ATOM 5994 O O . ASP B 1 61 ? 24.359 -22.312 8.586 1 93.44 61 ASP B O 1
ATOM 5998 N N . SER B 1 62 ? 23.812 -21.375 6.59 1 95.62 62 SER B N 1
ATOM 5999 C CA . SER B 1 62 ? 24.219 -22.562 5.824 1 95.62 62 SER B CA 1
ATOM 6000 C C . SER B 1 62 ? 24.672 -22.172 4.418 1 95.62 62 SER B C 1
ATOM 6002 O O . SER B 1 62 ? 24.359 -21.078 3.939 1 95.62 62 SER B O 1
ATOM 6004 N N . VAL B 1 63 ? 25.453 -23.094 3.85 1 96.44 63 VAL B N 1
ATOM 6005 C CA . VAL B 1 63 ? 25.969 -22.891 2.496 1 96.44 63 VAL B CA 1
ATOM 6006 C C . VAL B 1 63 ? 25.547 -24.047 1.604 1 96.44 63 VAL B C 1
ATOM 6008 O O . VAL B 1 63 ? 25.547 -25.203 2.039 1 96.44 63 VAL B O 1
ATOM 6011 N N . ILE B 1 64 ? 25.156 -23.703 0.405 1 97.12 64 ILE B N 1
ATOM 6012 C CA . ILE B 1 64 ? 24.797 -24.719 -0.583 1 97.12 64 ILE B CA 1
ATOM 6013 C C . ILE B 1 64 ? 25.797 -24.688 -1.737 1 97.12 64 ILE B C 1
ATOM 6015 O O . ILE B 1 64 ? 25.938 -23.672 -2.418 1 97.12 64 ILE B O 1
ATOM 6019 N N . LEU B 1 65 ? 26.469 -25.75 -1.951 1 97.31 65 LEU B N 1
ATOM 6020 C CA . LEU B 1 65 ? 27.359 -25.953 -3.09 1 97.31 65 LEU B CA 1
ATOM 6021 C C . LEU B 1 65 ? 26.625 -26.641 -4.234 1 97.31 65 LEU B C 1
ATOM 6023 O O . LEU B 1 65 ? 26.359 -27.844 -4.168 1 97.31 65 LEU B O 1
ATOM 6027 N N . ASP B 1 66 ? 26.422 -25.922 -5.242 1 96.5 66 ASP B N 1
ATOM 6028 C CA . ASP B 1 66 ? 25.484 -26.328 -6.277 1 96.5 66 ASP B CA 1
ATOM 6029 C C . ASP B 1 66 ? 26.188 -27.125 -7.375 1 96.5 66 ASP B C 1
ATOM 6031 O O . ASP B 1 66 ? 27.203 -26.672 -7.918 1 96.5 66 ASP B O 1
ATOM 6035 N N . LEU B 1 67 ? 25.641 -28.312 -7.75 1 96.5 67 LEU B N 1
ATOM 6036 C CA . LEU B 1 67 ? 26.172 -29.141 -8.836 1 96.5 67 LEU B CA 1
ATOM 6037 C C . LEU B 1 67 ? 25.062 -29.484 -9.836 1 96.5 67 LEU B C 1
ATOM 6039 O O . LEU B 1 67 ? 25.219 -30.406 -10.641 1 96.5 67 LEU B O 1
ATOM 6043 N N . GLU B 1 68 ? 24.031 -28.828 -9.852 1 92.44 68 GLU B N 1
ATOM 6044 C CA . GLU B 1 68 ? 22.875 -29.141 -10.68 1 92.44 68 GLU B CA 1
ATOM 6045 C C . GLU B 1 68 ? 22.734 -28.141 -11.82 1 92.44 68 GLU B C 1
ATOM 6047 O O . GLU B 1 68 ? 23.609 -28.031 -12.68 1 92.44 68 GLU B O 1
ATOM 6052 N N . ASP B 1 69 ? 21.781 -27.234 -11.852 1 83.69 69 ASP B N 1
ATOM 6053 C CA . ASP B 1 69 ? 21.359 -26.438 -12.984 1 83.69 69 ASP B CA 1
ATOM 6054 C C . ASP B 1 69 ? 22.453 -25.438 -13.398 1 83.69 69 ASP B C 1
ATOM 6056 O O . ASP B 1 69 ? 22.609 -25.141 -14.586 1 83.69 69 ASP B O 1
ATOM 6060 N N . SER B 1 70 ? 23.188 -25 -12.461 1 85.69 70 SER B N 1
ATOM 6061 C CA . SER B 1 70 ? 24.125 -23.922 -12.758 1 85.69 70 SER B CA 1
ATOM 6062 C C . SER B 1 70 ? 25.469 -24.469 -13.242 1 85.69 70 SER B C 1
ATOM 6064 O O . SER B 1 70 ? 26.359 -23.703 -13.609 1 85.69 70 SER B O 1
ATOM 6066 N N . VAL B 1 71 ? 25.594 -25.781 -13.273 1 91 71 VAL B N 1
ATOM 6067 C CA . VAL B 1 71 ? 26.859 -26.406 -13.672 1 91 71 VAL B CA 1
ATOM 6068 C C . VAL B 1 71 ? 26.609 -27.312 -14.875 1 91 71 VAL B C 1
ATOM 6070 O O . VAL B 1 71 ? 25.844 -28.266 -14.797 1 91 71 VAL B O 1
ATOM 6073 N N . GLN B 1 72 ? 27.328 -27.031 -15.883 1 88.19 72 GLN B N 1
ATOM 6074 C CA . GLN B 1 72 ? 27.234 -27.875 -17.062 1 88.19 72 GLN B CA 1
ATOM 6075 C C . GLN B 1 72 ? 27.906 -29.219 -16.844 1 88.19 72 GLN B C 1
ATOM 6077 O O . GLN B 1 72 ? 28.812 -29.328 -16.016 1 88.19 72 GLN B O 1
ATOM 6082 N N . LEU B 1 73 ? 27.469 -30.125 -17.656 1 90.06 73 LEU B N 1
ATOM 6083 C CA . LEU B 1 73 ? 27.953 -31.5 -17.5 1 90.06 73 LEU B CA 1
ATOM 6084 C C . LEU B 1 73 ? 29.469 -31.562 -17.578 1 90.06 73 LEU B C 1
ATOM 6086 O O . LEU B 1 73 ? 30.125 -32.219 -16.766 1 90.06 73 LEU B O 1
ATOM 6090 N N . HIS B 1 74 ? 30.062 -30.844 -18.5 1 91.25 74 HIS B N 1
ATOM 6091 C CA . HIS B 1 74 ? 31.5 -30.922 -18.75 1 91.25 74 HIS B CA 1
ATOM 6092 C C . HIS B 1 74 ? 32.281 -30.219 -17.656 1 91.25 74 HIS B C 1
ATOM 6094 O O . HIS B 1 74 ? 33.5 -30.438 -17.5 1 91.25 74 HIS B O 1
ATOM 6100 N N . GLU B 1 75 ? 31.625 -29.406 -16.859 1 93.5 75 GLU B N 1
ATOM 6101 C CA . GLU B 1 75 ? 32.312 -28.625 -15.812 1 93.5 75 GLU B CA 1
ATOM 6102 C C . GLU B 1 75 ? 32.25 -29.344 -14.469 1 93.5 75 GLU B C 1
ATOM 6104 O O . GLU B 1 75 ? 32.938 -28.969 -13.531 1 93.5 75 GLU B O 1
ATOM 6109 N N . LYS B 1 76 ? 31.406 -30.344 -14.305 1 94.81 76 LYS B N 1
ATOM 6110 C CA . LYS B 1 76 ? 31.094 -30.938 -13.008 1 94.81 76 LYS B CA 1
ATOM 6111 C C . LYS B 1 76 ? 32.344 -31.5 -12.336 1 94.81 76 LYS B C 1
ATOM 6113 O O . LYS B 1 76 ? 32.562 -31.281 -11.148 1 94.81 76 LYS B O 1
ATOM 6118 N N . PRO B 1 77 ? 33.25 -32.156 -13.109 1 95.62 77 PRO B N 1
ATOM 6119 C CA . PRO B 1 77 ? 34.469 -32.656 -12.43 1 95.62 77 PRO B CA 1
ATOM 6120 C C . PRO B 1 77 ? 35.312 -31.547 -11.828 1 95.62 77 PRO B C 1
ATOM 6122 O O . PRO B 1 77 ? 35.781 -31.672 -10.703 1 95.62 77 PRO B O 1
ATOM 6125 N N . SER B 1 78 ? 35.438 -30.516 -12.555 1 96.56 78 SER B N 1
ATOM 6126 C CA . SER B 1 78 ? 36.25 -29.391 -12.07 1 96.56 78 SER B CA 1
ATOM 6127 C C . SER B 1 78 ? 35.594 -28.719 -10.867 1 96.56 78 SER B C 1
ATOM 6129 O O . SER B 1 78 ? 36.281 -28.312 -9.922 1 96.56 78 SER B O 1
ATOM 6131 N N . ILE B 1 79 ? 34.344 -28.578 -10.898 1 96.5 79 ILE B N 1
ATOM 6132 C CA . ILE B 1 79 ? 33.625 -27.906 -9.82 1 96.5 79 ILE B CA 1
ATOM 6133 C C . ILE B 1 79 ? 33.625 -28.797 -8.57 1 96.5 79 ILE B C 1
ATOM 6135 O O . ILE B 1 79 ? 33.75 -28.297 -7.453 1 96.5 79 ILE B O 1
ATOM 6139 N N . ARG B 1 80 ? 33.5 -30.141 -8.719 1 97.5 80 ARG B N 1
ATOM 6140 C CA . ARG B 1 80 ? 33.656 -31.062 -7.598 1 97.5 80 ARG B CA 1
ATOM 6141 C C . ARG B 1 80 ? 34.969 -30.875 -6.883 1 97.5 80 ARG B C 1
ATOM 6143 O O . ARG B 1 80 ? 35.031 -30.828 -5.652 1 97.5 80 ARG B O 1
ATOM 6150 N N . LYS B 1 81 ? 35.969 -30.75 -7.695 1 96.75 81 LYS B N 1
ATOM 6151 C CA . LYS B 1 81 ? 37.312 -30.562 -7.141 1 96.75 81 LYS B CA 1
ATOM 6152 C C . LYS B 1 81 ? 37.406 -29.234 -6.383 1 96.75 81 LYS B C 1
ATOM 6154 O O . LYS B 1 81 ? 38.031 -29.172 -5.316 1 96.75 81 LYS B O 1
ATOM 6159 N N . LEU B 1 82 ? 36.875 -28.234 -6.965 1 96.69 82 LEU B N 1
ATOM 6160 C CA . LEU B 1 82 ? 36.875 -26.922 -6.324 1 96.69 82 LEU B CA 1
ATOM 6161 C C . LEU B 1 82 ? 36.219 -27 -4.949 1 96.69 82 LEU B C 1
ATOM 6163 O O . LEU B 1 82 ? 36.75 -26.469 -3.971 1 96.69 82 LEU B O 1
ATOM 6167 N N . TYR B 1 83 ? 35.094 -27.656 -4.859 1 97.12 83 TYR B N 1
ATOM 6168 C CA . TYR B 1 83 ? 34.344 -27.766 -3.611 1 97.12 83 TYR B CA 1
ATOM 6169 C C . TYR B 1 83 ? 35.094 -28.609 -2.594 1 97.12 83 TYR B C 1
ATOM 6171 O O . TYR B 1 83 ? 35.156 -28.25 -1.415 1 97.12 83 TYR B O 1
ATOM 6179 N N . LEU B 1 84 ? 35.594 -29.688 -3.068 1 95.88 84 LEU B N 1
ATOM 6180 C CA . LEU B 1 84 ? 36.375 -30.562 -2.201 1 95.88 84 LEU B CA 1
ATOM 6181 C C . LEU B 1 84 ? 37.531 -29.812 -1.561 1 95.88 84 LEU B C 1
ATOM 6183 O O . LEU B 1 84 ? 37.781 -29.938 -0.356 1 95.88 84 LEU B O 1
ATOM 6187 N N . ASN B 1 85 ? 38.188 -29.062 -2.371 1 95.38 85 ASN B N 1
ATOM 6188 C CA . ASN B 1 85 ? 39.312 -28.281 -1.877 1 95.38 85 ASN B CA 1
ATOM 6189 C C . ASN B 1 85 ? 38.875 -27.219 -0.876 1 95.38 85 ASN B C 1
ATOM 6191 O O . ASN B 1 85 ? 39.562 -26.969 0.116 1 95.38 85 ASN B O 1
ATOM 6195 N N . GLY B 1 86 ? 37.812 -26.578 -1.233 1 94.62 86 GLY B N 1
ATOM 6196 C CA . GLY B 1 86 ? 37.281 -25.594 -0.31 1 94.62 86 GLY B CA 1
ATOM 6197 C C . GLY B 1 86 ? 36.938 -26.172 1.053 1 94.62 86 GLY B C 1
ATOM 6198 O O . GLY B 1 86 ? 37.25 -25.562 2.082 1 94.62 86 GLY B O 1
ATOM 6199 N N . ILE B 1 87 ? 36.344 -27.328 1.115 1 94.88 87 ILE B N 1
ATOM 6200 C CA . ILE B 1 87 ? 35.938 -28 2.35 1 94.88 87 ILE B CA 1
ATOM 6201 C C . ILE B 1 87 ? 37.188 -28.422 3.123 1 94.88 87 ILE B C 1
ATOM 6203 O O . ILE B 1 87 ? 37.281 -28.172 4.328 1 94.88 87 ILE B O 1
ATOM 6207 N N . LYS B 1 88 ? 38.125 -28.938 2.469 1 93.12 88 LYS B N 1
ATOM 6208 C CA . LYS B 1 88 ? 39.344 -29.406 3.088 1 93.12 88 LYS B CA 1
ATOM 6209 C C . LYS B 1 88 ? 40.156 -28.25 3.684 1 93.12 88 LYS B C 1
ATOM 6211 O O . LYS B 1 88 ? 40.781 -28.406 4.723 1 93.12 88 LYS B O 1
ATOM 6216 N N . ASP B 1 89 ? 40.062 -27.125 3.006 1 93.62 89 ASP B N 1
ATOM 6217 C CA . ASP B 1 89 ? 40.812 -25.938 3.434 1 93.62 89 ASP B CA 1
ATOM 6218 C C . ASP B 1 89 ? 40.125 -25.266 4.629 1 93.62 89 ASP B C 1
ATOM 6220 O O . ASP B 1 89 ? 40.656 -24.297 5.176 1 93.62 89 ASP B O 1
ATOM 6224 N N . GLY B 1 90 ? 39 -25.672 4.934 1 92.06 90 GLY B N 1
ATOM 6225 C CA . GLY B 1 90 ? 38.344 -25.125 6.098 1 92.06 90 GLY B CA 1
ATOM 6226 C C . GLY B 1 90 ? 37.594 -23.844 5.812 1 92.06 90 GLY B C 1
ATOM 6227 O O . GLY B 1 90 ? 37.312 -23.047 6.723 1 92.06 90 GLY B O 1
ATOM 6228 N N . LEU B 1 91 ? 37.312 -23.578 4.586 1 91.94 91 LEU B N 1
ATOM 6229 C CA . LEU B 1 91 ? 36.656 -22.344 4.188 1 91.94 91 LEU B CA 1
ATOM 6230 C C . LEU B 1 91 ? 35.281 -22.219 4.824 1 91.94 91 LEU B C 1
ATOM 6232 O O . LEU B 1 91 ? 34.75 -21.125 4.965 1 91.94 91 LEU B O 1
ATOM 6236 N N . PHE B 1 92 ? 34.719 -23.375 5.23 1 93.69 92 PHE B N 1
ATOM 6237 C CA . PHE B 1 92 ? 33.344 -23.375 5.707 1 93.69 92 PHE B CA 1
ATOM 6238 C C . PHE B 1 92 ? 33.281 -23.797 7.172 1 93.69 92 PHE B C 1
ATOM 6240 O O . PHE B 1 92 ? 32.25 -24.297 7.637 1 93.69 92 PHE B O 1
ATOM 6247 N N . SER B 1 93 ? 34.312 -23.594 7.879 1 89.38 93 SER B N 1
ATOM 6248 C CA . SER B 1 93 ? 34.344 -24 9.281 1 89.38 93 SER B CA 1
ATOM 6249 C C . SER B 1 93 ? 33.25 -23.312 10.094 1 89.38 93 SER B C 1
ATOM 6251 O O . SER B 1 93 ? 33.094 -22.094 10.016 1 89.38 93 SER B O 1
ATOM 6253 N N . GLY B 1 94 ? 32.5 -24.125 10.742 1 87.06 94 GLY B N 1
ATOM 6254 C CA . GLY B 1 94 ? 31.469 -23.594 11.617 1 87.06 94 GLY B CA 1
ATOM 6255 C C . GLY B 1 94 ? 30.141 -23.375 10.914 1 87.06 94 GLY B C 1
ATOM 6256 O O . GLY B 1 94 ? 29.172 -22.953 11.531 1 87.06 94 GLY B O 1
ATOM 6257 N N . ILE B 1 95 ? 30.062 -23.641 9.688 1 91.75 95 ILE B N 1
ATOM 6258 C CA . ILE B 1 95 ? 28.859 -23.438 8.891 1 91.75 95 ILE B CA 1
ATOM 6259 C C . ILE B 1 95 ? 28.375 -24.781 8.328 1 91.75 95 ILE B C 1
ATOM 6261 O O . ILE B 1 95 ? 29.188 -25.609 7.922 1 91.75 95 ILE B O 1
ATOM 6265 N N . SER B 1 96 ? 27.109 -24.969 8.406 1 93.44 96 SER B N 1
ATOM 6266 C CA . SER B 1 96 ? 26.547 -26.188 7.816 1 93.44 96 SER B CA 1
ATOM 6267 C C . SER B 1 96 ? 26.641 -26.156 6.293 1 93.44 96 SER B C 1
ATOM 6269 O O . SER B 1 96 ? 26.109 -25.25 5.652 1 93.44 96 SER B O 1
ATOM 6271 N N . VAL B 1 97 ? 27.266 -27.188 5.73 1 95.88 97 VAL B N 1
ATOM 6272 C CA . VAL B 1 97 ? 27.469 -27.219 4.289 1 95.88 97 VAL B CA 1
ATOM 6273 C C . VAL B 1 97 ? 26.578 -28.297 3.662 1 95.88 97 VAL B C 1
ATOM 6275 O O . VAL B 1 97 ? 26.547 -29.438 4.129 1 95.88 97 VAL B O 1
ATOM 6278 N N . TYR B 1 98 ? 25.859 -27.891 2.693 1 97 98 TYR B N 1
ATOM 6279 C CA . TYR B 1 98 ? 25.062 -28.812 1.881 1 97 98 TYR B CA 1
ATOM 6280 C C . TYR B 1 98 ? 25.531 -28.812 0.432 1 97 98 TYR B C 1
ATOM 6282 O O . TYR B 1 98 ? 25.953 -27.766 -0.087 1 97 98 TYR B O 1
ATOM 6290 N N . VAL B 1 99 ? 25.5 -29.969 -0.181 1 97.81 99 VAL B N 1
ATOM 6291 C CA . VAL B 1 99 ? 25.781 -30.078 -1.607 1 97.81 99 VAL B CA 1
ATOM 6292 C C . VAL B 1 99 ? 24.5 -30.406 -2.371 1 97.81 99 VAL B C 1
ATOM 6294 O O . VAL B 1 99 ? 23.844 -31.406 -2.084 1 97.81 99 VAL B O 1
ATOM 6297 N N . ARG B 1 100 ? 24.109 -29.531 -3.225 1 98.25 100 ARG B N 1
ATOM 6298 C CA . ARG B 1 100 ? 23.031 -29.922 -4.129 1 98.25 100 ARG B CA 1
ATOM 6299 C C . ARG B 1 100 ? 23.531 -30.859 -5.215 1 98.25 100 ARG B C 1
ATOM 6301 O O . ARG B 1 100 ? 24.266 -30.453 -6.117 1 98.25 100 ARG B O 1
ATOM 6308 N N . SER B 1 101 ? 23.141 -32.062 -5.168 1 97.5 101 SER B N 1
ATOM 6309 C CA . SER B 1 101 ? 23.578 -33.094 -6.105 1 97.5 101 SER B CA 1
ATOM 6310 C C . SER B 1 101 ? 22.844 -32.969 -7.441 1 97.5 101 SER B C 1
ATOM 6312 O O . SER B 1 101 ? 21.859 -32.25 -7.547 1 97.5 101 SER B O 1
ATOM 6314 N N . SER B 1 102 ? 23.375 -33.688 -8.398 1 95.62 102 SER B N 1
ATOM 6315 C CA . SER B 1 102 ? 22.609 -33.906 -9.625 1 95.62 102 SER B CA 1
ATOM 6316 C C . SER B 1 102 ? 21.312 -34.656 -9.344 1 95.62 102 SER B C 1
ATOM 6318 O O . SER B 1 102 ? 21.203 -35.344 -8.344 1 95.62 102 SER B O 1
ATOM 6320 N N . SER B 1 103 ? 20.344 -34.469 -10.219 1 93.44 103 SER B N 1
ATOM 6321 C CA . SER B 1 103 ? 19.062 -35.156 -10.055 1 93.44 103 SER B CA 1
ATOM 6322 C C . SER B 1 103 ? 19.25 -36.656 -10.094 1 93.44 103 SER B C 1
ATOM 6324 O O . SER B 1 103 ? 20.172 -37.156 -10.727 1 93.44 103 SER B O 1
ATOM 6326 N N . ILE B 1 104 ? 18.375 -37.281 -9.414 1 92 104 ILE B N 1
ATOM 6327 C CA . ILE B 1 104 ? 18.438 -38.719 -9.344 1 92 104 ILE B CA 1
ATOM 6328 C C . ILE B 1 104 ? 18.266 -39.312 -10.742 1 92 104 ILE B C 1
ATOM 6330 O O . ILE B 1 104 ? 18.781 -40.406 -11.031 1 92 104 ILE B O 1
ATOM 6334 N N . ASP B 1 105 ? 17.547 -38.625 -11.625 1 89.19 105 ASP B N 1
ATOM 6335 C CA . ASP B 1 105 ? 17.328 -39.062 -12.992 1 89.19 105 ASP B CA 1
ATOM 6336 C C . ASP B 1 105 ? 18.625 -39.062 -13.789 1 89.19 105 ASP B C 1
ATOM 6338 O O . ASP B 1 105 ? 18.75 -39.812 -14.781 1 89.19 105 ASP B O 1
ATOM 6342 N N . CYS B 1 106 ? 19.531 -38.156 -13.359 1 91.06 106 CYS B N 1
ATOM 6343 C CA . CYS B 1 106 ? 20.891 -38.219 -13.883 1 91.06 106 CYS B CA 1
ATOM 6344 C C . CYS B 1 106 ? 21.766 -39.125 -13.031 1 91.06 106 CYS B C 1
ATOM 6346 O O . CYS B 1 106 ? 22.672 -38.625 -12.352 1 91.06 106 CYS B O 1
ATOM 6348 N N . THR B 1 107 ? 21.578 -40.312 -13.148 1 91.19 107 THR B N 1
ATOM 6349 C CA . THR B 1 107 ? 22 -41.344 -12.188 1 91.19 107 THR B CA 1
ATOM 6350 C C . THR B 1 107 ? 23.516 -41.344 -12.031 1 91.19 107 THR B C 1
ATOM 6352 O O . THR B 1 107 ? 24.031 -41.375 -10.914 1 91.19 107 THR B O 1
ATOM 6355 N N . SER B 1 108 ? 24.281 -41.344 -13.117 1 93.31 108 SER B N 1
ATOM 6356 C CA . SER B 1 108 ? 25.734 -41.438 -13.062 1 93.31 108 SER B CA 1
ATOM 6357 C C . SER B 1 108 ? 26.328 -40.25 -12.297 1 93.31 108 SER B C 1
ATOM 6359 O O . SER B 1 108 ? 27.188 -40.438 -11.422 1 93.31 108 SER B O 1
ATOM 6361 N N . GLU B 1 109 ? 25.875 -39.094 -12.641 1 95.12 109 GLU B N 1
ATOM 6362 C CA . GLU B 1 109 ? 26.375 -37.906 -11.969 1 95.12 109 GLU B CA 1
ATOM 6363 C C . GLU B 1 109 ? 25.922 -37.844 -10.508 1 95.12 109 GLU B C 1
ATOM 6365 O O . GLU B 1 109 ? 26.688 -37.406 -9.641 1 95.12 109 GLU B O 1
ATOM 6370 N N . PHE B 1 110 ? 24.703 -38.281 -10.297 1 96.44 110 PHE B N 1
ATOM 6371 C CA . PHE B 1 110 ? 24.172 -38.344 -8.945 1 96.44 110 PHE B CA 1
ATOM 6372 C C . PHE B 1 110 ? 25.031 -39.219 -8.055 1 96.44 110 PHE B C 1
ATOM 6374 O O . PHE B 1 110 ? 25.422 -38.812 -6.957 1 96.44 110 PHE B O 1
ATOM 6381 N N . ILE B 1 111 ? 25.359 -40.344 -8.531 1 96.31 111 ILE B N 1
ATOM 6382 C CA . ILE B 1 111 ? 26.156 -41.312 -7.777 1 96.31 111 ILE B CA 1
ATOM 6383 C C . ILE B 1 111 ? 27.547 -40.75 -7.52 1 96.31 111 ILE B C 1
ATOM 6385 O O . ILE B 1 111 ? 28.062 -40.844 -6.406 1 96.31 111 ILE B O 1
ATOM 6389 N N . GLU B 1 112 ? 28.109 -40.125 -8.516 1 96.5 112 GLU B N 1
ATOM 6390 C CA . GLU B 1 112 ? 29.438 -39.531 -8.367 1 96.5 112 GLU B CA 1
ATOM 6391 C C . GLU B 1 112 ? 29.438 -38.406 -7.316 1 96.5 112 GLU B C 1
ATOM 6393 O O . GLU B 1 112 ? 30.391 -38.281 -6.551 1 96.5 112 GLU B O 1
ATOM 6398 N N . ASP B 1 113 ? 28.422 -37.625 -7.336 1 97.81 113 ASP B N 1
ATOM 6399 C CA . ASP B 1 113 ? 28.281 -36.562 -6.352 1 97.81 113 ASP B CA 1
ATOM 6400 C C . ASP B 1 113 ? 28.219 -37.125 -4.934 1 97.81 113 ASP B C 1
ATOM 6402 O O . ASP B 1 113 ? 28.938 -36.656 -4.047 1 97.81 113 ASP B O 1
ATOM 6406 N N . ILE B 1 114 ? 27.359 -38.094 -4.727 1 97.12 114 ILE B N 1
ATOM 6407 C CA . ILE B 1 114 ? 27.172 -38.688 -3.41 1 97.12 114 ILE B CA 1
ATOM 6408 C C . ILE B 1 114 ? 28.469 -39.344 -2.955 1 97.12 114 ILE B C 1
ATOM 6410 O O . ILE B 1 114 ? 28.922 -39.156 -1.819 1 97.12 114 ILE B O 1
ATOM 6414 N N . LYS B 1 115 ? 29.047 -40.094 -3.857 1 96.44 115 LYS B N 1
ATOM 6415 C CA . LYS B 1 115 ? 30.312 -40.75 -3.551 1 96.44 115 LYS B CA 1
ATOM 6416 C C . LYS B 1 115 ? 31.375 -39.75 -3.133 1 96.44 115 LYS B C 1
ATOM 6418 O O . LYS B 1 115 ? 32.062 -39.969 -2.131 1 96.44 115 LYS B O 1
ATOM 6423 N N . THR B 1 116 ? 31.5 -38.719 -3.846 1 96.88 116 THR B N 1
ATOM 6424 C CA . THR B 1 116 ? 32.562 -37.75 -3.674 1 96.88 116 THR B CA 1
ATOM 6425 C C . THR B 1 116 ? 32.406 -37 -2.336 1 96.88 116 THR B C 1
ATOM 6427 O O . THR B 1 116 ? 33.406 -36.781 -1.648 1 96.88 116 THR B O 1
ATOM 6430 N N . PHE B 1 117 ? 31.219 -36.719 -1.887 1 97.06 117 PHE B N 1
ATOM 6431 C CA . PHE B 1 117 ? 31.078 -35.75 -0.799 1 97.06 117 PHE B CA 1
ATOM 6432 C C . PHE B 1 117 ? 30.594 -36.469 0.472 1 97.06 117 PHE B C 1
ATOM 6434 O O . PHE B 1 117 ? 30.453 -35.812 1.518 1 97.06 117 PHE B O 1
ATOM 6441 N N . THR B 1 118 ? 30.312 -37.688 0.382 1 95.69 118 THR B N 1
ATOM 6442 C CA . THR B 1 118 ? 30 -38.438 1.592 1 95.69 118 THR B CA 1
ATOM 6443 C C . THR B 1 118 ? 31.234 -38.562 2.48 1 95.69 118 THR B C 1
ATOM 6445 O O . THR B 1 118 ? 32.312 -38.938 2.006 1 95.69 118 THR B O 1
ATOM 6448 N N . GLY B 1 119 ? 31.078 -38.188 3.709 1 92.69 119 GLY B N 1
ATOM 6449 C CA . GLY B 1 119 ? 32.094 -38.438 4.715 1 92.69 119 GLY B CA 1
ATOM 6450 C C . GLY B 1 119 ? 33.188 -37.406 4.738 1 92.69 119 GLY B C 1
ATOM 6451 O O . GLY B 1 119 ? 34.281 -37.656 5.266 1 92.69 119 GLY B O 1
ATOM 6452 N N . ILE B 1 120 ? 32.969 -36.25 4.215 1 91.81 120 ILE B N 1
ATOM 6453 C CA . ILE B 1 120 ? 34.031 -35.25 4.168 1 91.81 120 ILE B CA 1
ATOM 6454 C C . ILE B 1 120 ? 33.625 -34.031 4.98 1 91.81 120 ILE B C 1
ATOM 6456 O O . ILE B 1 120 ? 34.062 -32.906 4.688 1 91.81 120 ILE B O 1
ATOM 6460 N N . GLY B 1 121 ? 32.75 -34.188 5.848 1 89.5 121 GLY B N 1
ATOM 6461 C CA . GLY B 1 121 ? 32.438 -33.125 6.812 1 89.5 121 GLY B CA 1
ATOM 6462 C C . GLY B 1 121 ? 31.297 -32.25 6.383 1 89.5 121 GLY B C 1
ATOM 6463 O O . GLY B 1 121 ? 31.172 -31.109 6.844 1 89.5 121 GLY B O 1
ATOM 6464 N N . ILE B 1 122 ? 30.469 -32.656 5.504 1 94.5 122 ILE B N 1
ATOM 6465 C CA . ILE B 1 122 ? 29.297 -31.859 5.121 1 94.5 122 ILE B CA 1
ATOM 6466 C C . ILE B 1 122 ? 28.078 -32.281 5.941 1 94.5 122 ILE B C 1
ATOM 6468 O O . ILE B 1 122 ? 28.078 -33.375 6.512 1 94.5 122 ILE B O 1
ATOM 6472 N N . ALA B 1 123 ? 27.141 -31.406 6.055 1 94.19 123 ALA B N 1
ATOM 6473 C CA . ALA B 1 123 ? 25.922 -31.688 6.805 1 94.19 123 ALA B CA 1
ATOM 6474 C C . ALA B 1 123 ? 25.016 -32.656 6.043 1 94.19 123 ALA B C 1
ATOM 6476 O O . ALA B 1 123 ? 24.375 -33.5 6.645 1 94.19 123 ALA B O 1
ATOM 6477 N N . GLY B 1 124 ? 25 -32.438 4.738 1 96.31 124 GLY B N 1
ATOM 6478 C CA . GLY B 1 124 ? 24.156 -33.344 3.959 1 96.31 124 GLY B CA 1
ATOM 6479 C C . GLY B 1 124 ? 24.016 -32.906 2.512 1 96.31 124 GLY B C 1
ATOM 6480 O O . GLY B 1 124 ? 24.891 -32.219 1.979 1 96.31 124 GLY B O 1
ATOM 6481 N N . PHE B 1 125 ? 22.922 -33.531 1.854 1 97.69 125 PHE B N 1
ATOM 6482 C CA . PHE B 1 125 ? 22.719 -33.281 0.43 1 97.69 125 PHE B CA 1
ATOM 6483 C C . PHE B 1 125 ? 21.359 -32.625 0.179 1 97.69 125 PHE B C 1
ATOM 6485 O O . PHE B 1 125 ? 20.391 -32.906 0.871 1 97.69 125 PHE B O 1
ATOM 6492 N N . LEU B 1 126 ? 21.375 -31.672 -0.732 1 98.06 126 LEU B N 1
ATOM 6493 C CA . LEU B 1 126 ? 20.141 -31.094 -1.271 1 98.06 126 LEU B CA 1
ATOM 6494 C C . LEU B 1 126 ? 19.719 -31.828 -2.535 1 98.06 126 LEU B C 1
ATOM 6496 O O . LEU B 1 126 ? 20.438 -31.828 -3.535 1 98.06 126 LEU B O 1
ATOM 6500 N N . LEU B 1 127 ? 18.531 -32.5 -2.502 1 97.88 127 LEU B N 1
ATOM 6501 C CA . LEU B 1 127 ? 18.031 -33.281 -3.619 1 97.88 127 LEU B CA 1
ATOM 6502 C C . LEU B 1 127 ? 17.078 -32.469 -4.484 1 97.88 127 LEU B C 1
ATOM 6504 O O . LEU B 1 127 ? 16 -32.094 -4.023 1 97.88 127 LEU B O 1
ATOM 6508 N N . PRO B 1 128 ? 17.438 -32.219 -5.711 1 96.38 128 PRO B N 1
ATOM 6509 C CA . PRO B 1 128 ? 16.562 -31.469 -6.602 1 96.38 128 PRO B CA 1
ATOM 6510 C C . PRO B 1 128 ? 15.523 -32.344 -7.312 1 96.38 128 PRO B C 1
ATOM 6512 O O . PRO B 1 128 ? 15.648 -33.562 -7.32 1 96.38 128 PRO B O 1
ATOM 6515 N N . LYS B 1 129 ? 14.461 -31.812 -7.773 1 94.31 129 LYS B N 1
ATOM 6516 C CA . LYS B 1 129 ? 13.484 -32.375 -8.695 1 94.31 129 LYS B CA 1
ATOM 6517 C C . LYS B 1 129 ? 12.859 -33.656 -8.125 1 94.31 129 LYS B C 1
ATOM 6519 O O . LYS B 1 129 ? 12.648 -34.625 -8.844 1 94.31 129 LYS B O 1
ATOM 6524 N N . VAL B 1 130 ? 12.68 -33.625 -6.852 1 95.44 130 VAL B N 1
ATOM 6525 C CA . VAL B 1 130 ? 11.984 -34.75 -6.207 1 95.44 130 VAL B CA 1
ATOM 6526 C C . VAL B 1 130 ? 10.484 -34.656 -6.457 1 95.44 130 VAL B C 1
ATOM 6528 O O . VAL B 1 130 ? 9.867 -33.625 -6.141 1 95.44 130 VAL B O 1
ATOM 6531 N N . GLU B 1 131 ? 9.891 -35.719 -6.984 1 93.69 131 GLU B N 1
ATOM 6532 C CA . GLU B 1 131 ? 8.477 -35.625 -7.332 1 93.69 131 GLU B CA 1
ATOM 6533 C C . GLU B 1 131 ? 7.652 -36.688 -6.602 1 93.69 131 GLU B C 1
ATOM 6535 O O . GLU B 1 131 ? 6.422 -36.656 -6.629 1 93.69 131 GLU B O 1
ATOM 6540 N N . ASN B 1 132 ? 8.391 -37.625 -5.941 1 94.12 132 ASN B N 1
ATOM 6541 C CA . ASN B 1 132 ? 7.676 -38.656 -5.211 1 94.12 132 ASN B CA 1
ATOM 6542 C C . ASN B 1 132 ? 8.547 -39.281 -4.121 1 94.12 132 ASN B C 1
ATOM 6544 O O . ASN B 1 132 ? 9.75 -39.031 -4.066 1 94.12 132 ASN B O 1
ATOM 6548 N N . ARG B 1 133 ? 7.906 -40.031 -3.26 1 95.81 133 ARG B N 1
ATOM 6549 C CA . ARG B 1 133 ? 8.578 -40.656 -2.129 1 95.81 133 ARG B CA 1
ATOM 6550 C C . ARG B 1 133 ? 9.617 -41.656 -2.604 1 95.81 133 ARG B C 1
ATOM 6552 O O . ARG B 1 133 ? 10.672 -41.812 -1.993 1 95.81 133 ARG B O 1
ATOM 6559 N N . GLU B 1 134 ? 9.383 -42.281 -3.723 1 94.81 134 GLU B N 1
ATOM 6560 C CA . GLU B 1 134 ? 10.273 -43.312 -4.254 1 94.81 134 GLU B CA 1
ATOM 6561 C C . GLU B 1 134 ? 11.641 -42.75 -4.59 1 94.81 134 GLU B C 1
ATOM 6563 O O . GLU B 1 134 ? 12.664 -43.406 -4.363 1 94.81 134 GLU B O 1
ATOM 6568 N N . SER B 1 135 ? 11.633 -41.594 -5.098 1 94.62 135 SER B N 1
ATOM 6569 C CA . SER B 1 135 ? 12.891 -40.938 -5.441 1 94.62 135 SER B CA 1
ATOM 6570 C C . SER B 1 135 ? 13.758 -40.719 -4.211 1 94.62 135 SER B C 1
ATOM 6572 O O . SER B 1 135 ? 14.984 -40.875 -4.273 1 94.62 135 SER B O 1
ATOM 6574 N N . VAL B 1 136 ? 13.188 -40.375 -3.102 1 96.75 136 VAL B N 1
ATOM 6575 C CA . VAL B 1 136 ? 13.906 -40.156 -1.855 1 96.75 136 VAL B CA 1
ATOM 6576 C C . VAL B 1 136 ? 14.484 -41.469 -1.335 1 96.75 136 VAL B C 1
ATOM 6578 O O . VAL B 1 136 ? 15.641 -41.5 -0.909 1 96.75 136 VAL B O 1
ATOM 6581 N N . LEU B 1 137 ? 13.711 -42.469 -1.437 1 96.25 137 LEU B N 1
ATOM 6582 C CA . LEU B 1 137 ? 14.148 -43.781 -0.958 1 96.25 137 LEU B CA 1
ATOM 6583 C C . LEU B 1 137 ? 15.312 -44.281 -1.794 1 96.25 137 LEU B C 1
ATOM 6585 O O . LEU B 1 137 ? 16.219 -44.938 -1.266 1 96.25 137 LEU B O 1
ATOM 6589 N N . GLU B 1 138 ? 15.242 -44 -3.033 1 95.75 138 GLU B N 1
ATOM 6590 C CA . GLU B 1 138 ? 16.344 -44.375 -3.908 1 95.75 138 GLU B CA 1
ATOM 6591 C C . GLU B 1 138 ? 17.625 -43.625 -3.525 1 95.75 138 GLU B C 1
ATOM 6593 O O . GLU B 1 138 ? 18.703 -44.219 -3.492 1 95.75 138 GLU B O 1
ATOM 6598 N N . ALA B 1 139 ? 17.484 -42.406 -3.277 1 96.25 139 ALA B N 1
ATOM 6599 C CA . ALA B 1 139 ? 18.641 -41.594 -2.848 1 96.25 139 ALA B CA 1
ATOM 6600 C C . ALA B 1 139 ? 19.188 -42.125 -1.527 1 96.25 139 ALA B C 1
ATOM 6602 O O . ALA B 1 139 ? 20.406 -42.188 -1.341 1 96.25 139 ALA B O 1
ATOM 6603 N N . GLU B 1 140 ? 18.328 -42.406 -0.631 1 95.94 140 GLU B N 1
ATOM 6604 C CA . GLU B 1 140 ? 18.734 -42.938 0.672 1 95.94 140 GLU B CA 1
ATOM 6605 C C . GLU B 1 140 ? 19.547 -44.219 0.527 1 95.94 140 GLU B C 1
ATOM 6607 O O . GLU B 1 140 ? 20.531 -44.406 1.247 1 95.94 140 GLU B O 1
ATOM 6612 N N . LYS B 1 141 ? 19.172 -45.062 -0.399 1 95.62 141 LYS B N 1
ATOM 6613 C CA . LYS B 1 141 ? 19.906 -46.312 -0.642 1 95.62 141 LYS B CA 1
ATOM 6614 C C . LYS B 1 141 ? 21.328 -46.031 -1.081 1 95.62 141 LYS B C 1
ATOM 6616 O O . LYS B 1 141 ? 22.266 -46.688 -0.638 1 95.62 141 LYS B O 1
ATOM 6621 N N . VAL B 1 142 ? 21.453 -45.062 -1.916 1 95.94 142 VAL B N 1
ATOM 6622 C CA . VAL B 1 142 ? 22.766 -44.75 -2.451 1 95.94 142 VAL B CA 1
ATOM 6623 C C . VAL B 1 142 ? 23.656 -44.188 -1.335 1 95.94 142 VAL B C 1
ATOM 6625 O O . VAL B 1 142 ? 24.812 -44.594 -1.2 1 95.94 142 VAL B O 1
ATOM 6628 N N . ILE B 1 143 ? 23.141 -43.312 -0.515 1 95.75 143 ILE B N 1
ATOM 6629 C CA . ILE B 1 143 ? 23.938 -42.688 0.536 1 95.75 143 ILE B CA 1
ATOM 6630 C C . ILE B 1 143 ? 24.312 -43.719 1.591 1 95.75 143 ILE B C 1
ATOM 6632 O O . ILE B 1 143 ? 25.422 -43.688 2.129 1 95.75 143 ILE B O 1
ATOM 6636 N N . LEU B 1 144 ? 23.359 -44.594 1.898 1 95 144 LEU B N 1
ATOM 6637 C CA . LEU B 1 144 ? 23.625 -45.656 2.865 1 95 144 LEU B CA 1
ATOM 6638 C C . LEU B 1 144 ? 24.797 -46.531 2.404 1 95 144 LEU B C 1
ATOM 6640 O O . LEU B 1 144 ? 25.625 -46.938 3.217 1 95 144 LEU B O 1
ATOM 6644 N N . HIS B 1 145 ? 24.828 -46.812 1.163 1 95.81 145 HIS B N 1
ATOM 6645 C CA . HIS B 1 145 ? 25.891 -47.594 0.583 1 95.81 145 HIS B CA 1
ATOM 6646 C C . HIS B 1 145 ? 27.25 -46.938 0.821 1 95.81 145 HIS B C 1
ATOM 6648 O O . HIS B 1 145 ? 28.203 -47.625 1.267 1 95.81 145 HIS B O 1
ATOM 6654 N N . TYR B 1 146 ? 27.312 -45.75 0.568 1 95.38 146 TYR B N 1
ATOM 6655 C CA . TYR B 1 146 ? 28.609 -45.062 0.648 1 95.38 146 TYR B CA 1
ATOM 6656 C C . TYR B 1 146 ? 28.969 -44.75 2.094 1 95.38 146 TYR B C 1
ATOM 6658 O O . TYR B 1 146 ? 30.141 -44.688 2.447 1 95.38 146 TYR B O 1
ATOM 6666 N N . GLU B 1 147 ? 27.984 -44.531 2.973 1 95 147 GLU B N 1
ATOM 6667 C CA . GLU B 1 147 ? 28.25 -44.438 4.402 1 95 147 GLU B CA 1
ATOM 6668 C C . GLU B 1 147 ? 28.875 -45.719 4.941 1 95 147 GLU B C 1
ATOM 6670 O O . GLU B 1 147 ? 29.844 -45.688 5.707 1 95 147 GLU B O 1
ATOM 6675 N N . ASP B 1 148 ? 28.328 -46.781 4.473 1 95.06 148 ASP B N 1
ATOM 6676 C CA . ASP B 1 148 ? 28.859 -48.062 4.875 1 95.06 148 ASP B CA 1
ATOM 6677 C C . ASP B 1 148 ? 30.266 -48.281 4.344 1 95.06 148 ASP B C 1
ATOM 6679 O O . ASP B 1 148 ? 31.172 -48.688 5.086 1 95.06 148 ASP B O 1
ATOM 6683 N N . GLU B 1 149 ? 30.406 -48 3.109 1 95.31 149 GLU B N 1
ATOM 6684 C CA . GLU B 1 149 ? 31.703 -48.188 2.453 1 95.31 149 GLU B CA 1
ATOM 6685 C C . GLU B 1 149 ? 32.781 -47.375 3.152 1 95.31 149 GLU B C 1
ATOM 6687 O O . GLU B 1 149 ? 33.938 -47.812 3.25 1 95.31 149 GLU B O 1
ATOM 6692 N N . LYS B 1 150 ? 32.438 -46.281 3.646 1 95 150 LYS B N 1
ATOM 6693 C CA . LYS B 1 150 ? 33.406 -45.375 4.242 1 95 150 LYS B CA 1
ATOM 6694 C C . LYS B 1 150 ? 33.469 -45.531 5.762 1 95 150 LYS B C 1
ATOM 6696 O O . LYS B 1 150 ? 34.094 -44.75 6.453 1 95 150 LYS B O 1
ATOM 6701 N N . GLY B 1 151 ? 32.688 -46.375 6.34 1 94.56 151 GLY B N 1
ATOM 6702 C CA . GLY B 1 151 ? 32.688 -46.688 7.762 1 94.56 151 GLY B CA 1
ATOM 6703 C C . GLY B 1 151 ? 32.062 -45.625 8.609 1 94.56 151 GLY B C 1
ATOM 6704 O O . GLY B 1 151 ? 32.5 -45.375 9.734 1 94.56 151 GLY B O 1
ATOM 6705 N N . LEU B 1 152 ? 31.047 -45.031 8.031 1 94 152 LEU B N 1
ATOM 6706 C CA . LEU B 1 152 ? 30.344 -43.969 8.742 1 94 152 LEU B CA 1
ATOM 6707 C C . LEU B 1 152 ? 29.094 -44.5 9.422 1 94 152 LEU B C 1
ATOM 6709 O O . LEU B 1 152 ? 28.578 -45.531 9.039 1 94 152 LEU B O 1
ATOM 6713 N N . GLU B 1 153 ? 28.656 -43.781 10.422 1 91.75 153 GLU B N 1
ATOM 6714 C CA . GLU B 1 153 ? 27.391 -44.125 11.055 1 91.75 153 GLU B CA 1
ATOM 6715 C C . GLU B 1 153 ? 26.219 -43.938 10.109 1 91.75 153 GLU B C 1
ATOM 6717 O O . GLU B 1 153 ? 26.219 -42.969 9.312 1 91.75 153 GLU B O 1
ATOM 6722 N N . LYS B 1 154 ? 25.297 -44.75 10.297 1 88.88 154 LYS B N 1
ATOM 6723 C CA . LYS B 1 154 ? 24.078 -44.594 9.508 1 88.88 154 LYS B CA 1
ATOM 6724 C C . LYS B 1 154 ? 23.406 -43.25 9.805 1 88.88 154 LYS B C 1
ATOM 6726 O O . LYS B 1 154 ? 23.344 -42.812 10.953 1 88.88 154 LYS B O 1
ATOM 6731 N N . ASN B 1 155 ? 22.984 -42.625 8.844 1 87.5 155 ASN B N 1
ATOM 6732 C CA . ASN B 1 155 ? 22.25 -41.375 8.93 1 87.5 155 ASN B CA 1
ATOM 6733 C C . ASN B 1 155 ? 23.156 -40.219 9.336 1 87.5 155 ASN B C 1
ATOM 6735 O O . ASN B 1 155 ? 22.719 -39.281 10.031 1 87.5 155 ASN B O 1
ATOM 6739 N N . SER B 1 156 ? 24.391 -40.344 8.969 1 91.38 156 SER B N 1
ATOM 6740 C CA . SER B 1 156 ? 25.359 -39.281 9.273 1 91.38 156 SER B CA 1
ATOM 6741 C C . SER B 1 156 ? 25.141 -38.062 8.398 1 91.38 156 SER B C 1
ATOM 6743 O O . SER B 1 156 ? 25.625 -36.969 8.711 1 91.38 156 SER B O 1
ATOM 6745 N N . HIS B 1 157 ? 24.5 -38.188 7.316 1 94.19 157 HIS B N 1
ATOM 6746 C CA . HIS B 1 157 ? 24.172 -37.094 6.41 1 94.19 157 HIS B CA 1
ATOM 6747 C C . HIS B 1 157 ? 22.672 -36.906 6.312 1 94.19 157 HIS B C 1
ATOM 6749 O O . HIS B 1 157 ? 21.906 -37.875 6.238 1 94.19 157 HIS B O 1
ATOM 6755 N N . THR B 1 158 ? 22.266 -35.656 6.297 1 95.5 158 THR B N 1
ATOM 6756 C CA . THR B 1 158 ? 20.844 -35.344 6.168 1 95.5 158 THR B CA 1
ATOM 6757 C C . THR B 1 158 ? 20.484 -35 4.727 1 95.5 158 THR B C 1
ATOM 6759 O O . THR B 1 158 ? 21.375 -34.812 3.891 1 95.5 158 THR B O 1
ATOM 6762 N N . PHE B 1 159 ? 19.156 -35.062 4.492 1 96.75 159 PHE B N 1
ATOM 6763 C CA . PHE B 1 159 ? 18.641 -34.594 3.205 1 96.75 159 PHE B CA 1
ATOM 6764 C C . PHE B 1 159 ? 17.875 -33.312 3.355 1 96.75 159 PHE B C 1
ATOM 6766 O O . PHE B 1 159 ? 17.125 -33.125 4.32 1 96.75 159 PHE B O 1
ATOM 6773 N N . SER B 1 160 ? 18.125 -32.375 2.488 1 97.12 160 SER B N 1
ATOM 6774 C CA . SER B 1 160 ? 17.188 -31.297 2.172 1 97.12 160 SER B CA 1
ATOM 6775 C C . SER B 1 160 ? 16.531 -31.516 0.814 1 97.12 160 SER B C 1
ATOM 6777 O O . SER B 1 160 ? 17.188 -31.922 -0.146 1 97.12 160 SER B O 1
ATOM 6779 N N . ILE B 1 161 ? 15.242 -31.344 0.764 1 97.81 161 ILE B N 1
ATOM 6780 C CA . ILE B 1 161 ? 14.492 -31.656 -0.448 1 97.81 161 ILE B CA 1
ATOM 6781 C C . ILE B 1 161 ? 14.039 -30.359 -1.124 1 97.81 161 ILE B C 1
ATOM 6783 O O . ILE B 1 161 ? 13.586 -29.422 -0.455 1 97.81 161 ILE B O 1
ATOM 6787 N N . ILE B 1 162 ? 14.172 -30.297 -2.42 1 97.88 162 ILE B N 1
ATOM 6788 C CA . ILE B 1 162 ? 13.594 -29.188 -3.146 1 97.88 162 ILE B CA 1
ATOM 6789 C C . ILE B 1 162 ? 12.273 -29.609 -3.785 1 97.88 162 ILE B C 1
ATOM 6791 O O . ILE B 1 162 ? 12.234 -30.547 -4.582 1 97.88 162 ILE B O 1
ATOM 6795 N N . ILE B 1 163 ? 11.203 -29.031 -3.334 1 97.81 163 ILE B N 1
ATOM 6796 C CA . ILE B 1 163 ? 9.898 -29.172 -3.984 1 97.81 163 ILE B CA 1
ATOM 6797 C C . ILE B 1 163 ? 9.727 -28.062 -5.027 1 97.81 163 ILE B C 1
ATOM 6799 O O . ILE B 1 163 ? 9.688 -26.875 -4.688 1 97.81 163 ILE B O 1
ATOM 6803 N N . GLU B 1 164 ? 9.656 -28.453 -6.297 1 96.81 164 GLU B N 1
ATOM 6804 C CA . GLU B 1 164 ? 9.742 -27.391 -7.285 1 96.81 164 GLU B CA 1
ATOM 6805 C C . GLU B 1 164 ? 8.969 -27.734 -8.555 1 96.81 164 GLU B C 1
ATOM 6807 O O . GLU B 1 164 ? 9.242 -27.188 -9.625 1 96.81 164 GLU B O 1
ATOM 6812 N N . THR B 1 165 ? 7.988 -28.703 -8.555 1 94.75 165 THR B N 1
ATOM 6813 C CA . THR B 1 165 ? 7.156 -29.062 -9.695 1 94.75 165 THR B CA 1
ATOM 6814 C C . THR B 1 165 ? 5.691 -29.172 -9.289 1 94.75 165 THR B C 1
ATOM 6816 O O . THR B 1 165 ? 5.383 -29.453 -8.125 1 94.75 165 THR B O 1
ATOM 6819 N N . PRO B 1 166 ? 4.793 -29.016 -10.273 1 93.94 166 PRO B N 1
ATOM 6820 C CA . PRO B 1 166 ? 3.371 -29.203 -9.969 1 93.94 166 PRO B CA 1
ATOM 6821 C C . PRO B 1 166 ? 3.049 -30.609 -9.484 1 93.94 166 PRO B C 1
ATOM 6823 O O . PRO B 1 166 ? 2.203 -30.797 -8.602 1 93.94 166 PRO B O 1
ATOM 6826 N N . ALA B 1 167 ? 3.727 -31.594 -10.008 1 92.5 167 ALA B N 1
ATOM 6827 C CA . ALA B 1 167 ? 3.508 -32.969 -9.578 1 92.5 167 ALA B CA 1
ATOM 6828 C C . ALA B 1 167 ? 3.857 -33.156 -8.109 1 92.5 167 ALA B C 1
ATOM 6830 O O . ALA B 1 167 ? 3.119 -33.812 -7.363 1 92.5 167 ALA B O 1
ATOM 6831 N N . ALA B 1 168 ? 4.984 -32.562 -7.68 1 94.81 168 ALA B N 1
ATOM 6832 C CA . ALA B 1 168 ? 5.438 -32.688 -6.297 1 94.81 168 ALA B CA 1
ATOM 6833 C C . ALA B 1 168 ? 4.465 -31.984 -5.34 1 94.81 168 ALA B C 1
ATOM 6835 O O . ALA B 1 168 ? 4.379 -32.344 -4.164 1 94.81 168 ALA B O 1
ATOM 6836 N N . PHE B 1 169 ? 3.762 -31.016 -5.844 1 94.12 169 PHE B N 1
ATOM 6837 C CA . PHE B 1 169 ? 2.779 -30.266 -5.062 1 94.12 169 PHE B CA 1
ATOM 6838 C C . PHE B 1 169 ? 1.767 -31.219 -4.426 1 94.12 169 PHE B C 1
ATOM 6840 O O . PHE B 1 169 ? 1.423 -31.062 -3.25 1 94.12 169 PHE B O 1
ATOM 6847 N N . PHE B 1 170 ? 1.365 -32.219 -5.172 1 93.5 170 PHE B N 1
ATOM 6848 C CA . PHE B 1 170 ? 0.305 -33.094 -4.723 1 93.5 170 PHE B CA 1
ATOM 6849 C C . PHE B 1 170 ? 0.864 -34.188 -3.818 1 93.5 170 PHE B C 1
ATOM 6851 O O . PHE B 1 170 ? 0.109 -34.875 -3.131 1 93.5 170 PHE B O 1
ATOM 6858 N N . GLU B 1 171 ? 2.258 -34.25 -3.738 1 95.25 171 GLU B N 1
ATOM 6859 C CA . GLU B 1 171 ? 2.877 -35.375 -3.008 1 95.25 171 GLU B CA 1
ATOM 6860 C C . GLU B 1 171 ? 3.764 -34.844 -1.877 1 95.25 171 GLU B C 1
ATOM 6862 O O . GLU B 1 171 ? 4.504 -35.625 -1.262 1 95.25 171 GLU B O 1
ATOM 6867 N N . VAL B 1 172 ? 3.707 -33.625 -1.523 1 96.88 172 VAL B N 1
ATOM 6868 C CA . VAL B 1 172 ? 4.719 -33 -0.693 1 96.88 172 VAL B CA 1
ATOM 6869 C C . VAL B 1 172 ? 4.75 -33.656 0.686 1 96.88 172 VAL B C 1
ATOM 6871 O O . VAL B 1 172 ? 5.828 -33.938 1.219 1 96.88 172 VAL B O 1
ATOM 6874 N N . GLN B 1 173 ? 3.584 -33.906 1.271 1 95.81 173 GLN B N 1
ATOM 6875 C CA . GLN B 1 173 ? 3.557 -34.531 2.6 1 95.81 173 GLN B CA 1
ATOM 6876 C C . GLN B 1 173 ? 4.145 -35.938 2.582 1 95.81 173 GLN B C 1
ATOM 6878 O O . GLN B 1 173 ? 4.926 -36.281 3.465 1 95.81 173 GLN B O 1
ATOM 6883 N N . SER B 1 174 ? 3.773 -36.625 1.53 1 96.62 174 SER B N 1
ATOM 6884 C CA . SER B 1 174 ? 4.301 -37.969 1.38 1 96.62 174 SER B CA 1
ATOM 6885 C C . SER B 1 174 ? 5.812 -37.969 1.176 1 96.62 174 SER B C 1
ATOM 6887 O O . SER B 1 174 ? 6.527 -38.812 1.728 1 96.62 174 SER B O 1
ATOM 6889 N N . ILE B 1 175 ? 6.32 -37.062 0.459 1 97.75 175 ILE B N 1
ATOM 6890 C CA . ILE B 1 175 ? 7.746 -36.906 0.186 1 97.75 175 ILE B CA 1
ATOM 6891 C C . ILE B 1 175 ? 8.492 -36.625 1.483 1 97.75 175 ILE B C 1
ATOM 6893 O O . ILE B 1 175 ? 9.461 -37.312 1.822 1 97.75 175 ILE B O 1
ATOM 6897 N N . LEU B 1 176 ? 7.98 -35.688 2.273 1 97.69 176 LEU B N 1
ATOM 6898 C CA . LEU B 1 176 ? 8.695 -35.219 3.453 1 97.69 176 LEU B CA 1
ATOM 6899 C C . LEU B 1 176 ? 8.641 -36.25 4.574 1 97.69 176 LEU B C 1
ATOM 6901 O O . LEU B 1 176 ? 9.477 -36.219 5.477 1 97.69 176 LEU B O 1
ATOM 6905 N N . SER B 1 177 ? 7.703 -37.188 4.477 1 96.94 177 SER B N 1
ATOM 6906 C CA . SER B 1 177 ? 7.566 -38.219 5.504 1 96.94 177 SER B CA 1
ATOM 6907 C C . SER B 1 177 ? 8.312 -39.5 5.109 1 96.94 177 SER B C 1
ATOM 6909 O O . SER B 1 177 ? 8.336 -40.469 5.871 1 96.94 177 SER B O 1
ATOM 6911 N N . SER B 1 178 ? 8.93 -39.5 4.043 1 96.81 178 SER B N 1
ATOM 6912 C CA . SER B 1 178 ? 9.422 -40.719 3.436 1 96.81 178 SER B CA 1
ATOM 6913 C C . SER B 1 178 ? 10.703 -41.188 4.109 1 96.81 178 SER B C 1
ATOM 6915 O O . SER B 1 178 ? 11.031 -42.375 4.066 1 96.81 178 SER B O 1
ATOM 6917 N N . SER B 1 179 ? 11.484 -40.281 4.68 1 95.88 179 SER B N 1
ATOM 6918 C CA . SER B 1 179 ? 12.766 -40.625 5.27 1 95.88 179 SER B CA 1
ATOM 6919 C C . SER B 1 179 ? 13.062 -39.812 6.512 1 95.88 179 SER B C 1
ATOM 6921 O O . SER B 1 179 ? 12.773 -38.594 6.543 1 95.88 179 SER B O 1
ATOM 6923 N N . LYS B 1 180 ? 13.695 -40.375 7.445 1 93.62 180 LYS B N 1
ATOM 6924 C CA . LYS B 1 180 ? 14.109 -39.688 8.656 1 93.62 180 LYS B CA 1
ATOM 6925 C C . LYS B 1 180 ? 15.305 -38.781 8.391 1 93.62 180 LYS B C 1
ATOM 6927 O O . LYS B 1 180 ? 15.625 -37.906 9.203 1 93.62 180 LYS B O 1
ATOM 6932 N N . ARG B 1 181 ? 15.938 -39 7.23 1 95.38 181 ARG B N 1
ATOM 6933 C CA . ARG B 1 181 ? 17.109 -38.219 6.867 1 95.38 181 ARG B CA 1
ATOM 6934 C C . ARG B 1 181 ? 16.719 -36.781 6.484 1 95.38 181 ARG B C 1
ATOM 6936 O O . ARG B 1 181 ? 17.562 -35.906 6.449 1 95.38 181 ARG B O 1
ATOM 6943 N N . ILE B 1 182 ? 15.461 -36.594 6.172 1 97.25 182 ILE B N 1
ATOM 6944 C CA . ILE B 1 182 ? 15.039 -35.281 5.688 1 97.25 182 ILE B CA 1
ATOM 6945 C C . ILE B 1 182 ? 14.969 -34.312 6.852 1 97.25 182 ILE B C 1
ATOM 6947 O O . ILE B 1 182 ? 14.234 -34.531 7.816 1 97.25 182 ILE B O 1
ATOM 6951 N N . SER B 1 183 ? 15.703 -33.25 6.727 1 95.31 183 SER B N 1
ATOM 6952 C CA . SER B 1 183 ? 15.742 -32.25 7.797 1 95.31 183 SER B CA 1
ATOM 6953 C C . SER B 1 183 ? 15.062 -30.953 7.379 1 95.31 183 SER B C 1
ATOM 6955 O O . SER B 1 183 ? 14.594 -30.188 8.227 1 95.31 183 SER B O 1
ATOM 6957 N N . SER B 1 184 ? 15.039 -30.75 6.102 1 97.12 184 SER B N 1
ATOM 6958 C CA . SER B 1 184 ? 14.516 -29.484 5.625 1 97.12 184 SER B CA 1
ATOM 6959 C C . SER B 1 184 ? 13.961 -29.609 4.207 1 97.12 184 SER B C 1
ATOM 6961 O O . SER B 1 184 ? 14.195 -30.609 3.533 1 97.12 184 SER B O 1
ATOM 6963 N N . VAL B 1 185 ? 13.156 -28.641 3.824 1 98.12 185 VAL B N 1
ATOM 6964 C CA . VAL B 1 185 ? 12.594 -28.562 2.48 1 98.12 185 VAL B CA 1
ATOM 6965 C C . VAL B 1 185 ? 12.758 -27.141 1.933 1 98.12 185 VAL B C 1
ATOM 6967 O O . VAL B 1 185 ? 12.602 -26.172 2.668 1 98.12 185 VAL B O 1
ATOM 6970 N N . ILE B 1 186 ? 13.219 -27.047 0.738 1 98 186 ILE B N 1
ATOM 6971 C CA . ILE B 1 186 ? 13.297 -25.781 0.031 1 98 186 ILE B CA 1
ATOM 6972 C C . ILE B 1 186 ? 12.188 -25.703 -1.015 1 98 186 ILE B C 1
ATOM 6974 O O . ILE B 1 186 ? 11.984 -26.641 -1.789 1 98 186 ILE B O 1
ATOM 6978 N N . CYS B 1 187 ? 11.453 -24.641 -0.949 1 96.88 187 CYS B N 1
ATOM 6979 C CA . CYS B 1 187 ? 10.438 -24.375 -1.957 1 96.88 187 CYS B CA 1
ATOM 6980 C C . CYS B 1 187 ? 11.047 -23.719 -3.191 1 96.88 187 CYS B C 1
ATOM 6982 O O . CYS B 1 187 ? 11.32 -22.516 -3.189 1 96.88 187 CYS B O 1
ATOM 6984 N N . GLY B 1 188 ? 11.188 -24.531 -4.223 1 95.44 188 GLY B N 1
ATOM 6985 C CA . GLY B 1 188 ? 11.805 -24.016 -5.441 1 95.44 188 GLY B CA 1
ATOM 6986 C C . GLY B 1 188 ? 10.812 -23.344 -6.375 1 95.44 188 GLY B C 1
ATOM 6987 O O . GLY B 1 188 ? 10.047 -24.031 -7.062 1 95.44 188 GLY B O 1
ATOM 6988 N N . SER B 1 189 ? 10.961 -22.016 -6.496 1 92.25 189 SER B N 1
ATOM 6989 C CA . SER B 1 189 ? 9.977 -21.25 -7.25 1 92.25 189 SER B CA 1
ATOM 6990 C C . SER B 1 189 ? 10.312 -21.219 -8.734 1 92.25 189 SER B C 1
ATOM 6992 O O . SER B 1 189 ? 9.422 -21.141 -9.586 1 92.25 189 SER B O 1
ATOM 6994 N N . GLY B 1 190 ? 11.562 -21.266 -9.094 1 92.19 190 GLY B N 1
ATOM 6995 C CA . GLY B 1 190 ? 11.969 -21.125 -10.484 1 92.19 190 GLY B CA 1
ATOM 6996 C C . GLY B 1 190 ? 11.391 -22.203 -11.383 1 92.19 190 GLY B C 1
ATOM 6997 O O . GLY B 1 190 ? 10.625 -21.906 -12.305 1 92.19 190 GLY B O 1
ATOM 6998 N N . ASP B 1 191 ? 11.68 -23.438 -11.102 1 92.5 191 ASP B N 1
ATOM 6999 C CA . ASP B 1 191 ? 11.164 -24.547 -11.898 1 92.5 191 ASP B CA 1
ATOM 7000 C C . ASP B 1 191 ? 9.648 -24.641 -11.789 1 92.5 191 ASP B C 1
ATOM 7002 O O . ASP B 1 191 ? 8.969 -24.953 -12.773 1 92.5 191 ASP B O 1
ATOM 7006 N N . PHE B 1 192 ? 9.195 -24.406 -10.602 1 94.69 192 PHE B N 1
ATOM 7007 C CA . PHE B 1 192 ? 7.75 -24.5 -10.391 1 94.69 192 PHE B CA 1
ATOM 7008 C C . PHE B 1 192 ? 7.008 -23.531 -11.305 1 94.69 192 PHE B C 1
ATOM 7010 O O . PHE B 1 192 ? 6.066 -23.922 -11.992 1 94.69 192 PHE B O 1
ATOM 7017 N N . THR B 1 193 ? 7.398 -22.25 -11.297 1 94.81 193 THR B N 1
ATOM 7018 C CA . THR B 1 193 ? 6.699 -21.25 -12.086 1 94.81 193 THR B CA 1
ATOM 7019 C C . THR B 1 193 ? 6.867 -21.516 -13.578 1 94.81 193 THR B C 1
ATOM 7021 O O . THR B 1 193 ? 5.969 -21.234 -14.367 1 94.81 193 THR B O 1
ATOM 7024 N N . ALA B 1 194 ? 8.008 -22.078 -13.93 1 93.12 194 ALA B N 1
ATOM 7025 C CA . ALA B 1 194 ? 8.25 -22.422 -15.336 1 93.12 194 ALA B CA 1
ATOM 7026 C C . ALA B 1 194 ? 7.297 -23.516 -15.797 1 93.12 194 ALA B C 1
ATOM 7028 O O . ALA B 1 194 ? 6.754 -23.453 -16.906 1 93.12 194 ALA B O 1
ATOM 7029 N N . GLU B 1 195 ? 7.102 -24.5 -14.953 1 92.69 195 GLU B N 1
ATOM 7030 C CA . GLU B 1 195 ? 6.262 -25.625 -15.328 1 92.69 195 GLU B CA 1
ATOM 7031 C C . GLU B 1 195 ? 4.781 -25.297 -15.18 1 92.69 195 GLU B C 1
ATOM 7033 O O . GLU B 1 195 ? 3.961 -25.688 -16.016 1 92.69 195 GLU B O 1
ATOM 7038 N N . ALA B 1 196 ? 4.477 -24.562 -14.148 1 94 196 ALA B N 1
ATOM 7039 C CA . ALA B 1 196 ? 3.086 -24.203 -13.891 1 94 196 ALA B CA 1
ATOM 7040 C C . ALA B 1 196 ? 2.652 -23.031 -14.781 1 94 196 ALA B C 1
ATOM 7042 O O . ALA B 1 196 ? 1.458 -22.75 -14.906 1 94 196 ALA B O 1
ATOM 7043 N N . LEU B 1 197 ? 3.641 -22.391 -15.352 1 93.38 197 LEU B N 1
ATOM 7044 C CA . LEU B 1 197 ? 3.404 -21.188 -16.141 1 93.38 197 LEU B CA 1
ATOM 7045 C C . LEU B 1 197 ? 2.582 -20.172 -15.367 1 93.38 197 LEU B C 1
ATOM 7047 O O . LEU B 1 197 ? 1.591 -19.641 -15.875 1 93.38 197 LEU B O 1
ATOM 7051 N N . CYS B 1 198 ? 2.906 -20.016 -14.141 1 92.81 198 CYS B N 1
ATOM 7052 C CA . CYS B 1 198 ? 2.268 -19.016 -13.289 1 92.81 198 CYS B CA 1
ATOM 7053 C C . CYS B 1 198 ? 3.252 -17.922 -12.891 1 92.81 198 CYS B C 1
ATOM 7055 O O . CYS B 1 198 ? 4.461 -18.078 -13.094 1 92.81 198 CYS B O 1
ATOM 7057 N N . ASP B 1 199 ? 2.713 -16.844 -12.461 1 92.56 199 ASP B N 1
ATOM 7058 C CA . ASP B 1 199 ? 3.539 -15.719 -12.047 1 92.56 199 ASP B CA 1
ATOM 7059 C C . ASP B 1 199 ? 3.842 -15.773 -10.555 1 92.56 199 ASP B C 1
ATOM 7061 O O . ASP B 1 199 ? 3.098 -16.391 -9.781 1 92.56 199 ASP B O 1
ATOM 7065 N N . ASP B 1 200 ? 4.957 -15.102 -10.211 1 88.44 200 ASP B N 1
ATOM 7066 C CA . ASP B 1 200 ? 5.238 -14.922 -8.797 1 88.44 200 ASP B CA 1
ATOM 7067 C C . ASP B 1 200 ? 4.109 -14.164 -8.102 1 88.44 200 ASP B C 1
ATOM 7069 O O . ASP B 1 200 ? 3.496 -13.273 -8.695 1 88.44 200 ASP B O 1
ATOM 7073 N N . HIS B 1 201 ? 3.75 -14.641 -6.977 1 85.12 201 HIS B N 1
ATOM 7074 C CA . HIS B 1 201 ? 2.793 -13.992 -6.09 1 85.12 201 HIS B CA 1
ATOM 7075 C C . HIS B 1 201 ? 1.368 -14.133 -6.613 1 85.12 201 HIS B C 1
ATOM 7077 O O . HIS B 1 201 ? 0.449 -13.477 -6.113 1 85.12 201 HIS B O 1
ATOM 7083 N N . SER B 1 202 ? 1.167 -14.938 -7.691 1 93.12 202 SER B N 1
ATOM 7084 C CA . SER B 1 202 ? -0.188 -15.328 -8.062 1 93.12 202 SER B CA 1
ATOM 7085 C C . SER B 1 202 ? -0.81 -16.234 -7.008 1 93.12 202 SER B C 1
ATOM 7087 O O . SER B 1 202 ? -0.101 -16.797 -6.172 1 93.12 202 SER B O 1
ATOM 7089 N N . PRO B 1 203 ? -2.109 -16.344 -7.094 1 92.94 203 PRO B N 1
ATOM 7090 C CA . PRO B 1 203 ? -2.754 -17.281 -6.164 1 92.94 203 PRO B CA 1
ATOM 7091 C C . PRO B 1 203 ? -2.213 -18.703 -6.281 1 92.94 203 PRO B C 1
ATOM 7093 O O . PRO B 1 203 ? -2.1 -19.406 -5.277 1 92.94 203 PRO B O 1
ATOM 7096 N N . THR B 1 204 ? -1.864 -19.078 -7.48 1 95.19 204 THR B N 1
ATOM 7097 C CA . THR B 1 204 ? -1.29 -20.406 -7.684 1 95.19 204 THR B CA 1
ATOM 7098 C C . THR B 1 204 ? 0.066 -20.531 -6.992 1 95.19 204 THR B C 1
ATOM 7100 O O . THR B 1 204 ? 0.349 -21.531 -6.332 1 95.19 204 THR B O 1
ATOM 7103 N N . TYR B 1 205 ? 0.86 -19.531 -7.164 1 94.5 205 TYR B N 1
ATOM 7104 C CA . TYR B 1 205 ? 2.137 -19.438 -6.465 1 94.5 205 TYR B CA 1
ATOM 7105 C C . TYR B 1 205 ? 1.938 -19.5 -4.953 1 94.5 205 TYR B C 1
ATOM 7107 O O . TYR B 1 205 ? 2.643 -20.219 -4.254 1 94.5 205 TYR B O 1
ATOM 7115 N N . ASP B 1 206 ? 0.95 -18.797 -4.523 1 94.56 206 ASP B N 1
ATOM 7116 C CA . ASP B 1 206 ? 0.658 -18.75 -3.094 1 94.56 206 ASP B CA 1
ATOM 7117 C C . ASP B 1 206 ? 0.2 -20.109 -2.578 1 94.56 206 ASP B C 1
ATOM 7119 O O . ASP B 1 206 ? 0.582 -20.531 -1.482 1 94.56 206 ASP B O 1
ATOM 7123 N N . ALA B 1 207 ? -0.615 -20.734 -3.359 1 94.75 207 ALA B N 1
A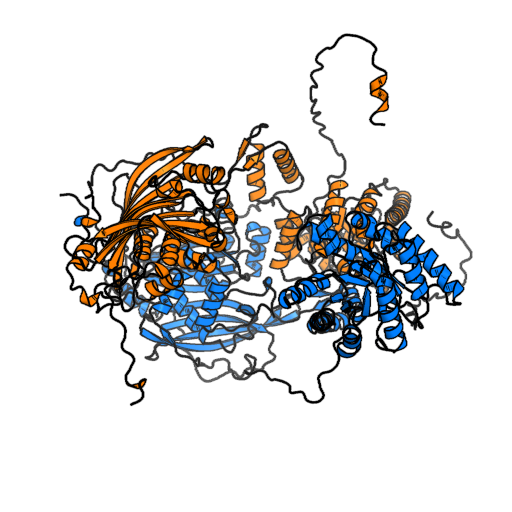TOM 7124 C CA . ALA B 1 207 ? -1.066 -22.062 -2.984 1 94.75 207 ALA B CA 1
ATOM 7125 C C . ALA B 1 207 ? 0.114 -23.031 -2.84 1 94.75 207 ALA B C 1
ATOM 7127 O O . ALA B 1 207 ? 0.156 -23.828 -1.908 1 94.75 207 ALA B O 1
ATOM 7128 N N . PHE B 1 208 ? 1.05 -22.953 -3.709 1 94.75 208 PHE B N 1
ATOM 7129 C CA . PHE B 1 208 ? 2.227 -23.812 -3.729 1 94.75 208 PHE B CA 1
ATOM 7130 C C . PHE B 1 208 ? 3.053 -23.625 -2.461 1 94.75 208 PHE B C 1
ATOM 7132 O O . PHE B 1 208 ? 3.314 -24.594 -1.74 1 94.75 208 PHE B O 1
ATOM 7139 N N . PHE B 1 209 ? 3.453 -22.422 -2.104 1 95.56 209 PHE B N 1
ATOM 7140 C CA . PHE B 1 209 ? 4.332 -22.219 -0.958 1 95.56 209 PHE B CA 1
ATOM 7141 C C . PHE B 1 209 ? 3.604 -22.531 0.344 1 95.56 209 PHE B C 1
ATOM 7143 O O . PHE B 1 209 ? 4.207 -23.016 1.299 1 95.56 209 PHE B O 1
ATOM 7150 N N . THR B 1 210 ? 2.281 -22.234 0.297 1 96.06 210 THR B N 1
ATOM 7151 C CA . THR B 1 210 ? 1.509 -22.531 1.5 1 96.06 210 THR B CA 1
ATOM 7152 C C . THR B 1 210 ? 1.445 -24.031 1.758 1 96.06 210 THR B C 1
ATOM 7154 O O . THR B 1 210 ? 1.591 -24.469 2.896 1 96.06 210 THR B O 1
ATOM 7157 N N . GLN B 1 211 ? 1.305 -24.797 0.692 1 96.06 211 GLN B N 1
ATOM 7158 C CA . GLN B 1 211 ? 1.261 -26.25 0.822 1 96.06 211 GLN B CA 1
ATOM 7159 C C . GLN B 1 211 ? 2.592 -26.797 1.33 1 96.06 211 GLN B C 1
ATOM 7161 O O . GLN B 1 211 ? 2.617 -27.703 2.17 1 96.06 211 GLN B O 1
ATOM 7166 N N . VAL B 1 212 ? 3.621 -26.266 0.844 1 97.56 212 VAL B N 1
ATOM 7167 C CA . VAL B 1 212 ? 4.949 -26.719 1.241 1 97.56 212 VAL B CA 1
ATOM 7168 C C . VAL B 1 212 ? 5.195 -26.391 2.709 1 97.56 212 VAL B C 1
ATOM 7170 O O . VAL B 1 212 ? 5.672 -27.219 3.477 1 97.56 212 VAL B O 1
ATOM 7173 N N . ALA B 1 213 ? 4.844 -25.203 3.121 1 97.5 213 ALA B N 1
ATOM 7174 C CA . ALA B 1 213 ? 5.016 -24.766 4.508 1 97.5 213 ALA B CA 1
ATOM 7175 C C . ALA B 1 213 ? 4.219 -25.656 5.457 1 97.5 213 ALA B C 1
ATOM 7177 O O . ALA B 1 213 ? 4.73 -26.094 6.492 1 97.5 213 ALA B O 1
ATOM 7178 N N . LEU B 1 214 ? 2.982 -25.984 5.09 1 96.75 214 LEU B N 1
ATOM 7179 C CA . LEU B 1 214 ? 2.113 -26.797 5.93 1 96.75 214 LEU B CA 1
ATOM 7180 C C . LEU B 1 214 ? 2.65 -28.219 6.047 1 96.75 214 LEU B C 1
ATOM 7182 O O . LEU B 1 214 ? 2.641 -28.812 7.129 1 96.75 214 LEU B O 1
ATOM 7186 N N . ALA B 1 215 ? 3.115 -28.719 4.918 1 97.62 215 ALA B N 1
ATOM 7187 C CA . ALA B 1 215 ? 3.689 -30.062 4.934 1 97.62 215 ALA B CA 1
ATOM 7188 C C . ALA B 1 215 ? 4.938 -30.125 5.809 1 97.62 215 ALA B C 1
ATOM 7190 O O . ALA B 1 215 ? 5.145 -31.078 6.551 1 97.62 215 ALA B O 1
ATOM 7191 N N . ALA B 1 216 ? 5.758 -29.109 5.707 1 97.19 216 ALA B N 1
ATOM 7192 C CA . ALA B 1 216 ? 6.961 -29.031 6.531 1 97.19 216 ALA B CA 1
ATOM 7193 C C . ALA B 1 216 ? 6.602 -29.016 8.016 1 97.19 216 ALA B C 1
ATOM 7195 O O . ALA B 1 216 ? 7.195 -29.75 8.812 1 97.19 216 ALA B O 1
ATOM 7196 N N . LYS B 1 217 ? 5.617 -28.25 8.391 1 95.5 217 LYS B N 1
ATOM 7197 C CA . LYS B 1 217 ? 5.18 -28.172 9.781 1 95.5 217 LYS B CA 1
ATOM 7198 C C . LYS B 1 217 ? 4.57 -29.484 10.25 1 95.5 217 LYS B C 1
ATOM 7200 O O . LYS B 1 217 ? 4.848 -29.953 11.359 1 95.5 217 LYS B O 1
ATOM 7205 N N . ALA B 1 218 ? 3.787 -30.109 9.406 1 95.81 218 ALA B N 1
ATOM 7206 C CA . ALA B 1 218 ? 3.129 -31.375 9.742 1 95.81 218 ALA B CA 1
ATOM 7207 C C . ALA B 1 218 ? 4.152 -32.469 9.984 1 95.81 218 ALA B C 1
ATOM 7209 O O . ALA B 1 218 ? 3.896 -33.406 10.75 1 95.81 218 ALA B O 1
ATOM 7210 N N . THR B 1 219 ? 5.266 -32.312 9.344 1 96.19 219 THR B N 1
ATOM 7211 C CA . THR B 1 219 ? 6.277 -33.344 9.445 1 96.19 219 THR B CA 1
ATOM 7212 C C . THR B 1 219 ? 7.469 -32.875 10.266 1 96.19 219 THR B C 1
ATOM 7214 O O . THR B 1 219 ? 8.5 -33.562 10.336 1 96.19 219 THR B O 1
ATOM 7217 N N . LYS B 1 220 ? 7.441 -31.656 10.812 1 94.06 220 LYS B N 1
ATOM 7218 C CA . LYS B 1 220 ? 8.438 -31.078 11.711 1 94.06 220 LYS B CA 1
ATOM 7219 C C . LYS B 1 220 ? 9.773 -30.875 11 1 94.06 220 LYS B C 1
ATOM 7221 O O . LYS B 1 220 ? 10.82 -31.266 11.523 1 94.06 220 LYS B O 1
ATOM 7226 N N . LYS B 1 221 ? 9.688 -30.453 9.781 1 96.06 221 LYS B N 1
ATOM 7227 C CA . LYS B 1 221 ? 10.883 -30.109 9.008 1 96.06 221 LYS B CA 1
ATOM 7228 C C . LYS B 1 221 ? 11.055 -28.594 8.898 1 96.06 221 LYS B C 1
ATOM 7230 O O . LYS B 1 221 ? 10.094 -27.844 9.078 1 96.06 221 LYS B O 1
ATOM 7235 N N . VAL B 1 222 ? 12.305 -28.156 8.664 1 95.81 222 VAL B N 1
ATOM 7236 C CA . VAL B 1 222 ? 12.586 -26.734 8.438 1 95.81 222 VAL B CA 1
ATOM 7237 C C . VAL B 1 222 ? 12.18 -26.344 7.02 1 95.81 222 VAL B C 1
ATOM 7239 O O . VAL B 1 222 ? 12.523 -27.031 6.055 1 95.81 222 VAL B O 1
ATOM 7242 N N . ALA B 1 223 ? 11.391 -25.312 6.879 1 97.5 223 ALA B N 1
ATOM 7243 C CA . ALA B 1 223 ? 10.953 -24.828 5.566 1 97.5 223 ALA B CA 1
ATOM 7244 C C . ALA B 1 223 ? 11.766 -23.609 5.125 1 97.5 223 ALA B C 1
ATOM 7246 O O . ALA B 1 223 ? 11.898 -22.641 5.875 1 97.5 223 ALA B O 1
ATOM 7247 N N . ILE B 1 224 ? 12.32 -23.672 3.969 1 98.12 224 ILE B N 1
ATOM 7248 C CA . ILE B 1 224 ? 13.125 -22.594 3.398 1 98.12 224 ILE B CA 1
ATOM 7249 C C . ILE B 1 224 ? 12.484 -22.109 2.104 1 98.12 224 ILE B C 1
ATOM 7251 O O . ILE B 1 224 ? 12.164 -22.906 1.218 1 98.12 224 ILE B O 1
ATOM 7255 N N . TRP B 1 225 ? 12.25 -20.781 2.041 1 97.12 225 TRP B N 1
ATOM 7256 C CA . TRP B 1 225 ? 11.727 -20.203 0.809 1 97.12 225 TRP B CA 1
ATOM 7257 C C . TRP B 1 225 ? 12.812 -20.141 -0.267 1 97.12 225 TRP B C 1
ATOM 7259 O O . TRP B 1 225 ? 13.984 -19.953 0.038 1 97.12 225 TRP B O 1
ATOM 7269 N N . GLY B 1 226 ? 12.422 -20.312 -1.434 1 94.38 226 GLY B N 1
ATOM 7270 C CA . GLY B 1 226 ? 13.336 -20.359 -2.564 1 94.38 226 GLY B CA 1
ATOM 7271 C C . GLY B 1 226 ? 14.031 -19.047 -2.836 1 94.38 226 GLY B C 1
ATOM 7272 O O . GLY B 1 226 ? 14.406 -18.328 -1.902 1 94.38 226 GLY B O 1
ATOM 7273 N N . VAL B 1 227 ? 14.242 -18.719 -4.074 1 92.56 227 VAL B N 1
ATOM 7274 C CA . VAL B 1 227 ? 15.156 -17.641 -4.465 1 92.56 227 VAL B CA 1
ATOM 7275 C C . VAL B 1 227 ? 14.352 -16.391 -4.836 1 92.56 227 VAL B C 1
ATOM 7277 O O . VAL B 1 227 ? 13.219 -16.5 -5.312 1 92.56 227 VAL B O 1
ATOM 7280 N N . HIS B 1 228 ? 14.883 -15.297 -4.477 1 92.75 228 HIS B N 1
ATOM 7281 C CA . HIS B 1 228 ? 14.539 -14.008 -5.066 1 92.75 228 HIS B CA 1
ATOM 7282 C C . HIS B 1 228 ? 15.547 -13.602 -6.133 1 92.75 228 HIS B C 1
ATOM 7284 O O . HIS B 1 228 ? 16.672 -13.203 -5.812 1 92.75 228 HIS B O 1
ATOM 7290 N N . ASP B 1 229 ? 15.125 -13.656 -7.383 1 90.94 229 ASP B N 1
ATOM 7291 C CA . ASP B 1 229 ? 16.094 -13.617 -8.469 1 90.94 229 ASP B CA 1
ATOM 7292 C C . ASP B 1 229 ? 16.375 -12.18 -8.891 1 90.94 229 ASP B C 1
ATOM 7294 O O . ASP B 1 229 ? 17.234 -11.938 -9.75 1 90.94 229 ASP B O 1
ATOM 7298 N N . LYS B 1 230 ? 15.617 -11.227 -8.422 1 88.44 230 LYS B N 1
ATOM 7299 C CA . LYS B 1 230 ? 15.977 -9.82 -8.625 1 88.44 230 LYS B CA 1
ATOM 7300 C C . LYS B 1 230 ? 17.062 -9.383 -7.641 1 88.44 230 LYS B C 1
ATOM 7302 O O . LYS B 1 230 ? 16.75 -8.953 -6.527 1 88.44 230 LYS B O 1
ATOM 7307 N N . LEU B 1 231 ? 18.203 -9.391 -8.008 1 86.75 231 LEU B N 1
ATOM 7308 C CA . LEU B 1 231 ? 19.391 -9.391 -7.156 1 86.75 231 LEU B CA 1
ATOM 7309 C C . LEU B 1 231 ? 19.531 -8.062 -6.422 1 86.75 231 LEU B C 1
ATOM 7311 O O . LEU B 1 231 ? 20.078 -8.016 -5.316 1 86.75 231 LEU B O 1
ATOM 7315 N N . ASP B 1 232 ? 19.047 -6.871 -7.008 1 81.56 232 ASP B N 1
ATOM 7316 C CA . ASP B 1 232 ? 19.234 -5.555 -6.402 1 81.56 232 ASP B CA 1
ATOM 7317 C C . ASP B 1 232 ? 17.938 -5.031 -5.809 1 81.56 232 ASP B C 1
ATOM 7319 O O . ASP B 1 232 ? 17.844 -3.859 -5.441 1 81.56 232 ASP B O 1
ATOM 7323 N N . ASP B 1 233 ? 16.984 -5.855 -5.82 1 86.75 233 ASP B N 1
ATOM 7324 C CA . ASP B 1 233 ? 15.703 -5.473 -5.25 1 86.75 233 ASP B CA 1
ATOM 7325 C C . ASP B 1 233 ? 15.617 -5.855 -3.771 1 86.75 233 ASP B C 1
ATOM 7327 O O . ASP B 1 233 ? 14.852 -6.742 -3.396 1 86.75 233 ASP B O 1
ATOM 7331 N N . TYR B 1 234 ? 16.281 -5.055 -3.014 1 85.25 234 TYR B N 1
ATOM 7332 C CA . TYR B 1 234 ? 16.391 -5.387 -1.596 1 85.25 234 TYR B CA 1
ATOM 7333 C C . TYR B 1 234 ? 15.062 -5.141 -0.886 1 85.25 234 TYR B C 1
ATOM 7335 O O . TYR B 1 234 ? 14.719 -5.844 0.07 1 85.25 234 TYR B O 1
ATOM 7343 N N . ILE B 1 235 ? 14.32 -4.23 -1.428 1 84.31 235 ILE B N 1
ATOM 7344 C CA . ILE B 1 235 ? 13.023 -3.938 -0.84 1 84.31 235 ILE B CA 1
ATOM 7345 C C . ILE B 1 235 ? 12.062 -5.094 -1.112 1 84.31 235 ILE B C 1
ATOM 7347 O O . ILE B 1 235 ? 11.383 -5.57 -0.201 1 84.31 235 ILE B O 1
ATOM 7351 N N . GLY B 1 236 ? 12.117 -5.457 -2.398 1 87.38 236 GLY B N 1
ATOM 7352 C CA . GLY B 1 236 ? 11.289 -6.598 -2.75 1 87.38 236 GLY B CA 1
ATOM 7353 C C . GLY B 1 236 ? 11.695 -7.871 -2.031 1 87.38 236 GLY B C 1
ATOM 7354 O O . GLY B 1 236 ? 10.836 -8.625 -1.569 1 87.38 236 GLY B O 1
ATOM 7355 N N . PHE B 1 237 ? 12.977 -7.996 -1.868 1 92.75 237 PHE B N 1
ATOM 7356 C CA . PHE B 1 237 ? 13.484 -9.172 -1.167 1 92.75 237 PHE B CA 1
ATOM 7357 C C . PHE B 1 237 ? 13.031 -9.172 0.287 1 92.75 237 PHE B C 1
ATOM 7359 O O . PHE B 1 237 ? 12.508 -10.18 0.779 1 92.75 237 PHE B O 1
ATOM 7366 N N . GLN B 1 238 ? 13.195 -8.125 0.929 1 90.81 238 GLN B N 1
ATOM 7367 C CA . GLN B 1 238 ? 12.82 -8.023 2.336 1 90.81 238 GLN B CA 1
ATOM 7368 C C . GLN B 1 238 ? 11.32 -8.211 2.52 1 90.81 238 GLN B C 1
ATOM 7370 O O . GLN B 1 238 ? 10.883 -8.945 3.41 1 90.81 238 GLN B O 1
ATOM 7375 N N . SER B 1 239 ? 10.555 -7.602 1.71 1 90.94 239 SER B N 1
ATOM 7376 C CA . SER B 1 239 ? 9.102 -7.719 1.778 1 90.94 239 SER B CA 1
ATOM 7377 C C . SER B 1 239 ? 8.656 -9.164 1.607 1 90.94 239 SER B C 1
ATOM 7379 O O . SER B 1 239 ? 7.785 -9.641 2.338 1 90.94 239 SER B O 1
ATOM 7381 N N . ASN B 1 240 ? 9.234 -9.789 0.667 1 93.88 240 ASN B N 1
ATOM 7382 C CA . ASN B 1 240 ? 8.891 -11.188 0.434 1 93.88 240 ASN B CA 1
ATOM 7383 C C . ASN B 1 240 ? 9.328 -12.078 1.6 1 93.88 240 ASN B C 1
ATOM 7385 O O . ASN B 1 240 ? 8.625 -13.031 1.954 1 93.88 240 ASN B O 1
ATOM 7389 N N . CYS B 1 241 ? 10.477 -11.773 2.162 1 95.38 241 CYS B N 1
ATOM 7390 C CA . CYS B 1 241 ? 10.922 -12.539 3.322 1 95.38 241 CYS B CA 1
ATOM 7391 C C . CYS B 1 241 ? 9.938 -12.398 4.477 1 95.38 241 CYS B C 1
ATOM 7393 O O . CYS B 1 241 ? 9.625 -13.383 5.148 1 95.38 241 CYS B O 1
ATOM 7395 N N . PHE B 1 242 ? 9.445 -11.188 4.676 1 93.75 242 PHE B N 1
ATOM 7396 C CA . PHE B 1 242 ? 8.453 -10.984 5.727 1 93.75 242 PHE B CA 1
ATOM 7397 C C . PHE B 1 242 ? 7.188 -11.789 5.449 1 93.75 242 PHE B C 1
ATOM 7399 O O . PHE B 1 242 ? 6.633 -12.414 6.352 1 93.75 242 PHE B O 1
ATOM 7406 N N . LYS B 1 243 ? 6.781 -11.75 4.207 1 94.62 243 LYS B N 1
ATOM 7407 C CA . LYS B 1 243 ? 5.594 -12.508 3.82 1 94.62 243 LYS B CA 1
ATOM 7408 C C . LYS B 1 243 ? 5.785 -14 4.07 1 94.62 243 LYS B C 1
ATOM 7410 O O . LYS B 1 243 ? 4.922 -14.656 4.656 1 94.62 243 LYS B O 1
ATOM 7415 N N . MET B 1 244 ? 6.883 -14.469 3.652 1 96.56 244 MET B N 1
ATOM 7416 C CA . MET B 1 244 ? 7.145 -15.898 3.791 1 96.56 244 MET B CA 1
ATOM 7417 C C . MET B 1 244 ? 7.293 -16.281 5.258 1 96.56 244 MET B C 1
ATOM 7419 O O . MET B 1 244 ? 6.828 -17.344 5.676 1 96.56 244 MET B O 1
ATOM 7423 N N . LYS B 1 245 ? 7.961 -15.438 6.035 1 96 245 LYS B N 1
ATOM 7424 C CA . LYS B 1 245 ? 8.047 -15.68 7.473 1 96 245 LYS B CA 1
ATOM 7425 C C . LYS B 1 245 ? 6.66 -15.797 8.094 1 96 245 LYS B C 1
ATOM 7427 O O . LYS B 1 245 ? 6.41 -16.688 8.914 1 96 245 LYS B O 1
ATOM 7432 N N . SER B 1 246 ? 5.777 -14.938 7.664 1 94.88 246 SER B N 1
ATOM 7433 C CA . SER B 1 246 ? 4.41 -14.945 8.18 1 94.88 246 SER B CA 1
ATOM 7434 C C . SER B 1 246 ? 3.678 -16.219 7.785 1 94.88 246 SER B C 1
ATOM 7436 O O . SER B 1 246 ? 2.693 -16.609 8.422 1 94.88 246 SER B O 1
ATOM 7438 N N . CYS B 1 247 ? 4.16 -16.875 6.738 1 95.94 247 CYS B N 1
ATOM 7439 C CA . CYS B 1 247 ? 3.553 -18.125 6.262 1 95.94 247 CYS B CA 1
ATOM 7440 C C . CYS B 1 247 ? 4.184 -19.328 6.934 1 95.94 247 CYS B C 1
ATOM 7442 O O . CYS B 1 247 ? 3.805 -20.469 6.652 1 95.94 247 CYS B O 1
ATOM 7444 N N . GLY B 1 248 ? 5.172 -19.109 7.707 1 95.31 248 GLY B N 1
ATOM 7445 C CA . GLY B 1 248 ? 5.711 -20.203 8.477 1 95.31 248 GLY B CA 1
ATOM 7446 C C . GLY B 1 248 ? 7.09 -20.641 8.016 1 95.31 248 GLY B C 1
ATOM 7447 O O . GLY B 1 248 ? 7.637 -21.625 8.516 1 95.31 248 GLY B O 1
ATOM 7448 N N . TYR B 1 249 ? 7.699 -19.953 7.098 1 97.25 249 TYR B N 1
ATOM 7449 C CA . TYR B 1 249 ? 9.039 -20.297 6.641 1 97.25 249 TYR B CA 1
ATOM 7450 C C . TYR B 1 249 ? 10.094 -1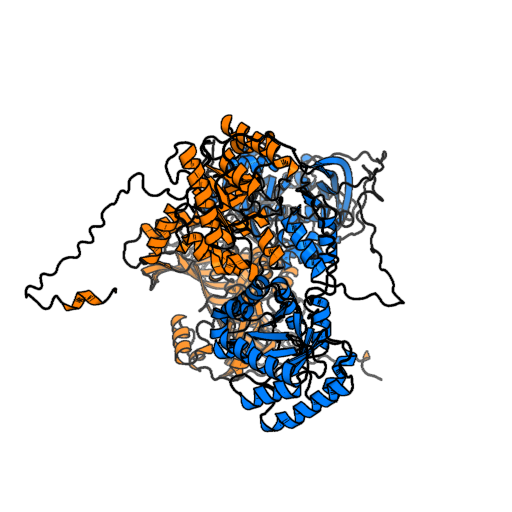9.875 7.656 1 97.25 249 TYR B C 1
ATOM 7452 O O . TYR B 1 249 ? 9.93 -18.844 8.336 1 97.25 249 TYR B O 1
ATOM 7460 N N . ASN B 1 250 ? 11.18 -20.594 7.695 1 96.38 250 ASN B N 1
ATOM 7461 C CA . ASN B 1 250 ? 12.227 -20.391 8.68 1 96.38 250 ASN B CA 1
ATOM 7462 C C . ASN B 1 250 ? 13.422 -19.641 8.086 1 96.38 250 ASN B C 1
ATOM 7464 O O . ASN B 1 250 ? 14.289 -19.172 8.82 1 96.38 250 ASN B O 1
ATOM 7468 N N . GLY B 1 251 ? 13.414 -19.562 6.848 1 97.06 251 GLY B N 1
ATOM 7469 C CA . GLY B 1 251 ? 14.523 -18.906 6.164 1 97.06 251 GLY B CA 1
ATOM 7470 C C . GLY B 1 251 ? 14.32 -18.812 4.664 1 97.06 251 GLY B C 1
ATOM 7471 O O . GLY B 1 251 ? 13.211 -19.016 4.168 1 97.06 251 GLY B O 1
ATOM 7472 N N . VAL B 1 252 ? 15.422 -18.406 3.977 1 97.94 252 VAL B N 1
ATOM 7473 C CA . VAL B 1 252 ? 15.352 -18.156 2.539 1 97.94 252 VAL B CA 1
ATOM 7474 C C . VAL B 1 252 ? 16.703 -18.484 1.895 1 97.94 252 VAL B C 1
ATOM 7476 O O . VAL B 1 252 ? 17.734 -18.453 2.559 1 97.94 252 VAL B O 1
ATOM 7479 N N . VAL B 1 253 ? 16.625 -18.859 0.664 1 97.44 253 VAL B N 1
ATOM 7480 C CA . VAL B 1 253 ? 17.844 -19.016 -0.134 1 97.44 253 VAL B CA 1
ATOM 7481 C C . VAL B 1 253 ? 18.391 -17.641 -0.498 1 97.44 253 VAL B C 1
ATOM 7483 O O . VAL B 1 253 ? 17.656 -16.781 -0.986 1 97.44 253 VAL B O 1
ATOM 7486 N N . ALA B 1 254 ? 19.656 -17.375 -0.215 1 96.44 254 ALA B N 1
ATOM 7487 C CA . ALA B 1 254 ? 20.328 -16.125 -0.542 1 96.44 254 ALA B CA 1
ATOM 7488 C C . ALA B 1 254 ? 21.266 -16.297 -1.722 1 96.44 254 ALA B C 1
ATOM 7490 O O . ALA B 1 254 ? 22.062 -17.234 -1.752 1 96.44 254 ALA B O 1
ATOM 7491 N N . LEU B 1 255 ? 21.234 -15.375 -2.66 1 93.31 255 LEU B N 1
ATOM 7492 C CA . LEU B 1 255 ? 22.078 -15.445 -3.855 1 93.31 255 LEU B CA 1
ATOM 7493 C C . LEU B 1 255 ? 23.219 -14.438 -3.787 1 93.31 255 LEU B C 1
ATOM 7495 O O . LEU B 1 255 ? 24.172 -14.523 -4.555 1 93.31 255 LEU B O 1
ATOM 7499 N N . THR B 1 256 ? 23.094 -13.406 -2.902 1 90.56 256 THR B N 1
ATOM 7500 C CA . THR B 1 256 ? 24.109 -12.383 -2.725 1 90.56 256 THR B CA 1
ATOM 7501 C C . THR B 1 256 ? 24.406 -12.164 -1.243 1 90.56 256 THR B C 1
ATOM 7503 O O . THR B 1 256 ? 23.594 -12.508 -0.384 1 90.56 256 THR B O 1
ATOM 7506 N N . PRO B 1 257 ? 25.562 -11.609 -0.94 1 88.69 257 PRO B N 1
ATOM 7507 C CA . PRO B 1 257 ? 25.891 -11.32 0.457 1 88.69 257 PRO B CA 1
ATOM 7508 C C . PRO B 1 257 ? 24.844 -10.422 1.132 1 88.69 257 PRO B C 1
ATOM 7510 O O . PRO B 1 257 ? 24.516 -10.633 2.299 1 88.69 257 PRO B O 1
ATOM 7513 N N . LYS B 1 258 ? 24.375 -9.516 0.404 1 87.19 258 LYS B N 1
ATOM 7514 C CA . LYS B 1 258 ? 23.375 -8.617 0.968 1 87.19 258 LYS B CA 1
ATOM 7515 C C . LYS B 1 258 ? 22.094 -9.375 1.342 1 87.19 258 LYS B C 1
ATOM 7517 O O . LYS B 1 258 ? 21.453 -9.062 2.35 1 87.19 258 LYS B O 1
ATOM 7522 N N . GLN B 1 259 ? 21.734 -10.32 0.549 1 92.62 259 GLN B N 1
ATOM 7523 C CA . GLN B 1 259 ? 20.562 -11.133 0.847 1 92.62 259 GLN B CA 1
ATOM 7524 C C . GLN B 1 259 ? 20.766 -11.969 2.105 1 92.62 259 GLN B C 1
ATOM 7526 O O . GLN B 1 259 ? 19.812 -12.25 2.834 1 92.62 259 GLN B O 1
ATOM 7531 N N . ILE B 1 260 ? 22 -12.32 2.381 1 93 260 ILE B N 1
ATOM 7532 C CA . ILE B 1 260 ? 22.312 -13.047 3.607 1 93 260 ILE B CA 1
ATOM 7533 C C . ILE B 1 260 ? 21.984 -12.18 4.82 1 93 260 ILE B C 1
ATOM 7535 O O . ILE B 1 260 ? 21.266 -12.609 5.719 1 93 260 ILE B O 1
ATOM 7539 N N . LEU B 1 261 ? 22.484 -11.008 4.742 1 89.31 261 LEU B N 1
ATOM 7540 C CA . LEU B 1 261 ? 22.328 -10.086 5.863 1 89.31 261 LEU B CA 1
ATOM 7541 C C . LEU B 1 261 ? 20.859 -9.766 6.117 1 89.31 261 LEU B C 1
ATOM 7543 O O . LEU B 1 261 ? 20.406 -9.797 7.262 1 89.31 261 LEU B O 1
ATOM 7547 N N . LEU B 1 262 ? 20.141 -9.531 5.078 1 90.44 262 LEU B N 1
ATOM 7548 C CA . LEU B 1 262 ? 18.734 -9.188 5.199 1 90.44 262 LEU B CA 1
ATOM 7549 C C . LEU B 1 262 ? 17.922 -10.383 5.695 1 90.44 262 LEU B C 1
ATOM 7551 O O . LEU B 1 262 ? 17.016 -10.227 6.52 1 90.44 262 LEU B O 1
ATOM 7555 N N . ALA B 1 263 ? 18.234 -11.539 5.168 1 94.31 263 ALA B N 1
ATOM 7556 C CA . ALA B 1 263 ? 17.562 -12.758 5.602 1 94.31 263 ALA B CA 1
ATOM 7557 C C . ALA B 1 263 ? 17.75 -12.992 7.098 1 94.31 263 ALA B C 1
ATOM 7559 O O . ALA B 1 263 ? 16.797 -13.273 7.816 1 94.31 263 ALA B O 1
ATOM 7560 N N . ASN B 1 264 ? 18.969 -12.852 7.539 1 90.88 264 ASN B N 1
ATOM 7561 C CA . ASN B 1 264 ? 19.281 -13.047 8.953 1 90.88 264 ASN B CA 1
ATOM 7562 C C . ASN B 1 264 ? 18.5 -12.062 9.828 1 90.88 264 ASN B C 1
ATOM 7564 O O . ASN B 1 264 ? 18 -12.43 10.891 1 90.88 264 ASN B O 1
ATOM 7568 N N . GLN B 1 265 ? 18.375 -10.938 9.352 1 87.62 265 GLN B N 1
ATOM 7569 C CA . GLN B 1 265 ? 17.641 -9.922 10.102 1 87.62 265 GLN B CA 1
ATOM 7570 C C . GLN B 1 265 ? 16.156 -10.273 10.18 1 87.62 265 GLN B C 1
ATOM 7572 O O . GLN B 1 265 ? 15.562 -10.242 11.266 1 87.62 265 GLN B O 1
ATOM 7577 N N . VAL B 1 266 ? 15.555 -10.609 9.078 1 91.75 266 VAL B N 1
ATOM 7578 C CA . VAL B 1 266 ? 14.117 -10.805 8.992 1 91.75 266 VAL B CA 1
ATOM 7579 C C . VAL B 1 266 ? 13.719 -12.055 9.781 1 91.75 266 VAL B C 1
ATOM 7581 O O . VAL B 1 266 ? 12.727 -12.039 10.523 1 91.75 266 VAL B O 1
ATOM 7584 N N . TYR B 1 267 ? 14.461 -13.094 9.664 1 94.56 267 TYR B N 1
ATOM 7585 C CA . TYR B 1 267 ? 14.039 -14.383 10.219 1 94.56 267 TYR B CA 1
ATOM 7586 C C . TYR B 1 267 ? 14.523 -14.539 11.656 1 94.56 267 TYR B C 1
ATOM 7588 O O . TYR B 1 267 ? 14.266 -15.562 12.289 1 94.56 267 TYR B O 1
ATOM 7596 N N . SER B 1 268 ? 15.219 -13.508 12.148 1 92.19 268 SER B N 1
ATOM 7597 C CA . SER B 1 268 ? 15.562 -13.477 13.562 1 92.19 268 SER B CA 1
ATOM 7598 C C . SER B 1 268 ? 14.383 -12.992 14.406 1 92.19 268 SER B C 1
ATOM 7600 O O . SER B 1 268 ? 13.383 -12.531 13.867 1 92.19 268 SER B O 1
ATOM 7602 N N . LEU B 1 269 ? 14.516 -13.203 15.734 1 91.81 269 LEU B N 1
ATOM 7603 C CA . LEU B 1 269 ? 13.5 -12.711 16.656 1 91.81 269 LEU B CA 1
ATOM 7604 C C . LEU B 1 269 ? 13.422 -11.188 16.625 1 91.81 269 LEU B C 1
ATOM 7606 O O . LEU B 1 269 ? 14.398 -10.508 16.938 1 91.81 269 LEU B O 1
ATOM 7610 N N . SER B 1 270 ? 12.344 -10.695 16.188 1 87 270 SER B N 1
ATOM 7611 C CA . SER B 1 270 ? 12.18 -9.25 16.125 1 87 270 SER B CA 1
ATOM 7612 C C . SER B 1 270 ? 11.883 -8.672 17.516 1 87 270 SER B C 1
ATOM 7614 O O . SER B 1 270 ? 11.484 -9.398 18.422 1 87 270 SER B O 1
ATOM 7616 N N . HIS B 1 271 ? 11.984 -7.422 17.594 1 84.44 271 HIS B N 1
ATOM 7617 C CA . HIS B 1 271 ? 11.68 -6.75 18.844 1 84.44 271 HIS B CA 1
ATOM 7618 C C . HIS B 1 271 ? 10.195 -6.859 19.188 1 84.44 271 HIS B C 1
ATOM 7620 O O . HIS B 1 271 ? 9.836 -7.043 20.344 1 84.44 271 HIS B O 1
ATOM 7626 N N . SER B 1 272 ? 9.391 -6.734 18.203 1 86.25 272 SER B N 1
ATOM 7627 C CA . SER B 1 272 ? 7.953 -6.84 18.422 1 86.25 272 SER B CA 1
ATOM 7628 C C . SER B 1 272 ? 7.562 -8.242 18.891 1 86.25 272 SER B C 1
ATOM 7630 O O . SER B 1 272 ? 6.707 -8.391 19.766 1 86.25 272 SER B O 1
ATOM 7632 N N . GLU B 1 273 ? 8.172 -9.211 18.234 1 91.06 273 GLU B N 1
ATOM 7633 C CA . GLU B 1 273 ? 7.922 -10.586 18.672 1 91.06 273 GLU B CA 1
ATOM 7634 C C . GLU B 1 273 ? 8.383 -10.805 20.109 1 91.06 273 GLU B C 1
ATOM 7636 O O . GLU B 1 273 ? 7.691 -11.445 20.891 1 91.06 273 GLU B O 1
ATOM 7641 N N . LYS B 1 274 ? 9.531 -10.281 20.406 1 90.25 274 LYS B N 1
ATOM 7642 C CA . LYS B 1 274 ? 10.062 -10.422 21.75 1 90.25 274 LYS B CA 1
ATOM 7643 C C . LYS B 1 274 ? 9.156 -9.75 22.781 1 90.25 274 LYS B C 1
ATOM 7645 O O . LYS B 1 274 ? 8.82 -10.344 23.812 1 90.25 274 LYS B O 1
ATOM 7650 N N . ASP B 1 275 ? 8.773 -8.539 22.469 1 88.75 275 ASP B N 1
ATOM 7651 C CA . ASP B 1 275 ? 7.891 -7.797 23.359 1 88.75 275 ASP B CA 1
ATOM 7652 C C . ASP B 1 275 ? 6.582 -8.555 23.594 1 88.75 275 ASP B C 1
ATOM 7654 O O . ASP B 1 275 ? 6.129 -8.688 24.734 1 88.75 275 ASP B O 1
ATOM 7658 N N . TRP B 1 276 ? 5.996 -9.039 22.578 1 90.56 276 TRP B N 1
ATOM 7659 C CA . TRP B 1 276 ? 4.734 -9.766 22.688 1 90.56 276 TRP B CA 1
ATOM 7660 C C . TRP B 1 276 ? 4.902 -11.047 23.5 1 90.56 276 TRP B C 1
ATOM 7662 O O . TRP B 1 276 ? 4.094 -11.344 24.391 1 90.56 276 TRP B O 1
ATOM 7672 N N . THR B 1 277 ? 5.977 -11.875 23.172 1 93.5 277 THR B N 1
ATOM 7673 C CA . THR B 1 277 ? 6.191 -13.148 23.859 1 93.5 277 THR B CA 1
ATOM 7674 C C . THR B 1 277 ? 6.43 -12.922 25.344 1 93.5 277 THR B C 1
ATOM 7676 O O . THR B 1 277 ? 5.938 -13.68 26.172 1 93.5 277 THR B O 1
ATOM 7679 N N . GLU B 1 278 ? 7.148 -11.875 25.641 1 91.25 278 GLU B N 1
ATOM 7680 C CA . GLU B 1 278 ? 7.406 -11.547 27.047 1 91.25 278 GLU B CA 1
ATOM 7681 C C . GLU B 1 278 ? 6.117 -11.18 27.781 1 91.25 278 GLU B C 1
ATOM 7683 O O . GLU B 1 278 ? 5.883 -11.617 28.906 1 91.25 278 GLU B O 1
ATOM 7688 N N . ARG B 1 279 ? 5.309 -10.406 27.156 1 88.69 279 ARG B N 1
ATOM 7689 C CA . ARG B 1 279 ? 4.039 -10.008 27.766 1 88.69 279 ARG B CA 1
ATOM 7690 C C . ARG B 1 279 ? 3.131 -11.219 27.969 1 88.69 279 ARG B C 1
ATOM 7692 O O . ARG B 1 279 ? 2.461 -11.328 29 1 88.69 279 ARG B O 1
ATOM 7699 N N . VAL B 1 280 ? 3.072 -12.055 26.984 1 90.62 280 VAL B N 1
ATOM 7700 C CA . VAL B 1 280 ? 2.221 -13.242 27.047 1 90.62 280 VAL B CA 1
ATOM 7701 C C . VAL B 1 280 ? 2.697 -14.172 28.156 1 90.62 280 VAL B C 1
ATOM 7703 O O . VAL B 1 280 ? 1.895 -14.664 28.953 1 90.62 280 VAL B O 1
ATOM 7706 N N . LEU B 1 281 ? 4.004 -14.398 28.266 1 92.12 281 LEU B N 1
ATOM 7707 C CA . LEU B 1 281 ? 4.551 -15.383 29.188 1 92.12 281 LEU B CA 1
ATOM 7708 C C . LEU B 1 281 ? 4.578 -14.844 30.609 1 92.12 281 LEU B C 1
ATOM 7710 O O . LEU B 1 281 ? 4.664 -15.617 31.578 1 92.12 281 LEU B O 1
ATOM 7714 N N . LYS B 1 282 ? 4.547 -13.508 30.734 1 87.12 282 LYS B N 1
ATOM 7715 C CA . LYS B 1 282 ? 4.488 -12.898 32.062 1 87.12 282 LYS B CA 1
ATOM 7716 C C . LYS B 1 282 ? 3.121 -13.109 32.688 1 87.12 282 LYS B C 1
ATOM 7718 O O . LYS B 1 282 ? 2.998 -13.102 33.938 1 87.12 282 LYS B O 1
ATOM 7723 N N . LYS B 1 283 ? 2.168 -13.242 31.875 1 79.25 283 LYS B N 1
ATOM 7724 C CA . LYS B 1 283 ? 0.816 -13.414 32.406 1 79.25 283 LYS B CA 1
ATOM 7725 C C . LYS B 1 283 ? 0.597 -14.836 32.906 1 79.25 283 LYS B C 1
ATOM 7727 O O . LYS B 1 283 ? 1.293 -15.766 32.5 1 79.25 283 LYS B O 1
ATOM 7732 N N . SER B 1 284 ? -0.32 -14.844 33.875 1 72.19 284 SER B N 1
ATOM 7733 C CA . SER B 1 284 ? -0.636 -16.141 34.469 1 72.19 284 SER B CA 1
ATOM 7734 C C . SER B 1 284 ? -1.199 -17.109 33.469 1 72.19 284 SER B C 1
ATOM 7736 O O . SER B 1 284 ? -1.525 -16.719 32.344 1 72.19 284 SER B O 1
ATOM 7738 N N . MET B 1 285 ? -1.167 -18.344 33.875 1 73.94 285 MET B N 1
ATOM 7739 C CA . MET B 1 285 ? -1.61 -19.438 33 1 73.94 285 MET B CA 1
ATOM 7740 C C . MET B 1 285 ? -3.109 -19.344 32.719 1 73.94 285 MET B C 1
ATOM 7742 O O . MET B 1 285 ? -3.619 -19.969 31.812 1 73.94 285 MET B O 1
ATOM 7746 N N . HIS B 1 286 ? -3.754 -18.375 33.438 1 77.5 286 HIS B N 1
ATOM 7747 C CA . HIS B 1 286 ? -5.184 -18.188 33.219 1 77.5 286 HIS B CA 1
ATOM 7748 C C . HIS B 1 286 ? -5.445 -17.203 32.094 1 77.5 286 HIS B C 1
ATOM 7750 O O . HIS B 1 286 ? -4.527 -16.531 31.625 1 77.5 286 HIS B O 1
ATOM 7756 N N . ILE B 1 287 ? -6.621 -17.375 31.656 1 77.25 287 ILE B N 1
ATOM 7757 C CA . ILE B 1 287 ? -7.031 -16.453 30.609 1 77.25 287 ILE B CA 1
ATOM 7758 C C . ILE B 1 287 ? -6.863 -15.008 31.094 1 77.25 287 ILE B C 1
ATOM 7760 O O . ILE B 1 287 ? -7.316 -14.664 32.188 1 77.25 287 ILE B O 1
ATOM 7764 N N . ASN B 1 288 ? -6.074 -14.242 30.312 1 83.62 288 ASN B N 1
ATOM 7765 C CA . ASN B 1 288 ? -5.766 -12.844 30.594 1 83.62 288 ASN B CA 1
ATOM 7766 C C . ASN B 1 288 ? -5.891 -11.977 29.359 1 83.62 288 ASN B C 1
ATOM 7768 O O . ASN B 1 288 ? -6.34 -12.445 28.312 1 83.62 288 ASN B O 1
ATOM 7772 N N . THR B 1 289 ? -5.832 -10.68 29.594 1 84.44 289 THR B N 1
ATOM 7773 C CA . THR B 1 289 ? -5.805 -9.75 28.469 1 84.44 289 THR B CA 1
ATOM 7774 C C . THR B 1 289 ? -4.52 -8.93 28.484 1 84.44 289 THR B C 1
ATOM 7776 O O . THR B 1 289 ? -3.977 -8.625 29.547 1 84.44 289 THR B O 1
ATOM 7779 N N . ILE B 1 290 ? -3.982 -8.734 27.25 1 83.5 290 ILE B N 1
ATOM 7780 C CA . ILE B 1 290 ? -2.838 -7.84 27.125 1 83.5 290 ILE B CA 1
ATOM 7781 C C . ILE B 1 290 ? -3.152 -6.746 26.109 1 83.5 290 ILE B C 1
ATOM 7783 O O . ILE B 1 290 ? -4.066 -6.891 25.297 1 83.5 290 ILE B O 1
ATOM 7787 N N . ARG B 1 291 ? -2.539 -5.562 26.281 1 77.75 291 ARG B N 1
ATOM 7788 C CA . ARG B 1 291 ? -2.607 -4.484 25.297 1 77.75 291 ARG B CA 1
ATOM 7789 C C . ARG B 1 291 ? -1.284 -3.73 25.219 1 77.75 291 ARG B C 1
ATOM 7791 O O . ARG B 1 291 ? -0.626 -3.512 26.234 1 77.75 291 ARG B O 1
ATOM 7798 N N . LYS B 1 292 ? -0.913 -3.387 23.969 1 74.44 292 LYS B N 1
ATOM 7799 C CA . LYS B 1 292 ? 0.345 -2.668 23.797 1 74.44 292 LYS B CA 1
ATOM 7800 C C . LYS B 1 292 ? 0.228 -1.225 24.266 1 74.44 292 LYS B C 1
ATOM 7802 O O . LYS B 1 292 ? 1.159 -0.688 24.875 1 74.44 292 LYS B O 1
ATOM 7807 N N . SER B 1 293 ? -0.856 -0.566 23.859 1 72.44 293 SER B N 1
ATOM 7808 C CA . SER B 1 293 ? -1.132 0.8 24.281 1 72.44 293 SER B CA 1
ATOM 7809 C C . SER B 1 293 ? -2.625 1.021 24.5 1 72.44 293 SER B C 1
ATOM 7811 O O . SER B 1 293 ? -3.445 0.195 24.094 1 72.44 293 SER B O 1
ATOM 7813 N N . VAL B 1 294 ? -2.924 2.104 25.094 1 68.38 294 VAL B N 1
ATOM 7814 C CA . VAL B 1 294 ? -4.309 2.42 25.438 1 68.38 294 VAL B CA 1
ATOM 7815 C C . VAL B 1 294 ? -5.113 2.639 24.156 1 68.38 294 VAL B C 1
ATOM 7817 O O . VAL B 1 294 ? -6.344 2.564 24.172 1 68.38 294 VAL B O 1
ATOM 7820 N N . GLN B 1 295 ? -4.41 2.803 23.109 1 70.75 295 GLN B N 1
ATOM 7821 C CA . GLN B 1 295 ? -5.078 3.105 21.844 1 70.75 295 GLN B CA 1
ATOM 7822 C C . GLN B 1 295 ? -5.332 1.833 21.031 1 70.75 295 GLN B C 1
ATOM 7824 O O . GLN B 1 295 ? -6.102 1.844 20.078 1 70.75 295 GLN B O 1
ATOM 7829 N N . GLU B 1 296 ? -4.727 0.761 21.531 1 75.25 296 GLU B N 1
ATOM 7830 C CA . GLU B 1 296 ? -4.867 -0.496 20.797 1 75.25 296 GLU B CA 1
ATOM 7831 C C . GLU B 1 296 ? -5.879 -1.416 21.484 1 75.25 296 GLU B C 1
ATOM 7833 O O . GLU B 1 296 ? -6.125 -1.294 22.688 1 75.25 296 GLU B O 1
ATOM 7838 N N . SER B 1 297 ? -6.414 -2.287 20.734 1 76.44 297 SER B N 1
ATOM 7839 C CA . SER B 1 297 ? -7.391 -3.24 21.25 1 76.44 297 SER B CA 1
ATOM 7840 C C . SER B 1 297 ? -6.734 -4.262 22.172 1 76.44 297 SER B C 1
ATOM 7842 O O . SER B 1 297 ? -5.566 -4.617 21.984 1 76.44 297 SER B O 1
ATOM 7844 N N . ARG B 1 298 ? -7.488 -4.824 23.219 1 82.69 298 ARG B N 1
ATOM 7845 C CA . ARG B 1 298 ? -7.023 -5.883 24.109 1 82.69 298 ARG B CA 1
ATOM 7846 C C . ARG B 1 298 ? -7.023 -7.234 23.391 1 82.69 298 ARG B C 1
ATOM 7848 O O . ARG B 1 298 ? -7.934 -7.531 22.609 1 82.69 298 ARG B O 1
ATOM 7855 N N . GLN B 1 299 ? -6.008 -7.879 23.672 1 86 299 GLN B N 1
ATOM 7856 C CA . GLN B 1 299 ? -5.91 -9.234 23.141 1 86 299 GLN B CA 1
ATOM 7857 C C . GLN B 1 299 ? -6.062 -10.273 24.25 1 86 299 GLN B C 1
ATOM 7859 O O . GLN B 1 299 ? -5.426 -10.164 25.297 1 86 299 GLN B O 1
ATOM 7864 N N . MET B 1 300 ? -7.016 -11.141 24.125 1 88.38 300 MET B N 1
ATOM 7865 C CA . MET B 1 300 ? -7.129 -12.281 25.031 1 88.38 300 MET B CA 1
ATOM 7866 C C . MET B 1 300 ? -5.938 -13.219 24.875 1 88.38 300 MET B C 1
ATOM 7868 O O . MET B 1 300 ? -5.484 -13.477 23.75 1 88.38 300 MET B O 1
ATOM 7872 N N . ILE B 1 301 ? -5.457 -13.641 25.984 1 88.88 301 ILE B N 1
ATOM 7873 C CA . ILE B 1 301 ? -4.332 -14.57 26 1 88.88 301 ILE B CA 1
ATOM 7874 C C . ILE B 1 301 ? -4.738 -15.875 26.672 1 88.88 301 ILE B C 1
ATOM 7876 O O . ILE B 1 301 ? -5.258 -15.859 27.797 1 88.88 301 ILE B O 1
ATOM 7880 N N . GLY B 1 302 ? -4.688 -17 26.016 1 87.88 302 GLY B N 1
ATOM 7881 C CA . GLY B 1 302 ? -4.922 -18.344 26.531 1 87.88 302 GLY B CA 1
ATOM 7882 C C . GLY B 1 302 ? -3.795 -19.297 26.234 1 87.88 302 GLY B C 1
ATOM 7883 O O . GLY B 1 302 ? -2.713 -18.891 25.812 1 87.88 302 GLY B O 1
ATOM 7884 N N . PRO B 1 303 ? -4 -20.547 26.516 1 87 303 PRO B N 1
ATOM 7885 C CA . PRO B 1 303 ? -2.959 -21.562 26.328 1 87 303 PRO B CA 1
ATOM 7886 C C . PRO B 1 303 ? -2.402 -21.578 24.906 1 87 303 PRO B C 1
ATOM 7888 O O . PRO B 1 303 ? -1.19 -21.719 24.703 1 87 303 PRO B O 1
ATOM 7891 N N . PRO B 1 304 ? -3.277 -21.438 23.922 1 90.94 304 PRO B N 1
ATOM 7892 C CA . PRO B 1 304 ? -2.705 -21.422 22.578 1 90.94 304 PRO B CA 1
ATOM 7893 C C . PRO B 1 304 ? -1.709 -20.297 22.359 1 90.94 304 PRO B C 1
ATOM 7895 O O . PRO B 1 304 ? -0.742 -20.438 21.609 1 90.94 304 PRO B O 1
ATOM 7898 N N . HIS B 1 305 ? -1.948 -19.141 22.984 1 91.75 305 HIS B N 1
ATOM 7899 C CA . HIS B 1 305 ? -1.042 -18 22.859 1 91.75 305 HIS B CA 1
ATOM 7900 C C . HIS B 1 305 ? 0.291 -18.281 23.547 1 91.75 305 HIS B C 1
ATOM 7902 O O . HIS B 1 305 ? 1.346 -17.875 23.047 1 91.75 305 HIS B O 1
ATOM 7908 N N . ARG B 1 306 ? 0.271 -18.938 24.562 1 91.5 306 ARG B N 1
ATOM 7909 C CA . ARG B 1 306 ? 1.496 -19.328 25.25 1 91.5 306 ARG B CA 1
ATOM 7910 C C . ARG B 1 306 ? 2.303 -20.312 24.422 1 91.5 306 ARG B C 1
ATOM 7912 O O . ARG B 1 306 ? 3.531 -20.219 24.359 1 91.5 306 ARG B O 1
ATOM 7919 N N . LEU B 1 307 ? 1.528 -21.281 23.922 1 91.44 307 LEU B N 1
ATOM 7920 C CA . LEU B 1 307 ? 2.186 -22.234 23.031 1 91.44 307 LEU B CA 1
ATOM 7921 C C . LEU B 1 307 ? 2.881 -21.516 21.875 1 91.44 307 LEU B C 1
ATOM 7923 O O . LEU B 1 307 ? 4.023 -21.828 21.547 1 91.44 307 LEU B O 1
ATOM 7927 N N . LYS B 1 308 ? 2.203 -20.594 21.266 1 93.44 308 LYS B N 1
ATOM 7928 C CA . LYS B 1 308 ? 2.781 -19.812 20.172 1 93.44 308 LYS B CA 1
ATOM 7929 C C . LYS B 1 308 ? 4.02 -19.062 20.641 1 93.44 308 LYS B C 1
ATOM 7931 O O . LYS B 1 308 ? 5.035 -19.031 19.938 1 93.44 308 LYS B O 1
ATOM 7936 N N . ALA B 1 309 ? 3.918 -18.375 21.766 1 93.75 309 ALA B N 1
ATOM 7937 C CA . ALA B 1 309 ? 5.043 -17.625 22.328 1 93.75 309 ALA B CA 1
ATOM 7938 C C . ALA B 1 309 ? 6.262 -18.531 22.5 1 93.75 309 ALA B C 1
ATOM 7940 O O . ALA B 1 309 ? 7.375 -18.156 22.125 1 93.75 309 ALA B O 1
ATOM 7941 N N . ASN B 1 310 ? 6.051 -19.688 23.031 1 92.31 310 ASN B N 1
ATOM 7942 C CA . ASN B 1 310 ? 7.141 -20.641 23.25 1 92.31 310 ASN B CA 1
ATOM 7943 C C . ASN B 1 310 ? 7.734 -21.109 21.922 1 92.31 310 ASN B C 1
ATOM 7945 O O . ASN B 1 310 ? 8.953 -21.25 21.797 1 92.31 310 ASN B O 1
ATOM 7949 N N . ASN B 1 311 ? 6.863 -21.391 21.016 1 92.31 311 ASN B N 1
ATOM 7950 C CA . ASN B 1 311 ? 7.332 -21.828 19.703 1 92.31 311 ASN B CA 1
ATOM 7951 C C . ASN B 1 311 ? 8.18 -20.75 19.031 1 92.31 311 ASN B C 1
ATOM 7953 O O . ASN B 1 311 ? 9.172 -21.062 18.375 1 92.31 311 ASN B O 1
ATOM 7957 N N . ILE B 1 312 ? 7.812 -19.5 19.141 1 92.62 312 ILE B N 1
ATOM 7958 C CA . ILE B 1 312 ? 8.562 -18.391 18.578 1 92.62 312 ILE B CA 1
ATOM 7959 C C . ILE B 1 312 ? 9.953 -18.312 19.203 1 92.62 312 ILE B C 1
ATOM 7961 O O . ILE B 1 312 ? 10.961 -18.25 18.5 1 92.62 312 ILE B O 1
ATOM 7965 N N . LEU B 1 313 ? 10.047 -18.422 20.469 1 91.38 313 LEU B N 1
ATOM 7966 C CA . LEU B 1 313 ? 11.312 -18.312 21.188 1 91.38 313 LEU B CA 1
ATOM 7967 C C . LEU B 1 313 ? 12.203 -19.516 20.906 1 91.38 313 LEU B C 1
ATOM 7969 O O . LEU B 1 313 ? 13.438 -19.391 20.922 1 91.38 313 LEU B O 1
ATOM 7973 N N . ALA B 1 314 ? 11.586 -20.609 20.625 1 88.94 314 ALA B N 1
ATOM 7974 C CA . ALA B 1 314 ? 12.344 -21.812 20.328 1 88.94 314 ALA B CA 1
ATOM 7975 C C . ALA B 1 314 ? 12.898 -21.797 18.922 1 88.94 314 ALA B C 1
ATOM 7977 O O . ALA B 1 314 ? 13.945 -22.391 18.641 1 88.94 314 ALA B O 1
ATOM 7978 N N . SER B 1 315 ? 12.203 -21.125 18.062 1 87.62 315 SER B N 1
ATOM 7979 C CA . SER B 1 315 ? 12.516 -21.234 16.641 1 87.62 315 SER B CA 1
ATOM 7980 C C . SER B 1 315 ? 13.336 -20.047 16.156 1 87.62 315 SER B C 1
ATOM 7982 O O . SER B 1 315 ? 13.922 -20.078 15.07 1 87.62 315 SER B O 1
ATOM 7984 N N . ARG B 1 316 ? 13.359 -18.984 16.969 1 88.81 316 ARG B N 1
ATOM 7985 C CA . ARG B 1 316 ? 14.008 -17.75 16.516 1 88.81 316 ARG B CA 1
ATOM 7986 C C . ARG B 1 316 ? 15.023 -17.25 17.531 1 88.81 316 ARG B C 1
ATOM 7988 O O . ARG B 1 316 ? 14.812 -17.391 18.734 1 88.81 316 ARG B O 1
ATOM 7995 N N . VAL B 1 317 ? 16.125 -16.781 16.984 1 82.62 317 VAL B N 1
ATOM 7996 C CA . VAL B 1 317 ? 17.188 -16.25 17.844 1 82.62 317 VAL B CA 1
ATOM 7997 C C . VAL B 1 317 ? 17.359 -14.758 17.594 1 82.62 317 VAL B C 1
ATOM 7999 O O . VAL B 1 317 ? 17.219 -14.289 16.453 1 82.62 317 VAL B O 1
ATOM 8002 N N . GLU B 1 318 ? 17.625 -14.008 18.688 1 79.62 318 GLU B N 1
ATOM 8003 C CA . GLU B 1 318 ? 17.875 -12.57 18.562 1 79.62 318 GLU B CA 1
ATOM 8004 C C . GLU B 1 318 ? 19.188 -12.305 17.844 1 79.62 318 GLU B C 1
ATOM 8006 O O . GLU B 1 318 ? 20.156 -13.047 18 1 79.62 318 GLU B O 1
ATOM 8011 N N . MET B 1 319 ? 19.047 -11.266 17.062 1 75.12 319 MET B N 1
ATOM 8012 C CA . MET B 1 319 ? 20.297 -10.844 16.453 1 75.12 319 MET B CA 1
ATOM 8013 C C . MET B 1 319 ? 21.234 -10.242 17.5 1 75.12 319 MET B C 1
ATOM 8015 O O . MET B 1 319 ? 20.797 -9.555 18.422 1 75.12 319 MET B O 1
ATOM 8019 N N . GLY B 1 320 ? 22.406 -10.773 17.812 1 61.53 320 GLY B N 1
ATOM 8020 C CA . GLY B 1 320 ? 23.344 -10.273 18.812 1 61.53 320 GLY B CA 1
ATOM 8021 C C . GLY B 1 320 ? 23.766 -8.836 18.562 1 61.53 320 GLY B C 1
ATOM 8022 O O . GLY B 1 320 ? 23.781 -8.383 17.422 1 61.53 320 GLY B O 1
ATOM 8023 N N . ALA B 1 321 ? 23.625 -7.84 19.688 1 57.31 321 ALA B N 1
ATOM 8024 C CA . ALA B 1 321 ? 24.125 -6.469 19.672 1 57.31 321 ALA B CA 1
ATOM 8025 C C . ALA B 1 321 ? 25.641 -6.449 19.469 1 57.31 321 ALA B C 1
ATOM 8027 O O . ALA B 1 321 ? 26.359 -7.324 19.969 1 57.31 321 ALA B O 1
ATOM 8028 N N . ILE B 1 322 ? 26.141 -5.922 18.453 1 58.38 322 ILE B N 1
ATOM 8029 C CA . ILE B 1 322 ? 27.594 -5.859 18.391 1 58.38 322 ILE B CA 1
ATOM 8030 C C . ILE B 1 322 ? 28.109 -4.715 19.266 1 58.38 322 ILE B C 1
ATOM 8032 O O . ILE B 1 322 ? 27.625 -3.582 19.156 1 58.38 322 ILE B O 1
ATOM 8036 N N . PRO B 1 323 ? 29.016 -5.023 20.297 1 60.72 323 PRO B N 1
ATOM 8037 C CA . PRO B 1 323 ? 29.531 -4.176 21.375 1 60.72 323 PRO B CA 1
ATOM 8038 C C . PRO B 1 323 ? 30.172 -2.887 20.859 1 60.72 323 PRO B C 1
ATOM 8040 O O . PRO B 1 323 ? 30.859 -2.193 21.609 1 60.72 323 PRO B O 1
ATOM 8043 N N . SER B 1 324 ? 29.828 -2.258 19.812 1 63.91 324 SER B N 1
ATOM 8044 C CA . SER B 1 324 ? 30.641 -1.069 19.547 1 63.91 324 SER B CA 1
ATOM 8045 C C . SER B 1 324 ? 30.141 0.126 20.344 1 63.91 324 SER B C 1
ATOM 8047 O O . SER B 1 324 ? 29.125 0.026 21.062 1 63.91 324 SER B O 1
ATOM 8049 N N . LYS B 1 325 ? 31 1.218 20.484 1 80.56 325 LYS B N 1
ATOM 8050 C CA . LYS B 1 325 ? 30.578 2.498 21.047 1 80.56 325 LYS B CA 1
ATOM 8051 C C . LYS B 1 325 ? 29.219 2.906 20.516 1 80.56 325 LYS B C 1
ATOM 8053 O O . LYS B 1 325 ? 29.016 3.039 19.312 1 80.56 325 LYS B O 1
ATOM 8058 N N . SER B 1 326 ? 28.328 2.93 21.484 1 86.56 326 SER B N 1
ATOM 8059 C CA . SER B 1 326 ? 26.938 3.162 21.094 1 86.56 326 SER B CA 1
ATOM 8060 C C . SER B 1 326 ? 26.344 4.34 21.859 1 86.56 326 SER B C 1
ATOM 8062 O O . SER B 1 326 ? 26.938 4.832 22.828 1 86.56 326 SER B O 1
ATOM 8064 N N . ILE B 1 327 ? 25.328 4.957 21.359 1 87.25 327 ILE B N 1
ATOM 8065 C CA .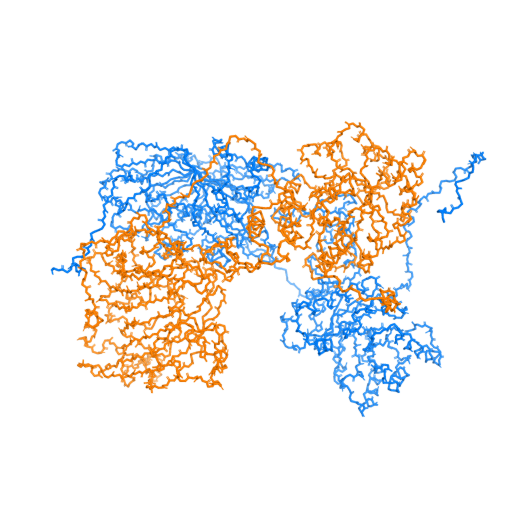 ILE B 1 327 ? 24.547 6.035 21.969 1 87.25 327 ILE B CA 1
ATOM 8066 C C . ILE B 1 327 ? 23.062 5.66 21.984 1 87.25 327 ILE B C 1
ATOM 8068 O O . ILE B 1 327 ? 22.578 5.012 21.062 1 87.25 327 ILE B O 1
ATOM 8072 N N . ARG B 1 328 ? 22.422 6.129 23.062 1 86.81 328 ARG B N 1
ATOM 8073 C CA . ARG B 1 328 ? 20.984 5.918 23.203 1 86.81 328 ARG B CA 1
ATOM 8074 C C . ARG B 1 328 ? 20.219 7.191 22.875 1 86.81 328 ARG B C 1
ATOM 8076 O O . ARG B 1 328 ? 20.516 8.266 23.391 1 86.81 328 ARG B O 1
ATOM 8083 N N . GLY B 1 329 ? 19.297 7.074 21.938 1 86.44 329 GLY B N 1
ATOM 8084 C CA . GLY B 1 329 ? 18.438 8.211 21.609 1 86.44 329 GLY B CA 1
ATOM 8085 C C . GLY B 1 329 ? 17.359 8.461 22.641 1 86.44 329 GLY B C 1
ATOM 8086 O O . GLY B 1 329 ? 16.953 7.547 23.359 1 86.44 329 GLY B O 1
ATOM 8087 N N . HIS B 1 330 ? 16.891 9.781 22.75 1 87.12 330 HIS B N 1
ATOM 8088 C CA . HIS B 1 330 ? 15.812 10.18 23.641 1 87.12 330 HIS B CA 1
ATOM 8089 C C . HIS B 1 330 ? 14.672 10.828 22.875 1 87.12 330 HIS B C 1
ATOM 8091 O O . HIS B 1 330 ? 14.883 11.391 21.797 1 87.12 330 HIS B O 1
ATOM 8097 N N . ALA B 1 331 ? 13.562 10.656 23.531 1 80.06 331 ALA B N 1
ATOM 8098 C CA . ALA B 1 331 ? 12.406 11.32 22.938 1 80.06 331 ALA B CA 1
ATOM 8099 C C . ALA B 1 331 ? 12.633 12.828 22.844 1 80.06 331 ALA B C 1
ATOM 8101 O O . ALA B 1 331 ? 13.172 13.438 23.766 1 80.06 331 ALA B O 1
ATOM 8102 N N . ALA B 1 332 ? 12.336 13.359 21.75 1 74.81 332 ALA B N 1
ATOM 8103 C CA . ALA B 1 332 ? 12.539 14.789 21.547 1 74.81 332 ALA B CA 1
ATOM 8104 C C . ALA B 1 332 ? 11.609 15.609 22.438 1 74.81 332 ALA B C 1
ATOM 8106 O O . ALA B 1 332 ? 11.945 16.719 22.844 1 74.81 332 ALA B O 1
ATOM 8107 N N . SER B 1 333 ? 10.5 15.266 22.594 1 66.5 333 SER B N 1
ATOM 8108 C CA . SER B 1 333 ? 9.578 16.031 23.422 1 66.5 333 SER B CA 1
ATOM 8109 C C . SER B 1 333 ? 9.039 15.188 24.578 1 66.5 333 SER B C 1
ATOM 8111 O O . SER B 1 333 ? 8.961 13.961 24.469 1 66.5 333 SER B O 1
ATOM 8113 N N . SER B 1 334 ? 9.297 15.844 25.953 1 56.47 334 SER B N 1
ATOM 8114 C CA . SER B 1 334 ? 8.711 15.203 27.125 1 56.47 334 SER B CA 1
ATOM 8115 C C . SER B 1 334 ? 7.184 15.297 27.094 1 56.47 334 SER B C 1
ATOM 8117 O O . SER B 1 334 ? 6.625 16.375 26.875 1 56.47 334 SER B O 1
ATOM 8119 N N . LYS B 1 335 ? 6.609 14.273 26.672 1 56.19 335 LYS B N 1
ATOM 8120 C CA . LYS B 1 335 ? 5.211 14.32 26.25 1 56.19 335 LYS B CA 1
ATOM 8121 C C . LYS B 1 335 ? 4.305 13.703 27.312 1 56.19 335 LYS B C 1
ATOM 8123 O O . LYS B 1 335 ? 4.68 12.734 27.984 1 56.19 335 LYS B O 1
ATOM 8128 N N . GLY B 1 336 ? 3.613 14.633 28.438 1 56.06 336 GLY B N 1
ATOM 8129 C CA . GLY B 1 336 ? 2.525 14.141 29.266 1 56.06 336 GLY B CA 1
ATOM 8130 C C . GLY B 1 336 ? 1.694 15.25 29.891 1 56.06 336 GLY B C 1
ATOM 8131 O O . GLY B 1 336 ? 2.145 16.391 29.969 1 56.06 336 GLY B O 1
ATOM 8132 N N . ILE B 1 337 ? 0.424 15.055 30 1 54.97 337 ILE B N 1
ATOM 8133 C CA . ILE B 1 337 ? -0.544 15.984 30.562 1 54.97 337 ILE B CA 1
ATOM 8134 C C . ILE B 1 337 ? -0.078 16.453 31.953 1 54.97 337 ILE B C 1
ATOM 8136 O O . ILE B 1 337 ? -0.298 17.594 32.344 1 54.97 337 ILE B O 1
ATOM 8140 N N . CYS B 1 338 ? 0.634 15.609 32.688 1 56.75 338 CYS B N 1
ATOM 8141 C CA . CYS B 1 338 ? 0.767 15.812 34.125 1 56.75 338 CYS B CA 1
ATOM 8142 C C . CYS B 1 338 ? 1.943 16.734 34.438 1 56.75 338 CYS B C 1
ATOM 8144 O O . CYS B 1 338 ? 2.055 17.234 35.531 1 56.75 338 CYS B O 1
ATOM 8146 N N . ALA B 1 339 ? 2.85 16.906 33.594 1 56.44 339 ALA B N 1
ATOM 8147 C CA . ALA B 1 339 ? 4.078 17.469 34.125 1 56.44 339 ALA B CA 1
ATOM 8148 C C . ALA B 1 339 ? 3.977 18.984 34.25 1 56.44 339 ALA B C 1
ATOM 8150 O O . ALA B 1 339 ? 4.492 19.578 35.219 1 56.44 339 ALA B O 1
ATOM 8151 N N . ASP B 1 340 ? 3.115 19.719 33.375 1 64.12 340 ASP B N 1
ATOM 8152 C CA . ASP B 1 340 ? 3.32 21.172 33.406 1 64.12 340 ASP B CA 1
ATOM 8153 C C . ASP B 1 340 ? 1.993 21.922 33.312 1 64.12 340 ASP B C 1
ATOM 8155 O O . ASP B 1 340 ? 1.967 23.109 33 1 64.12 340 ASP B O 1
ATOM 8159 N N . LEU B 1 341 ? 0.881 21.172 33.656 1 75.56 341 LEU B N 1
ATOM 8160 C CA . LEU B 1 341 ? -0.392 21.859 33.5 1 75.56 341 LEU B CA 1
ATOM 8161 C C . LEU B 1 341 ? -1.205 21.844 34.781 1 75.56 341 LEU B C 1
ATOM 8163 O O . LEU B 1 341 ? -1.064 20.922 35.594 1 75.56 341 LEU B O 1
ATOM 8167 N N . ALA B 1 342 ? -1.936 22.906 35 1 80.25 342 ALA B N 1
ATOM 8168 C CA . ALA B 1 342 ? -2.818 23 36.156 1 80.25 342 ALA B CA 1
ATOM 8169 C C . ALA B 1 342 ? -4.277 23.125 35.719 1 80.25 342 ALA B C 1
ATOM 8171 O O . ALA B 1 342 ? -4.582 23.75 34.719 1 80.25 342 ALA B O 1
ATOM 8172 N N . ILE B 1 343 ? -5.125 22.531 36.5 1 85.44 343 ILE B N 1
ATOM 8173 C CA . ILE B 1 343 ? -6.555 22.672 36.281 1 85.44 343 ILE B CA 1
ATOM 8174 C C . ILE B 1 343 ? -6.973 24.125 36.469 1 85.44 343 ILE B C 1
ATOM 8176 O O . ILE B 1 343 ? -6.617 24.75 37.469 1 85.44 343 ILE B O 1
ATOM 8180 N N . GLY B 1 344 ? -7.598 24.656 35.5 1 85.44 344 GLY B N 1
ATOM 8181 C CA . GLY B 1 344 ? -8.094 26.016 35.594 1 85.44 344 GLY B CA 1
ATOM 8182 C C . GLY B 1 344 ? -7.16 27.031 34.969 1 85.44 344 GLY B C 1
ATOM 8183 O O . GLY B 1 344 ? -7.543 28.188 34.781 1 85.44 344 GLY B O 1
ATOM 8184 N N . GLU B 1 345 ? -6.027 26.625 34.656 1 84.25 345 GLU B N 1
ATOM 8185 C CA . GLU B 1 345 ? -5.051 27.531 34.062 1 84.25 345 GLU B CA 1
ATOM 8186 C C . GLU B 1 345 ? -5.305 27.688 32.562 1 84.25 345 GLU B C 1
ATOM 8188 O O . GLU B 1 345 ? -5.598 26.719 31.875 1 84.25 345 GLU B O 1
ATOM 8193 N N . ILE B 1 346 ? -5.266 28.969 32.125 1 88 346 ILE B N 1
ATOM 8194 C CA . ILE B 1 346 ? -5.359 29.234 30.703 1 88 346 ILE B CA 1
ATOM 8195 C C . ILE B 1 346 ? -3.975 29.156 30.062 1 88 346 ILE B C 1
ATOM 8197 O O . ILE B 1 346 ? -3.061 29.891 30.469 1 88 346 ILE B O 1
ATOM 8201 N N . VAL B 1 347 ? -3.828 28.375 29.125 1 83.75 347 VAL B N 1
ATOM 8202 C CA . VAL B 1 347 ? -2.545 28.141 28.469 1 83.75 347 VAL B CA 1
ATOM 8203 C C . VAL B 1 347 ? -2.615 28.594 27.016 1 83.75 347 VAL B C 1
ATOM 8205 O O . VAL B 1 347 ? -3.443 28.109 26.25 1 83.75 347 VAL B O 1
ATOM 8208 N N . PRO B 1 348 ? -1.797 29.5 26.641 1 83.5 348 PRO B N 1
ATOM 8209 C CA . PRO B 1 348 ? -1.743 29.875 25.219 1 83.5 348 PRO B CA 1
ATOM 8210 C C . PRO B 1 348 ? -0.971 28.875 24.375 1 83.5 348 PRO B C 1
ATOM 8212 O O . PRO B 1 348 ? 0.03 28.312 24.828 1 83.5 348 PRO B O 1
ATOM 8215 N N . ALA B 1 349 ? -1.485 28.703 23.188 1 80.56 349 ALA B N 1
ATOM 8216 C CA . ALA B 1 349 ? -0.734 27.906 22.234 1 80.56 349 ALA B CA 1
ATOM 8217 C C . ALA B 1 349 ? 0.516 28.641 21.75 1 80.56 349 ALA B C 1
ATOM 8219 O O . ALA B 1 349 ? 0.502 29.859 21.609 1 80.56 349 ALA B O 1
ATOM 8220 N N . PRO B 1 350 ? 1.492 27.875 21.422 1 72.62 350 PRO B N 1
ATOM 8221 C CA . PRO B 1 350 ? 2.748 28.516 21.031 1 72.62 350 PRO B CA 1
ATOM 8222 C C . PRO B 1 350 ? 2.711 29.062 19.609 1 72.62 350 PRO B C 1
ATOM 8224 O O . PRO B 1 350 ? 3.504 29.938 19.25 1 72.62 350 PRO B O 1
ATOM 8227 N N . ARG B 1 351 ? 1.805 28.625 18.859 1 77.38 351 ARG B N 1
ATOM 8228 C CA . ARG B 1 351 ? 1.859 28.969 17.453 1 77.38 351 ARG B CA 1
ATOM 8229 C C . ARG B 1 351 ? 0.703 29.891 17.062 1 77.38 351 ARG B C 1
ATOM 8231 O O . ARG B 1 351 ? -0.412 29.734 17.562 1 77.38 351 ARG B O 1
ATOM 8238 N N . GLU B 1 352 ? 1.007 30.828 16.188 1 82.75 352 GLU B N 1
ATOM 8239 C CA . GLU B 1 352 ? 0.023 31.688 15.531 1 82.75 352 GLU B CA 1
ATOM 8240 C C . GLU B 1 352 ? -0.051 31.391 14.031 1 82.75 352 GLU B C 1
ATOM 8242 O O . GLU B 1 352 ? 0.957 31.047 13.406 1 82.75 352 GLU B O 1
ATOM 8247 N N . VAL B 1 353 ? -1.223 31.531 13.516 1 84.94 353 VAL B N 1
ATOM 8248 C CA . VAL B 1 353 ? -1.398 31.234 12.094 1 84.94 353 VAL B CA 1
ATOM 8249 C C . VAL B 1 353 ? -2.047 32.406 11.391 1 84.94 353 VAL B C 1
ATOM 8251 O O . VAL B 1 353 ? -2.953 33.062 11.938 1 84.94 353 VAL B O 1
ATOM 8254 N N . PHE B 1 354 ? -1.475 32.719 10.281 1 88.12 354 PHE B N 1
ATOM 8255 C CA . PHE B 1 354 ? -2.082 33.688 9.383 1 88.12 354 PHE B CA 1
ATOM 8256 C C . PHE B 1 354 ? -3.006 33 8.383 1 88.12 354 PHE B C 1
ATOM 8258 O O . PHE B 1 354 ? -2.545 32.25 7.52 1 88.12 354 PHE B O 1
ATOM 8265 N N . ILE B 1 355 ? -4.273 33.281 8.453 1 90.31 355 ILE B N 1
ATOM 8266 C CA . ILE B 1 355 ? -5.258 32.594 7.641 1 90.31 355 ILE B CA 1
ATOM 8267 C C . ILE B 1 355 ? -5.43 33.281 6.297 1 90.31 355 ILE B C 1
ATOM 8269 O O . ILE B 1 355 ? -5.805 34.469 6.25 1 90.31 355 ILE B O 1
ATOM 8273 N N . THR B 1 356 ? -5.184 32.562 5.234 1 89.56 356 THR B N 1
ATOM 8274 C CA . THR B 1 356 ? -5.344 33.094 3.887 1 89.56 356 THR B CA 1
ATOM 8275 C C . THR B 1 356 ? -6.5 32.406 3.166 1 89.56 356 THR B C 1
ATOM 8277 O O . THR B 1 356 ? -7.16 31.547 3.734 1 89.56 356 THR B O 1
ATOM 8280 N N . ASP B 1 357 ? -6.719 32.875 1.935 1 89.75 357 ASP B N 1
ATOM 8281 C CA . ASP B 1 357 ? -7.762 32.25 1.113 1 89.75 357 ASP B CA 1
ATOM 8282 C C . ASP B 1 357 ? -7.418 30.812 0.766 1 89.75 357 ASP B C 1
ATOM 8284 O O . ASP B 1 357 ? -8.312 30 0.561 1 89.75 357 ASP B O 1
ATOM 8288 N N . SER B 1 358 ? -6.215 30.547 0.778 1 91.69 358 SER B N 1
ATOM 8289 C CA . SER B 1 358 ? -5.785 29.188 0.429 1 91.69 358 SER B CA 1
ATOM 8290 C C . SER B 1 358 ? -6.168 28.188 1.516 1 91.69 358 SER B C 1
ATOM 8292 O O . SER B 1 358 ? -6.457 27.031 1.223 1 91.69 358 SER B O 1
ATOM 8294 N N . TRP B 1 359 ? -6.199 28.641 2.758 1 92 359 TRP B N 1
ATOM 8295 C CA . TRP B 1 359 ? -6.668 27.781 3.842 1 92 359 TRP B CA 1
ATOM 8296 C C . TRP B 1 359 ? -8.133 27.406 3.648 1 92 359 TRP B C 1
ATOM 8298 O O . TRP B 1 359 ? -8.516 26.25 3.809 1 92 359 TRP B O 1
ATOM 8308 N N . LYS B 1 360 ? -8.852 28.406 3.293 1 91.31 360 LYS B N 1
ATOM 8309 C CA . LYS B 1 360 ? -10.273 28.203 3.037 1 91.31 360 LYS B CA 1
ATOM 8310 C C . LYS B 1 360 ? -10.492 27.219 1.894 1 91.31 360 LYS B C 1
ATOM 8312 O O . LYS B 1 360 ? -11.266 26.266 2.029 1 91.31 360 LYS B O 1
ATOM 8317 N N . THR B 1 361 ? -9.797 27.406 0.838 1 92.31 361 THR B N 1
ATOM 8318 C CA . THR B 1 361 ? -9.961 26.578 -0.341 1 92.31 361 THR B CA 1
ATOM 8319 C C . THR B 1 361 ? -9.531 25.141 -0.046 1 92.31 361 THR B C 1
ATOM 8321 O O . THR B 1 361 ? -10.18 24.188 -0.482 1 92.31 361 THR B O 1
ATOM 8324 N N . THR B 1 362 ? -8.453 25 0.646 1 93.5 362 THR B N 1
ATOM 8325 C CA . THR B 1 362 ? -7.98 23.672 1.006 1 93.5 362 THR B CA 1
ATOM 8326 C C . THR B 1 362 ? -9.008 22.953 1.875 1 93.5 362 THR B C 1
ATOM 8328 O O . THR B 1 362 ? -9.312 21.781 1.637 1 93.5 362 THR B O 1
ATOM 8331 N N . TRP B 1 363 ? -9.539 23.625 2.799 1 94.88 363 TRP B N 1
ATOM 8332 C CA . TRP B 1 363 ? -10.547 23.031 3.68 1 94.88 363 TRP B CA 1
ATOM 8333 C C . TRP B 1 363 ? -11.812 22.672 2.902 1 94.88 363 TRP B C 1
ATOM 8335 O O . TRP B 1 363 ? -12.328 21.562 3.033 1 94.88 363 TRP B O 1
ATOM 8345 N N . GLU B 1 364 ? -12.211 23.531 2.049 1 93.06 364 GLU B N 1
ATOM 8346 C CA . GLU B 1 364 ? -13.461 23.344 1.32 1 93.06 364 GLU B CA 1
ATOM 8347 C C . GLU B 1 364 ? -13.32 22.297 0.232 1 93.06 364 GLU B C 1
ATOM 8349 O O . GLU B 1 364 ? -14.312 21.781 -0.284 1 93.06 364 GLU B O 1
ATOM 8354 N N . SER B 1 365 ? -12.133 22 -0.106 1 93.44 365 SER B N 1
ATOM 8355 C CA . SER B 1 365 ? -11.93 20.875 -1.004 1 93.44 365 SER B CA 1
ATOM 8356 C C . SER B 1 365 ? -12.305 19.562 -0.33 1 93.44 365 SER B C 1
ATOM 8358 O O . SER B 1 365 ? -12.594 18.562 -1.007 1 93.44 365 SER B O 1
ATOM 8360 N N . SER B 1 366 ? -12.328 19.547 0.945 1 94.5 366 SER B N 1
ATOM 8361 C CA . SER B 1 366 ? -12.688 18.344 1.691 1 94.5 366 SER B CA 1
ATOM 8362 C C . SER B 1 366 ? -14.086 18.453 2.289 1 94.5 366 SER B C 1
ATOM 8364 O O . SER B 1 366 ? -14.789 17.453 2.449 1 94.5 366 SER B O 1
ATOM 8366 N N . PHE B 1 367 ? -14.391 19.672 2.719 1 95.25 367 PHE B N 1
ATOM 8367 C CA . PHE B 1 367 ? -15.648 19.891 3.418 1 95.25 367 PHE B CA 1
ATOM 8368 C C . PHE B 1 367 ? -16.375 21.109 2.848 1 95.25 367 PHE B C 1
ATOM 8370 O O . PHE B 1 367 ? -16.031 22.25 3.162 1 95.25 367 PHE B O 1
ATOM 8377 N N . ILE B 1 368 ? -17.453 20.859 2.258 1 88.31 368 ILE B N 1
ATOM 8378 C CA . ILE B 1 368 ? -18.25 21.953 1.684 1 88.31 368 ILE B CA 1
ATOM 8379 C C . ILE B 1 368 ? -18.953 22.719 2.797 1 88.31 368 ILE B C 1
ATOM 8381 O O . ILE B 1 368 ? -19.422 22.125 3.773 1 88.31 368 ILE B O 1
ATOM 8385 N N . SER B 1 369 ? -18.891 24.047 2.67 1 85.44 369 SER B N 1
ATOM 8386 C CA . SER B 1 369 ? -19.625 24.891 3.609 1 85.44 369 SER B CA 1
ATOM 8387 C C . SER B 1 369 ? -20.656 25.766 2.891 1 85.44 369 SER B C 1
ATOM 8389 O O . SER B 1 369 ? -20.359 26.344 1.85 1 85.44 369 SER B O 1
ATOM 8391 N N . SER B 1 370 ? -21.844 25.766 3.441 1 80.25 370 SER B N 1
ATOM 8392 C CA . SER B 1 370 ? -22.906 26.594 2.879 1 80.25 370 SER B CA 1
ATOM 8393 C C . SER B 1 370 ? -23.047 27.906 3.646 1 80.25 370 SER B C 1
ATOM 8395 O O . SER B 1 370 ? -24.016 28.641 3.453 1 80.25 370 SER B O 1
ATOM 8397 N N . ARG B 1 371 ? -22.141 28.188 4.441 1 76.75 371 ARG B N 1
ATOM 8398 C CA . ARG B 1 371 ? -22.219 29.406 5.23 1 76.75 371 ARG B CA 1
ATOM 8399 C C . ARG B 1 371 ? -21.922 30.641 4.367 1 76.75 371 ARG B C 1
ATOM 8401 O O . ARG B 1 371 ? -20.922 30.672 3.658 1 76.75 371 ARG B O 1
ATOM 8408 N N . ARG B 1 372 ? -22.891 31.547 4.352 1 75.12 372 ARG B N 1
ATOM 8409 C CA . ARG B 1 372 ? -22.734 32.781 3.621 1 75.12 372 ARG B CA 1
ATOM 8410 C C . ARG B 1 372 ? -22.109 33.875 4.5 1 75.12 372 ARG B C 1
ATOM 8412 O O . ARG B 1 372 ? -22.422 33.969 5.691 1 75.12 372 ARG B O 1
ATOM 8419 N N . CYS B 1 373 ? -21.172 34.531 3.908 1 67.25 373 CYS B N 1
ATOM 8420 C CA . CYS B 1 373 ? -20.516 35.625 4.633 1 67.25 373 CYS B CA 1
ATOM 8421 C C . CYS B 1 373 ? -21.438 36.844 4.738 1 67.25 373 CYS B C 1
ATOM 8423 O O . CYS B 1 373 ? -22.188 37.125 3.805 1 67.25 373 CYS B O 1
ATOM 8425 N N . TYR B 1 374 ? -21.797 37.375 5.992 1 60.44 374 TYR B N 1
ATOM 8426 C CA . TYR B 1 374 ? -22.719 38.5 6.25 1 60.44 374 TYR B CA 1
ATOM 8427 C C . TYR B 1 374 ? -22.297 39.719 5.469 1 60.44 374 TYR B C 1
ATOM 8429 O O . TYR B 1 374 ? -23.141 40.562 5.098 1 60.44 374 TYR B O 1
ATOM 8437 N N . ASN B 1 375 ? -20.984 40.031 5.469 1 54 375 ASN B N 1
ATOM 8438 C CA . ASN B 1 375 ? -20.672 41.312 4.836 1 54 375 ASN B CA 1
ATOM 8439 C C . ASN B 1 375 ? -20.453 41.156 3.334 1 54 375 ASN B C 1
ATOM 8441 O O . ASN B 1 375 ? -19.641 40.344 2.902 1 54 375 ASN B O 1
ATOM 8445 N N . LYS B 1 376 ? -21.578 41.469 2.508 1 51.5 376 LYS B N 1
ATOM 8446 C CA . LYS B 1 376 ? -21.625 41.469 1.049 1 51.5 376 LYS B CA 1
ATOM 8447 C C . LYS B 1 376 ? -20.219 41.656 0.463 1 51.5 376 LYS B C 1
ATOM 8449 O O . LYS B 1 376 ? -19.938 41.188 -0.641 1 51.5 376 LYS B O 1
ATOM 8454 N N . LYS B 1 377 ? -19.469 42.5 1.074 1 49.19 377 LYS B N 1
ATOM 8455 C CA . LYS B 1 377 ? -18.25 42.969 0.397 1 49.19 377 LYS B CA 1
ATOM 8456 C C . LYS B 1 377 ? -17.125 41.938 0.559 1 49.19 377 LYS B C 1
ATOM 8458 O O . LYS B 1 377 ? -16.094 42.031 -0.118 1 49.19 377 LYS B O 1
ATOM 8463 N N . ASN B 1 378 ? -17.188 41 1.497 1 53.84 378 ASN 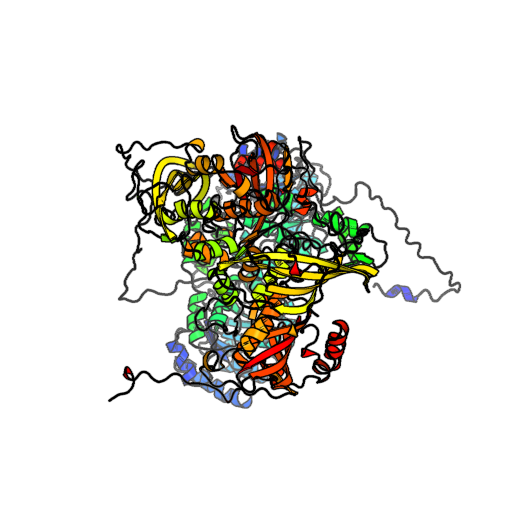B N 1
ATOM 8464 C CA . ASN B 1 378 ? -15.938 40.281 1.738 1 53.84 378 ASN B CA 1
ATOM 8465 C C . ASN B 1 378 ? -16.141 38.781 1.822 1 53.84 378 ASN B C 1
ATOM 8467 O O . ASN B 1 378 ? -16.844 38.281 2.719 1 53.84 378 ASN B O 1
ATOM 8471 N N . ASP B 1 379 ? -16.203 38.125 0.717 1 59.25 379 ASP B N 1
ATOM 8472 C CA . ASP B 1 379 ? -16.156 36.688 0.566 1 59.25 379 ASP B CA 1
ATOM 8473 C C . ASP B 1 379 ? -14.992 36.094 1.351 1 59.25 379 ASP B C 1
ATOM 8475 O O . ASP B 1 379 ? -14.484 35.031 1.009 1 59.25 379 ASP B O 1
ATOM 8479 N N . ALA B 1 380 ? -14.797 36.75 2.42 1 76.5 380 ALA B N 1
ATOM 8480 C CA . ALA B 1 380 ? -13.516 36.406 3.047 1 76.5 380 ALA B CA 1
ATOM 8481 C C . ALA B 1 380 ? -13.727 35.625 4.344 1 76.5 380 ALA B C 1
ATOM 8483 O O . ALA B 1 380 ? -12.805 35.5 5.148 1 76.5 380 ALA B O 1
ATOM 8484 N N . CYS B 1 381 ? -15.047 35.062 4.445 1 86.38 381 CYS B N 1
ATOM 8485 C CA . CYS B 1 381 ? -15.273 34.406 5.738 1 86.38 381 CYS B CA 1
ATOM 8486 C C . CYS B 1 381 ? -14.711 33 5.75 1 86.38 381 CYS B C 1
ATOM 8488 O O . CYS B 1 381 ? -14.875 32.25 4.781 1 86.38 381 CYS B O 1
ATOM 8490 N N . ILE B 1 382 ? -14.133 32.625 6.855 1 91.88 382 ILE B N 1
ATOM 8491 C CA . ILE B 1 382 ? -13.594 31.297 7.078 1 91.88 382 ILE B CA 1
ATOM 8492 C C . ILE B 1 382 ? -14.703 30.375 7.598 1 91.88 382 ILE B C 1
ATOM 8494 O O . ILE B 1 382 ? -15.5 30.781 8.445 1 91.88 382 ILE B O 1
ATOM 8498 N N . PRO B 1 383 ? -14.789 29.156 7.012 1 92.31 383 PRO B N 1
ATOM 8499 C CA . PRO B 1 383 ? -15.836 28.234 7.457 1 92.31 383 PRO B CA 1
ATOM 8500 C C . PRO B 1 383 ? -15.82 28.016 8.969 1 92.31 383 PRO B C 1
ATOM 8502 O O . PRO B 1 383 ? -14.75 27.922 9.57 1 92.31 383 PRO B O 1
ATOM 8505 N N . PHE B 1 384 ? -17.031 27.906 9.555 1 94.06 384 PHE B N 1
ATOM 8506 C CA . PHE B 1 384 ? -17.25 27.719 10.984 1 94.06 384 PHE B CA 1
ATOM 8507 C C . PHE B 1 384 ? -16.5 26.5 11.492 1 94.06 384 PHE B C 1
ATOM 8509 O O . PHE B 1 384 ? -15.828 26.562 12.523 1 94.06 384 PHE B O 1
ATOM 8516 N N . ALA B 1 385 ? -16.547 25.359 10.758 1 95.56 385 ALA B N 1
ATOM 8517 C CA . ALA B 1 385 ? -15.922 24.109 11.172 1 95.56 385 ALA B CA 1
ATOM 8518 C C . ALA B 1 385 ? -14.398 24.234 11.148 1 95.56 385 ALA B C 1
ATOM 8520 O O . ALA B 1 385 ? -13.711 23.625 11.977 1 95.56 385 ALA B O 1
ATOM 8521 N N . LEU B 1 386 ? -13.883 24.922 10.195 1 96.25 386 LEU B N 1
ATOM 8522 C CA . LEU B 1 386 ? -12.438 25.141 10.156 1 96.25 386 LEU B CA 1
ATOM 8523 C C . LEU B 1 386 ? -11.984 25.938 11.383 1 96.25 386 LEU B C 1
ATOM 8525 O O . LEU B 1 386 ? -10.984 25.594 12.016 1 96.25 386 LEU B O 1
ATOM 8529 N N . ALA B 1 387 ? -12.695 27 11.664 1 95.81 387 ALA B N 1
ATOM 8530 C CA . ALA B 1 387 ? -12.367 27.812 12.844 1 95.81 387 ALA B CA 1
ATOM 8531 C C . ALA B 1 387 ? -12.383 26.969 14.109 1 95.81 387 ALA B C 1
ATOM 8533 O O . ALA B 1 387 ? -11.484 27.078 14.945 1 95.81 387 ALA B O 1
ATOM 8534 N N . ALA B 1 388 ? -13.391 26.172 14.242 1 96.38 388 ALA B N 1
ATOM 8535 C CA . ALA B 1 388 ? -13.492 25.297 15.406 1 96.38 388 ALA B CA 1
ATOM 8536 C C . ALA B 1 388 ? -12.32 24.328 15.461 1 96.38 388 ALA B C 1
ATOM 8538 O O . ALA B 1 388 ? -11.766 24.078 16.531 1 96.38 388 ALA B O 1
ATOM 8539 N N . THR B 1 389 ? -11.977 23.766 14.352 1 95.94 389 THR B N 1
ATOM 8540 C CA . THR B 1 389 ? -10.875 22.812 14.297 1 95.94 389 THR B CA 1
ATOM 8541 C C . THR B 1 389 ? -9.555 23.484 14.664 1 95.94 389 THR B C 1
ATOM 8543 O O . THR B 1 389 ? -8.727 22.906 15.359 1 95.94 389 THR B O 1
ATOM 8546 N N . LEU B 1 390 ? -9.359 24.719 14.211 1 95 390 LEU B N 1
ATOM 8547 C CA . LEU B 1 390 ? -8.164 25.484 14.547 1 95 390 LEU B CA 1
ATOM 8548 C C . LEU B 1 390 ? -8.062 25.703 16.062 1 95 390 LEU B C 1
ATOM 8550 O O . LEU B 1 390 ? -6.98 25.609 16.625 1 95 390 LEU B O 1
ATOM 8554 N N . ALA B 1 391 ? -9.18 25.969 16.688 1 94.75 391 ALA B N 1
ATOM 8555 C CA . ALA B 1 391 ? -9.219 26.234 18.125 1 94.75 391 ALA B CA 1
ATOM 8556 C C . ALA B 1 391 ? -8.727 25.016 18.922 1 94.75 391 ALA B C 1
ATOM 8558 O O . ALA B 1 391 ? -8.086 25.172 19.953 1 94.75 391 ALA B O 1
ATOM 8559 N N . VAL B 1 392 ? -8.961 23.875 18.391 1 92.75 392 VAL B N 1
ATOM 8560 C CA . VAL B 1 392 ? -8.625 22.656 19.141 1 92.75 392 VAL B CA 1
ATOM 8561 C C . VAL B 1 392 ? -7.258 22.141 18.688 1 92.75 392 VAL B C 1
ATOM 8563 O O . VAL B 1 392 ? -6.441 21.734 19.516 1 92.75 392 VAL B O 1
ATOM 8566 N N . ALA B 1 393 ? -6.984 22.094 17.438 1 88.38 393 ALA B N 1
ATOM 8567 C CA . ALA B 1 393 ? -5.781 21.484 16.891 1 88.38 393 ALA B CA 1
ATOM 8568 C C . ALA B 1 393 ? -4.523 22.188 17.375 1 88.38 393 ALA B C 1
ATOM 8570 O O . ALA B 1 393 ? -3.545 21.547 17.75 1 88.38 393 ALA B O 1
ATOM 8571 N N . PHE B 1 394 ? -4.48 23.438 17.438 1 81.94 394 PHE B N 1
ATOM 8572 C CA . PHE B 1 394 ? -3.289 24.188 17.797 1 81.94 394 PHE B CA 1
ATOM 8573 C C . PHE B 1 394 ? -3.096 24.203 19.312 1 81.94 394 PHE B C 1
ATOM 8575 O O . PHE B 1 394 ? -1.982 24.406 19.797 1 81.94 394 PHE B O 1
ATOM 8582 N N . SER B 1 395 ? -4.109 23.984 20.031 1 76 395 SER B N 1
ATOM 8583 C CA . SER B 1 395 ? -4.027 24.078 21.484 1 76 395 SER B CA 1
ATOM 8584 C C . SER B 1 395 ? -3.467 22.797 22.094 1 76 395 SER B C 1
ATOM 8586 O O . SER B 1 395 ? -2.82 22.844 23.141 1 76 395 SER B O 1
ATOM 8588 N N . VAL B 1 396 ? -3.762 21.797 21.5 1 65.06 396 VAL B N 1
ATOM 8589 C CA . VAL B 1 396 ? -3.461 20.547 22.188 1 65.06 396 VAL B CA 1
ATOM 8590 C C . VAL B 1 396 ? -2.35 19.797 21.469 1 65.06 396 VAL B C 1
ATOM 8592 O O . VAL B 1 396 ? -2.191 18.594 21.641 1 65.06 396 VAL B O 1
ATOM 8595 N N . SER B 1 397 ? -1.693 20.406 20.703 1 62.78 397 SER B N 1
ATOM 8596 C CA . SER B 1 397 ? -0.711 19.703 19.891 1 62.78 397 SER B CA 1
ATOM 8597 C C . SER B 1 397 ? 0.282 18.922 20.75 1 62.78 397 SER B C 1
ATOM 8599 O O . SER B 1 397 ? 0.629 17.781 20.438 1 62.78 397 SER B O 1
ATOM 8601 N N . ASN B 1 398 ? 0.589 19.422 21.828 1 62.84 398 ASN B N 1
ATOM 8602 C CA . ASN B 1 398 ? 1.58 18.75 22.672 1 62.84 398 ASN B CA 1
ATOM 8603 C C . ASN B 1 398 ? 0.93 17.75 23.609 1 62.84 398 ASN B C 1
ATOM 8605 O O . ASN B 1 398 ? 1.586 16.812 24.078 1 62.84 398 ASN B O 1
ATOM 8609 N N . LEU B 1 399 ? -0.356 17.969 23.891 1 67.31 399 LEU B N 1
ATOM 8610 C CA . LEU B 1 399 ? -1.056 17.109 24.844 1 67.31 399 LEU B CA 1
ATOM 8611 C C . LEU B 1 399 ? -1.718 15.938 24.125 1 67.31 399 LEU B C 1
ATOM 8613 O O . LEU B 1 399 ? -1.873 14.867 24.719 1 67.31 399 LEU B O 1
ATOM 8617 N N . SER B 1 400 ? -2.01 16.234 22.969 1 65.56 400 SER B N 1
ATOM 8618 C CA . SER B 1 400 ? -2.852 15.305 22.234 1 65.56 400 SER B CA 1
ATOM 8619 C C . SER B 1 400 ? -2.088 14.031 21.875 1 65.56 400 SER B C 1
ATOM 8621 O O . SER B 1 400 ? -2.691 13.008 21.547 1 65.56 400 SER B O 1
ATOM 8623 N N . TYR B 1 401 ? -0.863 14.062 22.062 1 65.75 401 TYR B N 1
ATOM 8624 C CA . TYR B 1 401 ? -0.041 12.906 21.734 1 65.75 401 TYR B CA 1
ATOM 8625 C C . TYR B 1 401 ? -0.434 11.703 22.578 1 65.75 401 TYR B C 1
ATOM 8627 O O . TYR B 1 401 ? -0.337 10.555 22.125 1 65.75 401 TYR B O 1
ATOM 8635 N N . TYR B 1 402 ? -1.101 11.945 23.734 1 69.31 402 TYR B N 1
ATOM 8636 C CA . TYR B 1 402 ? -1.371 10.867 24.672 1 69.31 402 TYR B CA 1
ATOM 8637 C C . TYR B 1 402 ? -2.867 10.594 24.781 1 69.31 402 TYR B C 1
ATOM 8639 O O . TYR B 1 402 ? -3.301 9.766 25.578 1 69.31 402 TYR B O 1
ATOM 8647 N N . ALA B 1 403 ? -3.533 11.32 23.969 1 77.44 403 ALA B N 1
ATOM 8648 C CA . ALA B 1 403 ? -4.98 11.133 24.016 1 77.44 403 ALA B CA 1
ATOM 8649 C C . ALA B 1 403 ? -5.379 9.797 23.391 1 77.44 403 ALA B C 1
ATOM 8651 O O . ALA B 1 403 ? -4.832 9.398 22.359 1 77.44 403 ALA B O 1
ATOM 8652 N N . ARG B 1 404 ? -6.23 9.078 24.094 1 78.38 404 ARG B N 1
ATOM 8653 C CA . ARG B 1 404 ? -6.734 7.809 23.578 1 78.38 404 ARG B CA 1
ATOM 8654 C C . ARG B 1 404 ? -7.793 8.039 22.5 1 78.38 404 ARG B C 1
ATOM 8656 O O . ARG B 1 404 ? -7.66 7.547 21.375 1 78.38 404 ARG B O 1
ATOM 8663 N N . VAL B 1 405 ? -8.875 8.719 22.953 1 82.88 405 VAL B N 1
ATOM 8664 C CA . VAL B 1 405 ? -9.938 8.938 21.984 1 82.88 405 VAL B CA 1
ATOM 8665 C C . VAL B 1 405 ? -10.633 10.266 22.266 1 82.88 405 VAL B C 1
ATOM 8667 O O . VAL B 1 405 ? -10.727 10.688 23.422 1 82.88 405 VAL B O 1
ATOM 8670 N N . HIS B 1 406 ? -10.992 10.906 21.234 1 88.69 406 HIS B N 1
ATOM 8671 C CA . HIS B 1 406 ? -11.898 12.047 21.266 1 88.69 406 HIS B CA 1
ATOM 8672 C C . HIS B 1 406 ? -13.336 11.609 21.516 1 88.69 406 HIS B C 1
ATOM 8674 O O . HIS B 1 406 ? -13.859 10.75 20.797 1 88.69 406 HIS B O 1
ATOM 8680 N N . LEU B 1 407 ? -13.969 12.188 22.5 1 90 407 LEU B N 1
ATOM 8681 C CA . LEU B 1 407 ? -15.312 11.734 22.844 1 90 407 LEU B CA 1
ATOM 8682 C C . LEU B 1 407 ? -16.359 12.695 22.312 1 90 407 LEU B C 1
ATOM 8684 O O . LEU B 1 407 ? -17.516 12.305 22.094 1 90 407 LEU B O 1
ATOM 8688 N N . GLY B 1 408 ? -16.016 13.977 22.25 1 94.44 408 GLY B N 1
ATOM 8689 C CA . GLY B 1 408 ? -17.016 14.898 21.719 1 94.44 408 GLY B CA 1
ATOM 8690 C C . GLY B 1 408 ? -16.703 16.344 22.031 1 94.44 408 GLY B C 1
ATOM 8691 O O . GLY B 1 408 ? -15.641 16.656 22.594 1 94.44 408 GLY B O 1
ATOM 8692 N N . PHE B 1 409 ? -17.594 17.25 21.562 1 96.75 409 PHE B N 1
ATOM 8693 C CA . PHE B 1 409 ? -17.547 18.688 21.781 1 96.75 409 PHE B CA 1
ATOM 8694 C C . PHE B 1 409 ? -18.828 19.188 22.438 1 96.75 409 PHE B C 1
ATOM 8696 O O . PHE B 1 409 ? -19.875 18.547 22.328 1 96.75 409 PHE B O 1
ATOM 8703 N N . LYS B 1 410 ? -18.703 20.297 23.141 1 95.62 410 LYS B N 1
ATOM 8704 C CA . LYS B 1 410 ? -19.844 21.031 23.641 1 95.62 410 LYS B CA 1
ATOM 8705 C C . LYS B 1 410 ? -19.688 22.531 23.422 1 95.62 410 LYS B C 1
ATOM 8707 O O . LYS B 1 410 ? -18.578 23.047 23.359 1 95.62 410 LYS B O 1
ATOM 8712 N N . ASN B 1 411 ? -20.781 23.141 23.172 1 95.81 411 ASN B N 1
ATOM 8713 C CA . ASN B 1 411 ? -20.906 24.594 23.172 1 95.81 411 ASN B CA 1
ATOM 8714 C C . ASN B 1 411 ? -19.922 25.234 22.203 1 95.81 411 ASN B C 1
ATOM 8716 O O . ASN B 1 411 ? -19.141 26.109 22.594 1 95.81 411 ASN B O 1
ATOM 8720 N N . ILE B 1 412 ? -19.984 24.875 21 1 97.62 412 ILE B N 1
ATOM 8721 C CA . ILE B 1 412 ? -19.203 25.531 19.953 1 97.62 412 ILE B CA 1
ATOM 8722 C C . ILE B 1 412 ? -19.969 26.734 19.422 1 97.62 412 ILE B C 1
ATOM 8724 O O . ILE B 1 412 ? -21.078 26.594 18.906 1 97.62 412 ILE B O 1
ATOM 8728 N N . PHE B 1 413 ? -19.516 27.875 19.484 1 95.81 413 PHE B N 1
ATOM 8729 C CA . PHE B 1 413 ? -20.141 29.016 18.828 1 95.81 413 PHE B CA 1
ATOM 8730 C C . PHE B 1 413 ? -19.125 30.125 18.578 1 95.81 413 PHE B C 1
ATOM 8732 O O . PHE B 1 413 ? -18.094 30.188 19.25 1 95.81 413 PHE B O 1
ATOM 8739 N N . GLN B 1 414 ? -19.359 30.875 17.656 1 94.81 414 GLN B N 1
ATOM 8740 C CA . GLN B 1 414 ? -18.484 31.953 17.219 1 94.81 414 GLN B CA 1
ATOM 8741 C C . GLN B 1 414 ? -18.906 33.281 17.844 1 94.81 414 GLN B C 1
ATOM 8743 O O . GLN B 1 414 ? -20.094 33.625 17.844 1 94.81 414 GLN B O 1
ATOM 8748 N N . HIS B 1 415 ? -17.922 34.031 18.344 1 94 415 HIS B N 1
ATOM 8749 C CA . HIS B 1 415 ? -18.172 35.344 18.938 1 94 415 HIS B CA 1
ATOM 8750 C C . HIS B 1 415 ? -18.031 36.438 17.891 1 94 415 HIS B C 1
ATOM 8752 O O . HIS B 1 415 ? -18.781 37.406 17.906 1 94 415 HIS B O 1
ATOM 8758 N N . ARG B 1 416 ? -17.062 36.312 17.062 1 92.06 416 ARG B N 1
ATOM 8759 C CA . ARG B 1 416 ? -16.703 37.312 16.047 1 92.06 416 ARG B CA 1
ATOM 8760 C C . ARG B 1 416 ? -16.375 36.656 14.719 1 92.06 416 ARG B C 1
ATOM 8762 O O . ARG B 1 416 ? -16.078 35.469 14.672 1 92.06 416 ARG B O 1
ATOM 8769 N N . PRO B 1 417 ? -16.484 37.438 13.656 1 89.25 417 PRO B N 1
ATOM 8770 C CA . PRO B 1 417 ? -16.125 36.844 12.359 1 89.25 417 PRO B CA 1
ATOM 8771 C C . PRO B 1 417 ? -14.633 36.531 12.25 1 89.25 417 PRO B C 1
ATOM 8773 O O . PRO B 1 417 ? -13.805 37.25 12.82 1 89.25 417 PRO B O 1
ATOM 8776 N N . LEU B 1 418 ? -14.328 35.469 11.68 1 91.75 418 LEU B N 1
ATOM 8777 C CA . LEU B 1 418 ? -12.977 35.156 11.242 1 91.75 418 LEU B CA 1
ATOM 8778 C C . LEU B 1 418 ? -12.828 35.344 9.734 1 91.75 418 LEU B C 1
ATOM 8780 O O . LEU B 1 418 ? -13.562 34.75 8.953 1 91.75 418 LEU B O 1
ATOM 8784 N N . LEU B 1 419 ? -11.953 36.188 9.305 1 90.31 419 LEU B N 1
ATOM 8785 C CA . LEU B 1 419 ? -11.812 36.531 7.898 1 90.31 419 LEU B CA 1
ATOM 8786 C C . LEU B 1 419 ? -10.414 36.188 7.387 1 90.31 419 LEU B C 1
ATOM 8788 O O . LEU B 1 419 ? -9.477 36.031 8.172 1 90.31 419 LEU B O 1
ATOM 8792 N N . THR B 1 420 ? -10.359 36.062 6.086 1 89.38 420 THR B N 1
ATOM 8793 C CA . THR B 1 420 ? -9.031 35.969 5.477 1 89.38 420 THR B CA 1
ATOM 8794 C C . THR B 1 420 ? -8.195 37.188 5.797 1 89.38 420 THR B C 1
ATOM 8796 O O . THR B 1 420 ? -8.695 38.312 5.758 1 89.38 420 THR B O 1
ATOM 8799 N N . GLY B 1 421 ? -6.949 36.906 6.168 1 86.12 421 GLY B N 1
ATOM 8800 C CA . GLY B 1 421 ? -6.078 38 6.566 1 86.12 421 GLY B CA 1
ATOM 8801 C C . GLY B 1 421 ? -5.914 38.125 8.07 1 86.12 421 GLY B C 1
ATOM 8802 O O . GLY B 1 421 ? -5.035 38.844 8.547 1 86.12 421 GLY B O 1
ATOM 8803 N N . ASP B 1 422 ? -6.719 37.375 8.789 1 90.44 422 ASP B N 1
ATOM 8804 C CA . ASP B 1 422 ? -6.594 37.406 10.242 1 90.44 422 ASP B CA 1
ATOM 8805 C C . ASP B 1 422 ? -5.445 36.5 10.703 1 90.44 422 ASP B C 1
ATOM 8807 O O . ASP B 1 422 ? -5.156 35.469 10.078 1 90.44 422 ASP B O 1
ATOM 8811 N N . ARG B 1 423 ? -4.801 36.938 11.766 1 91.12 423 ARG B N 1
ATOM 8812 C CA . ARG B 1 423 ? -3.895 36.094 12.531 1 91.12 423 ARG B CA 1
ATOM 8813 C C . ARG B 1 423 ? -4.574 35.562 13.789 1 91.12 423 ARG B C 1
ATOM 8815 O O . ARG B 1 423 ? -5.199 36.312 14.531 1 91.12 423 ARG B O 1
ATOM 8822 N N . VAL B 1 424 ? -4.441 34.25 13.922 1 92 424 VAL B N 1
ATOM 8823 C CA . VAL B 1 424 ? -5.168 33.688 15.047 1 92 424 VAL B CA 1
ATOM 8824 C C . VAL B 1 424 ? -4.25 32.781 15.852 1 92 424 VAL B C 1
ATOM 8826 O O . VAL B 1 424 ? -3.254 32.281 15.32 1 92 424 VAL B O 1
ATOM 8829 N N . ARG B 1 425 ? -4.543 32.594 17.078 1 90.81 425 ARG B N 1
ATOM 8830 C CA . ARG B 1 425 ? -3.912 31.656 17.984 1 90.81 425 ARG B CA 1
ATOM 8831 C C . ARG B 1 425 ? -4.949 30.984 18.875 1 90.81 425 ARG B C 1
ATOM 8833 O O . ARG B 1 425 ? -6.039 31.531 19.094 1 90.81 425 ARG B O 1
ATOM 8840 N N . ALA B 1 426 ? -4.59 29.875 19.406 1 92.38 426 ALA B N 1
ATOM 8841 C CA . ALA B 1 426 ? -5.508 29.125 20.266 1 92.38 426 ALA B CA 1
ATOM 8842 C C . ALA B 1 426 ? -5.07 29.188 21.719 1 92.38 426 ALA B C 1
ATOM 8844 O O . ALA B 1 426 ? -3.902 29.453 22.016 1 92.38 426 ALA B O 1
ATOM 8845 N N . MET B 1 427 ? -6.027 29.031 22.578 1 91 427 MET B N 1
ATOM 8846 C CA . MET B 1 427 ? -5.828 28.891 24.016 1 91 427 MET B CA 1
ATOM 8847 C C . MET B 1 427 ? -6.73 27.812 24.578 1 91 427 MET B C 1
ATOM 8849 O O . MET B 1 427 ? -7.789 27.516 24.031 1 91 427 MET B O 1
ATOM 8853 N N . PHE B 1 428 ? -6.25 27.281 25.656 1 89.94 428 PHE B N 1
ATOM 8854 C CA . PHE B 1 428 ? -7.125 26.281 26.25 1 89.94 428 PHE B CA 1
ATOM 8855 C C . PHE B 1 428 ? -6.98 26.266 27.766 1 89.94 428 PHE B C 1
ATOM 8857 O O . PHE B 1 428 ? -6.043 26.859 28.312 1 89.94 428 PHE B O 1
ATOM 8864 N N . ARG B 1 429 ? -7.922 25.688 28.422 1 88.62 429 ARG B N 1
ATOM 8865 C CA . ARG B 1 429 ? -7.969 25.484 29.859 1 88.62 429 ARG B CA 1
ATOM 8866 C C . ARG B 1 429 ? -8.531 24.125 30.219 1 88.62 429 ARG B C 1
ATOM 8868 O O . ARG B 1 429 ? -9.555 23.703 29.672 1 88.62 429 ARG B O 1
ATOM 8875 N N . ILE B 1 430 ? -7.836 23.438 31.078 1 88.06 430 ILE B N 1
ATOM 8876 C CA . ILE B 1 430 ? -8.391 22.203 31.625 1 88.06 430 ILE B CA 1
ATOM 8877 C C . ILE B 1 430 ? -9.398 22.531 32.719 1 88.06 430 ILE B C 1
ATOM 8879 O O . ILE B 1 430 ? -9.062 23.172 33.719 1 88.06 430 ILE B O 1
ATOM 8883 N N . ASP B 1 431 ? -10.562 22.109 32.531 1 89.69 431 ASP B N 1
ATOM 8884 C CA . ASP B 1 431 ? -11.641 22.422 33.469 1 89.69 431 ASP B CA 1
ATOM 8885 C C . ASP B 1 431 ? -11.766 21.359 34.562 1 89.69 431 ASP B C 1
ATOM 8887 O O . ASP B 1 431 ? -11.992 21.688 35.719 1 89.69 431 ASP B O 1
ATOM 8891 N N . SER B 1 432 ? -11.672 20.141 34.125 1 87.12 432 SER B N 1
ATOM 8892 C CA . SER B 1 432 ? -11.789 19.047 35.094 1 87.12 432 SER B CA 1
ATOM 8893 C C . SER B 1 432 ? -11.195 17.75 34.531 1 87.12 432 SER B C 1
ATOM 8895 O O . SER B 1 432 ? -11.07 17.594 33.312 1 87.12 432 SER B O 1
ATOM 8897 N N . ILE B 1 433 ? -10.812 16.891 35.469 1 83.44 433 ILE B N 1
ATOM 8898 C CA . ILE B 1 433 ? -10.336 15.547 35.156 1 83.44 433 ILE B CA 1
ATOM 8899 C C . ILE B 1 433 ? -11.07 14.523 36 1 83.44 433 ILE B C 1
ATOM 8901 O O . ILE B 1 433 ? -11.086 14.641 37.25 1 83.44 433 ILE B O 1
ATOM 8905 N N . LYS B 1 434 ? -11.688 13.68 35.438 1 80.5 434 LYS B N 1
ATOM 8906 C CA . LYS B 1 434 ? -12.391 12.617 36.125 1 80.5 434 LYS B CA 1
ATOM 8907 C C . LYS B 1 434 ? -11.781 11.258 35.844 1 80.5 434 LYS B C 1
ATOM 8909 O O . LYS B 1 434 ? -11.57 10.906 34.688 1 80.5 434 LYS B O 1
ATOM 8914 N N . SER B 1 435 ? -11.391 10.594 36.844 1 76.5 435 SER B N 1
ATOM 8915 C CA . SER B 1 435 ? -10.867 9.242 36.656 1 76.5 435 SER B CA 1
ATOM 8916 C C . SER B 1 435 ? -11.992 8.211 36.625 1 76.5 435 SER B C 1
ATOM 8918 O O . SER B 1 435 ? -12.922 8.273 37.438 1 76.5 435 SER B O 1
ATOM 8920 N N . LYS B 1 436 ? -12 7.496 35.625 1 67.12 436 LYS B N 1
ATOM 8921 C CA . LYS B 1 436 ? -13.008 6.449 35.5 1 67.12 436 LYS B CA 1
ATOM 8922 C C . LYS B 1 436 ? -12.359 5.078 35.312 1 67.12 436 LYS B C 1
ATOM 8924 O O . LYS B 1 436 ? -11.289 4.969 34.719 1 67.12 436 LYS B O 1
ATOM 8929 N N . LYS B 1 437 ? -12.859 4.086 36 1 62.47 437 LYS B N 1
ATOM 8930 C CA . LYS B 1 437 ? -12.477 2.697 35.781 1 62.47 437 LYS B CA 1
ATOM 8931 C C . LYS B 1 437 ? -13.242 2.104 34.594 1 62.47 437 LYS B C 1
ATOM 8933 O O . LYS B 1 437 ? -14.477 2.158 34.562 1 62.47 437 LYS B O 1
ATOM 8938 N N . GLY B 1 438 ? -12.523 1.764 33.531 1 55.59 438 GLY B N 1
ATOM 8939 C CA . GLY B 1 438 ? -13.188 1.146 32.375 1 55.59 438 GLY B CA 1
ATOM 8940 C C . GLY B 1 438 ? -13.711 -0.245 32.688 1 55.59 438 GLY B C 1
ATOM 8941 O O . GLY B 1 438 ? -13.406 -0.819 33.719 1 55.59 438 GLY B O 1
ATOM 8942 N N . SER B 1 439 ? -14.766 -0.73 31.906 1 50.91 439 SER B N 1
ATOM 8943 C CA . SER B 1 439 ? -15.266 -2.096 32 1 50.91 439 SER B CA 1
ATOM 8944 C C . SER B 1 439 ? -14.125 -3.107 32 1 50.91 439 SER B C 1
ATOM 8946 O O . SER B 1 439 ? -14.273 -4.215 32.531 1 50.91 439 SER B O 1
ATOM 8948 N N . ASP B 1 440 ? -12.969 -2.732 31.422 1 53.03 440 ASP B N 1
ATOM 8949 C CA . ASP B 1 440 ? -11.828 -3.633 31.312 1 53.03 440 ASP B CA 1
ATOM 8950 C C . ASP B 1 440 ? -10.891 -3.473 32.5 1 53.03 440 ASP B C 1
ATOM 8952 O O . ASP B 1 440 ? -9.766 -3.975 32.5 1 53.03 440 ASP B O 1
ATOM 8956 N N . SER B 1 441 ? -11.273 -2.938 33.531 1 56.34 441 SER B N 1
ATOM 8957 C CA . SER B 1 441 ? -10.523 -2.719 34.75 1 56.34 441 SER B CA 1
ATOM 8958 C C . SER B 1 441 ? -9.352 -1.767 34.531 1 56.34 441 SER B C 1
ATOM 8960 O O . SER B 1 441 ? -8.492 -1.614 35.406 1 56.34 441 SER B O 1
ATOM 8962 N N . ILE B 1 442 ? -9.398 -1.25 33.281 1 60.09 442 ILE B N 1
ATOM 8963 C CA . ILE B 1 442 ? -8.352 -0.253 33.062 1 60.09 442 ILE B CA 1
ATOM 8964 C C . ILE B 1 442 ? -8.875 1.129 33.438 1 60.09 442 ILE B C 1
ATOM 8966 O O . ILE B 1 442 ? -10 1.495 33.094 1 60.09 442 ILE B O 1
ATOM 8970 N N . GLN B 1 443 ? -8.125 1.783 34.188 1 69.25 443 GLN B N 1
ATOM 8971 C CA . GLN B 1 443 ? -8.461 3.137 34.625 1 69.25 443 GLN B CA 1
ATOM 8972 C C . GLN B 1 443 ? -8.148 4.156 33.531 1 69.25 443 GLN B C 1
ATOM 8974 O O . GLN B 1 443 ? -7.121 4.055 32.875 1 69.25 443 GLN B O 1
ATOM 8979 N N . TYR B 1 444 ? -9.188 4.93 33.125 1 77.81 444 TYR B N 1
ATOM 8980 C CA . TYR B 1 444 ? -8.992 6.031 32.188 1 77.81 444 TYR B CA 1
ATOM 8981 C C . TYR B 1 444 ? -9.336 7.367 32.844 1 77.81 444 TYR B C 1
ATOM 8983 O O . TYR B 1 444 ? -10.023 7.41 33.844 1 77.81 444 TYR B O 1
ATOM 8991 N N . SER B 1 445 ? -8.711 8.414 32.281 1 80.06 445 SER B N 1
ATOM 8992 C CA . SER B 1 445 ? -9.039 9.773 32.688 1 80.06 445 SER B CA 1
ATOM 8993 C C . SER B 1 445 ? -9.797 10.523 31.594 1 80.06 445 SER B C 1
ATOM 8995 O O . SER B 1 445 ? -9.375 10.547 30.438 1 80.06 445 SER B O 1
ATOM 8997 N N . VAL B 1 446 ? -10.93 11.008 31.969 1 86.25 446 VAL B N 1
ATOM 8998 C CA . VAL B 1 446 ? -11.688 11.852 31.047 1 86.25 446 VAL B CA 1
ATOM 8999 C C . VAL B 1 446 ? -11.43 13.32 31.375 1 86.25 446 VAL B C 1
ATOM 9001 O O . VAL B 1 446 ? -11.703 13.781 32.5 1 86.25 446 VAL B O 1
ATOM 9004 N N . VAL B 1 447 ? -10.945 14.039 30.453 1 86.5 447 VAL B N 1
ATOM 9005 C CA . VAL B 1 447 ? -10.562 15.438 30.641 1 86.5 447 VAL B CA 1
ATOM 9006 C C . VAL B 1 447 ? -11.562 16.344 29.922 1 86.5 447 VAL B C 1
ATOM 9008 O O . VAL B 1 447 ? -11.844 16.156 28.734 1 86.5 447 VAL B O 1
ATOM 9011 N N . HIS B 1 448 ? -12.117 17.25 30.656 1 90.94 448 HIS B N 1
ATOM 9012 C CA . HIS B 1 448 ? -12.922 18.328 30.109 1 90.94 448 HIS B CA 1
ATOM 9013 C C . HIS B 1 448 ? -12.102 19.609 29.969 1 90.94 448 HIS B C 1
ATOM 9015 O O . HIS B 1 448 ? -11.469 20.047 30.938 1 90.94 448 HIS B O 1
ATOM 9021 N N . SER B 1 449 ? -12.086 20.156 28.828 1 91.19 449 SER B N 1
ATOM 9022 C CA . SER B 1 449 ? -11.289 21.359 28.578 1 91.19 449 SER B CA 1
ATOM 9023 C C . SER B 1 449 ? -12.07 22.375 27.75 1 91.19 449 SER B C 1
ATOM 9025 O O . SER B 1 449 ? -12.953 22.016 26.969 1 91.19 449 SER B O 1
ATOM 9027 N N . THR B 1 450 ? -11.789 23.625 27.953 1 93.5 450 THR B N 1
ATOM 9028 C CA . THR B 1 450 ? -12.328 24.719 27.156 1 93.5 450 THR B CA 1
ATOM 9029 C C . THR B 1 450 ? -11.258 25.312 26.234 1 93.5 450 THR B C 1
ATOM 9031 O O . THR B 1 450 ? -10.102 25.453 26.641 1 93.5 450 THR B O 1
ATOM 9034 N N . HIS B 1 451 ? -11.594 25.578 25.031 1 94.31 451 HIS B N 1
ATOM 9035 C CA . HIS B 1 451 ? -10.68 26.078 24.016 1 94.31 451 HIS B CA 1
ATOM 9036 C C . HIS B 1 451 ? -11.203 27.375 23.391 1 94.31 451 HIS B C 1
ATOM 9038 O O . HIS B 1 451 ? -12.406 27.516 23.172 1 94.31 451 HIS B O 1
ATOM 9044 N N . TRP B 1 452 ? -10.305 28.281 23.094 1 94.19 452 TRP B N 1
ATOM 9045 C CA . TRP B 1 452 ? -10.641 29.547 22.469 1 94.19 452 TRP B CA 1
ATOM 9046 C C . TRP B 1 452 ? -9.734 29.828 21.281 1 94.19 452 TRP B C 1
ATOM 9048 O O . TRP B 1 452 ? -8.547 29.5 21.312 1 94.19 452 TRP B O 1
ATOM 9058 N N . LEU B 1 453 ? -10.312 30.359 20.281 1 95.69 453 LEU B N 1
ATOM 9059 C CA . LEU B 1 453 ? -9.57 30.969 19.188 1 95.69 453 LEU B CA 1
ATOM 9060 C C . LEU B 1 453 ? -9.539 32.5 19.312 1 95.69 453 LEU B C 1
ATOM 9062 O O . LEU B 1 453 ? -10.586 33.125 19.453 1 95.69 453 LEU B O 1
ATOM 9066 N N . VAL B 1 454 ? -8.344 33.062 19.25 1 94 454 VAL B N 1
ATOM 9067 C CA . VAL B 1 454 ? -8.148 34.469 19.516 1 94 454 VAL B CA 1
ATOM 9068 C C . VAL B 1 454 ? -7.457 35.125 18.312 1 94 454 VAL B C 1
ATOM 9070 O O . VAL B 1 454 ? -6.543 34.562 17.734 1 94 454 VAL B O 1
ATOM 9073 N N . ASN B 1 455 ? -7.957 36.344 17.969 1 92.56 455 ASN B N 1
ATOM 9074 C CA . ASN B 1 455 ? -7.363 37 16.812 1 92.56 455 ASN B CA 1
ATOM 9075 C C . ASN B 1 455 ? -6.227 37.938 17.234 1 92.56 455 ASN B C 1
ATOM 9077 O O . ASN B 1 455 ? -5.836 37.938 18.406 1 92.56 455 ASN B O 1
ATOM 9081 N N . GLN B 1 456 ? -5.613 38.719 16.312 1 88.5 456 GLN B N 1
ATOM 9082 C CA . GLN B 1 456 ? -4.43 39.531 16.516 1 88.5 456 GLN B CA 1
ATOM 9083 C C . GLN B 1 456 ? -4.734 40.719 17.438 1 88.5 456 GLN B C 1
ATOM 9085 O O . GLN B 1 456 ? -3.822 41.312 18 1 88.5 456 GLN B O 1
ATOM 9090 N N . LYS B 1 457 ? -5.988 41 17.641 1 90.69 457 LYS B N 1
ATOM 9091 C CA . LYS B 1 457 ? -6.395 42.094 18.516 1 90.69 457 LYS B CA 1
ATOM 9092 C C . LYS B 1 457 ? -6.699 41.562 19.922 1 90.69 457 LYS B C 1
ATOM 9094 O O . LYS B 1 457 ? -7.27 42.281 20.75 1 90.69 457 LYS B O 1
ATOM 9099 N N . ASP B 1 458 ? -6.453 40.281 20.109 1 90.75 458 ASP B N 1
ATOM 9100 C CA . ASP B 1 458 ? -6.695 39.625 21.391 1 90.75 458 ASP B CA 1
ATOM 9101 C C . ASP B 1 458 ? -8.188 39.562 21.703 1 90.75 458 ASP B C 1
ATOM 9103 O O . ASP B 1 458 ? -8.609 39.781 22.844 1 90.75 458 ASP B O 1
ATOM 9107 N N . GLU B 1 459 ? -8.898 39.375 20.688 1 92.88 459 GLU B N 1
ATOM 9108 C CA . GLU B 1 459 ? -10.344 39.188 20.812 1 92.88 459 GLU B CA 1
ATOM 9109 C C . GLU B 1 459 ? -10.719 37.719 20.578 1 92.88 459 GLU B C 1
ATOM 9111 O O . GLU B 1 459 ? -10.148 37.062 19.719 1 92.88 459 GLU B O 1
ATOM 9116 N N . ILE B 1 460 ? -11.703 37.281 21.359 1 93.88 460 ILE B N 1
ATOM 9117 C CA . ILE B 1 460 ? -12.172 35.906 21.203 1 93.88 460 ILE B CA 1
ATOM 9118 C C . ILE B 1 460 ? -13.008 35.781 19.922 1 93.88 460 ILE B C 1
ATOM 9120 O O . ILE B 1 460 ? -13.984 36.531 19.75 1 93.88 460 ILE B O 1
ATOM 9124 N N . VAL B 1 461 ? -12.672 34.906 19.094 1 94.81 461 VAL B N 1
ATOM 9125 C CA . VAL B 1 461 ? -13.367 34.688 17.828 1 94.81 461 VAL B CA 1
ATOM 9126 C C . VAL B 1 461 ? -14.328 33.5 17.969 1 94.81 461 VAL B C 1
ATOM 9128 O O . VAL B 1 461 ? -15.453 33.562 17.469 1 94.81 461 VAL B O 1
ATOM 9131 N N . LEU B 1 462 ? -13.883 32.469 18.594 1 95.88 462 LEU B N 1
ATOM 9132 C CA . LEU B 1 462 ? -14.664 31.25 18.75 1 95.88 462 LEU B CA 1
ATOM 9133 C C . LEU B 1 462 ? -14.312 30.547 20.047 1 95.88 462 LEU B C 1
ATOM 9135 O O . LEU B 1 462 ? -13.172 30.609 20.5 1 95.88 462 LEU B O 1
ATOM 9139 N N . GLN B 1 463 ? -15.25 29.828 20.609 1 95.56 463 GLN B N 1
ATOM 9140 C CA . GLN B 1 463 ? -15 29.016 21.797 1 95.56 463 GLN B CA 1
ATOM 9141 C C . GLN B 1 463 ? -15.641 27.641 21.656 1 95.56 463 GLN B C 1
ATOM 9143 O O . GLN B 1 463 ? -16.609 27.469 20.922 1 95.56 463 GLN B O 1
ATOM 9148 N N . LEU B 1 464 ? -15.117 26.688 22.312 1 96.62 464 LEU B N 1
ATOM 9149 C CA . LEU B 1 464 ? -15.719 25.359 22.391 1 96.62 464 LEU B CA 1
ATOM 9150 C C . LEU B 1 464 ? -15.188 24.578 23.594 1 96.62 464 LEU B C 1
ATOM 9152 O O . LEU B 1 464 ? -14.18 24.969 24.188 1 96.62 464 LEU B O 1
ATOM 9156 N N . GLU B 1 465 ? -15.898 23.594 23.969 1 95.62 465 GLU B N 1
ATOM 9157 C CA . GLU B 1 465 ? -15.484 22.641 24.984 1 95.62 465 GLU B CA 1
ATOM 9158 C C . GLU B 1 465 ? -15.211 21.266 24.375 1 95.62 465 GLU B C 1
ATOM 9160 O O . GLU B 1 465 ? -15.883 20.859 23.422 1 95.62 465 GLU B O 1
ATOM 9165 N N . LYS B 1 466 ? -14.195 20.625 24.891 1 94.5 466 LYS B N 1
ATOM 9166 C CA . LYS B 1 466 ? -13.812 19.312 24.359 1 94.5 466 LYS B CA 1
ATOM 9167 C C . LYS B 1 466 ? -13.742 18.281 25.484 1 94.5 466 LYS B C 1
ATOM 9169 O O . LYS B 1 466 ? -13.344 18.594 26.609 1 94.5 466 LYS B O 1
ATOM 9174 N N . ILE B 1 467 ? -14.156 17.125 25.219 1 92 467 ILE B N 1
ATOM 9175 C CA . ILE B 1 467 ? -14.055 15.984 26.125 1 92 467 ILE B CA 1
ATOM 9176 C C . ILE B 1 467 ? -13.125 14.93 25.516 1 92 467 ILE B C 1
ATOM 9178 O O . ILE B 1 467 ? -13.352 14.453 24.406 1 92 467 ILE B O 1
ATOM 9182 N N . THR B 1 468 ? -12.086 14.602 26.219 1 89 468 THR B N 1
ATOM 9183 C CA . THR B 1 468 ? -11.078 13.68 25.719 1 89 468 THR B CA 1
ATOM 9184 C C . THR B 1 468 ? -10.75 12.609 26.75 1 89 468 THR B C 1
ATOM 9186 O O . THR B 1 468 ? -10.68 12.906 27.953 1 89 468 THR B O 1
ATOM 9189 N N . MET B 1 469 ? -10.555 11.438 26.281 1 84.44 469 MET B N 1
ATOM 9190 C CA . MET B 1 469 ? -10.141 10.336 27.156 1 84.44 469 MET B CA 1
ATOM 9191 C C . MET B 1 469 ? -8.633 10.117 27.078 1 84.44 469 MET B C 1
ATOM 9193 O O . MET B 1 469 ? -8.07 10.07 25.984 1 84.44 469 MET B O 1
ATOM 9197 N N . PHE B 1 470 ? -7.98 10.133 28.219 1 80.25 470 PHE B N 1
ATOM 9198 C CA . PHE B 1 470 ? -6.551 9.867 28.312 1 80.25 470 PHE B CA 1
ATOM 9199 C C . PHE B 1 470 ? -6.285 8.578 29.078 1 80.25 470 PHE B C 1
ATOM 9201 O O . PHE B 1 470 ? -7.172 8.078 29.766 1 80.25 470 PHE B O 1
ATOM 9208 N N . GLN B 1 471 ? -5.023 8.047 28.938 1 71.88 471 GLN B N 1
ATOM 9209 C CA . GLN B 1 471 ? -4.586 6.965 29.828 1 71.88 471 GLN B CA 1
ATOM 9210 C C . GLN B 1 471 ? -4.477 7.441 31.266 1 71.88 471 GLN B C 1
ATOM 9212 O O . GLN B 1 471 ? -4.191 8.609 31.516 1 71.88 471 GLN B O 1
ATOM 9217 N N . PRO B 1 472 ? -4.82 6.391 32.188 1 62.03 472 PRO B N 1
ATOM 9218 C CA . PRO B 1 472 ? -4.676 6.801 33.594 1 62.03 472 PRO B CA 1
ATOM 9219 C C . PRO B 1 472 ? -3.264 7.273 33.938 1 62.03 472 PRO B C 1
ATOM 9221 O O . PRO B 1 472 ? -2.287 6.594 33.594 1 62.03 472 PRO B O 1
ATOM 9224 N N . GLU B 1 473 ? -3.035 8.508 33.719 1 56.59 473 GLU B N 1
ATOM 9225 C CA . GLU B 1 473 ? -1.732 8.953 34.219 1 56.59 473 GLU B CA 1
ATOM 9226 C C . GLU B 1 473 ? -1.81 9.383 35.688 1 56.59 473 GLU B C 1
ATOM 9228 O O . GLU B 1 473 ? -2.77 10.047 36.094 1 56.59 473 GLU B O 1
ATOM 9233 N N . ASP B 1 474 ? -1.164 8.664 36.562 1 51.34 474 ASP B N 1
ATOM 9234 C CA . ASP B 1 474 ? -1.102 9.039 37.969 1 51.34 474 ASP B CA 1
ATOM 9235 C C . ASP B 1 474 ? -0.536 10.445 38.125 1 51.34 474 ASP B C 1
ATOM 9237 O O . ASP B 1 474 ? 0.67 10.617 38.312 1 51.34 474 ASP B O 1
ATOM 9241 N N . CYS B 1 475 ? -1.062 11.312 37.406 1 54.44 475 CYS B N 1
ATOM 9242 C CA . CYS B 1 475 ? -0.382 12.562 37.75 1 54.44 475 CYS B CA 1
ATOM 9243 C C . CYS B 1 475 ? -1.261 13.445 38.625 1 54.44 475 CYS B C 1
ATOM 9245 O O . CYS B 1 475 ? -2.486 13.445 38.469 1 54.44 475 CYS B O 1
ATOM 9247 N N . SER B 1 476 ? -0.843 13.75 39.75 1 58.72 476 SER B N 1
ATOM 9248 C CA . SER B 1 476 ? -1.431 14.758 40.594 1 58.72 476 SER B CA 1
ATOM 9249 C C . SER B 1 476 ? -1.348 16.141 39.969 1 58.72 476 SER B C 1
ATOM 9251 O O . SER B 1 476 ? -0.279 16.766 39.938 1 58.72 476 SER B O 1
ATOM 9253 N N . MET B 1 477 ? -2.316 16.484 39.188 1 67.88 477 MET B N 1
ATOM 9254 C CA . MET B 1 477 ? -2.291 17.812 38.594 1 67.88 477 MET B CA 1
ATOM 9255 C C . MET B 1 477 ? -2.613 18.875 39.656 1 67.88 477 MET B C 1
ATOM 9257 O O . MET B 1 477 ? -3.48 18.672 40.5 1 67.88 477 MET B O 1
ATOM 9261 N N . LYS B 1 478 ? -1.827 19.938 39.625 1 70.69 478 LYS B N 1
ATOM 9262 C CA . LYS B 1 478 ? -2.082 21.094 40.469 1 70.69 478 LYS B CA 1
ATOM 9263 C C . LYS B 1 478 ? -3.371 21.797 40.062 1 70.69 478 LYS B C 1
ATOM 9265 O O . LYS B 1 478 ? -3.791 21.719 38.906 1 70.69 478 LYS B O 1
ATOM 9270 N N . ILE B 1 479 ? -4.207 22.203 41.031 1 69.94 479 ILE B N 1
ATOM 9271 C CA . ILE B 1 479 ? -5.387 23.016 40.781 1 69.94 479 ILE B CA 1
ATOM 9272 C C . ILE B 1 479 ? -5.012 24.5 40.844 1 69.94 479 ILE B C 1
ATOM 9274 O O . ILE B 1 479 ? -4.402 24.953 41.812 1 69.94 479 ILE B O 1
ATOM 9278 N N . SER B 1 480 ? -5.094 25.125 39.719 1 67.56 480 SER B N 1
ATOM 9279 C CA . SER B 1 480 ? -4.805 26.547 39.656 1 67.56 480 SER B CA 1
ATOM 9280 C C . SER B 1 480 ? -5.871 27.344 40.406 1 67.56 480 SER B C 1
ATOM 9282 O O . SER B 1 480 ? -7.062 27.062 40.281 1 67.56 480 SER B O 1
ATOM 9284 N N . THR B 1 481 ? -5.648 28.094 41.5 1 58.09 481 THR B N 1
ATOM 9285 C CA . THR B 1 481 ? -6.562 28.922 42.281 1 58.09 481 THR B CA 1
ATOM 9286 C C . THR B 1 481 ? -6.887 30.219 41.562 1 58.09 481 THR B C 1
ATOM 9288 O O . THR B 1 481 ? -7.734 31 42 1 58.09 481 THR B O 1
ATOM 9291 N N . ASP B 1 482 ? -6.301 30.453 40.594 1 57.22 482 ASP B N 1
ATOM 9292 C CA . ASP B 1 482 ? -6.227 31.875 40.25 1 57.22 482 ASP B CA 1
ATOM 9293 C C . ASP B 1 482 ? -7.402 32.281 39.375 1 57.22 482 ASP B C 1
ATOM 9295 O O . ASP B 1 482 ? -8.008 33.344 39.594 1 57.22 482 ASP B O 1
ATOM 9299 N N . THR B 1 483 ? -7.594 31.828 38.062 1 61.66 483 THR B N 1
ATOM 9300 C CA . THR B 1 483 ? -8.242 32.656 37.062 1 61.66 483 THR B CA 1
ATOM 9301 C C . THR B 1 483 ? -9.656 32.188 36.781 1 61.66 483 THR B C 1
ATOM 9303 O O . THR B 1 483 ? -9.844 31.062 36.312 1 61.66 483 THR B O 1
ATOM 9306 N N . LYS B 1 484 ? -10.633 32.906 37.5 1 67.81 484 LYS B N 1
ATOM 9307 C CA . LYS B 1 484 ? -12.023 32.688 37.125 1 67.81 484 LYS B CA 1
ATOM 9308 C C . LYS B 1 484 ? -12.32 33.281 35.75 1 67.81 484 LYS B C 1
ATOM 9310 O O . LYS B 1 484 ? -12.031 34.438 35.469 1 67.81 484 LYS B O 1
ATOM 9315 N N . THR B 1 485 ? -12.664 32.406 34.812 1 76.12 485 THR B N 1
ATOM 9316 C CA . THR B 1 485 ? -12.969 32.812 33.438 1 76.12 485 THR B CA 1
ATOM 9317 C C . THR B 1 485 ? -14.461 33.094 33.281 1 76.12 485 THR B C 1
ATOM 9319 O O . THR B 1 485 ? -15.297 32.469 33.969 1 76.12 485 THR B O 1
ATOM 9322 N N . LYS B 1 486 ? -14.734 34.031 32.438 1 79.88 486 LYS B N 1
ATOM 9323 C CA . LYS B 1 486 ? -16.109 34.344 32.062 1 79.88 486 LYS B CA 1
ATOM 9324 C C . LYS B 1 486 ? -16.75 33.219 31.297 1 79.88 486 LYS B C 1
ATOM 9326 O O . LYS B 1 486 ? -16.109 32.594 30.438 1 79.88 486 LYS B O 1
ATOM 9331 N N . THR B 1 487 ? -17.969 32.906 31.719 1 79.25 487 THR B N 1
ATOM 9332 C CA . THR B 1 487 ? -18.766 31.953 30.953 1 79.25 487 THR B CA 1
ATOM 9333 C C . THR B 1 487 ? -19.578 32.656 29.875 1 79.25 487 THR B C 1
ATOM 9335 O O . THR B 1 487 ? -20.219 33.688 30.141 1 79.25 487 THR B O 1
ATOM 9338 N N . PHE B 1 488 ? -19.438 32.125 28.672 1 81.94 488 PHE B N 1
ATOM 9339 C CA . PHE B 1 488 ? -20.156 32.719 27.547 1 81.94 488 PHE B CA 1
ATOM 9340 C C . PHE B 1 488 ? -21.312 31.812 27.109 1 81.94 488 PHE B C 1
ATOM 9342 O O . PHE B 1 488 ? -21.234 30.594 27.234 1 81.94 488 PHE B O 1
ATOM 9349 N N . HIS B 1 489 ? -22.375 32.562 26.656 1 84.06 489 HIS B N 1
ATOM 9350 C CA . HIS B 1 489 ? -23.531 31.922 26.031 1 84.06 489 HIS B CA 1
ATOM 9351 C C . HIS B 1 489 ? -23.625 32.281 24.547 1 84.06 489 HIS B C 1
ATOM 9353 O O . HIS B 1 489 ? -23.172 33.375 24.141 1 84.06 489 HIS B O 1
ATOM 9359 N N . PRO B 1 490 ? -24.125 31.375 23.75 1 82.44 490 PRO B N 1
ATOM 9360 C CA . PRO B 1 490 ? -24.234 31.656 22.312 1 82.44 490 PRO B CA 1
ATOM 9361 C C . PRO B 1 490 ? -24.953 32.969 22.031 1 82.44 490 PRO B C 1
ATOM 9363 O O . PRO B 1 490 ? -24.672 33.625 21.016 1 82.44 490 PRO B O 1
ATOM 9366 N N . LEU B 1 491 ? -25.859 33.344 22.828 1 78.88 491 LEU B N 1
ATOM 9367 C CA . LEU B 1 491 ? -26.609 34.594 22.641 1 78.88 491 LEU B CA 1
ATOM 9368 C C . LEU B 1 491 ? -25.703 35.781 22.875 1 78.88 491 LEU B C 1
ATOM 9370 O O . LEU B 1 491 ? -26.062 36.906 22.516 1 78.88 491 LEU B O 1
ATOM 9374 N N . ASP B 1 492 ? -24.516 35.531 23.406 1 79 492 ASP B N 1
ATOM 9375 C CA . ASP B 1 492 ? -23.531 36.594 23.641 1 79 492 ASP B CA 1
ATOM 9376 C C . ASP B 1 492 ? -22.688 36.875 22.391 1 79 492 ASP B C 1
ATOM 9378 O O . ASP B 1 492 ? -21.859 37.781 22.391 1 79 492 ASP B O 1
ATOM 9382 N N . SER B 1 493 ? -23.047 36.219 21.406 1 90.38 493 SER B N 1
ATOM 9383 C CA . SER B 1 493 ? -22.266 36.344 20.172 1 90.38 493 SER B CA 1
ATOM 9384 C C . SER B 1 493 ? -22.469 37.688 19.5 1 90.38 493 SER B C 1
ATOM 9386 O O . SER B 1 493 ? -23.578 38.031 19.109 1 90.38 493 SER B O 1
ATOM 9388 N N . ILE B 1 494 ? -21.375 38.344 19.328 1 90 494 ILE B N 1
ATOM 9389 C CA . ILE B 1 494 ? -21.391 39.625 18.641 1 90 494 ILE B CA 1
ATOM 9390 C C . ILE B 1 494 ? -21.703 39.406 17.156 1 90 494 ILE B C 1
ATOM 9392 O O . ILE B 1 494 ? -22.406 40.219 16.547 1 90 494 ILE B O 1
ATOM 9396 N N . LEU B 1 495 ? -21.219 38.344 16.688 1 90.44 495 LEU B N 1
ATOM 9397 C CA . LEU B 1 495 ? -21.484 38 15.297 1 90.44 495 LEU B CA 1
ATOM 9398 C C . LEU B 1 495 ? -22.969 37.75 15.062 1 90.44 495 LEU B C 1
ATOM 9400 O O . LEU B 1 495 ? -23.531 38.281 14.102 1 90.44 495 LEU B O 1
ATOM 9404 N N . ARG B 1 496 ? -23.562 37.031 15.906 1 90.38 496 ARG B N 1
ATOM 9405 C CA . ARG B 1 496 ? -24.984 36.75 15.789 1 90.38 496 ARG B CA 1
ATOM 9406 C C . ARG B 1 496 ? -25.797 38.031 15.797 1 90.38 496 ARG B C 1
ATOM 9408 O O . ARG B 1 496 ? -26.672 38.25 14.961 1 90.38 496 ARG B O 1
ATOM 9415 N N . LYS B 1 497 ? -25.484 38.875 16.703 1 88.69 497 LYS B N 1
ATOM 9416 C CA . LYS B 1 497 ? -26.188 40.156 16.828 1 88.69 497 LYS B CA 1
ATOM 9417 C C . LYS B 1 497 ? -26 41 15.578 1 88.69 497 LYS B C 1
ATOM 9419 O O . LYS B 1 497 ? -26.969 41.594 15.078 1 88.69 497 LYS B O 1
ATOM 9424 N N . SER B 1 498 ? -24.797 41.031 15.164 1 86.56 498 SER B N 1
ATOM 9425 C CA . SER B 1 498 ? -24.5 41.812 13.984 1 86.56 498 SER B CA 1
ATOM 9426 C C . SER B 1 498 ? -25.266 41.312 12.758 1 86.56 498 SER B C 1
ATOM 9428 O O . SER B 1 498 ? -25.672 42.094 11.906 1 86.56 498 SER B O 1
ATOM 9430 N N . ILE B 1 499 ? -25.375 40.062 12.641 1 86.25 499 ILE B N 1
ATOM 9431 C CA . ILE B 1 499 ? -26.078 39.469 11.516 1 86.25 499 ILE B CA 1
ATOM 9432 C C . ILE B 1 499 ? -27.562 39.812 11.578 1 86.25 499 ILE B C 1
ATOM 9434 O O . ILE B 1 499 ? -28.156 40.188 10.57 1 86.25 499 ILE B O 1
ATOM 9438 N N . LEU B 1 500 ? -28.141 39.812 12.734 1 86.31 500 LEU B N 1
ATOM 9439 C CA . LEU B 1 500 ? -29.578 40 12.906 1 86.31 500 LEU B CA 1
ATOM 9440 C C . LEU B 1 500 ? -29.938 41.5 12.773 1 86.31 500 LEU B C 1
ATOM 9442 O O . LEU B 1 500 ? -31.078 41.844 12.469 1 86.31 500 LEU B O 1
ATOM 9446 N N . GLU B 1 501 ? -28.922 42.281 12.945 1 83.62 501 GLU B N 1
ATOM 9447 C CA . GLU B 1 501 ? -29.172 43.719 12.867 1 83.62 501 GLU B CA 1
ATOM 9448 C C . GLU B 1 501 ? -28.969 44.219 11.445 1 83.62 501 GLU B C 1
ATOM 9450 O O . GLU B 1 501 ? -29.391 45.344 11.125 1 83.62 501 GLU B O 1
ATOM 9455 N N . GLN B 1 502 ? -28.422 43.438 10.641 1 78.5 502 GLN B N 1
ATOM 9456 C CA . GLN B 1 502 ? -28.203 43.875 9.273 1 78.5 502 GLN B CA 1
ATOM 9457 C C . GLN B 1 502 ? -29.484 43.812 8.445 1 78.5 502 GLN B C 1
ATOM 9459 O O . GLN B 1 502 ? -30.359 43 8.727 1 78.5 502 GLN B O 1
ATOM 9464 N N . PRO B 1 503 ? -29.422 44.75 7.402 1 72.94 503 PRO B N 1
ATOM 9465 C CA . PRO B 1 503 ? -30.562 44.688 6.496 1 72.94 503 PRO B CA 1
ATOM 9466 C C . PRO B 1 503 ? -30.641 43.344 5.766 1 72.94 503 PRO B C 1
ATOM 9468 O O . PRO B 1 503 ? -29.625 42.812 5.297 1 72.94 503 PRO B O 1
ATOM 9471 N N . SER B 1 504 ? -31.812 42.844 5.684 1 67.38 504 SER B N 1
ATOM 9472 C CA . SER B 1 504 ? -32.062 41.5 5.164 1 67.38 504 SER B CA 1
ATOM 9473 C C . SER B 1 504 ? -31.703 41.406 3.684 1 67.38 504 SER B C 1
ATOM 9475 O O . SER B 1 504 ? -31.375 40.344 3.184 1 67.38 504 SER B O 1
ATOM 9477 N N . ASP B 1 505 ? -31.672 42.438 2.988 1 71.56 505 ASP B N 1
ATOM 9478 C CA . ASP B 1 505 ? -31.469 42.438 1.545 1 71.56 505 ASP B CA 1
ATOM 9479 C C . ASP B 1 505 ? -30.062 41.906 1.195 1 71.56 505 ASP B C 1
ATOM 9481 O O . ASP B 1 505 ? -29.859 41.344 0.118 1 71.56 505 ASP B O 1
ATOM 9485 N N . THR B 1 506 ? -29.172 42 2.082 1 72 506 THR B N 1
ATOM 9486 C CA . THR B 1 506 ? -27.781 41.656 1.816 1 72 506 THR B CA 1
ATOM 9487 C C . THR B 1 506 ? -27.594 40.125 1.948 1 72 506 THR B C 1
ATOM 9489 O O . THR B 1 506 ? -26.609 39.594 1.438 1 72 506 THR B O 1
ATOM 9492 N N . LEU B 1 507 ? -28.578 39.5 2.486 1 77.81 507 LEU B N 1
ATOM 9493 C CA . LEU B 1 507 ? -28.375 38.094 2.795 1 77.81 507 LEU B CA 1
ATOM 9494 C C . LEU B 1 507 ? -29.406 37.219 2.086 1 77.81 507 LEU B C 1
ATOM 9496 O O . LEU B 1 507 ? -29.484 36 2.324 1 77.81 507 LEU B O 1
ATOM 9500 N N . ILE B 1 508 ? -30.125 37.844 1.192 1 76.56 508 ILE B N 1
ATOM 9501 C CA . ILE B 1 508 ? -31.188 37.125 0.507 1 76.56 508 ILE B CA 1
ATOM 9502 C C . ILE B 1 508 ? -30.578 36.094 -0.453 1 76.56 508 ILE B C 1
ATOM 9504 O O . ILE B 1 508 ? -29.734 36.438 -1.28 1 76.56 508 ILE B O 1
ATOM 9508 N N . PRO B 1 509 ? -31.062 34.812 -0.284 1 80.38 509 PRO B N 1
ATOM 9509 C CA . PRO B 1 509 ? -30.547 33.781 -1.193 1 80.38 509 PRO B CA 1
ATOM 9510 C C . PRO B 1 509 ? -30.984 34.031 -2.643 1 80.38 509 PRO B C 1
ATOM 9512 O O . PRO B 1 509 ? -31.953 34.719 -2.895 1 80.38 509 PRO B O 1
ATOM 9515 N N . ARG B 1 510 ? -30.125 33.375 -3.48 1 77.44 510 ARG B N 1
ATOM 9516 C CA . ARG B 1 510 ? -30.406 33.594 -4.898 1 77.44 510 ARG B CA 1
ATOM 9517 C C . ARG B 1 510 ? -31.344 32.531 -5.441 1 77.44 510 ARG B C 1
ATOM 9519 O O . ARG B 1 510 ? -31.766 32.594 -6.598 1 77.44 510 ARG B O 1
ATOM 9526 N N . SER B 1 511 ? -31.641 31.531 -4.664 1 77.88 511 SER B N 1
ATOM 9527 C CA . SER B 1 511 ? -32.594 30.484 -5.039 1 77.88 511 SER B CA 1
ATOM 9528 C C . SER B 1 511 ? -33.438 30.062 -3.846 1 77.88 511 SER B C 1
ATOM 9530 O O . SER B 1 511 ? -33.062 30.297 -2.695 1 77.88 511 SER B O 1
ATOM 9532 N N . SER B 1 512 ? -34.562 29.562 -4.242 1 79.62 512 SER B N 1
ATOM 9533 C CA . SER B 1 512 ? -35.438 29.062 -3.193 1 79.62 512 SER B CA 1
ATOM 9534 C C . SER B 1 512 ? -34.812 27.906 -2.43 1 79.62 512 SER B C 1
ATOM 9536 O O . SER B 1 512 ? -34.125 27.062 -3.02 1 79.62 512 SER B O 1
ATOM 9538 N N . GLN B 1 513 ? -35.062 27.984 -1.131 1 87 513 GLN B N 1
ATOM 9539 C CA . GLN B 1 513 ? -34.531 26.922 -0.27 1 87 513 GLN B CA 1
ATOM 9540 C C . GLN B 1 513 ? -35.625 25.953 0.15 1 87 513 GLN B C 1
ATOM 9542 O O . GLN B 1 513 ? -36.812 26.297 0.123 1 87 513 GLN B O 1
ATOM 9547 N N . LYS B 1 514 ? -35.281 24.844 0.482 1 88.31 514 LYS B N 1
ATOM 9548 C CA . LYS B 1 514 ? -36.219 23.812 0.894 1 88.31 514 LYS B CA 1
ATOM 9549 C C . LYS B 1 514 ? -36.844 24.156 2.244 1 88.31 514 LYS B C 1
ATOM 9551 O O . LYS B 1 514 ? -36.156 24.641 3.146 1 88.31 514 LYS B O 1
ATOM 9556 N N . ASN B 1 515 ? -38.156 23.859 2.279 1 92.12 515 ASN B N 1
ATOM 9557 C CA . ASN B 1 515 ? -38.812 23.969 3.57 1 92.12 515 ASN B CA 1
ATOM 9558 C C . ASN B 1 515 ? -38.469 22.797 4.484 1 92.12 515 ASN B C 1
ATOM 9560 O O . ASN B 1 515 ? -38.594 21.641 4.086 1 92.12 515 ASN B O 1
ATOM 9564 N N . LEU B 1 516 ? -38 23.109 5.699 1 94.5 516 LEU B N 1
ATOM 9565 C CA . LEU B 1 516 ? -37.656 22.094 6.691 1 94.5 516 LEU B CA 1
ATOM 9566 C C . LEU B 1 516 ? -38.75 22 7.758 1 94.5 516 LEU B C 1
ATOM 9568 O O . LEU B 1 516 ? -39.062 23 8.43 1 94.5 516 LEU B O 1
ATOM 9572 N N . ILE B 1 517 ? -39.312 20.828 7.922 1 95.62 517 ILE B N 1
ATOM 9573 C CA . ILE B 1 517 ? -40.438 20.641 8.812 1 95.62 517 ILE B CA 1
ATOM 9574 C C . ILE B 1 517 ? -40 19.859 10.047 1 95.62 517 ILE B C 1
ATOM 9576 O O . ILE B 1 517 ? -39.469 18.75 9.93 1 95.62 517 ILE B O 1
ATOM 9580 N N . PRO B 1 518 ? -40.312 20.469 11.258 1 95.75 518 PRO B N 1
ATOM 9581 C CA . PRO B 1 518 ? -39.969 19.719 12.477 1 95.75 518 PRO B CA 1
ATOM 9582 C C . PRO B 1 518 ? -40.531 18.297 12.469 1 95.75 518 PRO B C 1
ATOM 9584 O O . PRO B 1 518 ? -41.688 18.094 12.062 1 95.75 518 PRO B O 1
ATOM 9587 N N . GLY B 1 519 ? -39.688 17.281 12.875 1 94.75 519 GLY B N 1
ATOM 9588 C CA . GLY B 1 519 ? -40.125 15.891 12.906 1 94.75 519 GLY B CA 1
ATOM 9589 C C . GLY B 1 519 ? -39.75 15.117 11.664 1 94.75 519 GLY B C 1
ATOM 9590 O O . GLY B 1 519 ? -39.844 13.891 11.633 1 94.75 519 GLY B O 1
ATOM 9591 N N . GLN B 1 520 ? -39.281 15.805 10.75 1 94.94 520 GLN B N 1
ATOM 9592 C CA . GLN B 1 520 ? -38.844 15.156 9.508 1 94.94 520 GLN B CA 1
ATOM 9593 C C . GLN B 1 520 ? -37.438 14.578 9.641 1 94.94 520 GLN B C 1
ATOM 9595 O O . GLN B 1 520 ? -36.594 15.172 10.297 1 94.94 520 GLN B O 1
ATOM 9600 N N . LEU B 1 521 ? -37.281 13.383 9.031 1 96.38 521 LEU B N 1
ATOM 9601 C CA . LEU B 1 521 ? -35.938 12.773 8.922 1 96.38 521 LEU B CA 1
ATOM 9602 C C . LEU B 1 521 ? -35.438 12.828 7.484 1 96.38 521 LEU B C 1
ATOM 9604 O O . LEU B 1 521 ? -36.062 12.242 6.586 1 96.38 521 LEU B O 1
ATOM 9608 N N . LEU B 1 522 ? -34.406 13.508 7.238 1 96.88 522 LEU B N 1
ATOM 9609 C CA . LEU B 1 522 ? -33.812 13.633 5.914 1 96.88 522 LEU B CA 1
ATOM 9610 C C . LEU B 1 522 ? -32.625 12.688 5.762 1 96.88 522 LEU B C 1
ATOM 9612 O O . LEU B 1 522 ? -31.766 12.617 6.648 1 96.88 522 LEU B O 1
ATOM 9616 N N . ILE B 1 523 ? -32.625 11.914 4.695 1 97.44 523 ILE B N 1
ATOM 9617 C CA . ILE B 1 523 ? -31.453 11.102 4.32 1 97.44 523 ILE B CA 1
ATOM 9618 C C . ILE B 1 523 ? -30.719 11.766 3.152 1 97.44 523 ILE B C 1
ATOM 9620 O O . ILE B 1 523 ? -31.25 11.828 2.039 1 97.44 523 ILE B O 1
ATOM 9624 N N . HIS B 1 524 ? -29.562 12.211 3.35 1 96.62 524 HIS B N 1
ATOM 9625 C CA . HIS B 1 524 ? -28.828 12.938 2.334 1 96.62 524 HIS B CA 1
ATOM 9626 C C . HIS B 1 524 ? -28.156 11.984 1.351 1 96.62 524 HIS B C 1
ATOM 9628 O O . HIS B 1 524 ? -27.734 10.891 1.729 1 96.62 524 HIS B O 1
ATOM 9634 N N . ASP B 1 525 ? -27.953 12.391 0.079 1 93.56 525 ASP B N 1
ATOM 9635 C CA . ASP B 1 525 ? -27.438 11.531 -0.987 1 93.56 525 ASP B CA 1
ATOM 9636 C C . ASP B 1 525 ? -25.906 11.586 -1.044 1 93.56 525 ASP B C 1
ATOM 9638 O O . ASP B 1 525 ? -25.266 10.594 -1.37 1 93.56 525 ASP B O 1
ATOM 9642 N N . LEU B 1 526 ? -25.438 12.742 -0.772 1 94.12 526 LEU B N 1
ATOM 9643 C CA . LEU B 1 526 ? -24 12.914 -0.875 1 94.12 526 LEU B CA 1
ATOM 9644 C C . LEU B 1 526 ? -23.281 12.141 0.225 1 94.12 526 LEU B C 1
ATOM 9646 O O . LEU B 1 526 ? -23.734 12.109 1.368 1 94.12 526 LEU B O 1
ATOM 9650 N N . VAL B 1 527 ? -22.188 11.469 -0.112 1 96.56 527 VAL B N 1
ATOM 9651 C CA . VAL B 1 527 ? -21.359 10.75 0.856 1 96.56 527 VAL B CA 1
ATOM 9652 C C . VAL B 1 527 ? -19.922 11.234 0.766 1 96.56 527 VAL B C 1
ATOM 9654 O O . VAL B 1 527 ? -19.547 11.914 -0.193 1 96.56 527 VAL B O 1
ATOM 9657 N N . LYS B 1 528 ? -19.203 11.008 1.8 1 96.44 528 LYS B N 1
ATOM 9658 C CA . LYS B 1 528 ? -17.797 11.406 1.878 1 96.44 528 LYS B CA 1
ATOM 9659 C C . LYS B 1 528 ? -16.906 10.227 2.277 1 96.44 528 LYS B C 1
ATOM 9661 O O . LYS B 1 528 ? -17.203 9.516 3.24 1 96.44 528 LYS B O 1
ATOM 9666 N N . VAL B 1 529 ? -15.883 9.977 1.486 1 96.25 529 VAL B N 1
ATOM 9667 C CA . VAL B 1 529 ? -14.836 9.031 1.863 1 96.25 529 VAL B CA 1
ATOM 9668 C C . VAL B 1 529 ? -13.586 9.797 2.316 1 96.25 529 VAL B C 1
ATOM 9670 O O . VAL B 1 529 ? -13.07 10.641 1.58 1 96.25 529 VAL B O 1
ATOM 9673 N N . MET B 1 530 ? -13.188 9.609 3.457 1 90.94 530 MET B N 1
ATOM 9674 C CA . MET B 1 530 ? -11.977 10.25 3.961 1 90.94 530 MET B CA 1
ATOM 9675 C C . MET B 1 530 ? -10.727 9.523 3.471 1 90.94 530 MET B C 1
ATOM 9677 O O . MET B 1 530 ? -10.336 8.5 4.039 1 90.94 530 MET B O 1
ATOM 9681 N N . GLY B 1 531 ? -10.117 10.047 2.545 1 91.62 531 GLY B N 1
ATOM 9682 C CA . GLY B 1 531 ? -8.961 9.406 1.947 1 91.62 531 GLY B CA 1
ATOM 9683 C C . GLY B 1 531 ? -7.719 9.477 2.82 1 91.62 531 GLY B C 1
ATOM 9684 O O . GLY B 1 531 ? -7.641 10.312 3.727 1 91.62 531 GLY B O 1
ATOM 9685 N N . HIS B 1 532 ? -6.695 8.664 2.543 1 93 532 HIS B N 1
ATOM 9686 C CA . HIS B 1 532 ? -5.473 8.602 3.334 1 93 532 HIS B CA 1
ATOM 9687 C C . HIS B 1 532 ? -4.645 9.875 3.17 1 93 532 HIS B C 1
ATOM 9689 O O . HIS B 1 532 ? -4.32 10.539 4.156 1 93 532 HIS B O 1
ATOM 9695 N N . SER B 1 533 ? -4.332 10.227 1.945 1 93.62 533 SER B N 1
ATOM 9696 C CA . SER B 1 533 ? -3.516 11.406 1.684 1 93.62 533 SER B CA 1
ATOM 9697 C C . SER B 1 533 ? -4.23 12.68 2.123 1 93.62 533 SER B C 1
ATOM 9699 O O . SER B 1 533 ? -3.619 13.562 2.732 1 93.62 533 SER B O 1
ATOM 9701 N N . GLU B 1 534 ? -5.457 12.719 1.816 1 94 534 GLU B N 1
ATOM 9702 C CA . GLU B 1 534 ? -6.266 13.875 2.186 1 94 534 GLU B CA 1
ATOM 9703 C C . GLU B 1 534 ? -6.238 14.109 3.693 1 94 534 GLU B C 1
ATOM 9705 O O . GLU B 1 534 ? -5.969 15.219 4.148 1 94 534 GLU B O 1
ATOM 9710 N N . THR B 1 535 ? -6.504 13.07 4.434 1 95.62 535 THR B N 1
ATOM 9711 C CA . THR B 1 535 ? -6.57 13.164 5.891 1 95.62 535 THR B CA 1
ATOM 9712 C C . THR B 1 535 ? -5.219 13.57 6.469 1 95.62 535 THR B C 1
ATOM 9714 O O . THR B 1 535 ? -5.141 14.469 7.305 1 95.62 535 THR B O 1
ATOM 9717 N N . ARG B 1 536 ? -4.188 13.016 6.035 1 95.44 536 ARG B N 1
ATOM 9718 C CA . ARG B 1 536 ? -2.871 13.297 6.598 1 95.44 536 ARG B CA 1
ATOM 9719 C C . ARG B 1 536 ? -2.396 14.695 6.207 1 95.44 536 ARG B C 1
ATOM 9721 O O . ARG B 1 536 ? -1.713 15.359 6.988 1 95.44 536 ARG B O 1
ATOM 9728 N N . MET B 1 537 ? -2.707 15.125 5 1 94.81 537 MET B N 1
ATOM 9729 C CA . MET B 1 537 ? -2.352 16.484 4.586 1 94.81 537 MET B CA 1
ATOM 9730 C C . MET B 1 537 ? -3.057 17.516 5.453 1 94.81 537 MET B C 1
ATOM 9732 O O . MET B 1 537 ? -2.447 18.5 5.867 1 94.81 537 MET B O 1
ATOM 9736 N N . LEU B 1 538 ? -4.309 17.266 5.727 1 95.69 538 LEU B N 1
ATOM 9737 C CA . LEU B 1 538 ? -5.035 18.172 6.598 1 95.69 538 LEU B CA 1
ATOM 9738 C C . LEU B 1 538 ? -4.484 18.125 8.016 1 95.69 538 LEU B C 1
ATOM 9740 O O . LEU B 1 538 ? -4.344 19.156 8.672 1 95.69 538 LEU B O 1
ATOM 9744 N N . CYS B 1 539 ? -4.203 16.906 8.5 1 94.06 539 CYS B N 1
ATOM 9745 C CA . CYS B 1 539 ? -3.605 16.766 9.828 1 94.06 539 CYS B CA 1
ATOM 9746 C C . CYS B 1 539 ? -2.295 17.547 9.914 1 94.06 539 CYS B C 1
ATOM 9748 O O . CYS B 1 539 ? -2.043 18.234 10.898 1 94.06 539 CYS B O 1
ATOM 9750 N N . THR B 1 540 ? -1.532 17.438 8.898 1 92.06 540 THR B N 1
ATOM 9751 C CA . THR B 1 540 ? -0.245 18.125 8.867 1 92.06 540 THR B CA 1
ATOM 9752 C C . THR B 1 540 ? -0.44 19.641 8.859 1 92.06 540 THR B C 1
ATOM 9754 O O . THR B 1 540 ? 0.18 20.344 9.648 1 92.06 540 THR B O 1
ATOM 9757 N N . LEU B 1 541 ? -1.268 20.109 8.016 1 92 541 LEU B N 1
ATOM 9758 C CA . LEU B 1 541 ? -1.533 21.531 7.91 1 92 541 LEU B CA 1
ATOM 9759 C C . LEU B 1 541 ? -2.027 22.094 9.234 1 92 541 LEU B C 1
ATOM 9761 O O . LEU B 1 541 ? -1.642 23.203 9.625 1 92 541 LEU B O 1
ATOM 9765 N N . LEU B 1 542 ? -2.834 21.297 9.93 1 92.19 542 LEU B N 1
ATOM 9766 C CA . LEU B 1 542 ? -3.477 21.766 11.156 1 92.19 542 LEU B CA 1
ATOM 9767 C C . LEU B 1 542 ? -2.672 21.344 12.383 1 92.19 542 LEU B C 1
ATOM 9769 O O . LEU B 1 542 ? -3.125 21.516 13.516 1 92.19 542 LEU B O 1
ATOM 9773 N N . HIS B 1 543 ? -1.568 20.703 12.227 1 89.19 543 HIS B N 1
ATOM 9774 C CA . HIS B 1 543 ? -0.654 20.281 13.281 1 89.19 543 HIS B CA 1
ATOM 9775 C C . HIS B 1 543 ? -1.328 19.312 14.242 1 89.19 543 HIS B C 1
ATOM 9777 O O . HIS B 1 543 ? -1.225 19.453 15.461 1 89.19 543 HIS B O 1
ATOM 9783 N N . ILE B 1 544 ? -2.17 18.422 13.68 1 90.69 544 ILE B N 1
ATOM 9784 C CA . ILE B 1 544 ? -2.699 17.281 14.43 1 90.69 544 ILE B CA 1
ATOM 9785 C C . ILE B 1 544 ? -1.684 16.141 14.422 1 90.69 544 ILE B C 1
ATOM 9787 O O . ILE B 1 544 ? -1.566 15.414 13.438 1 90.69 544 ILE B O 1
ATOM 9791 N N . VAL B 1 545 ? -1.046 15.93 15.57 1 86.12 545 VAL B N 1
ATOM 9792 C CA . VAL B 1 545 ? 0.211 15.188 15.523 1 86.12 545 VAL B CA 1
ATOM 9793 C C . VAL B 1 545 ? 0.044 13.852 16.234 1 86.12 545 VAL B C 1
ATOM 9795 O O . VAL B 1 545 ? 1.003 13.086 16.359 1 86.12 545 VAL B O 1
ATOM 9798 N N . ASN B 1 546 ? -1.139 13.531 16.766 1 86.44 546 ASN B N 1
ATOM 9799 C CA . ASN B 1 546 ? -1.318 12.234 17.406 1 86.44 546 ASN B CA 1
ATOM 9800 C C . ASN B 1 546 ? -0.929 11.094 16.484 1 86.44 546 ASN B C 1
ATOM 9802 O O . ASN B 1 546 ? -1.382 11.039 15.336 1 86.44 546 ASN B O 1
ATOM 9806 N N . PRO B 1 547 ? -0.127 10.164 16.938 1 86.12 547 PRO B N 1
ATOM 9807 C CA . PRO B 1 547 ? 0.404 9.109 16.078 1 86.12 547 PRO B CA 1
ATOM 9808 C C . PRO B 1 547 ? -0.693 8.25 15.461 1 86.12 547 PRO B C 1
ATOM 9810 O O . PRO B 1 547 ? -0.501 7.676 14.383 1 86.12 547 PRO B O 1
ATOM 9813 N N . HIS B 1 548 ? -1.764 8.094 16.047 1 88.94 548 HIS B N 1
ATOM 9814 C CA . HIS B 1 548 ? -2.803 7.219 15.516 1 88.94 548 HIS B CA 1
ATOM 9815 C C . HIS B 1 548 ? -3.438 7.812 14.266 1 88.94 548 HIS B C 1
ATOM 9817 O O . HIS B 1 548 ? -4.207 7.141 13.578 1 88.94 548 HIS B O 1
ATOM 9823 N N . HIS B 1 549 ? -3.082 9.055 13.945 1 91.81 549 HIS B N 1
ATOM 9824 C CA . HIS B 1 549 ? -3.549 9.641 12.695 1 91.81 549 HIS B CA 1
ATOM 9825 C C . HIS B 1 549 ? -2.512 9.477 11.594 1 91.81 549 HIS B C 1
ATOM 9827 O O . HIS B 1 549 ? -2.766 9.828 10.438 1 91.81 549 HIS B O 1
ATOM 9833 N N . HIS B 1 550 ? -1.342 9.008 11.938 1 91.56 550 HIS B N 1
ATOM 9834 C CA . HIS B 1 550 ? -0.252 9.086 10.969 1 91.56 550 HIS B CA 1
ATOM 9835 C C . HIS B 1 550 ? 0.457 7.738 10.828 1 91.56 550 HIS B C 1
ATOM 9837 O O . HIS B 1 550 ? 0.661 7.254 9.719 1 91.56 550 HIS B O 1
ATOM 9843 N N . SER B 1 551 ? 0.853 7.082 11.914 1 90.94 551 SER B N 1
ATOM 9844 C CA . SER B 1 551 ? 1.885 6.051 11.93 1 90.94 551 SER B CA 1
ATOM 9845 C C . SER B 1 551 ? 1.317 4.695 11.523 1 90.94 551 SER B C 1
ATOM 9847 O O . SER B 1 551 ? 0.687 4.012 12.336 1 90.94 551 SER B O 1
ATOM 9849 N N . ILE B 1 552 ? 1.719 4.234 10.414 1 92.5 552 ILE B N 1
ATOM 9850 C CA . ILE B 1 552 ? 1.231 2.955 9.914 1 92.5 552 ILE B CA 1
ATOM 9851 C C . ILE B 1 552 ? 2.127 1.827 10.422 1 92.5 552 ILE B C 1
ATOM 9853 O O . ILE B 1 552 ? 1.785 0.649 10.297 1 92.5 552 ILE B O 1
ATOM 9857 N N . VAL B 1 553 ? 3.266 2.166 10.922 1 89.81 553 VAL B N 1
ATOM 9858 C CA . VAL B 1 553 ? 4.172 1.17 11.484 1 89.81 553 VAL B CA 1
ATOM 9859 C C . VAL B 1 553 ? 3.729 0.803 12.898 1 89.81 553 VAL B C 1
ATOM 9861 O O . VAL B 1 553 ? 3.768 -0.368 13.281 1 89.81 553 VAL B O 1
ATOM 9864 N N . ARG B 1 554 ? 3.223 1.798 13.57 1 86.5 554 ARG B N 1
ATOM 9865 C CA . ARG B 1 554 ? 2.85 1.595 14.961 1 86.5 554 ARG B CA 1
ATOM 9866 C C . ARG B 1 554 ? 1.464 0.967 15.078 1 86.5 554 ARG B C 1
ATOM 9868 O O . ARG B 1 554 ? 1.221 0.139 15.953 1 86.5 554 ARG B O 1
ATOM 9875 N N . TYR B 1 555 ? 0.571 1.406 14.172 1 86.88 555 TYR B N 1
ATOM 9876 C CA . TYR B 1 555 ? -0.825 1.021 14.344 1 86.88 555 TYR B CA 1
ATOM 9877 C C . TYR B 1 555 ? -1.318 0.2 13.156 1 86.88 555 TYR B C 1
ATOM 9879 O O . TYR B 1 555 ? -0.909 0.435 12.023 1 86.88 555 TYR B O 1
ATOM 9887 N N . GLN B 1 556 ? -2.23 -0.713 13.492 1 86.25 556 GLN B N 1
ATOM 9888 C CA . GLN B 1 556 ? -2.988 -1.391 12.445 1 86.25 556 GLN B CA 1
ATOM 9889 C C . GLN B 1 556 ? -4.078 -0.483 11.875 1 86.25 556 GLN B C 1
ATOM 9891 O O . GLN B 1 556 ? -4.434 0.526 12.492 1 86.25 556 GLN B O 1
ATOM 9896 N N . HIS B 1 557 ? -4.535 -0.875 10.797 1 87.81 557 HIS B N 1
ATOM 9897 C CA . HIS B 1 557 ? -5.52 -0.06 10.094 1 87.81 557 HIS B CA 1
ATOM 9898 C C . HIS B 1 557 ? -6.695 0.287 11.008 1 87.81 557 HIS B C 1
ATOM 9900 O O . HIS B 1 557 ? -7.191 1.416 10.984 1 87.81 557 HIS B O 1
ATOM 9906 N N . THR B 1 558 ? -7.148 -0.651 11.828 1 87.88 558 THR B N 1
ATOM 9907 C CA . THR B 1 558 ? -8.336 -0.46 12.648 1 87.88 558 THR B CA 1
ATOM 9908 C C . THR B 1 558 ? -8.055 0.512 13.789 1 87.88 558 THR B C 1
ATOM 9910 O O . THR B 1 558 ? -8.984 1 14.438 1 87.88 558 THR B O 1
ATOM 9913 N N . ASP B 1 559 ? -6.797 0.867 13.992 1 88 559 ASP B N 1
ATOM 9914 C CA . ASP B 1 559 ? -6.434 1.796 15.055 1 88 559 ASP B CA 1
ATOM 9915 C C . ASP B 1 559 ? -5.965 3.133 14.484 1 88 559 ASP B C 1
ATOM 9917 O O . ASP B 1 559 ? -5.586 4.035 15.234 1 88 559 ASP B O 1
ATOM 9921 N N . LEU B 1 560 ? -5.895 3.17 13.219 1 90.94 560 LEU B N 1
ATOM 9922 C CA . LEU B 1 560 ? -5.695 4.461 12.57 1 90.94 560 LEU B CA 1
ATOM 9923 C C . LEU B 1 560 ? -7.02 5.207 12.43 1 90.94 560 LEU B C 1
ATOM 9925 O O . LEU B 1 560 ? -7.945 4.719 11.773 1 90.94 560 LEU B O 1
ATOM 9929 N N . LEU B 1 561 ? -7.047 6.34 12.953 1 93.31 561 LEU B N 1
ATOM 9930 C CA . LEU B 1 561 ? -8.352 6.977 13.117 1 93.31 561 LEU B CA 1
ATOM 9931 C C . LEU B 1 561 ? -8.398 8.312 12.383 1 93.31 561 LEU B C 1
ATOM 9933 O O . LEU B 1 561 ? -7.387 9 12.273 1 93.31 561 LEU B O 1
ATOM 9937 N N . ILE B 1 562 ? -9.539 8.641 11.906 1 96.25 562 ILE B N 1
ATOM 9938 C CA . ILE B 1 562 ? -9.852 9.977 11.422 1 96.25 562 ILE B CA 1
ATOM 9939 C C . ILE B 1 562 ? -10.109 10.906 12.609 1 96.25 562 ILE B C 1
ATOM 9941 O O . ILE B 1 562 ? -10.828 10.547 13.539 1 96.25 562 ILE B O 1
ATOM 9945 N N . PRO B 1 563 ? -9.523 12.094 12.602 1 95.06 563 PRO B N 1
ATOM 9946 C CA . PRO B 1 563 ? -9.781 13.016 13.711 1 95.06 563 PRO B CA 1
ATOM 9947 C C . PRO B 1 563 ? -11.266 13.336 13.891 1 95.06 563 PRO B C 1
ATOM 9949 O O . PRO B 1 563 ? -11.992 13.477 12.906 1 95.06 563 PRO B O 1
ATOM 9952 N N . GLY B 1 564 ? -11.695 13.484 15.086 1 95 564 GLY B N 1
ATOM 9953 C CA . GLY B 1 564 ? -13.078 13.758 15.422 1 95 564 GLY B CA 1
ATOM 9954 C C . GLY B 1 564 ? -13.625 15 14.734 1 95 564 GLY B C 1
ATOM 9955 O O . GLY B 1 564 ? -14.711 14.969 14.156 1 95 564 GLY B O 1
ATOM 9956 N N . PRO B 1 565 ? -12.906 16.109 14.805 1 95.88 565 PRO B N 1
ATOM 9957 C CA . PRO B 1 565 ? -13.383 17.328 14.133 1 95.88 565 PRO B CA 1
ATOM 9958 C C . PRO B 1 565 ? -13.648 17.125 12.648 1 95.88 565 PRO B C 1
ATOM 9960 O O . PRO B 1 565 ? -14.547 17.75 12.086 1 95.88 565 PRO B O 1
ATOM 9963 N N . PHE B 1 566 ? -12.891 16.234 12.031 1 97.56 566 PHE B N 1
ATOM 9964 C CA . PHE B 1 566 ? -13.117 15.961 10.617 1 97.56 566 PHE B CA 1
ATOM 9965 C C . PHE B 1 566 ? -14.43 15.219 10.414 1 97.56 566 PHE B C 1
ATOM 9967 O O . PHE B 1 566 ? -15.148 15.477 9.445 1 97.56 566 PHE B O 1
ATOM 9974 N N . VAL B 1 567 ? -14.719 14.305 11.297 1 97.69 567 VAL B N 1
ATOM 9975 C CA . VAL B 1 567 ? -15.961 13.539 11.195 1 97.69 567 VAL B CA 1
ATOM 9976 C C . VAL B 1 567 ? -17.156 14.469 11.367 1 97.69 567 VAL B C 1
ATOM 9978 O O . VAL B 1 567 ? -18.125 14.398 10.602 1 97.69 567 VAL B O 1
ATOM 9981 N N . MET B 1 568 ? -17.078 15.336 12.359 1 97.5 568 MET B N 1
ATOM 9982 C CA . MET B 1 568 ? -18.125 16.328 12.555 1 97.5 568 MET B CA 1
ATOM 9983 C C . MET B 1 568 ? -18.266 17.219 11.328 1 97.5 568 MET B C 1
ATOM 9985 O O . MET B 1 568 ? -19.391 17.453 10.859 1 97.5 568 MET B O 1
ATOM 9989 N N . SER B 1 569 ? -17.172 17.672 10.805 1 97.06 569 SER B N 1
ATOM 9990 C CA . SER B 1 569 ? -17.188 18.562 9.641 1 97.06 569 SER B CA 1
ATOM 9991 C C . SER B 1 569 ? -17.781 17.859 8.422 1 97.06 569 SER B C 1
ATOM 9993 O O . SER B 1 569 ? -18.5 18.484 7.633 1 97.06 569 SER B O 1
ATOM 9995 N N . ALA B 1 570 ? -17.453 16.625 8.289 1 97 570 ALA B N 1
ATOM 9996 C CA . ALA B 1 570 ? -18.031 15.852 7.188 1 97 570 ALA B CA 1
ATOM 9997 C C . ALA B 1 570 ? -19.547 15.789 7.289 1 97 570 ALA B C 1
ATOM 9999 O O . ALA B 1 570 ? -20.25 15.977 6.289 1 97 570 ALA B O 1
ATOM 10000 N N . GLY B 1 571 ? -20.031 15.508 8.453 1 96.56 571 GLY B N 1
ATOM 10001 C CA . GLY B 1 571 ? -21.469 15.461 8.656 1 96.56 571 GLY B CA 1
ATOM 10002 C C . GLY B 1 571 ? -22.156 16.766 8.289 1 96.56 571 GLY B C 1
ATOM 10003 O O . GLY B 1 571 ? -23.172 16.75 7.578 1 96.56 571 GLY B O 1
ATOM 10004 N N . MET B 1 572 ? -21.609 17.828 8.766 1 95.88 572 MET B N 1
ATOM 10005 C CA . MET B 1 572 ? -22.188 19.141 8.469 1 95.88 572 MET B CA 1
ATOM 10006 C C . MET B 1 572 ? -22.125 19.422 6.973 1 95.88 572 MET B C 1
ATOM 10008 O O . MET B 1 572 ? -23.109 19.906 6.391 1 95.88 572 MET B O 1
ATOM 10012 N N . SER B 1 573 ? -21.016 19.141 6.379 1 95.38 573 SER B N 1
ATOM 10013 C CA . SER B 1 573 ? -20.797 19.391 4.961 1 95.38 573 SER B CA 1
ATOM 10014 C C . SER B 1 573 ? -21.797 18.625 4.102 1 95.38 573 SER B C 1
ATOM 10016 O O . SER B 1 573 ? -22.359 19.172 3.158 1 95.38 573 SER B O 1
ATOM 10018 N N . LEU B 1 574 ? -22.016 17.406 4.406 1 95.88 574 LEU B N 1
ATOM 10019 C CA . LEU B 1 574 ? -22.891 16.547 3.627 1 95.88 574 LEU B CA 1
ATOM 10020 C C . LEU B 1 574 ? -24.344 17.016 3.727 1 95.88 574 LEU B C 1
ATOM 10022 O O . LEU B 1 574 ? -25.094 16.891 2.762 1 95.88 574 LEU B O 1
ATOM 10026 N N . ALA B 1 575 ? -24.703 17.562 4.832 1 95.19 575 ALA B N 1
ATOM 10027 C CA . ALA B 1 575 ? -26.062 18.047 5.031 1 95.19 575 ALA B CA 1
ATOM 10028 C C . ALA B 1 575 ? -26.266 19.406 4.363 1 95.19 575 ALA B C 1
ATOM 10030 O O . ALA B 1 575 ? -27.375 19.734 3.93 1 95.19 575 ALA B O 1
ATOM 10031 N N . ASP B 1 576 ? -25.297 20.203 4.277 1 92.19 576 ASP B N 1
ATOM 10032 C CA . ASP B 1 576 ? -25.375 21.594 3.865 1 92.19 576 ASP B CA 1
ATOM 10033 C C . ASP B 1 576 ? -25.891 21.719 2.434 1 92.19 576 ASP B C 1
ATOM 10035 O O . ASP B 1 576 ? -26.516 22.719 2.078 1 92.19 576 ASP B O 1
ATOM 10039 N N . GLN B 1 577 ? -25.656 20.766 1.68 1 81.25 577 GLN B N 1
ATOM 10040 C CA . GLN B 1 577 ? -26.125 20.812 0.3 1 81.25 577 GLN B CA 1
ATOM 10041 C C . GLN B 1 577 ? -27.656 20.859 0.239 1 81.25 577 GLN B C 1
ATOM 10043 O O . GLN B 1 577 ? -28.234 21.422 -0.69 1 81.25 577 GLN B O 1
ATOM 10048 N N . ASP B 1 578 ? -28.281 20.312 1.213 1 88.56 578 ASP B N 1
ATOM 10049 C CA . ASP B 1 578 ? -29.719 20.156 1.188 1 88.56 578 ASP B CA 1
ATOM 10050 C C . ASP B 1 578 ? -30.406 21.156 2.125 1 88.56 578 ASP B C 1
ATOM 10052 O O . ASP B 1 578 ? -31.594 21.438 1.987 1 88.56 578 ASP B O 1
ATOM 10056 N N . ILE B 1 579 ? -29.75 21.703 3.082 1 90.44 579 ILE B N 1
ATOM 10057 C CA . ILE B 1 579 ? -30.359 22.516 4.133 1 90.44 579 ILE B CA 1
ATOM 10058 C C . ILE B 1 579 ? -30.453 23.969 3.666 1 90.44 579 ILE B C 1
ATOM 10060 O O . ILE B 1 579 ? -31.297 24.719 4.152 1 90.44 579 ILE B O 1
ATOM 10064 N N . GLY B 1 580 ? -29.641 24.328 2.754 1 85.31 580 GLY B N 1
ATOM 10065 C CA . GLY B 1 580 ? -29.672 25.688 2.234 1 85.31 580 GLY B CA 1
ATOM 10066 C C . GLY B 1 580 ? -28.578 26.562 2.797 1 85.31 580 GLY B C 1
ATOM 10067 O O . GLY B 1 580 ? -27.625 26.078 3.408 1 85.31 580 GLY B O 1
ATOM 10068 N N . GLU B 1 581 ? -28.75 27.891 2.562 1 87.31 581 GLU B N 1
ATOM 10069 C CA . GLU B 1 581 ? -27.734 28.859 2.957 1 87.31 581 GLU B CA 1
ATOM 10070 C C . GLU B 1 581 ? -27.844 29.219 4.434 1 87.31 581 GLU B C 1
ATOM 10072 O O . GLU B 1 581 ? -28.891 29.672 4.887 1 87.31 581 GLU B O 1
ATOM 10077 N N . ILE B 1 582 ? -26.781 29.062 5.121 1 91.38 582 ILE B N 1
ATOM 10078 C CA . ILE B 1 582 ? -26.719 29.297 6.562 1 91.38 582 ILE B CA 1
ATOM 10079 C C . ILE B 1 582 ? -26.031 30.625 6.844 1 91.38 582 ILE B C 1
ATOM 10081 O O . ILE B 1 582 ? -24.969 30.922 6.281 1 91.38 582 ILE B O 1
ATOM 10085 N N . ILE B 1 583 ? -26.625 31.422 7.656 1 88.44 583 ILE B N 1
ATOM 10086 C CA . ILE B 1 583 ? -26.031 32.719 7.934 1 88.44 583 ILE B CA 1
ATOM 10087 C C . ILE B 1 583 ? -25.359 32.688 9.305 1 88.44 583 ILE B C 1
ATOM 10089 O O . ILE B 1 583 ? -24.469 33.5 9.578 1 88.44 583 ILE B O 1
ATOM 10093 N N . TYR B 1 584 ? -25.828 31.859 10.164 1 91.62 584 TYR B N 1
ATOM 10094 C CA . TYR B 1 584 ? -25.234 31.656 11.477 1 91.62 584 TYR B CA 1
ATOM 10095 C C . TYR B 1 584 ? -25.438 30.234 11.961 1 91.62 584 TYR B C 1
ATOM 10097 O O . TYR B 1 584 ? -26.438 29.594 11.609 1 91.62 584 TYR B O 1
ATOM 10105 N N . GLU B 1 585 ? -24.516 29.781 12.703 1 94.31 585 GLU B N 1
ATOM 10106 C CA . GLU B 1 585 ? -24.688 28.438 13.25 1 94.31 585 GLU B CA 1
ATOM 10107 C C . GLU B 1 585 ? -23.938 28.281 14.562 1 94.31 585 GLU B C 1
ATOM 10109 O O . GLU B 1 585 ? -22.969 29 14.82 1 94.31 585 GLU B O 1
ATOM 10114 N N . ASP B 1 586 ? -24.359 27.422 15.406 1 95.69 586 ASP B N 1
ATOM 10115 C CA . ASP B 1 586 ? -23.641 26.969 16.594 1 95.69 586 ASP B CA 1
ATOM 10116 C C . ASP B 1 586 ? -23.953 25.5 16.891 1 95.69 586 ASP B C 1
ATOM 10118 O O . ASP B 1 586 ? -24.875 24.922 16.312 1 95.69 586 ASP B O 1
ATOM 10122 N N . ILE B 1 587 ? -23.141 24.844 17.688 1 97.19 587 ILE B N 1
ATOM 10123 C CA . ILE B 1 587 ? -23.266 23.422 18.016 1 97.19 587 ILE B CA 1
ATOM 10124 C C . ILE B 1 587 ? -23.266 23.234 19.531 1 97.19 587 ILE B C 1
ATOM 10126 O O . ILE B 1 587 ? -22.203 23.172 20.156 1 97.19 587 ILE B O 1
ATOM 10130 N N . PRO B 1 588 ? -24.406 23.016 20.094 1 95.75 588 PRO B N 1
ATOM 10131 C CA . PRO B 1 588 ? -24.469 22.797 21.531 1 95.75 588 PRO B CA 1
ATOM 10132 C C . PRO B 1 588 ? -23.766 21.5 21.953 1 95.75 588 PRO B C 1
ATOM 10134 O O . PRO B 1 588 ? -23.109 21.469 23 1 95.75 588 PRO B O 1
ATOM 10137 N N . VAL B 1 589 ? -23.984 20.484 21.172 1 95.75 589 VAL B N 1
ATOM 10138 C CA . VAL B 1 589 ? -23.406 19.203 21.578 1 95.75 589 VAL B CA 1
ATOM 10139 C C . VAL B 1 589 ? -23.047 18.391 20.328 1 95.75 589 VAL B C 1
ATOM 10141 O O . VAL B 1 589 ? -23.781 18.391 19.344 1 95.75 589 VAL B O 1
ATOM 10144 N N . CYS B 1 590 ? -21.953 17.719 20.375 1 97.06 590 CYS B N 1
ATOM 10145 C CA . CYS B 1 590 ? -21.469 16.75 19.391 1 97.06 590 CYS B CA 1
ATOM 10146 C C . CYS B 1 590 ? -20.812 15.562 20.094 1 97.06 590 CYS B C 1
ATOM 10148 O O . CYS B 1 590 ? -19.922 15.742 20.922 1 97.06 590 CYS B O 1
ATOM 10150 N N . ILE B 1 591 ? -21.234 14.398 19.844 1 95.5 591 ILE B N 1
ATOM 10151 C CA . ILE B 1 591 ? -20.625 13.219 20.438 1 95.5 591 ILE B CA 1
ATOM 10152 C C . ILE B 1 591 ? -20.156 12.258 19.344 1 95.5 591 ILE B C 1
ATOM 10154 O O . ILE B 1 591 ? -20.719 12.242 18.25 1 95.5 591 ILE B O 1
ATOM 10158 N N . ASN B 1 592 ? -19.188 11.461 19.625 1 95.38 592 ASN B N 1
ATOM 10159 C CA . ASN B 1 592 ? -18.641 10.484 18.703 1 95.38 592 ASN B CA 1
ATOM 10160 C C . ASN B 1 592 ? -18.719 9.062 19.266 1 95.38 592 ASN B C 1
ATOM 10162 O O . ASN B 1 592 ? -17.734 8.555 19.812 1 95.38 592 ASN B O 1
ATOM 10166 N N . PRO B 1 593 ? -19.75 8.352 18.969 1 94 593 PRO B N 1
ATOM 10167 C CA . PRO B 1 593 ? -19.969 7.027 19.547 1 94 593 PRO B CA 1
ATOM 10168 C C . PRO B 1 593 ? -18.984 5.98 19.016 1 94 593 PRO B C 1
ATOM 10170 O O . PRO B 1 593 ? -18.578 5.074 19.734 1 94 593 PRO B O 1
ATOM 10173 N N . ASN B 1 594 ? -18.703 6.031 17.703 1 94.62 594 ASN B N 1
ATOM 10174 C CA . ASN B 1 594 ? -17.828 5.027 17.109 1 94.62 594 ASN B CA 1
ATOM 10175 C C . ASN B 1 594 ? -16.672 5.672 16.359 1 94.62 594 ASN B C 1
ATOM 10177 O O . ASN B 1 594 ? -16.797 6.773 15.828 1 94.62 594 ASN B O 1
ATOM 10181 N N . LYS B 1 595 ? -15.602 4.898 16.312 1 92.88 595 LYS B N 1
ATOM 10182 C CA . LYS B 1 595 ? -14.406 5.332 15.609 1 92.88 595 LYS B CA 1
ATOM 10183 C C . LYS B 1 595 ? -14.625 5.316 14.102 1 92.88 595 LYS B C 1
ATOM 10185 O O . LYS B 1 595 ? -15.422 4.535 13.594 1 92.88 595 LYS B O 1
ATOM 10190 N N . VAL B 1 596 ? -14.008 6.234 13.438 1 96 596 VAL B N 1
ATOM 10191 C CA . VAL B 1 596 ? -13.945 6.258 11.977 1 96 596 VAL B CA 1
ATOM 10192 C C . VAL B 1 596 ? -12.508 5.992 11.516 1 96 596 VAL B C 1
ATOM 10194 O O . VAL B 1 596 ? -11.562 6.598 12.031 1 96 596 VAL B O 1
ATOM 10197 N N . ASN B 1 597 ? -12.359 5.051 10.602 1 94.81 597 ASN B N 1
ATOM 10198 C CA . ASN B 1 597 ? -11.039 4.676 10.102 1 94.81 597 ASN B CA 1
ATOM 10199 C C . ASN B 1 597 ? -10.797 5.234 8.703 1 94.81 597 ASN B C 1
ATOM 10201 O O . ASN B 1 597 ? -11.727 5.707 8.047 1 94.81 597 ASN B O 1
ATOM 10205 N N . PHE B 1 598 ? -9.531 5.191 8.305 1 94.69 598 PHE B N 1
ATOM 10206 C CA . PHE B 1 598 ? -9.172 5.602 6.953 1 94.69 598 PHE B CA 1
ATOM 10207 C C . PHE B 1 598 ? -9.914 4.758 5.918 1 94.69 598 PHE B C 1
ATOM 10209 O O . PHE B 1 598 ? -9.984 3.535 6.047 1 94.69 598 PHE B O 1
ATOM 10216 N N . GLY B 1 599 ? -10.5 5.434 4.922 1 93.81 599 GLY B N 1
ATOM 10217 C CA . GLY B 1 599 ? -11.188 4.719 3.857 1 93.81 599 GLY B CA 1
ATOM 10218 C C . GLY B 1 599 ? -12.664 4.512 4.133 1 93.81 599 GLY B C 1
ATOM 10219 O O . GLY B 1 599 ? -13.414 4.121 3.238 1 93.81 599 GLY B O 1
ATOM 10220 N N . ASP B 1 600 ? -13.141 4.793 5.277 1 95.75 600 ASP B N 1
ATOM 10221 C CA . ASP B 1 600 ? -14.57 4.668 5.57 1 95.75 600 ASP B CA 1
ATOM 10222 C C . ASP B 1 600 ? -15.383 5.676 4.766 1 95.75 600 ASP B C 1
ATOM 10224 O O . ASP B 1 600 ? -14.945 6.809 4.547 1 95.75 600 ASP B O 1
ATOM 10228 N N . GLN B 1 601 ? -16.469 5.238 4.32 1 97.88 601 GLN B N 1
ATOM 10229 C CA . GLN B 1 601 ? -17.453 6.137 3.717 1 97.88 601 GLN B CA 1
ATOM 10230 C C . GLN B 1 601 ? -18.391 6.707 4.77 1 97.88 601 GLN B C 1
ATOM 10232 O O . GLN B 1 601 ? -18.938 5.961 5.586 1 97.88 601 GLN B O 1
ATOM 10237 N N . LEU B 1 602 ? -18.609 7.996 4.715 1 98.12 602 LEU B N 1
ATOM 10238 C CA . LEU B 1 602 ? -19.5 8.664 5.648 1 98.12 602 LEU B CA 1
ATOM 10239 C C . LEU B 1 602 ? -20.766 9.164 4.938 1 98.12 602 LEU B C 1
ATOM 10241 O O . LEU B 1 602 ? -20.672 9.734 3.846 1 98.12 602 LEU B O 1
ATOM 10245 N N . GLY B 1 603 ? -21.922 8.812 5.48 1 97.81 603 GLY B N 1
ATOM 10246 C CA . GLY B 1 603 ? -23.219 9.383 5.129 1 97.81 603 GLY B CA 1
ATOM 10247 C C . GLY B 1 603 ? -23.906 10.055 6.301 1 97.81 603 GLY B C 1
ATOM 10248 O O . GLY B 1 603 ? -23.469 9.938 7.445 1 97.81 603 GLY B O 1
ATOM 10249 N N . VAL B 1 604 ? -24.953 10.867 5.992 1 98 604 VAL B N 1
ATOM 10250 C CA . VAL B 1 604 ? -25.578 11.594 7.094 1 98 604 VAL B CA 1
ATOM 10251 C C . VAL B 1 604 ? -27.109 11.523 6.957 1 98 604 VAL B C 1
ATOM 10253 O O . VAL B 1 604 ? -27.641 11.625 5.852 1 98 604 VAL B O 1
ATOM 10256 N N . MET B 1 605 ? -27.75 11.273 8.023 1 97.5 605 MET B N 1
ATOM 10257 C CA . MET B 1 605 ? -29.172 11.547 8.141 1 97.5 605 MET B CA 1
ATOM 10258 C C . MET B 1 605 ? -29.438 12.68 9.133 1 97.5 605 MET B C 1
ATOM 10260 O O . MET B 1 605 ? -28.734 12.789 10.148 1 97.5 605 MET B O 1
ATOM 10264 N N . THR B 1 606 ? -30.359 13.555 8.867 1 97.38 606 THR B N 1
ATOM 10265 C CA . THR B 1 606 ? -30.641 14.742 9.664 1 97.38 606 THR B CA 1
ATOM 10266 C C . THR B 1 606 ? -32.094 14.742 10.125 1 97.38 606 THR B C 1
ATOM 10268 O O . THR B 1 606 ? -33.031 14.664 9.312 1 97.38 606 THR B O 1
ATOM 10271 N N . PHE B 1 607 ? -32.281 14.805 11.414 1 97.12 607 PHE B N 1
ATOM 10272 C CA . PHE B 1 607 ? -33.594 14.969 12.016 1 97.12 607 PHE B CA 1
ATOM 10273 C C . PHE B 1 607 ? -33.844 16.438 12.352 1 97.12 607 PHE B C 1
ATOM 10275 O O . PHE B 1 607 ? -33.062 17.078 13.031 1 97.12 607 PHE B O 1
ATOM 10282 N N . ILE B 1 608 ? -34.969 17 11.852 1 97 608 ILE B N 1
ATOM 10283 C CA . ILE B 1 608 ? -35.344 18.359 12.172 1 97 608 ILE B CA 1
ATOM 10284 C C . ILE B 1 608 ? -36.062 18.406 13.531 1 97 608 ILE B C 1
ATOM 10286 O O . ILE B 1 608 ? -37.219 18.031 13.648 1 97 608 ILE B O 1
ATOM 10290 N N . VAL B 1 609 ? -35.375 18.922 14.484 1 95.94 609 VAL B N 1
ATOM 10291 C CA . VAL B 1 609 ? -35.875 18.875 15.852 1 95.94 609 VAL B CA 1
ATOM 10292 C C . VAL B 1 609 ? -36.906 19.969 16.062 1 95.94 609 VAL B C 1
ATOM 10294 O O . VAL B 1 609 ? -38 19.719 16.609 1 95.94 609 VAL B O 1
ATOM 10297 N N . ASP B 1 610 ? -36.531 21.219 15.656 1 94.88 610 ASP B N 1
ATOM 10298 C CA . ASP B 1 610 ? -37.406 22.359 15.875 1 94.88 610 ASP B CA 1
ATOM 10299 C C . ASP B 1 610 ? -37.125 23.469 14.852 1 94.88 610 ASP B C 1
ATOM 10301 O O . ASP B 1 610 ? -36.094 23.453 14.172 1 94.88 610 ASP B O 1
ATOM 10305 N N . ARG B 1 611 ? -38.094 24.344 14.719 1 95.5 611 ARG B N 1
ATOM 10306 C CA . ARG B 1 611 ? -38.031 25.531 13.875 1 95.5 611 ARG B CA 1
ATOM 10307 C C . ARG B 1 611 ? -38.781 26.703 14.523 1 95.5 611 ARG B C 1
ATOM 10309 O O . ARG B 1 611 ? -39.969 26.594 14.836 1 95.5 611 ARG B O 1
ATOM 10316 N N . ASN B 1 612 ? -38.031 27.766 14.68 1 94.75 612 ASN B N 1
ATOM 10317 C CA . ASN B 1 612 ? -38.625 28.922 15.344 1 94.75 612 ASN B CA 1
ATOM 10318 C C . ASN B 1 612 ? -38.344 30.203 14.562 1 94.75 612 ASN B C 1
ATOM 10320 O O . ASN B 1 612 ? -37.344 30.281 13.82 1 94.75 612 ASN B O 1
ATOM 10324 N N . ASP B 1 613 ? -39.219 31.188 14.805 1 91.81 613 ASP B N 1
ATOM 10325 C CA . ASP B 1 613 ? -38.938 32.531 14.289 1 91.81 613 ASP B CA 1
ATOM 10326 C C . ASP B 1 613 ? -37.875 33.219 15.133 1 91.81 613 ASP B C 1
ATOM 10328 O O . ASP B 1 613 ? -37.75 32.969 16.328 1 91.81 613 ASP B O 1
ATOM 10332 N N . VAL B 1 614 ? -37.156 33.969 14.43 1 91 614 VAL B N 1
ATOM 10333 C CA . VAL B 1 614 ? -36.156 34.719 15.148 1 91 614 VAL B CA 1
ATOM 10334 C C . VAL B 1 614 ? -36.781 36.031 15.664 1 91 614 VAL B C 1
ATOM 10336 O O . VAL B 1 614 ? -37.344 36.812 14.898 1 91 614 VAL B O 1
ATOM 10339 N N . SER B 1 615 ? -36.625 36.188 16.969 1 85.31 615 SER B N 1
ATOM 10340 C CA . SER B 1 615 ? -37.188 37.375 17.578 1 85.31 615 SER B CA 1
ATOM 10341 C C . SER B 1 615 ? -36.594 38.656 16.984 1 85.31 615 SER B C 1
ATOM 10343 O O . SER B 1 615 ? -35.375 38.844 16.969 1 85.31 615 SER B O 1
ATOM 10345 N N . GLY B 1 616 ? -37.375 39.531 16.5 1 82.06 616 GLY B N 1
ATOM 10346 C CA . GLY B 1 616 ? -36.969 40.812 15.992 1 82.06 616 GLY B CA 1
ATOM 10347 C C . GLY B 1 616 ? -36.5 40.75 14.547 1 82.06 616 GLY B C 1
ATOM 10348 O O . GLY B 1 616 ? -36.188 41.781 13.953 1 82.06 616 GLY B O 1
ATOM 10349 N N . ALA B 1 617 ? -36.5 39.625 13.984 1 87.19 617 ALA B N 1
ATOM 10350 C CA . ALA B 1 617 ? -36.062 39.469 12.594 1 87.19 617 ALA B CA 1
ATOM 10351 C C . ALA B 1 617 ? -36.906 38.406 11.883 1 87.19 617 ALA B C 1
ATOM 10353 O O . ALA B 1 617 ? -36.469 37.281 11.648 1 87.19 617 ALA B O 1
ATOM 10354 N N . PRO B 1 618 ? -38.062 38.812 11.445 1 85.75 618 PRO B N 1
ATOM 10355 C CA . PRO B 1 618 ? -39.031 37.844 10.898 1 85.75 618 PRO B CA 1
ATOM 10356 C C . PRO B 1 618 ? -38.562 37.219 9.586 1 85.75 618 PRO B C 1
ATOM 10358 O O . PRO B 1 618 ? -39.125 36.219 9.148 1 85.75 618 PRO B O 1
ATOM 10361 N N . GLU B 1 619 ? -37.625 37.781 8.914 1 88.38 619 GLU B N 1
ATOM 10362 C CA . GLU B 1 619 ? -37.125 37.25 7.648 1 88.38 619 GLU B CA 1
ATOM 10363 C C . GLU B 1 619 ? -36.281 36 7.867 1 88.38 619 GLU B C 1
ATOM 10365 O O . GLU B 1 619 ? -36 35.25 6.926 1 88.38 619 GLU B O 1
ATOM 10370 N N . TYR B 1 620 ? -35.906 35.812 9.117 1 91.06 620 TYR B N 1
ATOM 10371 C CA . TYR B 1 620 ? -35.031 34.688 9.414 1 91.06 620 TYR B CA 1
ATOM 10372 C C . TYR B 1 620 ? -35.781 33.625 10.188 1 91.06 620 TYR B C 1
ATOM 10374 O O . TYR B 1 620 ? -36.812 33.906 10.82 1 91.06 620 TYR B O 1
ATOM 10382 N N . GLU B 1 621 ? -35.344 32.469 10.07 1 93.5 621 GLU B N 1
ATOM 10383 C CA . GLU B 1 621 ? -35.781 31.344 10.898 1 93.5 621 GLU B CA 1
ATOM 10384 C C . GLU B 1 621 ? -34.594 30.656 11.586 1 93.5 621 GLU B C 1
ATOM 10386 O O . GLU B 1 621 ? -33.5 30.625 11.039 1 93.5 621 GLU B O 1
ATOM 10391 N N . GLU B 1 622 ? -34.844 30.203 12.75 1 95.12 622 GLU B N 1
ATOM 10392 C CA . GLU B 1 622 ? -33.875 29.422 13.516 1 95.12 622 GLU B CA 1
ATOM 10393 C C . GLU B 1 622 ? -34.312 27.953 13.609 1 95.12 622 GLU B C 1
ATOM 10395 O O . GLU B 1 622 ? -35.438 27.656 14.047 1 95.12 622 GLU B O 1
ATOM 10400 N N . ILE B 1 623 ? -33.406 27.094 13.172 1 96.19 623 ILE B N 1
ATOM 10401 C CA . ILE B 1 623 ? -33.75 25.672 13.102 1 96.19 623 ILE B CA 1
ATOM 10402 C C . ILE B 1 623 ? -32.719 24.859 13.898 1 96.19 623 ILE B C 1
ATOM 10404 O O . ILE B 1 623 ? -31.516 25.125 13.82 1 96.19 623 ILE B O 1
ATOM 10408 N N . THR B 1 624 ? -33.219 23.906 14.695 1 96.62 624 THR B N 1
ATOM 10409 C CA . THR B 1 624 ? -32.375 22.953 15.383 1 96.62 624 THR B CA 1
ATOM 10410 C C . THR B 1 624 ? -32.344 21.625 14.648 1 96.62 624 THR B C 1
ATOM 10412 O O . THR B 1 624 ? -33.375 21 14.453 1 96.62 624 THR B O 1
ATOM 10415 N N . LEU B 1 625 ? -31.203 21.234 14.234 1 96.75 625 LEU B N 1
ATOM 10416 C CA . LEU B 1 625 ? -30.984 20 13.492 1 96.75 625 LEU B CA 1
ATOM 10417 C C . LEU B 1 625 ? -30.203 18.984 14.32 1 96.75 625 LEU B C 1
ATOM 10419 O O . LEU B 1 625 ? -29.375 19.375 15.148 1 96.75 625 LEU B O 1
ATOM 10423 N N . LYS B 1 626 ? -30.453 17.781 14.148 1 97.31 626 LYS B N 1
ATOM 10424 C CA . LYS B 1 626 ? -29.641 16.703 14.695 1 97.31 626 LYS B CA 1
ATOM 10425 C C . LYS B 1 626 ? -29.078 15.82 13.586 1 97.31 626 LYS B C 1
ATOM 10427 O O . LYS B 1 626 ? -29.828 15.094 12.922 1 97.31 626 LYS B O 1
ATOM 10432 N N . HIS B 1 627 ? -27.812 15.859 13.375 1 97.62 627 HIS B N 1
ATOM 10433 C CA . HIS B 1 627 ? -27.125 15.109 12.328 1 97.62 627 HIS B CA 1
ATOM 10434 C C . HIS B 1 627 ? -26.578 13.789 12.875 1 97.62 627 HIS B C 1
ATOM 10436 O O . HIS B 1 627 ? -25.922 13.766 13.922 1 97.62 627 HIS B O 1
ATOM 10442 N N . PHE B 1 628 ? -26.812 12.711 12.211 1 97.81 628 PHE B N 1
ATOM 10443 C CA . PHE B 1 628 ? -26.188 11.414 12.461 1 97.81 628 PHE B CA 1
ATOM 10444 C C . PHE B 1 628 ? -25.25 11.039 11.328 1 97.81 628 PHE B C 1
ATOM 10446 O O . PHE B 1 628 ? -25.688 10.727 10.219 1 97.81 628 PHE B O 1
ATOM 10453 N N . VAL B 1 629 ? -24.016 11.07 11.602 1 98.44 629 VAL B N 1
ATOM 10454 C CA . VAL B 1 629 ? -23.031 10.625 10.625 1 98.44 629 VAL B CA 1
ATOM 10455 C C . VAL B 1 629 ? -22.859 9.109 10.703 1 98.44 629 VAL B C 1
ATOM 10457 O O . VAL B 1 629 ? -22.578 8.57 11.773 1 98.44 629 VAL B O 1
ATOM 10460 N N . LEU B 1 630 ? -23 8.461 9.617 1 98.19 630 LEU B N 1
ATOM 10461 C CA . LEU B 1 630 ? -22.984 7.004 9.57 1 98.19 630 LEU B CA 1
ATOM 10462 C C . LEU B 1 630 ? -21.812 6.504 8.727 1 98.19 630 LEU B C 1
ATOM 10464 O O . LEU B 1 630 ? -21.547 7.035 7.645 1 98.19 630 LEU B O 1
ATOM 10468 N N . LYS B 1 631 ? -21.172 5.488 9.242 1 97.12 631 LYS B N 1
ATOM 10469 C CA . LYS B 1 631 ? -20.062 4.938 8.477 1 97.12 631 LYS B CA 1
ATOM 10470 C C . LYS B 1 631 ? -20.484 3.689 7.707 1 97.12 631 LYS B C 1
ATOM 10472 O O . LYS B 1 631 ? -21.25 2.875 8.211 1 97.12 631 LYS B O 1
ATOM 10477 N N . ASN B 1 632 ? -20 3.568 6.484 1 96.38 632 ASN B N 1
ATOM 10478 C CA . ASN B 1 632 ? -20.141 2.406 5.613 1 96.38 632 ASN B CA 1
ATOM 10479 C C . ASN B 1 632 ? -21.578 1.881 5.598 1 96.38 632 ASN B C 1
ATOM 10481 O O . ASN B 1 632 ? -21.797 0.682 5.766 1 96.38 632 ASN B O 1
ATOM 10485 N N . THR B 1 633 ? -22.469 2.801 5.418 1 96.25 633 THR B N 1
ATOM 10486 C CA . THR B 1 633 ? -23.891 2.484 5.391 1 96.25 633 THR B CA 1
ATOM 10487 C C . THR B 1 633 ? -24.516 2.896 4.059 1 96.25 633 THR B C 1
ATOM 10489 O O . THR B 1 633 ? -24.203 3.969 3.529 1 96.25 633 THR B O 1
ATOM 10492 N N . SER B 1 634 ? -25.391 2.033 3.502 1 95.38 634 SER B N 1
ATOM 10493 C CA . SER B 1 634 ? -26.141 2.371 2.291 1 95.38 634 SER B CA 1
ATOM 10494 C C . SER B 1 634 ? -27.219 3.404 2.578 1 95.38 634 SER B C 1
ATOM 10496 O O . SER B 1 634 ? -28.188 3.117 3.285 1 95.38 634 SER B O 1
ATOM 10498 N N . MET B 1 635 ? -27.094 4.57 2 1 95.69 635 MET B N 1
ATOM 10499 C CA . MET B 1 635 ? -28.078 5.629 2.215 1 95.69 635 MET B CA 1
ATOM 10500 C C . MET B 1 635 ? -29.406 5.289 1.527 1 95.69 635 MET B C 1
ATOM 10502 O O . MET B 1 635 ? -30.469 5.664 2.008 1 95.69 635 MET B O 1
ATOM 10506 N N . GLU B 1 636 ? -29.328 4.531 0.446 1 94.44 636 GLU B N 1
ATOM 10507 C CA . GLU B 1 636 ? -30.531 4.07 -0.252 1 94.44 636 GLU B CA 1
ATOM 10508 C C . GLU B 1 636 ? -31.344 3.117 0.62 1 94.44 636 GLU B C 1
ATOM 10510 O O . GLU B 1 636 ? -32.562 3.209 0.669 1 94.44 636 GLU B O 1
ATOM 10515 N N . LEU B 1 637 ? -30.625 2.27 1.258 1 94 637 LEU B N 1
ATOM 10516 C CA . LEU B 1 637 ? -31.297 1.331 2.148 1 94 637 LEU B CA 1
ATOM 10517 C C . LEU B 1 637 ? -31.984 2.068 3.293 1 94 637 LEU B C 1
ATOM 10519 O O . LEU B 1 637 ? -33.094 1.688 3.713 1 94 637 LEU B O 1
ATOM 10523 N N . LEU B 1 638 ? -31.453 3.113 3.773 1 94.69 638 LEU B N 1
ATOM 10524 C CA . LEU B 1 638 ? -32 3.857 4.898 1 94.69 638 LEU B CA 1
ATOM 10525 C C . LEU B 1 638 ? -33.312 4.516 4.52 1 94.69 638 LEU B C 1
ATOM 10527 O O . LEU B 1 638 ? -34.156 4.801 5.391 1 94.69 638 LEU B O 1
ATOM 10531 N N . ARG B 1 639 ? -33.531 4.73 3.279 1 94.75 639 ARG B N 1
ATOM 10532 C CA . ARG B 1 639 ? -34.781 5.324 2.822 1 94.75 639 ARG B CA 1
ATOM 10533 C C . ARG B 1 639 ? -35.875 4.281 2.754 1 94.75 639 ARG B C 1
ATOM 10535 O O . ARG B 1 639 ? -37.062 4.625 2.658 1 94.75 639 ARG B O 1
ATOM 10542 N N . GLU B 1 640 ? -35.5 3.068 2.824 1 94.88 640 GLU B N 1
ATOM 10543 C CA . GLU B 1 640 ? -36.469 1.989 2.662 1 94.88 640 GLU B CA 1
ATOM 10544 C C . GLU B 1 640 ? -36.781 1.341 4.004 1 94.88 640 GLU B C 1
ATOM 10546 O O . GLU B 1 640 ? -37.656 0.454 4.074 1 94.88 640 GLU B O 1
ATOM 10551 N N . ILE B 1 641 ? -36.125 1.795 5.043 1 94.12 641 ILE B N 1
ATOM 10552 C CA . ILE B 1 641 ? -36.375 1.155 6.332 1 94.12 641 ILE B CA 1
ATOM 10553 C C . ILE B 1 641 ? -36.812 2.203 7.348 1 94.12 641 ILE B C 1
ATOM 10555 O O . ILE B 1 641 ? -36.625 3.404 7.129 1 94.12 641 ILE B O 1
ATOM 10559 N N . ASP B 1 642 ? -37.406 1.636 8.445 1 94 642 ASP B N 1
ATOM 10560 C CA . ASP B 1 642 ? -37.812 2.49 9.562 1 94 642 ASP B CA 1
ATOM 10561 C C . ASP B 1 642 ? -36.719 2.564 10.617 1 94 642 ASP B C 1
ATOM 10563 O O . ASP B 1 642 ? -36.031 1.567 10.898 1 94 642 ASP B O 1
ATOM 10567 N N . VAL B 1 643 ? -36.5 3.709 11.102 1 94.44 643 VAL B N 1
ATOM 10568 C CA . VAL B 1 643 ? -35.531 3.934 12.172 1 94.44 643 VAL B CA 1
ATOM 10569 C C . VAL B 1 643 ? -36.25 4.336 13.453 1 94.44 643 VAL B C 1
ATOM 10571 O O . VAL B 1 643 ? -37.25 5.066 13.406 1 94.44 643 VAL B O 1
ATOM 10574 N N . PRO B 1 644 ? -35.781 3.838 14.562 1 93.62 644 PRO B N 1
ATOM 10575 C CA . PRO B 1 644 ? -36.469 4.16 15.812 1 93.62 644 PRO B CA 1
ATOM 10576 C C . PRO B 1 644 ? -36.438 5.652 16.125 1 93.62 644 PRO B C 1
ATOM 10578 O O . PRO B 1 644 ? -35.375 6.266 16.172 1 93.62 644 PRO B O 1
ATOM 10581 N N . ILE B 1 645 ? -37.531 6.199 16.531 1 92.88 645 ILE B N 1
ATOM 10582 C CA . ILE B 1 645 ? -37.688 7.625 16.797 1 92.88 645 ILE B CA 1
ATOM 10583 C C . ILE B 1 645 ? -36.906 7.984 18.062 1 92.88 645 ILE B C 1
ATOM 10585 O O . ILE B 1 645 ? -36.5 9.133 18.234 1 92.88 645 ILE B O 1
ATOM 10589 N N . LYS B 1 646 ? -36.656 7.004 18.922 1 92.12 646 LYS B N 1
ATOM 10590 C CA . LYS B 1 646 ? -35.938 7.207 20.172 1 92.12 646 LYS B CA 1
ATOM 10591 C C . LYS B 1 646 ? -34.531 7.707 19.922 1 92.12 646 LYS B C 1
ATOM 10593 O O . LYS B 1 646 ? -33.906 8.344 20.797 1 92.12 646 LYS B O 1
ATOM 10598 N N . LEU B 1 647 ? -34.031 7.441 18.781 1 92.44 647 LEU B N 1
ATOM 10599 C CA . LEU B 1 647 ? -32.688 7.91 18.422 1 92.44 647 LEU B CA 1
ATOM 10600 C C . LEU B 1 647 ? -32.625 9.43 18.406 1 92.44 647 LEU B C 1
ATOM 10602 O O . LEU B 1 647 ? -31.578 10.023 18.656 1 92.44 647 LEU B O 1
ATOM 10606 N N . PHE B 1 648 ? -33.812 10.023 18.203 1 90.88 648 PHE B N 1
ATOM 10607 C CA . PHE B 1 648 ? -33.812 11.461 17.938 1 90.88 648 PHE B CA 1
ATOM 10608 C C . PHE B 1 648 ? -34.406 12.227 19.109 1 90.88 648 PHE B C 1
ATOM 10610 O O . PHE B 1 648 ? -34.156 13.422 19.266 1 90.88 648 PHE B O 1
ATOM 10617 N N . GLU B 1 649 ? -35.25 11.641 19.938 1 81.06 649 GLU B N 1
ATOM 10618 C CA . GLU B 1 649 ? -36.031 12.328 20.938 1 81.06 649 GLU B CA 1
ATOM 10619 C C . GLU B 1 649 ? -35.25 12.5 22.234 1 81.06 649 GLU B C 1
ATOM 10621 O O . GLU B 1 649 ? -35.469 13.461 22.984 1 81.06 649 GLU B O 1
ATOM 10626 N N . ASN B 1 650 ? -34.406 11.625 22.656 1 68.12 650 ASN B N 1
ATOM 10627 C CA . ASN B 1 650 ? -33.781 11.594 23.984 1 68.12 650 ASN B CA 1
ATOM 10628 C C . ASN B 1 650 ? -32.531 12.461 24.047 1 68.12 650 ASN B C 1
ATOM 10630 O O . ASN B 1 650 ? -31.594 12.164 24.781 1 68.12 650 ASN B O 1
ATOM 10634 N N . GLY B 1 651 ? -32.594 13.633 23.578 1 77.75 651 GLY B N 1
ATOM 10635 C CA . GLY B 1 651 ? -31.344 14.359 23.672 1 77.75 651 GLY B CA 1
ATOM 10636 C C . GLY B 1 651 ? -30.156 13.508 23.281 1 77.75 651 GLY B C 1
ATOM 10637 O O . GLY B 1 651 ? -30.25 12.641 22.406 1 77.75 651 GLY B O 1
ATOM 10638 N N . HIS B 1 652 ? -28.953 13.805 23.812 1 83.62 652 HIS B N 1
ATOM 10639 C CA . HIS B 1 652 ? -27.75 13.016 23.5 1 83.62 652 HIS B CA 1
ATOM 10640 C C . HIS B 1 652 ? -27.562 11.891 24.516 1 83.62 652 HIS B C 1
ATOM 10642 O O . HIS B 1 652 ? -27.547 12.141 25.719 1 83.62 652 HIS B O 1
ATOM 10648 N N . MET B 1 653 ? -27.469 10.703 23.984 1 88.25 653 MET B N 1
ATOM 10649 C CA . MET B 1 653 ? -27.266 9.5 24.781 1 88.25 653 MET B CA 1
ATOM 10650 C C . MET B 1 653 ? -25.797 9.133 24.844 1 88.25 653 MET B C 1
ATOM 10652 O O . MET B 1 653 ? -24.984 9.695 24.109 1 88.25 653 MET B O 1
ATOM 10656 N N . LYS B 1 654 ? -25.562 8.234 25.828 1 88.69 654 LYS B N 1
ATOM 10657 C CA . LYS B 1 654 ? -24.219 7.652 25.844 1 88.69 654 LYS B CA 1
ATOM 10658 C C . LYS B 1 654 ? -24 6.711 24.672 1 88.69 654 LYS B C 1
ATOM 10660 O O . LYS B 1 654 ? -24.953 6.129 24.141 1 88.69 654 LYS B O 1
ATOM 10665 N N . PRO B 1 655 ? -22.797 6.629 24.281 1 90.31 655 PRO B N 1
ATOM 10666 C CA . PRO B 1 655 ? -22.5 5.738 23.156 1 90.31 655 PRO B CA 1
ATOM 10667 C C . PRO B 1 655 ? -23.062 4.336 23.344 1 90.31 655 PRO B C 1
ATOM 10669 O O . PRO B 1 655 ? -23.625 3.764 22.406 1 90.31 655 PRO B O 1
ATOM 10672 N N . SER B 1 656 ? -22.969 3.795 24.547 1 91 656 SER B N 1
ATOM 10673 C CA . SER B 1 656 ? -23.469 2.449 24.812 1 91 656 SER B CA 1
ATOM 10674 C C . SER B 1 656 ? -24.984 2.379 24.641 1 91 656 SER B C 1
ATOM 10676 O O . SER B 1 656 ? -25.531 1.349 24.219 1 91 656 SER B O 1
ATOM 10678 N N . GLU B 1 657 ? -25.594 3.449 24.938 1 92.62 657 GLU B N 1
ATOM 10679 C CA . GLU B 1 657 ? -27.047 3.486 24.797 1 92.62 657 GLU B CA 1
ATOM 10680 C C . GLU B 1 657 ? -27.453 3.49 23.328 1 92.62 657 GLU B C 1
ATOM 10682 O O . GLU B 1 657 ? -28.422 2.824 22.938 1 92.62 657 GLU B O 1
ATOM 10687 N N . TYR B 1 658 ? -26.781 4.281 22.547 1 93.81 658 TYR B N 1
ATOM 10688 C CA . TYR B 1 658 ? -27.031 4.238 21.109 1 93.81 658 TYR B CA 1
ATOM 10689 C C . TYR B 1 658 ? -26.875 2.824 20.562 1 93.81 658 TYR B C 1
ATOM 10691 O O . TYR B 1 658 ? -27.719 2.35 19.797 1 93.81 658 TYR B O 1
ATOM 10699 N N . GLU B 1 659 ? -25.844 2.145 20.984 1 93.88 659 GLU B N 1
ATOM 10700 C CA . GLU B 1 659 ? -25.531 0.81 20.469 1 93.88 659 GLU B CA 1
ATOM 10701 C C . GLU B 1 659 ? -26.594 -0.201 20.906 1 93.88 659 GLU B C 1
ATOM 10703 O O . GLU B 1 659 ? -26.969 -1.075 20.125 1 93.88 659 GLU B O 1
ATOM 10708 N N . HIS B 1 660 ? -27.016 -0.068 22.141 1 93.81 660 HIS B N 1
ATOM 10709 C CA . HIS B 1 660 ? -28.062 -0.961 22.641 1 93.81 660 HIS B CA 1
ATOM 10710 C C . HIS B 1 660 ? -29.359 -0.782 21.859 1 93.81 660 HIS B C 1
ATOM 10712 O O . HIS B 1 660 ? -30.016 -1.764 21.5 1 93.81 660 HIS B O 1
ATOM 10718 N N . LEU B 1 661 ? -29.672 0.438 21.672 1 93.69 661 LEU B N 1
ATOM 10719 C CA . LEU B 1 661 ? -30.875 0.743 20.906 1 93.69 661 LEU B CA 1
ATOM 10720 C C . LEU B 1 661 ? -30.781 0.214 19.484 1 93.69 661 LEU B C 1
ATOM 10722 O O . LEU B 1 661 ? -31.734 -0.386 18.969 1 93.69 661 LEU B O 1
ATOM 10726 N N . CYS B 1 662 ? -29.734 0.428 18.828 1 94.56 662 CYS B N 1
ATOM 10727 C CA . CYS B 1 662 ? -29.547 -0.037 17.469 1 94.56 662 CYS B CA 1
ATOM 10728 C C . CYS B 1 662 ? -29.547 -1.56 17.406 1 94.56 662 CYS B C 1
ATOM 10730 O O . CYS B 1 662 ? -30.141 -2.146 16.5 1 94.56 662 CYS B O 1
ATOM 10732 N N . ALA B 1 663 ? -28.875 -2.248 18.328 1 94.25 663 ALA B N 1
ATOM 10733 C CA . ALA B 1 663 ? -28.812 -3.707 18.344 1 94.25 663 ALA B CA 1
ATOM 10734 C C . ALA B 1 663 ? -30.219 -4.312 18.438 1 94.25 663 ALA B C 1
ATOM 10736 O O . ALA B 1 663 ? -30.5 -5.332 17.812 1 94.25 663 ALA B O 1
ATOM 10737 N N . SER B 1 664 ? -31.078 -3.664 19.172 1 94.62 664 SER B N 1
ATOM 10738 C CA . SER B 1 664 ? -32.406 -4.219 19.453 1 94.62 664 SER B CA 1
ATOM 10739 C C . SER B 1 664 ? -33.406 -3.791 18.406 1 94.62 664 SER B C 1
ATOM 10741 O O . SER B 1 664 ? -34.281 -4.578 18 1 94.62 664 SER B O 1
ATOM 10743 N N . GLN B 1 665 ? -33.281 -2.549 17.938 1 94.56 665 GLN B N 1
ATOM 10744 C CA . GLN B 1 665 ? -34.406 -2.014 17.188 1 94.56 665 GLN B CA 1
ATOM 10745 C C . GLN B 1 665 ? -34 -1.664 15.758 1 94.56 665 GLN B C 1
ATOM 10747 O O . GLN B 1 665 ? -34.844 -1.498 14.883 1 94.56 665 GLN B O 1
ATOM 10752 N N . CYS B 1 666 ? -32.812 -1.526 15.516 1 94.81 666 CYS B N 1
ATOM 10753 C CA . CYS B 1 666 ? -32.344 -1.179 14.18 1 94.81 666 CYS B CA 1
ATOM 10754 C C . CYS B 1 666 ? -30.922 -1.676 13.953 1 94.81 666 CYS B C 1
ATOM 10756 O O . CYS B 1 666 ? -30 -0.875 13.82 1 94.81 666 CYS B O 1
ATOM 10758 N N . PRO B 1 667 ? -30.703 -2.967 13.734 1 92.75 667 PRO B N 1
ATOM 10759 C CA . PRO B 1 667 ? -29.391 -3.592 13.664 1 92.75 667 PRO B CA 1
ATOM 10760 C C . PRO B 1 667 ? -28.547 -3.062 12.508 1 92.75 667 PRO B C 1
ATOM 10762 O O . PRO B 1 667 ? -27.312 -3.125 12.555 1 92.75 667 PRO B O 1
ATOM 10765 N N . VAL B 1 668 ? -29.109 -2.49 11.469 1 93.44 668 VAL B N 1
ATOM 10766 C CA . VAL B 1 668 ? -28.391 -1.953 10.32 1 93.44 668 VAL B CA 1
ATOM 10767 C C . VAL B 1 668 ? -27.484 -0.805 10.766 1 93.44 668 VAL B C 1
ATOM 10769 O O . VAL B 1 668 ? -26.469 -0.532 10.141 1 93.44 668 VAL B O 1
ATOM 10772 N N . LEU B 1 669 ? -27.844 -0.177 11.883 1 96.12 669 LEU B N 1
ATOM 10773 C CA . LEU B 1 669 ? -27.094 0.981 12.352 1 96.12 669 LEU B CA 1
ATOM 10774 C C . LEU B 1 669 ? -26.156 0.595 13.492 1 96.12 669 LEU B C 1
ATOM 10776 O O . LEU B 1 669 ? -25.484 1.454 14.062 1 96.12 669 LEU B O 1
ATOM 10780 N N . LEU B 1 670 ? -26.125 -0.708 13.805 1 95.19 670 LEU B N 1
ATOM 10781 C CA . LEU B 1 670 ? -25.234 -1.152 14.875 1 95.19 670 LEU B CA 1
ATOM 10782 C C . LEU B 1 670 ? -23.781 -0.847 14.547 1 95.19 670 LEU B C 1
ATOM 10784 O O . LEU B 1 670 ? -23.281 -1.257 13.5 1 95.19 670 LEU B O 1
ATOM 10788 N N . HIS B 1 671 ? -23.031 -0.123 15.406 1 94.75 671 HIS B N 1
ATOM 10789 C CA . HIS B 1 671 ? -21.625 0.28 15.305 1 94.75 671 HIS B CA 1
ATOM 10790 C C . HIS B 1 671 ? -21.406 1.149 14.07 1 94.75 671 HIS B C 1
ATOM 10792 O O . HIS B 1 671 ? -20.281 1.211 13.547 1 94.75 671 HIS B O 1
ATOM 10798 N N . LYS B 1 672 ? -22.516 1.797 13.57 1 97.25 672 LYS B N 1
ATOM 10799 C CA . LYS B 1 672 ? -22.375 2.594 12.359 1 97.25 672 LYS B CA 1
ATOM 10800 C C . LYS B 1 672 ? -22.438 4.086 12.664 1 97.25 672 LYS B C 1
ATOM 10802 O O . LYS B 1 672 ? -22.047 4.914 11.836 1 97.25 672 LYS B O 1
ATOM 10807 N N . ILE B 1 673 ? -22.969 4.457 13.781 1 97.88 673 ILE B N 1
ATOM 10808 C CA . ILE B 1 673 ? -23.094 5.867 14.125 1 97.88 673 ILE B CA 1
ATOM 10809 C C . ILE B 1 673 ? -21.734 6.418 14.562 1 97.88 673 ILE B C 1
ATOM 10811 O O . ILE B 1 673 ? -21.266 6.121 15.664 1 97.88 673 ILE B O 1
ATOM 10815 N N . ALA B 1 674 ? -21.188 7.246 13.766 1 97.56 674 ALA B N 1
ATOM 10816 C CA . ALA B 1 674 ? -19.844 7.77 14.016 1 97.56 674 ALA B CA 1
ATOM 10817 C C . ALA B 1 674 ? -19.906 9.047 14.852 1 97.56 674 ALA B C 1
ATOM 10819 O O . ALA B 1 674 ? -19.016 9.297 15.68 1 97.56 674 ALA B O 1
ATOM 10820 N N . CYS B 1 675 ? -20.875 9.859 14.578 1 97.69 675 CYS B N 1
ATOM 10821 C CA . CYS B 1 675 ? -20.984 11.172 15.203 1 97.69 675 CYS B CA 1
ATOM 10822 C C . CYS B 1 675 ? -22.438 11.625 15.266 1 97.69 675 CYS B C 1
ATOM 10824 O O . CYS B 1 675 ? -23.203 11.414 14.32 1 97.69 675 CYS B O 1
ATOM 10826 N N . VAL B 1 676 ? -22.844 12.156 16.344 1 97.69 676 VAL B N 1
ATOM 10827 C CA . VAL B 1 676 ? -24.141 12.773 16.531 1 97.69 676 VAL B CA 1
ATOM 10828 C C . VAL B 1 676 ? -23.984 14.242 16.922 1 97.69 676 VAL B C 1
ATOM 10830 O O . VAL B 1 676 ? -23.438 14.547 17.984 1 97.69 676 VAL B O 1
ATOM 10833 N N . THR B 1 677 ? -24.484 15.109 16.094 1 97.62 677 THR B N 1
ATOM 10834 C CA . THR B 1 677 ? -24.297 16.547 16.312 1 97.62 677 THR B CA 1
ATOM 10835 C C . THR B 1 677 ? -25.641 17.266 16.344 1 97.62 677 THR B C 1
ATOM 10837 O O . THR B 1 677 ? -26.422 17.188 15.398 1 97.62 677 THR B O 1
ATOM 10840 N N . THR B 1 678 ? -25.906 17.953 17.422 1 97.12 678 THR B N 1
ATOM 10841 C CA . THR B 1 678 ? -26.984 18.922 17.438 1 97.12 678 THR B CA 1
ATOM 10842 C C . THR B 1 678 ? -26.484 20.281 16.938 1 97.12 678 THR B C 1
ATOM 10844 O O . THR B 1 678 ? -25.547 20.844 17.484 1 97.12 678 THR B O 1
ATOM 10847 N N . ARG B 1 679 ? -27.094 20.766 15.945 1 96.81 679 ARG B N 1
ATOM 10848 C CA . ARG B 1 679 ? -26.688 21.984 15.266 1 96.81 679 ARG B CA 1
ATOM 10849 C C . ARG B 1 679 ? -27.828 22.984 15.188 1 96.81 679 ARG B C 1
ATOM 10851 O O . ARG B 1 679 ? -28.938 22.625 14.758 1 96.81 679 ARG B O 1
ATOM 10858 N N . ARG B 1 680 ? -27.609 24.172 15.648 1 96.06 680 ARG B N 1
ATOM 10859 C CA . ARG B 1 680 ? -28.578 25.266 15.484 1 96.06 680 ARG B CA 1
ATOM 10860 C C . ARG B 1 680 ? -28.141 26.219 14.383 1 96.06 680 ARG B C 1
ATOM 10862 O O . ARG B 1 680 ? -27.016 26.719 14.391 1 96.06 680 ARG B O 1
ATOM 10869 N N . ILE B 1 681 ? -29.078 26.453 13.484 1 95.31 681 ILE B N 1
ATOM 10870 C CA . ILE B 1 681 ? -28.719 27.312 12.359 1 95.31 681 ILE B CA 1
ATOM 10871 C C . ILE B 1 681 ? -29.75 28.422 12.219 1 95.31 681 ILE B C 1
ATOM 10873 O O . ILE B 1 681 ? -30.891 28.281 12.656 1 95.31 681 ILE B O 1
ATOM 10877 N N . ILE B 1 682 ? -29.297 29.516 11.672 1 93.19 682 ILE B N 1
ATOM 10878 C CA . ILE B 1 682 ? -30.172 30.578 11.219 1 93.19 682 ILE B CA 1
ATOM 10879 C C . ILE B 1 682 ? -30.062 30.734 9.711 1 93.19 682 ILE B C 1
ATOM 10881 O O . ILE B 1 682 ? -28.953 30.75 9.156 1 93.19 682 ILE B O 1
ATOM 10885 N N . ARG B 1 683 ? -31.172 30.797 9.086 1 91.12 683 ARG B N 1
ATOM 10886 C CA . ARG B 1 683 ? -31.203 31.031 7.648 1 91.12 683 ARG B CA 1
ATOM 10887 C C . ARG B 1 683 ? -32.375 31.906 7.254 1 91.12 683 ARG B C 1
ATOM 10889 O O . ARG B 1 683 ? -33.25 32.156 8.078 1 91.12 683 ARG B O 1
ATOM 10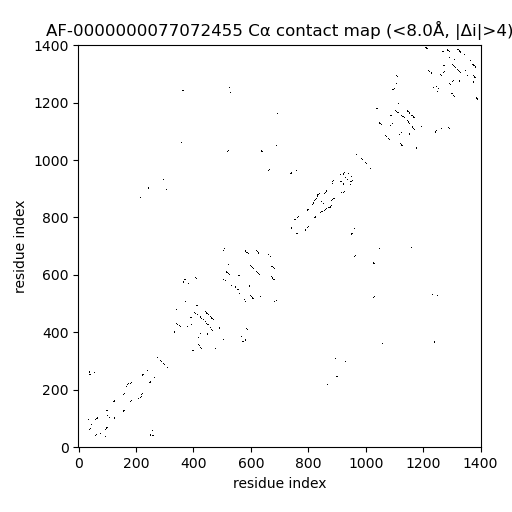896 N N . VAL B 1 684 ? -32.312 32.344 6.039 1 88.75 684 VAL B N 1
ATOM 10897 C CA . VAL B 1 684 ? -33.438 33.125 5.508 1 88.75 684 VAL B CA 1
ATOM 10898 C C . VAL B 1 684 ? -34.625 32.219 5.207 1 88.75 684 VAL B C 1
ATOM 10900 O O . VAL B 1 684 ? -34.438 31.094 4.715 1 88.75 684 VAL B O 1
ATOM 10903 N N . ARG B 1 685 ? -35.75 32.719 5.484 1 89.81 685 ARG B N 1
ATOM 10904 C CA . ARG B 1 685 ? -36.938 31.906 5.219 1 89.81 685 ARG B CA 1
ATOM 10905 C C . ARG B 1 685 ? -37.031 31.531 3.746 1 89.81 685 ARG B C 1
ATOM 10907 O O . ARG B 1 685 ? -36.656 32.312 2.871 1 89.81 685 ARG B O 1
ATOM 10914 N N . PRO B 1 686 ? -37.562 30.297 3.51 1 89 686 PRO B N 1
ATOM 10915 C CA . PRO B 1 686 ? -37.531 29.781 2.139 1 89 686 PRO B CA 1
ATOM 10916 C C . PRO B 1 686 ? -38.344 30.641 1.172 1 89 686 PRO B C 1
ATOM 10918 O O . PRO B 1 686 ? -38.094 30.625 -0.034 1 89 686 PRO B O 1
ATOM 10921 N N . ASP B 1 687 ? -39.281 31.312 1.646 1 83.88 687 ASP B N 1
ATOM 10922 C CA . ASP B 1 687 ? -40.188 32.062 0.786 1 83.88 687 ASP B CA 1
ATOM 10923 C C . ASP B 1 687 ? -39.531 33.406 0.366 1 83.88 687 ASP B C 1
ATOM 10925 O O . ASP B 1 687 ? -40.031 34.094 -0.523 1 83.88 687 ASP B O 1
ATOM 10929 N N . ILE B 1 688 ? -38.469 33.719 0.962 1 86.75 688 ILE B N 1
ATOM 10930 C CA . ILE B 1 688 ? -37.781 34.969 0.666 1 86.75 688 ILE B CA 1
ATOM 10931 C C . ILE B 1 688 ? -36.531 34.656 -0.16 1 86.75 688 ILE B C 1
ATOM 10933 O O . ILE B 1 688 ? -35.531 34.156 0.361 1 86.75 688 ILE B O 1
ATOM 10937 N N . TYR B 1 689 ? -36.562 34.906 -1.5 1 82.25 689 TYR B N 1
ATOM 10938 C CA . TYR B 1 689 ? -35.406 34.719 -2.369 1 82.25 689 TYR B CA 1
ATOM 10939 C C . TYR B 1 689 ? -35.469 35.625 -3.59 1 82.25 689 TYR B C 1
ATOM 10941 O O . TYR B 1 689 ? -36.531 36.188 -3.891 1 82.25 689 TYR B O 1
ATOM 10949 N N . SER B 1 690 ? -34.281 35.938 -4.121 1 81.12 690 SER B N 1
ATOM 10950 C CA . SER B 1 690 ? -34.188 36.719 -5.332 1 81.12 690 SER B CA 1
ATOM 10951 C C . SER B 1 690 ? -33.438 36 -6.434 1 81.12 690 SER B C 1
ATOM 10953 O O . SER B 1 690 ? -32.25 35.75 -6.305 1 81.12 690 SER B O 1
ATOM 10955 N N . CYS B 1 691 ? -34.156 35.719 -7.523 1 80.38 691 CYS B N 1
ATOM 10956 C CA . CYS B 1 691 ? -33.562 34.938 -8.602 1 80.38 691 CYS B CA 1
ATOM 10957 C C . CYS B 1 691 ? -32.656 35.812 -9.469 1 80.38 691 CYS B C 1
ATOM 10959 O O . CYS B 1 691 ? -32.938 37 -9.641 1 80.38 691 CYS B O 1
ATOM 10961 N N . HIS B 1 692 ? -31.609 35.188 -9.953 1 79.12 692 HIS B N 1
ATOM 10962 C CA . HIS B 1 692 ? -30.766 35.844 -10.938 1 79.12 692 HIS B CA 1
ATOM 10963 C C . HIS B 1 692 ? -31.531 36.094 -12.234 1 79.12 692 HIS B C 1
ATOM 10965 O O . HIS B 1 692 ? -32.312 35.25 -12.672 1 79.12 692 HIS B O 1
ATOM 10971 N N . LYS B 1 693 ? -31.406 37.344 -12.656 1 80.81 693 LYS B N 1
ATOM 10972 C CA . LYS B 1 693 ? -32 37.656 -13.961 1 80.81 693 LYS B CA 1
ATOM 10973 C C . LYS B 1 693 ? -31.219 37 -15.094 1 80.81 693 LYS B C 1
ATOM 10975 O O . LYS B 1 693 ? -29.984 36.969 -15.047 1 80.81 693 LYS B O 1
ATOM 10980 N N . VAL B 1 694 ? -32.031 36.562 -16.094 1 86 694 VAL B N 1
ATOM 10981 C CA . VAL B 1 694 ? -31.391 36.062 -17.297 1 86 694 VAL B CA 1
ATOM 10982 C C . VAL B 1 694 ? -30.75 37.219 -18.062 1 86 694 VAL B C 1
ATOM 10984 O O . VAL B 1 694 ? -31.406 38.25 -18.312 1 86 694 VAL B O 1
ATOM 10987 N N . PRO B 1 695 ? -29.484 37.031 -18.312 1 87.94 695 PRO B N 1
ATOM 10988 C CA . PRO B 1 695 ? -28.844 38.094 -19.078 1 87.94 695 PRO B CA 1
ATOM 10989 C C . PRO B 1 695 ? -29.578 38.406 -20.375 1 87.94 695 PRO B C 1
ATOM 10991 O O . PRO B 1 695 ? -29.938 37.5 -21.125 1 87.94 695 PRO B O 1
ATOM 10994 N N . SER B 1 696 ? -29.797 39.688 -20.562 1 88 696 SER B N 1
ATOM 10995 C CA . SER B 1 696 ? -30.531 40.156 -21.734 1 88 696 SER B CA 1
ATOM 10996 C C . SER B 1 696 ? -29.891 39.656 -23.031 1 88 696 SER B C 1
ATOM 10998 O O . SER B 1 696 ? -30.578 39.406 -24.016 1 88 696 SER B O 1
ATOM 11000 N N . GLU B 1 697 ? -28.547 39.5 -22.938 1 89.38 697 GLU B N 1
ATOM 11001 C CA . GLU B 1 697 ? -27.812 39.031 -24.109 1 89.38 697 GLU B CA 1
ATOM 11002 C C . GLU B 1 697 ? -28.281 37.656 -24.531 1 89.38 697 GLU B C 1
ATOM 11004 O O . GLU B 1 697 ? -28.062 37.219 -25.656 1 89.38 697 GLU B O 1
ATOM 11009 N N . LEU B 1 698 ? -28.922 37.031 -23.594 1 90.12 698 LEU B N 1
ATOM 11010 C CA . LEU B 1 698 ? -29.391 35.656 -23.875 1 90.12 698 LEU B CA 1
ATOM 11011 C C . LEU B 1 698 ? -30.797 35.688 -24.5 1 90.12 698 LEU B C 1
ATOM 11013 O O . LEU B 1 698 ? -31.281 34.688 -24.969 1 90.12 698 LEU B O 1
ATOM 11017 N N . ILE B 1 699 ? -31.422 36.75 -24.281 1 86 699 ILE B N 1
ATOM 11018 C CA . ILE B 1 699 ? -32.812 36.906 -24.75 1 86 699 ILE B CA 1
ATOM 11019 C C . ILE B 1 699 ? -32.812 37.469 -26.156 1 86 699 ILE B C 1
ATOM 11021 O O . ILE B 1 699 ? -32.125 38.469 -26.438 1 86 699 ILE B O 1
ATOM 11025 N N . MET B 1 700 ? -33.281 36.719 -26.906 1 79.62 700 MET B N 1
ATOM 11026 C CA . MET B 1 700 ? -33.438 37.219 -28.281 1 79.62 700 MET B CA 1
ATOM 11027 C C . MET B 1 700 ? -34.375 38.406 -28.328 1 79.62 700 MET B C 1
ATOM 11029 O O . MET B 1 700 ? -35.406 38.406 -27.672 1 79.62 700 MET B O 1
ATOM 11033 N N . ASN B 1 701 ? -33.875 39.562 -28.75 1 60.53 701 ASN B N 1
ATOM 11034 C CA . ASN B 1 701 ? -34.781 40.656 -29.109 1 60.53 701 ASN B CA 1
ATOM 11035 C C . ASN B 1 701 ? -35.719 40.281 -30.234 1 60.53 701 ASN B C 1
ATOM 11037 O O . ASN B 1 701 ? -35.312 3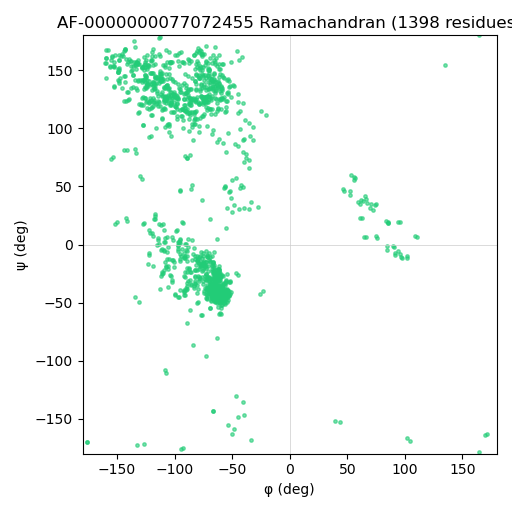9.625 -31.203 1 60.53 701 ASN B O 1
#

pLDDT: mean 85.64, std 16.88, range [19.12, 98.44]

InterPro domains:
  IPR005000 HpcH/HpaI aldolase/citrate lyase domain [PF03328] (43-257)
  IPR015813 Pyruvate/Phosphoenolpyruvate kinase-like domain superfamily [SSF51621] (36-268)
  IPR029069 HotDog domain superfamily [SSF54637] (396-473)
  IPR040442 Pyruvate kinase-like domain superfamily [G3DSA:3.20.20.60] (19-327)

Secondary structure (DSSP, 8-state):
--SS----S---------------------S-S------SEEEE--SSHHHHHHHHHH--SEEEEE-STTS-GGGHHHHHHHHHHHHHTTTTTTSEEEEEPPPTTSHHHHHHHHHHHTTSS--EEEEPS--SHHHHHHHHHHHHHHHHHTTPPTT-SEEEEEE-SHHHHTTHHHHHTS-TTEEEEEE-HHHHHHHHT--TTSHHHHHHHHHHHHHHHHTT-EEEE-----TT-HHHHHHHHHHHHHTT--EEEESSHHHHHHHHHHHSBPHHHHHHHHHHHHS-SS-EEE-SSTTSPPEEE-HHHHHHHHHHHHH--BPPP--SS------SS---STTT-EET-EEEEEEEEE--HHHHHHHHTTS---BPPSSTT-TTBPPHHHHHHHHHHTTSTTTGGGEEEEEEEEEEEESS--BTT-EEEEEEEEEEEEEEE-TTS-EEEEEEEEEEEEETTS-EEEEEEEEEEE-------EE--S--PPP--GGG-HHHHHHHHS-GGGG--SSPPPPP-TT-EEE----EE--HHHHHHHHHHHT---GGGT-TTTS-GGG-B--HHHHHHHHHHHHHHHH--EEEEEEEEEE--S--BTT-EEEEEEEEEEEEEPTT-TTEEEEEEEEEEEES--HHHHTTSEEETHHHHSSSPPHHHHHHHHHHH-GGGTTTEEEEEEEEEEEE-TT---PPPPPGGGB--/--SGGGGSTT--------------------S-S------SEEEE--SSHHHHHHHHHH--SEEEEE-STTS-GGGHHHHHHHHHHHHHTTTTTTSEEEEEPPPTTSHHHHHHHHHHHTTSS--EEEE-S--SHHHHHHHHHHHHHHHHHTTPPTT-SEEEEEE-SHHHHTTHHHHHTS-TTEEEEEE-HHHHHHHHT--TTSHHHHHHHHHHHHHHHHTT-EEEE----BTT-HHHHHHHHHHHHHTT--EEEESSHHHHHHHHHHHSB-HHHHHHHHHHHHS-SS-EEE-SSTTSPPEEE-HHHHHHHHHHHHH--BPPPP-S-EEE-EESS---TTTT-EET-EEEEEEEEE--HHHHHHHHTTS---BPPSSTT---BPPHHHHHHHHHHTTSTTTGGGEEEEEEEEEEEESS--BTT-EEEEEEEEEEEEEEE-TTS-EEEEEEEEEEEEETTS-EEEEEEEEEEE-------EE--S-PBPP--GGG-HHHHHHHHS-GGGG--SS--PPP-TT-EEE-S--EE--HHHHHHHHHHTT---GGGT-TTTS-GGG-B--HHHHHHHHHHHHHHHH--BSEEEEEEEE--S--BTT-EEEEEEEEEEEEEPTT-TTEEEEEEEEEEEES--HHHHTTS---THHHHSSSPPHHHHHHHHHHH-GGGTTTEEEEEEEEEEEE-TT---PPPPPGGGS--